Protein 2O70 (pdb70)

GO terms:
  GO:0051997 2-oxo-4-hydroxy-4-carboxy-5-ureidoimidazoline decarboxylase activity (F, IDA)

Secondary structure (DSSP, 8-state):
-HHHHHT--HHHHHHHHTTSSTT-HHHHHHHGGGPSPSSHHHHHHHHHHHHHHS-HHHHHHHHHTSPPTTSHHHHHT---HHHHHHHHHTT-SS--HHHHHHHHHHHHHHHHHHSS-----GGG--HHHHHHHHHHHTTS-HHHHHHHHHHHHHHHHHHHHHHH-/-HHHHHT--HHHHHHHHTTSSTT-HHHHHHHGGGPSPSSHHHHHHHHHHHHHHS-HHHHHHHHHTSPPTTSHHHHTT-S-HHHHHHHHHTTTTS--HHHHHHHHHHHHHHHHHHSS-----GGG--HHHHHHHHHHHHTS-HHHHHHHHHHHHHHHHHHHHHH-/--HHHHHT--HHHHHHHHTTSSTT-HHHHHHHGGGPSPSSHHHHHHHHHHHHHTS-HHHHHHHHHTSPPTTSHHHHHT-S-HHHHHHHHHHTTTS--HHHHHHHHHHHHHHHHHHSS-----GGG--HHHHHHHHHHHHTS-HHHHHHHHHHHHHHHHHHHHHHHH-/-HHHHHT--HHHHHHHHTTSSTT-HHHHHHHGGGPSPSSHHHHHHHHHHHHHHS-HHHHHHHHHTSPPTTSHHHHHT-S-HHHHHHHHHTTTTS--HHHHHHHHHHHHHHHHHHSS-----GGG--HHHHHHHHHHHTTS-HHHHHHHHHHHHHHHHHHHHHH-/-HHHHHH--HHHHHHHHTTSSTT-HHHHHHHGGGPSPSSHHHHHHHHHHHHHHS-HHHHHHHHHTSPPTTSHHHHHT-S-HHHHHHHHHTTTTS--HHHHHHHHHHHHHHHHHHSS-----GGG--HHHHHHHHHHHTTS-HHHHHHHHHHHHHHHHHHHHHT-/--HHHHHT--HHHHHHHHTTSSTT-HHHHHHHGGGPPPSSHHHHHHHHHHHHHHS-HHHHHHHHHTSPPTTSHHHHTT-S-HHHHHHHHHTTTTS--HHHHHHHHHHHHHHHHHHSS-----GGG--HHHHHHHHHHHTTS-HHHHHHHHHHHHHHHHHHHHHHHHH-

Nearest PDB structures (foldseek):
  2o74-assembly3_F  TM=1.003E+00  e=4.326E-23  Danio rerio
  2o8i-assembly1_A-2  TM=8.520E-01  e=1.295E-07  Agrobacterium fabrum str. C58
  3o7j-assembly1_A  TM=8.256E-01  e=6.454E-07  Klebsiella pneumoniae subsp. pneumoniae MGH 78578
  5z5m-assembly1_A  TM=8.752E-01  e=2.076E-06  Phaeodactylum tricornutum CCAP 1055/1
  2q37-assembly1_A-2  TM=8.287E-01  e=1.386E-05  Arabidopsis thaliana

Structure (mmCIF, N/CA/C/O backbone):
data_2O70
#
_entry.id   2O70
#
_cell.length_a   101.815
_cell.length_b   101.815
_cell.length_c   103.915
_cell.angle_alpha   90.00
_cell.angle_beta   90.00
_cell.angle_gamma   120.00
#
_symmetry.space_group_name_H-M   'P 32'
#
loop_
_entity.id
_entity.type
_entity.pdbx_description
1 polymer 'OHCU decarboxylase'
2 water water
#
loop_
_atom_site.group_PDB
_atom_site.id
_atom_site.type_symbol
_atom_site.label_atom_id
_atom_site.label_alt_id
_atom_site.label_comp_id
_atom_site.label_asym_id
_atom_site.label_entity_id
_atom_site.label_seq_id
_atom_site.pdbx_PDB_ins_code
_atom_site.Cartn_x
_atom_site.Cartn_y
_atom_site.Cartn_z
_atom_site.occupancy
_atom_site.B_iso_or_equiv
_atom_site.auth_seq_id
_atom_site.auth_comp_id
_atom_site.auth_asym_id
_atom_site.auth_atom_id
_atom_site.pdbx_PDB_model_num
ATOM 1 N N . ASP A 1 2 ? -23.894 14.653 -6.263 1.00 33.74 2 ASP A N 1
ATOM 2 C CA . ASP A 1 2 ? -24.203 13.608 -7.277 1.00 33.52 2 ASP A CA 1
ATOM 3 C C . ASP A 1 2 ? -22.898 12.934 -7.701 1.00 31.77 2 ASP A C 1
ATOM 4 O O . ASP A 1 2 ? -22.026 13.565 -8.295 1.00 30.90 2 ASP A O 1
ATOM 9 N N . ILE A 1 3 ? -22.762 11.653 -7.378 1.00 30.45 3 ILE A N 1
ATOM 10 C CA . ILE A 1 3 ? -21.536 10.915 -7.680 1.00 29.65 3 ILE A CA 1
ATOM 11 C C . ILE A 1 3 ? -21.260 10.849 -9.187 1.00 29.36 3 ILE A C 1
ATOM 12 O O . ILE A 1 3 ? -20.109 10.712 -9.610 1.00 28.48 3 ILE A O 1
ATOM 17 N N . ASN A 1 4 ? -22.316 10.964 -9.989 1.00 28.91 4 ASN A N 1
ATOM 18 C CA . ASN A 1 4 ? -22.175 10.986 -11.440 1.00 28.33 4 ASN A CA 1
ATOM 19 C C . ASN A 1 4 ? -21.476 12.243 -11.940 1.00 27.54 4 ASN A C 1
ATOM 20 O O . ASN A 1 4 ? -20.716 12.182 -12.898 1.00 27.02 4 ASN A O 1
ATOM 25 N N . VAL A 1 5 ? -21.726 13.378 -11.287 1.00 26.62 5 VAL A N 1
ATOM 26 C CA . VAL A 1 5 ? -21.054 14.617 -11.676 1.00 26.08 5 VAL A CA 1
ATOM 27 C C . VAL A 1 5 ? -19.579 14.517 -11.291 1.00 24.89 5 VAL A C 1
ATOM 28 O O . VAL A 1 5 ? -18.689 14.896 -12.064 1.00 24.79 5 VAL A O 1
ATOM 32 N N . VAL A 1 6 ? -19.330 13.975 -10.104 1.00 23.83 6 VAL A N 1
ATOM 33 C CA . VAL A 1 6 ? -17.956 13.798 -9.624 1.00 22.75 6 VAL A CA 1
ATOM 34 C C . VAL A 1 6 ? -17.187 12.903 -10.584 1.00 22.27 6 VAL A C 1
ATOM 35 O O . VAL A 1 6 ? -16.079 13.243 -11.016 1.00 21.50 6 VAL A O 1
ATOM 39 N N . ASN A 1 7 ? -17.789 11.771 -10.935 1.00 21.88 7 ASN A N 1
ATOM 40 C CA . ASN A 1 7 ? -17.145 10.790 -11.802 1.00 22.29 7 ASN A CA 1
ATOM 41 C C . ASN A 1 7 ? -16.791 11.319 -13.188 1.00 23.32 7 ASN A C 1
ATOM 42 O O . ASN A 1 7 ? -15.882 10.798 -13.846 1.00 23.76 7 ASN A O 1
ATOM 47 N N . ALA A 1 8 ? -17.504 12.359 -13.617 1.00 22.58 8 ALA A N 1
ATOM 48 C CA . ALA A 1 8 ? -17.286 12.965 -14.934 1.00 22.81 8 ALA A CA 1
ATOM 49 C C . ALA A 1 8 ? -16.296 14.129 -14.928 1.00 22.38 8 ALA A C 1
ATOM 50 O O . ALA A 1 8 ? -15.967 14.671 -15.982 1.00 22.45 8 ALA A O 1
ATOM 52 N N . LEU A 1 9 ? -15.809 14.522 -13.752 1.00 21.69 9 LEU A N 1
ATOM 53 C CA . LEU A 1 9 ? -14.876 15.639 -13.684 1.00 20.93 9 LEU A CA 1
ATOM 54 C C . LEU A 1 9 ? -13.542 15.293 -14.368 1.00 20.73 9 LEU A C 1
ATOM 55 O O . LEU A 1 9 ? -13.038 14.172 -14.227 1.00 21.05 9 LEU A O 1
ATOM 60 N N . ALA A 1 10 ? -12.994 16.258 -15.102 1.00 19.72 10 ALA A N 1
ATOM 61 C CA . ALA A 1 10 ? -11.605 16.216 -15.586 1.00 19.32 10 ALA A CA 1
ATOM 62 C C . ALA A 1 10 ? -10.693 16.241 -14.368 1.00 18.38 10 ALA A C 1
ATOM 63 O O . ALA A 1 10 ? -11.094 16.747 -13.326 1.00 17.32 10 ALA A O 1
ATOM 65 N N . TYR A 1 11 ? -9.464 15.737 -14.483 1.00 16.94 11 TYR A N 1
ATOM 66 C CA . TYR A 1 11 ? -8.608 15.726 -13.292 1.00 16.63 11 TYR A CA 1
ATOM 67 C C . TYR A 1 11 ? -8.323 17.137 -12.778 1.00 17.40 11 TYR A C 1
ATOM 68 O O . TYR A 1 11 ? -8.232 17.339 -11.584 1.00 17.15 11 TYR A O 1
ATOM 77 N N . GLU A 1 12 ? -8.209 18.121 -13.666 1.00 17.87 12 GLU A N 1
ATOM 78 C CA . GLU A 1 12 ? -7.951 19.492 -13.199 1.00 19.91 12 GLU A CA 1
ATOM 79 C C . GLU A 1 12 ? -9.054 20.005 -12.277 1.00 19.42 12 GLU A C 1
ATOM 80 O O . GLU A 1 12 ? -8.781 20.632 -11.246 1.00 18.77 12 GLU A O 1
ATOM 86 N N . ASP A 1 13 ? -10.300 19.750 -12.661 1.00 19.24 13 ASP A N 1
ATOM 87 C CA . ASP A 1 13 ? -11.446 20.136 -11.850 1.00 19.61 13 ASP A CA 1
ATOM 88 C C . ASP A 1 13 ? -11.602 19.273 -10.592 1.00 18.42 13 ASP A C 1
ATOM 89 O O . ASP A 1 13 ? -12.040 19.767 -9.541 1.00 17.89 13 ASP A O 1
ATOM 94 N N . PHE A 1 14 ? -11.250 17.989 -10.696 1.00 17.76 14 PHE A N 1
ATOM 95 C CA . PHE A 1 14 ? -11.285 17.086 -9.537 1.00 17.28 14 PHE A CA 1
ATOM 96 C C . PHE A 1 14 ? -10.283 17.578 -8.492 1.00 17.47 14 PHE A C 1
ATOM 97 O O . PHE A 1 14 ? -10.611 17.709 -7.314 1.00 16.78 14 PHE A O 1
ATOM 105 N N . VAL A 1 15 ? -9.069 17.889 -8.935 1.00 17.59 15 VAL A N 1
ATOM 106 C CA . VAL A 1 15 ? -8.033 18.395 -8.041 1.00 18.66 15 VAL A CA 1
ATOM 107 C C . VAL A 1 15 ? -8.381 19.774 -7.443 1.00 19.38 15 VAL A C 1
ATOM 108 O O . VAL A 1 15 ? -8.089 20.045 -6.283 1.00 18.57 15 VAL A O 1
ATOM 112 N N . LYS A 1 16 ? -9.018 20.639 -8.223 1.00 20.97 16 LYS A N 1
ATOM 113 C CA . LYS A 1 16 ? -9.450 21.927 -7.694 1.00 22.18 16 LYS A CA 1
ATOM 114 C C . LYS A 1 16 ? -10.475 21.773 -6.557 1.00 22.00 16 LYS A C 1
ATOM 115 O O . LYS A 1 16 ? -10.382 22.443 -5.528 1.00 22.08 16 LYS A O 1
ATOM 121 N N . LEU A 1 17 ? -11.440 20.881 -6.748 1.00 21.56 17 LEU A N 1
ATOM 122 C CA . LEU A 1 17 ? -12.519 20.684 -5.787 1.00 21.94 17 LEU A CA 1
ATOM 123 C C . LEU A 1 17 ? -12.069 19.903 -4.549 1.00 20.25 17 LEU A C 1
ATOM 124 O O . LEU A 1 17 ? -12.383 20.278 -3.416 1.00 19.85 17 LEU A O 1
ATOM 129 N N . PHE A 1 18 ? -11.328 18.823 -4.767 1.00 19.00 18 PHE A N 1
ATOM 130 C CA . PHE A 1 18 ? -10.966 17.921 -3.669 1.00 19.32 18 PHE A CA 1
ATOM 131 C C . PHE A 1 18 ? -9.510 18.029 -3.228 1.00 18.20 18 PHE A C 1
ATOM 132 O O . PHE A 1 18 ? -9.073 17.273 -2.357 1.00 18.36 18 PHE A O 1
ATOM 140 N N . GLY A 1 19 ? -8.766 18.954 -3.827 1.00 18.35 19 GLY A N 1
ATOM 141 C CA . GLY A 1 19 ? -7.319 19.068 -3.580 1.00 17.92 19 GLY A CA 1
ATOM 142 C C . GLY A 1 19 ? -6.912 19.431 -2.162 1.00 18.12 19 GLY A C 1
ATOM 143 O O . GLY A 1 19 ? -5.741 19.298 -1.784 1.00 19.50 19 GLY A O 1
ATOM 144 N N . ASN A 1 20 ? -7.861 19.866 -1.345 1.00 17.41 20 ASN A N 1
ATOM 145 C CA . ASN A 1 20 ? -7.501 20.176 0.043 1.00 16.68 20 ASN A CA 1
ATOM 146 C C . ASN A 1 20 ? -8.261 19.364 1.082 1.00 16.26 20 ASN A C 1
ATOM 147 O O . ASN A 1 20 ? -8.334 19.760 2.242 1.00 16.54 20 ASN A O 1
ATOM 152 N N . VAL A 1 21 ? -8.810 18.215 0.689 1.00 15.98 21 VAL A N 1
ATOM 153 C CA . VAL A 1 21 ? -9.530 17.395 1.649 1.00 16.85 21 VAL A CA 1
ATOM 154 C C . VAL A 1 21 ? -8.533 16.805 2.656 1.00 16.10 21 VAL A C 1
ATOM 155 O O . VAL A 1 21 ? -8.872 16.508 3.806 1.00 17.06 21 VAL A O 1
ATOM 159 N N . VAL A 1 22 ? -7.289 16.664 2.223 1.00 14.96 22 VAL A N 1
ATOM 160 C CA . VAL A 1 22 ? -6.189 16.407 3.157 1.00 14.87 22 VAL A CA 1
ATOM 161 C C . VAL A 1 22 ? -5.271 17.627 3.060 1.00 15.45 22 VAL A C 1
ATOM 162 O O . VAL A 1 22 ? -4.785 17.954 1.977 1.00 16.23 22 VAL A O 1
ATOM 166 N N . GLU A 1 23 ? -5.080 18.309 4.187 1.00 14.67 23 GLU A N 1
ATOM 167 C CA . GLU A 1 23 ? -4.479 19.643 4.219 1.00 14.94 23 GLU A CA 1
ATOM 168 C C . GLU A 1 23 ? -3.150 19.750 3.451 1.00 13.79 23 GLU A C 1
ATOM 169 O O . GLU A 1 23 ? -2.193 19.050 3.773 1.00 13.93 23 GLU A O 1
ATOM 175 N N . LYS A 1 24 ? -3.114 20.640 2.458 1.00 14.64 24 LYS A N 1
ATOM 176 C CA . LYS A 1 24 ? -1.934 20.907 1.613 1.00 16.64 24 LYS A CA 1
ATOM 177 C C . LYS A 1 24 ? -1.362 19.646 0.961 1.00 15.83 24 LYS A C 1
ATOM 178 O O . LYS A 1 24 ? -0.170 19.577 0.651 1.00 16.18 24 LYS A O 1
ATOM 184 N N . CYS A 1 25 ? -2.227 18.651 0.755 1.00 15.82 25 CYS A N 1
ATOM 185 C CA . CYS A 1 25 ? -1.834 17.422 0.081 1.00 16.07 25 CYS A CA 1
ATOM 186 C C . CYS A 1 25 ? -2.711 17.140 -1.148 1.00 15.47 25 CYS A C 1
ATOM 187 O O . CYS A 1 25 ? -3.432 16.123 -1.193 1.00 14.63 25 CYS A O 1
ATOM 190 N N . PRO A 1 26 ? -2.658 18.037 -2.148 1.00 14.87 26 PRO A N 1
ATOM 191 C CA . PRO A 1 26 ? -3.444 17.787 -3.363 1.00 14.68 26 PRO A CA 1
ATOM 192 C C . PRO A 1 26 ? -3.042 16.494 -4.073 1.00 14.93 26 PRO A C 1
ATOM 193 O O . PRO A 1 26 ? -3.845 15.927 -4.817 1.00 15.51 26 PRO A O 1
ATOM 197 N N . LEU A 1 27 ? -1.819 16.026 -3.826 1.00 15.07 27 LEU A N 1
ATOM 198 C CA . LEU A 1 27 ? -1.322 14.791 -4.416 1.00 16.20 27 LEU A CA 1
ATOM 199 C C . LEU A 1 27 ? -2.255 13.616 -4.131 1.00 15.97 27 LEU A C 1
ATOM 200 O O . LEU A 1 27 ? -2.447 12.718 -4.964 1.00 15.15 27 LEU A O 1
ATOM 205 N N . ILE A 1 28 ? -2.837 13.623 -2.940 1.00 15.30 28 ILE A N 1
ATOM 206 C CA . ILE A 1 28 ? -3.715 12.527 -2.538 1.00 17.01 28 ILE A CA 1
ATOM 207 C C . ILE A 1 28 ? -4.997 12.491 -3.372 1.00 16.54 28 ILE A C 1
ATOM 208 O O . ILE A 1 28 ? -5.380 11.434 -3.881 1.00 17.07 28 ILE A O 1
ATOM 213 N N . SER A 1 29 ? -5.640 13.642 -3.538 1.00 17.72 29 SER A N 1
ATOM 214 C CA . SER A 1 29 ? -6.833 13.731 -4.367 1.00 19.21 29 SER A CA 1
ATOM 215 C C . SER A 1 29 ? -6.496 13.433 -5.844 1.00 18.33 29 SER A C 1
ATOM 216 O O . SER A 1 29 ? -7.224 12.702 -6.545 1.00 18.26 29 SER A O 1
ATOM 219 N N . ALA A 1 30 ? -5.384 13.994 -6.304 1.00 16.36 30 ALA A N 1
ATOM 220 C CA . ALA A 1 30 ? -4.926 13.773 -7.664 1.00 15.81 30 ALA A CA 1
ATOM 221 C C . ALA A 1 30 ? -4.692 12.274 -7.934 1.00 15.29 30 ALA A C 1
ATOM 222 O O . ALA A 1 30 ? -5.047 11.783 -9.002 1.00 16.23 30 ALA A O 1
ATOM 224 N N . ALA A 1 31 ? -4.110 11.556 -6.978 1.00 13.77 31 ALA A N 1
ATOM 225 C CA . ALA A 1 31 ? -3.852 10.114 -7.153 1.00 14.93 31 ALA A CA 1
ATOM 226 C C . ALA A 1 31 ? -5.148 9.323 -7.279 1.00 15.57 31 ALA A C 1
ATOM 227 O O . ALA A 1 31 ? -5.311 8.519 -8.211 1.00 15.00 31 ALA A O 1
ATOM 229 N N . ILE A 1 32 ? -6.098 9.569 -6.373 1.00 15.10 32 ILE A N 1
ATOM 230 C CA . ILE A 1 32 ? -7.312 8.729 -6.327 1.00 16.30 32 ILE A CA 1
ATOM 231 C C . ILE A 1 32 ? -8.180 8.863 -7.585 1.00 15.44 32 ILE A C 1
ATOM 232 O O . ILE A 1 32 ? -8.961 7.964 -7.900 1.00 16.19 32 ILE A O 1
ATOM 237 N N . TRP A 1 33 ? -8.023 9.966 -8.313 1.00 14.96 33 TRP A N 1
ATOM 238 C CA . TRP A 1 33 ? -8.778 10.180 -9.560 1.00 16.28 33 TRP A CA 1
ATOM 239 C C . TRP A 1 33 ? -8.519 9.033 -10.563 1.00 17.00 33 TRP A C 1
ATOM 240 O O . TRP A 1 33 ? -9.396 8.670 -11.359 1.00 16.71 33 TRP A O 1
ATOM 251 N N . SER A 1 34 ? -7.340 8.419 -10.478 1.00 17.61 34 SER A N 1
ATOM 252 C CA . SER A 1 34 ? -7.026 7.243 -11.302 1.00 18.26 34 SER A CA 1
ATOM 253 C C . SER A 1 34 ? -7.983 6.058 -11.109 1.00 18.68 34 SER A C 1
ATOM 254 O O . SER A 1 34 ? -8.100 5.222 -11.990 1.00 19.20 34 SER A O 1
ATOM 257 N N . TYR A 1 35 ? -8.636 5.970 -9.955 1.00 18.11 35 TYR A N 1
ATOM 258 C CA . TYR A 1 35 ? -9.505 4.836 -9.649 1.00 19.52 35 TYR A CA 1
ATOM 259 C C . TYR A 1 35 ? -10.987 5.064 -9.989 1.00 19.32 35 TYR A C 1
ATOM 260 O O . TYR A 1 35 ? -11.844 4.240 -9.651 1.00 20.16 35 TYR A O 1
ATOM 269 N N . ARG A 1 36 ? -11.291 6.167 -10.660 1.00 20.10 36 ARG A N 1
ATOM 270 C CA . ARG A 1 36 ? -12.669 6.452 -11.066 1.00 21.50 36 ARG A CA 1
ATOM 271 C C . ARG A 1 36 ? -13.163 5.395 -12.070 1.00 21.21 36 ARG A C 1
ATOM 272 O O . ARG A 1 36 ? -12.368 4.823 -12.797 1.00 22.34 36 ARG A O 1
ATOM 280 N N . PRO A 1 37 ? -14.479 5.129 -12.098 1.00 21.94 37 PRO A N 1
ATOM 281 C CA . PRO A 1 37 ? -15.548 5.767 -11.333 1.00 21.50 37 PRO A CA 1
ATOM 282 C C . PRO A 1 37 ? -15.640 5.319 -9.875 1.00 22.00 37 PRO A C 1
ATOM 283 O O . PRO A 1 37 ? -15.346 4.163 -9.537 1.00 21.84 37 PRO A O 1
ATOM 287 N N . PHE A 1 38 ? -16.059 6.241 -9.015 1.00 22.04 38 PHE A N 1
ATOM 288 C CA . PHE A 1 38 ? -16.275 5.936 -7.612 1.00 22.35 38 PHE A CA 1
ATOM 289 C C . PHE A 1 38 ? -17.715 5.488 -7.448 1.00 23.65 38 PHE A C 1
ATOM 290 O O . PHE A 1 38 ? -18.632 6.130 -7.968 1.00 23.33 38 PHE A O 1
ATOM 298 N N . LYS A 1 39 ? -17.911 4.394 -6.726 1.00 25.03 39 LYS A N 1
ATOM 299 C CA . LYS A 1 39 ? -19.250 3.876 -6.476 1.00 27.33 39 LYS A CA 1
ATOM 300 C C . LYS A 1 39 ? -20.084 4.896 -5.696 1.00 27.08 39 LYS A C 1
ATOM 301 O O . LYS A 1 39 ? -21.279 5.092 -5.971 1.00 26.98 39 LYS A O 1
ATOM 307 N N . ASP A 1 40 ? -19.441 5.551 -4.728 1.00 27.29 40 ASP A N 1
ATOM 308 C CA . ASP A 1 40 ? -20.087 6.546 -3.873 1.00 27.45 40 ASP A CA 1
ATOM 309 C C . ASP A 1 40 ? -19.034 7.322 -3.069 1.00 26.79 40 ASP A C 1
ATOM 310 O O . ASP A 1 40 ? -17.829 7.137 -3.276 1.00 25.74 40 ASP A O 1
ATOM 315 N N . LEU A 1 41 ? -19.485 8.186 -2.162 1.00 26.85 41 LEU A N 1
ATOM 316 C CA . LEU A 1 41 ? -18.567 8.937 -1.295 1.00 26.71 41 LEU A CA 1
ATOM 317 C C . LEU A 1 41 ? -17.677 7.997 -0.461 1.00 25.87 41 LEU A C 1
ATOM 318 O O . LEU A 1 41 ? -16.486 8.268 -0.269 1.00 25.13 41 LEU A O 1
ATOM 323 N N . ALA A 1 42 ? -18.250 6.896 0.027 1.00 24.70 42 ALA A N 1
ATOM 324 C CA . ALA A 1 42 ? -17.506 5.934 0.833 1.00 23.89 42 ALA A CA 1
ATOM 325 C C . ALA A 1 42 ? -16.339 5.320 0.070 1.00 23.58 42 ALA A C 1
ATOM 326 O O . ALA A 1 42 ? -15.314 4.960 0.675 1.00 22.46 42 ALA A O 1
ATOM 328 N N . ASP A 1 43 ? -16.516 5.177 -1.247 1.00 22.53 43 ASP A N 1
ATOM 329 C CA . ASP A 1 43 ? -15.490 4.666 -2.136 1.00 22.42 43 ASP A CA 1
ATOM 330 C C . ASP A 1 43 ? -14.349 5.695 -2.207 1.00 20.46 43 ASP A C 1
ATOM 331 O O . ASP A 1 43 ? -13.181 5.319 -2.129 1.00 20.58 43 ASP A O 1
ATOM 336 N N . ILE A 1 44 ? -14.687 6.976 -2.343 1.00 19.67 44 ILE A N 1
ATOM 337 C CA . ILE A 1 44 ? -13.651 8.029 -2.334 1.00 19.65 44 ILE A CA 1
ATOM 338 C C . ILE A 1 44 ? -12.856 7.966 -1.022 1.00 19.60 44 ILE A C 1
ATOM 339 O O . ILE A 1 44 ? -11.628 7.928 -1.024 1.00 18.00 44 ILE A O 1
ATOM 344 N N . GLU A 1 45 ? -13.563 7.940 0.101 1.00 20.01 45 GLU A N 1
ATOM 345 C CA . GLU A 1 45 ? -12.896 7.867 1.412 1.00 21.14 45 GLU A CA 1
ATOM 346 C C . GLU A 1 45 ? -12.016 6.635 1.571 1.00 20.38 45 GLU A C 1
ATOM 347 O O . GLU A 1 45 ? -10.893 6.705 2.089 1.00 18.80 45 GLU A O 1
ATOM 353 N N . ALA A 1 46 ? -12.517 5.503 1.086 1.00 20.19 46 ALA A N 1
ATOM 354 C CA . ALA A 1 46 ? -11.797 4.256 1.134 1.00 19.04 46 ALA A CA 1
ATOM 355 C C . ALA A 1 46 ? -10.499 4.335 0.340 1.00 18.08 46 ALA A C 1
ATOM 356 O O . ALA A 1 46 ? -9.472 3.801 0.764 1.00 18.58 46 ALA A O 1
ATOM 358 N N . ARG A 1 47 ? -10.561 4.978 -0.821 1.00 16.60 47 ARG A N 1
ATOM 359 C CA . ARG A 1 47 ? -9.420 5.072 -1.711 1.00 17.00 47 ARG A CA 1
ATOM 360 C C . ARG A 1 47 ? -8.387 5.995 -1.060 1.00 15.54 47 ARG A C 1
ATOM 361 O O . ARG A 1 47 ? -7.203 5.706 -1.081 1.00 15.40 47 ARG A O 1
ATOM 369 N N . ILE A 1 48 ? -8.857 7.079 -0.458 1.00 15.11 48 ILE A N 1
ATOM 370 C CA . ILE A 1 48 ? -7.955 8.006 0.255 1.00 15.04 48 ILE A CA 1
ATOM 371 C C . ILE A 1 48 ? -7.244 7.244 1.388 1.00 15.63 48 ILE A C 1
ATOM 372 O O . ILE A 1 48 ? -6.027 7.277 1.511 1.00 14.06 48 ILE A O 1
ATOM 377 N N . SER A 1 49 ? -8.011 6.521 2.193 1.00 16.39 49 SER A N 1
ATOM 378 C CA . SER A 1 49 ? -7.443 5.736 3.289 1.00 17.64 49 SER A CA 1
ATOM 379 C C . SER A 1 49 ? -6.405 4.687 2.853 1.00 18.66 49 SER A C 1
ATOM 380 O O . SER A 1 49 ? -5.368 4.508 3.505 1.00 18.03 49 SER A O 1
ATOM 383 N N . GLU A 1 50 ? -6.690 3.985 1.757 1.00 19.20 50 GLU A N 1
ATOM 384 C CA . GLU A 1 50 ? -5.795 2.954 1.234 1.00 21.08 50 GLU A CA 1
ATOM 385 C C . GLU A 1 50 ? -4.507 3.570 0.715 1.00 18.81 50 GLU A C 1
ATOM 386 O O . GLU A 1 50 ? -3.420 3.008 0.881 1.00 19.00 50 GLU A O 1
ATOM 392 N N . PHE A 1 51 ? -4.632 4.730 0.087 1.00 17.38 51 PHE A N 1
ATOM 393 C CA . PHE A 1 51 ? -3.463 5.437 -0.406 1.00 16.74 51 PHE A CA 1
ATOM 394 C C . PHE A 1 51 ? -2.538 5.826 0.742 1.00 16.39 51 PHE A C 1
ATOM 395 O O . PHE A 1 51 ? -1.332 5.592 0.688 1.00 16.31 51 PHE A O 1
ATOM 403 N N . ILE A 1 52 ? -3.113 6.418 1.781 1.00 16.49 52 ILE A N 1
ATOM 404 C CA . ILE A 1 52 ? -2.312 6.890 2.918 1.00 17.82 52 ILE A CA 1
ATOM 405 C C . ILE A 1 52 ? -1.653 5.688 3.579 1.00 18.89 52 ILE A C 1
ATOM 406 O O . ILE A 1 52 ? -0.457 5.717 3.893 1.00 18.91 52 ILE A O 1
ATOM 411 N N . HIS A 1 53 ? -2.444 4.628 3.764 1.00 20.17 53 HIS A N 1
ATOM 412 C CA . HIS A 1 53 ? -2.002 3.370 4.405 1.00 23.17 53 HIS A CA 1
ATOM 413 C C . HIS A 1 53 ? -0.826 2.729 3.655 1.00 22.92 53 HIS A C 1
ATOM 414 O O . HIS A 1 53 ? 0.076 2.138 4.269 1.00 24.21 53 HIS A O 1
ATOM 421 N N . SER A 1 54 ? -0.814 2.876 2.338 1.00 22.21 54 SER A N 1
ATOM 422 C CA . SER A 1 54 ? 0.283 2.385 1.499 1.00 22.91 54 SER A CA 1
ATOM 423 C C . SER A 1 54 ? 1.622 3.150 1.583 1.00 22.73 54 SER A C 1
ATOM 424 O O . SER A 1 54 ? 2.669 2.635 1.146 1.00 24.12 54 SER A O 1
ATOM 427 N N . LEU A 1 55 ? 1.611 4.371 2.125 1.00 21.09 55 LEU A N 1
ATOM 428 C CA . LEU A 1 55 ? 2.826 5.176 2.209 1.00 20.53 55 LEU A CA 1
ATOM 429 C C . LEU A 1 55 ? 3.755 4.625 3.271 1.00 20.20 55 LEU A C 1
ATOM 430 O O . LEU A 1 55 ? 3.294 3.977 4.204 1.00 20.15 55 LEU A O 1
ATOM 435 N N . PRO A 1 56 ? 5.071 4.889 3.143 1.00 19.82 56 PRO A N 1
ATOM 436 C CA . PRO A 1 56 ? 5.959 4.563 4.248 1.00 19.31 56 PRO A CA 1
ATOM 437 C C . PRO A 1 56 ? 5.600 5.441 5.438 1.00 18.93 56 PRO A C 1
ATOM 438 O O . PRO A 1 56 ? 4.892 6.450 5.267 1.00 17.46 56 PRO A O 1
ATOM 442 N N . ASP A 1 57 ? 6.035 5.042 6.629 1.00 18.40 57 ASP A N 1
ATOM 443 C CA . ASP A 1 57 ? 5.812 5.843 7.831 1.00 18.39 57 ASP A CA 1
ATOM 444 C C . ASP A 1 57 ? 6.241 7.306 7.640 1.00 16.81 57 ASP A C 1
ATOM 445 O O . ASP A 1 57 ? 5.596 8.215 8.155 1.00 16.25 57 ASP A O 1
ATOM 450 N N . SER A 1 58 ? 7.336 7.519 6.909 1.00 16.21 58 SER A N 1
ATOM 451 C CA . SER A 1 58 ? 7.823 8.878 6.655 1.00 15.52 58 SER A CA 1
ATOM 452 C C . SER A 1 58 ? 6.786 9.690 5.862 1.00 13.93 58 SER A C 1
ATOM 453 O O . SER A 1 58 ? 6.663 10.888 6.051 1.00 12.74 58 SER A O 1
ATOM 456 N N . GLY A 1 59 ? 6.048 9.021 4.976 1.00 14.29 59 GLY A N 1
ATOM 457 C CA . GLY A 1 59 ? 4.985 9.678 4.198 1.00 12.99 59 GLY A CA 1
ATOM 458 C C . GLY A 1 59 ? 3.841 10.093 5.082 1.00 13.26 59 GLY A C 1
ATOM 459 O O . GLY A 1 59 ? 3.283 11.173 4.927 1.00 13.05 59 GLY A O 1
ATOM 460 N N . LYS A 1 60 ? 3.506 9.222 6.033 1.00 12.77 60 LYS A N 1
ATOM 461 C CA . LYS A 1 60 ? 2.484 9.526 7.018 1.00 14.12 60 LYS A CA 1
ATOM 462 C C . LYS A 1 60 ? 2.894 10.743 7.875 1.00 11.88 60 LYS A C 1
ATOM 463 O O . LYS A 1 60 ? 2.105 11.670 8.042 1.00 11.80 60 LYS A O 1
ATOM 469 N N . GLU A 1 61 ? 4.137 10.763 8.341 1.00 13.36 61 GLU A N 1
ATOM 470 C CA . GLU A 1 61 ? 4.673 11.913 9.089 1.00 13.69 61 GLU A CA 1
ATOM 471 C C . GLU A 1 61 ? 4.672 13.166 8.231 1.00 12.79 61 GLU A C 1
ATOM 472 O O . GLU A 1 61 ? 4.350 14.247 8.707 1.00 11.71 61 GLU A O 1
ATOM 478 N N . GLY A 1 62 ? 5.040 13.005 6.959 1.00 12.77 62 GLY A N 1
ATOM 479 C CA . GLY A 1 62 ? 5.001 14.093 6.005 1.00 11.66 62 GLY A CA 1
ATOM 480 C C . GLY A 1 62 ? 3.634 14.762 5.900 1.00 11.54 62 GLY A C 1
ATOM 481 O O . GLY A 1 62 ? 3.533 15.991 5.865 1.00 11.26 62 GLY A O 1
ATOM 482 N N . ILE A 1 63 ? 2.584 13.945 5.801 1.00 11.47 63 ILE A N 1
ATOM 483 C CA . ILE A 1 63 ? 1.230 14.446 5.743 1.00 11.80 63 ILE A CA 1
ATOM 484 C C . ILE A 1 63 ? 0.970 15.320 6.968 1.00 11.64 63 ILE A C 1
ATOM 485 O O . ILE A 1 63 ? 0.462 16.433 6.859 1.00 11.48 63 ILE A O 1
ATOM 490 N N . LEU A 1 64 ? 1.363 14.819 8.128 1.00 11.58 64 LEU A N 1
ATOM 491 C CA . LEU A 1 64 ? 1.105 15.520 9.377 1.00 12.18 64 LEU A CA 1
ATOM 492 C C . LEU A 1 64 ? 1.840 16.872 9.384 1.00 12.30 64 LEU A C 1
ATOM 493 O O . LEU A 1 64 ? 1.285 17.899 9.797 1.00 11.69 64 LEU A O 1
ATOM 498 N N . ARG A 1 65 ? 3.070 16.858 8.870 1.00 12.90 65 ARG A N 1
ATOM 499 C CA . ARG A 1 65 ? 3.921 18.051 8.811 1.00 13.52 65 ARG A CA 1
ATOM 500 C C . ARG A 1 65 ? 3.409 19.112 7.844 1.00 13.67 65 ARG A C 1
ATOM 501 O O . ARG A 1 65 ? 3.907 20.244 7.810 1.00 15.14 65 ARG A O 1
ATOM 509 N N . CYS A 1 66 ? 2.412 18.746 7.052 1.00 13.69 66 CYS A N 1
ATOM 510 C CA . CYS A 1 66 ? 1.771 19.687 6.151 1.00 14.14 66 CYS A CA 1
ATOM 511 C C . CYS A 1 66 ? 0.665 20.470 6.860 1.00 14.21 66 CYS A C 1
ATOM 512 O O . CYS A 1 66 ? 0.115 21.411 6.295 1.00 14.77 66 CYS A O 1
ATOM 515 N N . HIS A 1 67 ? 0.348 20.078 8.092 1.00 14.12 67 HIS A N 1
ATOM 516 C CA . HIS A 1 67 ? -0.765 20.685 8.824 1.00 14.08 67 HIS A CA 1
ATOM 517 C C . HIS A 1 67 ? -0.213 21.830 9.673 1.00 15.17 67 HIS A C 1
ATOM 518 O O . HIS A 1 67 ? 0.883 21.720 10.209 1.00 14.24 67 HIS A O 1
ATOM 525 N N . PRO A 1 68 ? -0.981 22.913 9.801 1.00 16.89 68 PRO A N 1
ATOM 526 C CA . PRO A 1 68 ? -0.551 24.031 10.638 1.00 16.89 68 PRO A CA 1
ATOM 527 C C . PRO A 1 68 ? -0.940 23.801 12.085 1.00 16.98 68 PRO A C 1
ATOM 528 O O . PRO A 1 68 ? -1.872 23.032 12.375 1.00 16.87 68 PRO A O 1
ATOM 532 N N . ASP A 1 69 ? -0.248 24.480 12.994 1.00 15.45 69 ASP A N 1
ATOM 533 C CA . ASP A 1 69 ? -0.570 24.352 14.414 1.00 17.06 69 ASP A CA 1
ATOM 534 C C . ASP A 1 69 ? -1.912 25.010 14.736 1.00 15.57 69 ASP A C 1
ATOM 535 O O . ASP A 1 69 ? -2.265 26.049 14.163 1.00 15.67 69 ASP A O 1
ATOM 540 N N . LEU A 1 70 ? -2.650 24.410 15.660 1.00 16.44 70 LEU A N 1
ATOM 541 C CA . LEU A 1 70 ? -3.818 25.073 16.239 1.00 17.21 70 LEU A CA 1
ATOM 542 C C . LEU A 1 70 ? -3.361 26.355 16.930 1.00 17.29 70 LEU A C 1
ATOM 543 O O . LEU A 1 70 ? -2.462 26.320 17.764 1.00 16.59 70 LEU A O 1
ATOM 548 N N . ALA A 1 71 ? -3.998 27.469 16.578 1.00 18.31 71 ALA A N 1
ATOM 549 C CA . ALA A 1 71 ? -3.730 28.789 17.156 1.00 18.46 71 ALA A CA 1
ATOM 550 C C . ALA A 1 71 ? -2.310 29.283 16.884 1.00 18.96 71 ALA A C 1
ATOM 551 O O . ALA A 1 71 ? -1.809 30.166 17.574 1.00 18.63 71 ALA A O 1
ATOM 553 N N . GLY A 1 72 ? -1.672 28.729 15.859 1.00 18.38 72 GLY A N 1
ATOM 554 C CA . GLY A 1 72 ? -0.261 29.033 15.598 1.00 20.63 72 GLY A CA 1
ATOM 555 C C . GLY A 1 72 ? -0.014 30.236 14.700 1.00 21.49 72 GLY A C 1
ATOM 556 O O . GLY A 1 72 ? -0.930 30.997 14.401 1.00 21.41 72 GLY A O 1
ATOM 557 N N . ARG A 1 73 ? 1.233 30.382 14.255 1.00 23.55 73 ARG A N 1
ATOM 558 C CA . ARG A 1 73 ? 1.653 31.513 13.418 1.00 2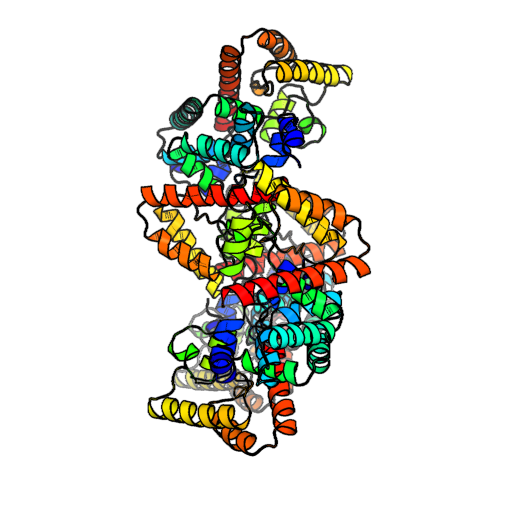5.76 73 ARG A CA 1
ATOM 559 C C . ARG A 1 73 ? 0.719 31.765 12.232 1.00 24.68 73 ARG A C 1
ATOM 560 O O . ARG A 1 73 ? 0.322 32.896 11.983 1.00 23.39 73 ARG A O 1
ATOM 568 N N . ASP A 1 74 ? 0.359 30.709 11.505 1.00 24.16 74 ASP A N 1
ATOM 569 C CA . ASP A 1 74 ? -0.517 30.866 10.351 1.00 24.10 74 ASP A CA 1
ATOM 570 C C . ASP A 1 74 ? -1.911 31.392 10.752 1.00 23.78 74 ASP A C 1
ATOM 571 O O . ASP A 1 74 ? -2.469 32.258 10.076 1.00 22.95 74 ASP A O 1
ATOM 576 N N . LEU A 1 75 ? -2.480 30.887 11.845 1.00 24.32 75 LEU A N 1
ATOM 577 C CA . LEU A 1 75 ? -3.727 31.487 12.337 1.00 25.40 75 LEU A CA 1
ATOM 578 C C . LEU A 1 75 ? -3.551 32.987 12.645 1.00 26.24 75 LEU A C 1
ATOM 579 O O . LEU A 1 75 ? -4.353 33.816 12.206 1.00 26.31 75 LEU A O 1
ATOM 584 N N . GLN A 1 76 ? -2.500 33.333 13.380 1.00 26.67 76 GLN A N 1
ATOM 585 C CA . GLN A 1 76 ? -2.288 34.718 13.801 1.00 27.78 76 GLN A CA 1
ATOM 586 C C . GLN A 1 76 ? -2.011 35.650 12.611 1.00 28.74 76 GLN A C 1
ATOM 587 O O . GLN A 1 76 ? -2.367 36.836 12.637 1.00 28.68 76 GLN A O 1
ATOM 593 N N . SER A 1 77 ? -1.362 35.108 11.585 1.00 28.91 77 SER A N 1
ATOM 594 C CA . SER A 1 77 ? -0.980 35.864 10.393 1.00 29.51 77 SER A CA 1
ATOM 595 C C . SER A 1 77 ? -2.071 35.879 9.316 1.00 29.03 77 SER A C 1
ATOM 596 O O . SER A 1 77 ? -1.939 36.564 8.300 1.00 28.52 77 SER A O 1
ATOM 599 N N . GLY A 1 78 ? -3.139 35.118 9.534 1.00 27.61 78 GLY A N 1
ATOM 600 C CA . GLY A 1 78 ? -4.271 35.081 8.603 1.00 26.79 78 GLY A CA 1
ATOM 601 C C . GLY A 1 78 ? -3.970 34.300 7.340 1.00 26.85 78 GLY A C 1
ATOM 602 O O . GLY A 1 78 ? -4.531 34.574 6.274 1.00 27.02 78 GLY A O 1
ATOM 603 N N . THR A 1 79 ? -3.080 33.320 7.455 1.00 25.97 79 THR A N 1
ATOM 604 C CA . THR A 1 79 ? -2.621 32.584 6.284 1.00 25.60 79 THR A CA 1
ATOM 605 C C . THR A 1 79 ? -3.003 31.102 6.307 1.00 24.14 79 THR A C 1
ATOM 606 O O . THR A 1 79 ? -2.308 30.275 5.723 1.00 24.70 79 THR A O 1
ATOM 610 N N . LEU A 1 80 ? -4.111 30.766 6.966 1.00 23.34 80 LEU A N 1
ATOM 611 C CA . LEU A 1 80 ? -4.641 29.392 6.908 1.00 22.69 80 LEU A CA 1
ATOM 612 C C . LEU A 1 80 ? -5.363 29.157 5.591 1.00 22.57 80 LEU A C 1
ATOM 613 O O . LEU A 1 80 ? -5.833 30.116 4.963 1.00 23.09 80 LEU A O 1
ATOM 618 N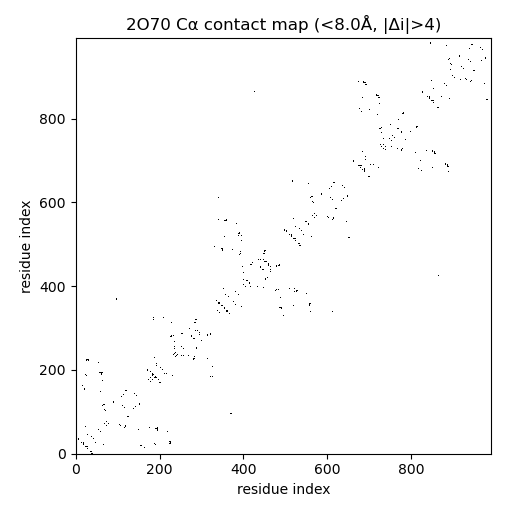 N . THR A 1 81 ? -5.454 27.889 5.176 1.00 21.60 81 THR A N 1
ATOM 619 C CA . THR A 1 81 ? -6.356 27.506 4.091 1.00 21.23 81 THR A CA 1
ATOM 620 C C . THR A 1 81 ? -7.787 27.787 4.556 1.00 21.21 81 THR A C 1
ATOM 621 O O . THR A 1 81 ? -8.039 27.800 5.767 1.00 21.43 81 THR A O 1
ATOM 625 N N . PRO A 1 82 ? -8.723 28.028 3.614 1.00 21.58 82 PRO A N 1
ATOM 626 C CA . PRO A 1 82 ? -10.111 28.317 3.998 1.00 21.52 82 PRO A CA 1
ATOM 627 C C . PRO A 1 82 ? -10.698 27.285 4.953 1.00 21.42 82 PRO A C 1
ATOM 628 O O . PRO A 1 82 ? -11.346 27.657 5.940 1.00 21.95 82 PRO A O 1
ATOM 632 N N . GLU A 1 83 ? -10.468 26.000 4.680 1.00 20.73 83 GLU A N 1
ATOM 633 C CA . GLU A 1 83 ? -10.985 24.940 5.547 1.00 21.08 83 GLU A CA 1
ATOM 634 C C . GLU A 1 83 ? -10.366 24.986 6.945 1.00 20.44 83 GLU A C 1
ATOM 635 O O . GLU A 1 83 ? -11.072 24.873 7.939 1.00 19.25 83 GLU A O 1
ATOM 641 N N . SER A 1 84 ? -9.046 25.136 7.023 1.00 18.27 84 SER A N 1
ATOM 642 C CA . SER A 1 84 ? -8.416 25.267 8.342 1.00 19.87 84 SER A CA 1
ATOM 643 C C . SER A 1 84 ? -8.911 26.478 9.132 1.00 20.07 84 SER A C 1
ATOM 644 O O . SER A 1 84 ? -9.116 26.390 10.336 1.00 20.66 84 SER A O 1
ATOM 647 N N . GLN A 1 85 ? -9.097 27.607 8.459 1.00 21.11 85 GLN A N 1
ATOM 648 C CA . GLN A 1 85 ? -9.594 28.808 9.129 1.00 23.12 85 GLN A CA 1
ATOM 649 C C . GLN A 1 85 ? -10.981 28.539 9.735 1.00 23.82 85 GLN A C 1
ATOM 650 O O . GLN A 1 85 ? -11.241 28.881 10.891 1.00 23.61 85 GLN A O 1
ATOM 656 N N . GLU A 1 86 ? -11.860 27.904 8.962 1.00 25.35 86 GLU A N 1
ATOM 657 C CA . GLU A 1 86 ? -13.215 27.601 9.439 1.00 26.64 86 GLU A CA 1
ATOM 658 C C . GLU A 1 86 ? -13.183 26.607 10.589 1.00 24.58 86 GLU A C 1
ATOM 659 O O . GLU A 1 86 ? -13.914 26.752 11.574 1.00 24.79 86 GLU A O 1
ATOM 665 N N . GLU A 1 87 ? -12.348 25.579 10.452 1.00 22.38 87 GLU A N 1
ATOM 666 C CA . GLU A 1 87 ? -12.232 24.537 11.466 1.00 21.80 87 GLU A CA 1
ATOM 667 C C . GLU A 1 87 ? -11.698 25.072 12.798 1.00 21.89 87 GLU A C 1
ATOM 668 O O . GLU A 1 87 ? -12.255 24.783 13.861 1.00 22.11 87 GLU A O 1
ATOM 674 N N . GLN A 1 88 ? -10.618 25.849 12.740 1.00 21.12 88 GLN A N 1
ATOM 675 C CA . GLN A 1 88 ? -10.021 26.399 13.959 1.00 21.91 88 GLN A CA 1
ATOM 676 C C . GLN A 1 88 ? -10.944 27.428 14.633 1.00 22.73 88 GLN A C 1
ATOM 677 O O . GLN A 1 88 ? -10.982 27.524 15.860 1.00 22.49 88 GLN A O 1
ATOM 683 N N . SER A 1 89 ? -11.724 28.150 13.834 1.00 24.31 89 SER A N 1
ATOM 684 C CA . SER A 1 89 ? -12.712 29.078 14.391 1.00 26.65 89 SER A CA 1
ATOM 685 C C . SER A 1 89 ? -13.812 28.331 15.146 1.00 27.45 89 SER A C 1
ATOM 686 O O . SER A 1 89 ? -14.222 28.752 16.225 1.00 27.66 89 SER A O 1
ATOM 689 N N . GLN A 1 90 ? -14.299 27.232 14.573 1.00 27.40 90 GLN A N 1
ATOM 690 C CA . GLN A 1 90 ? -15.321 26.424 15.231 1.00 28.61 90 GLN A CA 1
ATOM 691 C C . GLN A 1 90 ? -14.831 25.875 16.580 1.00 27.79 90 GLN A C 1
ATOM 692 O O . GLN A 1 90 ? -15.611 25.757 17.539 1.00 27.79 90 GLN A O 1
ATOM 698 N N . ALA A 1 91 ? -13.534 25.567 16.654 1.00 26.28 91 ALA A N 1
ATOM 699 C CA . ALA A 1 91 ? -12.920 25.000 17.849 1.00 26.01 91 ALA A CA 1
ATOM 700 C C . ALA A 1 91 ? -12.467 26.062 18.858 1.00 25.94 91 ALA A C 1
ATOM 701 O O . ALA A 1 91 ? -11.817 25.736 19.855 1.00 25.58 91 ALA A O 1
ATOM 703 N N . GLY A 1 92 ? -12.814 27.321 18.595 1.00 25.33 92 GLY A N 1
ATOM 704 C CA . GLY A 1 92 ? -12.483 28.424 19.506 1.00 25.93 92 GLY A CA 1
ATOM 705 C C . GLY A 1 92 ? -11.049 28.947 19.475 1.00 26.71 92 GLY A C 1
ATOM 706 O O . GLY A 1 92 ? -10.599 29.597 20.424 1.00 24.91 92 GLY A O 1
ATOM 707 N N . MET A 1 93 ? -10.330 28.681 18.384 1.00 26.06 93 MET A N 1
ATOM 708 C CA . MET A 1 93 ? -8.922 29.084 18.282 1.00 26.00 93 MET A CA 1
ATOM 709 C C . MET A 1 93 ? -8.716 30.515 17.798 1.00 27.01 93 MET A C 1
ATOM 710 O O . MET A 1 93 ? -7.593 31.027 17.841 1.00 27.26 93 MET A O 1
ATOM 715 N N . THR A 1 94 ? -9.779 31.158 17.324 1.00 27.45 94 THR A N 1
ATOM 716 C CA . THR A 1 94 ? -9.648 32.508 16.783 1.00 28.47 94 THR A CA 1
ATOM 717 C C . THR A 1 94 ? -10.059 33.571 17.797 1.00 28.63 94 THR A C 1
ATOM 718 O O . THR A 1 94 ? -9.884 34.770 17.551 1.00 28.52 94 THR A O 1
ATOM 722 N N . THR A 1 95 ? -10.599 33.134 18.932 1.00 27.91 95 THR A N 1
ATOM 723 C CA . THR A 1 95 ? -11.022 34.077 19.970 1.00 28.34 95 THR A CA 1
ATOM 724 C C . THR A 1 95 ? -10.258 33.922 21.295 1.00 27.19 95 THR A C 1
ATOM 725 O O . THR A 1 95 ? -10.758 34.267 22.369 1.00 27.59 95 THR A O 1
ATOM 729 N N . LEU A 1 96 ? -9.034 33.412 21.206 1.00 25.42 96 LEU A N 1
ATOM 730 C CA . LEU A 1 96 ? -8.185 33.212 22.373 1.00 23.60 96 LEU A CA 1
ATOM 731 C C . LEU A 1 96 ? -7.571 34.535 22.836 1.00 23.10 96 LEU A C 1
ATOM 732 O O . LEU A 1 96 ? -7.235 35.390 22.021 1.00 22.77 96 LEU A O 1
ATOM 737 N N . ASP A 1 97 ? -7.426 34.696 24.144 1.00 23.08 97 ASP A N 1
ATOM 738 C CA . ASP A 1 97 ? -6.693 35.847 24.682 1.00 22.91 97 ASP A CA 1
ATOM 739 C C . ASP A 1 97 ? -5.189 35.571 24.675 1.00 22.19 97 ASP A C 1
ATOM 740 O O . ASP A 1 97 ? -4.759 34.463 24.331 1.00 20.32 97 ASP A O 1
ATOM 745 N N . SER A 1 98 ? -4.394 36.580 25.043 1.00 19.67 98 SER A N 1
ATOM 746 C CA . SER A 1 98 ? -2.927 36.456 25.021 1.00 19.07 98 SER A CA 1
ATOM 747 C C . SER A 1 98 ? -2.398 35.275 25.834 1.00 18.48 98 SER A C 1
ATOM 748 O O . SER A 1 98 ? -1.474 34.580 25.399 1.00 18.01 98 SER A O 1
ATOM 751 N N . ALA A 1 99 ? -2.961 35.063 27.025 1.00 18.36 99 ALA A N 1
ATOM 752 C CA . ALA A 1 99 ? -2.542 33.954 27.877 1.00 17.91 99 ALA A CA 1
ATOM 753 C C . ALA A 1 99 ? -2.793 32.643 27.154 1.00 18.17 99 ALA A C 1
ATOM 754 O O . ALA A 1 99 ? -1.957 31.737 27.155 1.00 17.29 99 ALA A O 1
ATOM 756 N N . GLU A 1 100 ? -3.970 32.553 26.551 1.00 18.06 100 GLU A N 1
ATOM 757 C CA . GLU A 1 100 ? -4.372 31.328 25.883 1.00 18.98 100 GLU A CA 1
ATOM 758 C C . GLU A 1 100 ? -3.529 31.048 24.648 1.00 18.91 100 GLU A C 1
ATOM 759 O O . GLU A 1 100 ? -3.166 29.910 24.382 1.00 17.21 100 GLU A O 1
ATOM 765 N N . ILE A 1 101 ? -3.231 32.095 23.890 1.00 17.90 101 ILE A N 1
ATOM 766 C CA . ILE A 1 101 ? -2.420 31.943 22.681 1.00 17.38 101 ILE A CA 1
ATOM 767 C C . ILE A 1 101 ? -1.042 31.440 23.078 1.00 17.40 101 ILE A C 1
ATOM 768 O O . ILE A 1 101 ? -0.517 30.499 22.479 1.00 17.55 101 ILE A O 1
ATOM 773 N N . VAL A 1 102 ? -0.462 32.045 24.115 1.00 16.48 102 VAL A N 1
ATOM 774 C CA . VAL A 1 102 ? 0.844 31.593 24.608 1.00 16.97 102 VAL A CA 1
ATOM 775 C C . VAL A 1 102 ? 0.808 30.159 25.147 1.00 17.13 102 VAL A C 1
ATOM 776 O O . VAL A 1 102 ? 1.726 29.385 24.905 1.00 16.17 102 VAL A O 1
ATOM 780 N N . HIS A 1 103 ? -0.246 29.815 25.886 1.00 17.45 103 HIS A N 1
ATOM 781 C CA . HIS A 1 103 ? -0.421 28.451 26.395 1.00 18.27 103 HIS A CA 1
ATOM 782 C C . HIS A 1 103 ? -0.420 27.438 25.241 1.00 17.56 103 HIS A C 1
ATOM 783 O O . HIS A 1 103 ? 0.280 26.425 25.298 1.00 17.12 103 HIS A O 1
ATOM 790 N N . MET A 1 104 ? -1.202 27.723 24.203 1.00 17.15 104 MET A N 1
ATOM 791 C CA . MET A 1 104 ? -1.261 26.824 23.030 1.00 17.34 104 MET A CA 1
ATOM 792 C C . MET A 1 104 ? 0.112 26.679 22.379 1.00 17.50 104 MET A C 1
ATOM 793 O O . MET A 1 104 ? 0.480 25.584 21.939 1.00 16.26 104 MET A O 1
ATOM 798 N N . TYR A 1 105 ? 0.857 27.782 22.309 1.00 16.23 105 TYR A N 1
ATOM 799 C CA . TYR A 1 105 ? 2.202 27.748 21.720 1.00 17.41 105 TYR A CA 1
ATOM 800 C C . TYR A 1 105 ? 3.078 26.781 22.495 1.00 17.38 105 TYR A C 1
ATOM 801 O O . TYR A 1 105 ? 3.794 25.966 21.909 1.00 16.34 105 TYR A O 1
ATOM 810 N N . ARG A 1 106 ? 3.023 26.876 23.822 1.00 16.94 106 ARG A N 1
ATOM 811 C CA . ARG A 1 106 ? 3.854 26.029 24.677 1.00 16.95 106 ARG A CA 1
ATOM 812 C C . ARG A 1 106 ? 3.496 24.546 24.536 1.00 16.29 106 ARG A C 1
ATOM 813 O O . ARG A 1 106 ? 4.382 23.686 24.414 1.00 16.55 106 ARG A O 1
ATOM 821 N N . LEU A 1 107 ? 2.202 24.257 24.534 1.00 16.23 107 LEU A N 1
ATOM 822 C CA . LEU A 1 107 ? 1.720 22.876 24.385 1.00 16.62 107 LEU A CA 1
ATOM 823 C C . LEU A 1 107 ? 2.144 22.278 23.031 1.00 16.18 107 LEU A C 1
ATOM 824 O O . LEU A 1 107 ? 2.633 21.149 22.959 1.00 15.52 107 LEU A O 1
ATOM 829 N N . ASN A 1 108 ? 1.956 23.049 21.970 1.00 16.12 108 ASN A N 1
ATOM 830 C CA . ASN A 1 108 ? 2.373 22.608 20.636 1.00 15.68 108 ASN A CA 1
ATOM 831 C C . ASN A 1 108 ? 3.878 22.398 20.547 1.00 15.67 108 ASN A C 1
ATOM 832 O O . ASN A 1 108 ? 4.338 21.457 19.909 1.00 15.55 108 ASN A O 1
ATOM 837 N N . SER A 1 109 ? 4.650 23.284 21.183 1.00 15.08 109 SER A N 1
ATOM 838 C CA . SER A 1 109 ? 6.098 23.164 21.150 1.00 16.25 109 SER A CA 1
ATOM 839 C C . SER A 1 109 ? 6.514 21.852 21.806 1.00 15.92 109 SER A C 1
ATOM 840 O O . SER A 1 109 ? 7.387 21.130 21.317 1.00 15.06 109 SER A O 1
ATOM 843 N N . GLU A 1 110 ? 5.869 21.534 22.917 1.00 16.02 110 GLU A N 1
ATOM 844 C CA . GLU A 1 110 ? 6.188 20.295 23.633 1.00 17.00 110 GLU A CA 1
ATOM 845 C C . GLU A 1 110 ? 5.868 19.049 22.797 1.00 15.58 110 GLU A C 1
ATOM 846 O O . GLU A 1 110 ? 6.684 18.122 22.684 1.00 15.02 110 GLU A O 1
ATOM 852 N N . TYR A 1 111 ? 4.680 19.037 22.221 1.00 14.95 111 TYR A N 1
ATOM 853 C CA . TYR A 1 111 ? 4.247 17.918 21.402 1.00 15.51 111 TYR A CA 1
ATOM 854 C C . TYR A 1 111 ? 5.184 17.755 20.205 1.00 15.03 111 TYR A C 1
ATOM 855 O O . TYR A 1 111 ? 5.729 16.668 19.965 1.00 15.68 111 TYR A O 1
ATOM 864 N N . LYS A 1 112 ? 5.427 18.841 19.476 1.00 14.99 112 LYS A N 1
ATOM 865 C CA . LYS A 1 112 ? 6.255 18.729 18.265 1.00 15.97 112 LYS A CA 1
ATOM 866 C C . LYS A 1 112 ? 7.713 18.324 18.548 1.00 16.89 112 LYS A C 1
ATOM 867 O O . LYS A 1 112 ? 8.346 17.617 17.741 1.00 16.12 112 LYS A O 1
ATOM 873 N N . GLU A 1 113 ? 8.242 18.744 19.704 1.00 16.09 113 GLU A N 1
ATOM 874 C CA . GLU A 1 113 ? 9.592 18.347 20.114 1.00 18.60 113 GLU A CA 1
ATOM 875 C C . GLU A 1 113 ? 9.684 16.834 20.352 1.00 17.61 113 GLU A C 1
ATOM 876 O O . GLU A 1 113 ? 10.663 16.185 19.953 1.00 17.50 113 GLU A O 1
ATOM 882 N N . ARG A 1 114 ? 8.662 16.292 21.006 1.00 15.61 114 ARG A N 1
ATOM 883 C CA . ARG A 1 114 ? 8.589 14.862 21.288 1.00 16.84 114 ARG A CA 1
ATOM 884 C C . ARG A 1 114 ? 8.427 14.010 20.041 1.00 16.94 114 ARG A C 1
ATOM 885 O O . ARG A 1 114 ? 9.168 13.038 19.866 1.00 17.41 114 ARG A O 1
ATOM 893 N N . PHE A 1 115 ? 7.466 14.388 19.192 1.00 15.48 115 PHE A N 1
ATOM 894 C CA . PHE A 1 115 ? 7.008 13.534 18.074 1.00 15.86 115 PHE A CA 1
ATOM 895 C C . PHE A 1 115 ? 7.572 13.854 16.703 1.00 15.62 115 PHE A C 1
ATOM 896 O O . PHE A 1 115 ? 7.535 12.997 15.814 1.00 16.09 115 PHE A O 1
ATOM 904 N N . GLY A 1 116 ? 8.075 15.073 16.514 1.00 14.37 116 GLY A N 1
ATOM 905 C CA . GLY A 1 116 ? 8.629 15.481 15.225 1.00 15.30 116 GLY A CA 1
ATOM 906 C C . GLY A 1 116 ? 7.570 15.710 14.132 1.00 15.03 116 GLY A C 1
ATOM 907 O O . GLY A 1 116 ? 7.862 15.636 12.929 1.00 14.75 116 GLY A O 1
ATOM 908 N N . PHE A 1 117 ? 6.342 15.981 14.566 1.00 13.90 117 PHE A N 1
ATOM 909 C CA . PHE A 1 117 ? 5.274 16.438 13.685 1.00 14.90 117 PHE A CA 1
ATOM 910 C C . PHE A 1 117 ? 4.227 17.211 14.497 1.00 14.73 117 PHE A C 1
ATOM 911 O O . PHE A 1 117 ? 4.230 17.117 15.734 1.00 14.30 117 PHE A O 1
ATOM 919 N N . PRO A 1 118 ? 3.368 18.009 13.826 1.00 14.91 118 PRO A N 1
ATOM 920 C CA . PRO A 1 118 ? 2.381 18.809 14.559 1.00 14.69 118 PRO A CA 1
ATOM 921 C C . PRO A 1 118 ? 1.297 17.985 15.207 1.00 15.09 118 PRO A C 1
ATOM 922 O O . PRO A 1 118 ? 1.008 16.861 14.779 1.00 14.51 118 PRO A O 1
ATOM 926 N N . PHE A 1 119 ? 0.700 18.557 16.243 1.00 14.68 119 PHE A N 1
ATOM 927 C CA . PHE A 1 119 ? -0.478 17.977 16.860 1.00 14.81 119 PHE A CA 1
ATOM 928 C C . PHE A 1 119 ? -1.652 18.225 15.956 1.00 14.68 119 PHE A C 1
ATOM 929 O O . PHE A 1 119 ? -1.990 19.383 15.672 1.00 15.58 119 PHE A O 1
ATOM 937 N N . VAL A 1 120 ? -2.271 17.132 15.518 1.00 14.84 120 VAL A N 1
ATOM 938 C CA . VAL A 1 120 ? -3.374 17.187 14.587 1.00 15.73 120 VAL A CA 1
ATOM 939 C C . VAL A 1 120 ? -4.582 16.567 15.271 1.00 15.75 120 VAL A C 1
ATOM 940 O O . VAL A 1 120 ? -4.500 15.480 15.846 1.00 16.11 120 VAL A O 1
ATOM 944 N N . ILE A 1 121 ? -5.700 17.269 15.213 1.00 17.12 121 ILE A N 1
ATOM 945 C CA . ILE A 1 121 ? -6.940 16.752 15.794 1.00 18.77 121 ILE A CA 1
ATOM 946 C C . ILE A 1 121 ? -8.079 17.211 14.900 1.00 20.03 121 ILE A C 1
ATOM 947 O O . ILE A 1 121 ? -7.982 18.243 14.237 1.00 20.28 121 ILE A O 1
ATOM 952 N N . CYS A 1 122 ? -9.161 16.445 14.861 1.00 22.37 122 CYS A N 1
ATOM 953 C CA . CYS A 1 122 ? -10.328 16.891 14.116 1.00 23.02 122 CYS A CA 1
ATOM 954 C C . CYS A 1 122 ? -10.988 18.039 14.898 1.00 24.17 122 CYS A C 1
ATOM 955 O O . CYS A 1 122 ? -11.704 17.807 15.867 1.00 24.67 122 CYS A O 1
ATOM 958 N N . ALA A 1 123 ? -10.712 19.276 14.488 1.00 24.50 123 ALA A N 1
ATOM 959 C CA . ALA A 1 123 ? -11.117 20.455 15.263 1.00 25.64 123 ALA A CA 1
ATOM 960 C C . ALA A 1 123 ? -12.629 20.668 15.271 1.00 27.04 123 ALA A C 1
ATOM 961 O O . ALA A 1 123 ? -13.173 21.222 16.229 1.00 27.53 123 ALA A O 1
ATOM 963 N N . ARG A 1 124 ? -13.306 20.221 14.215 1.00 27.74 124 ARG A N 1
ATOM 964 C CA . ARG A 1 124 ? -14.763 20.336 14.140 1.00 28.80 124 ARG A CA 1
ATOM 965 C C . ARG A 1 124 ? -15.508 19.477 15.164 1.00 28.36 124 ARG A C 1
ATOM 966 O O . ARG A 1 124 ? -16.696 19.696 15.418 1.00 29.10 124 ARG A O 1
ATOM 974 N N . LEU A 1 125 ? -14.819 18.503 15.747 1.00 28.18 125 LEU A N 1
ATOM 975 C CA . LEU A 1 125 ? -15.436 17.616 16.729 1.00 28.78 125 LEU A CA 1
ATOM 976 C C . LEU A 1 125 ? -14.897 17.858 18.139 1.00 28.83 125 LEU A C 1
ATOM 977 O O . LEU A 1 125 ? -15.099 17.037 19.034 1.00 29.29 125 LEU A O 1
ATOM 982 N N . ASN A 1 126 ? -14.210 18.984 18.334 1.00 29.00 126 ASN A N 1
ATOM 983 C CA . ASN A 1 126 ? -13.605 19.293 19.632 1.00 28.90 126 ASN A CA 1
ATOM 984 C C . ASN A 1 126 ? -13.708 20.777 19.978 1.00 28.85 126 ASN A C 1
ATOM 985 O O . ASN A 1 126 ? -13.548 21.639 19.115 1.00 29.49 126 ASN A O 1
ATOM 990 N N . ASN A 1 127 ? -13.960 21.073 21.247 1.00 28.73 127 ASN A N 1
ATOM 991 C CA . ASN A 1 127 ? -13.884 22.446 21.728 1.00 28.47 127 ASN A CA 1
ATOM 992 C C . ASN A 1 127 ? -12.503 22.738 22.314 1.00 27.57 127 ASN A C 1
ATOM 993 O O . ASN A 1 127 ? -11.676 21.846 22.454 1.00 26.55 127 ASN A O 1
ATOM 998 N N . LYS A 1 128 ? -12.273 24.003 22.629 1.00 27.08 128 LYS A N 1
ATOM 999 C CA . LYS A 1 128 ? -11.055 24.501 23.256 1.00 26.72 128 LYS A CA 1
ATOM 1000 C C . LYS A 1 128 ? -10.539 23.624 24.418 1.00 26.29 128 LYS A C 1
ATOM 1001 O O . LYS A 1 128 ? -9.365 23.262 24.467 1.00 25.82 128 LYS A O 1
ATOM 1007 N N . ALA A 1 129 ? -11.419 23.259 25.342 1.00 26.27 129 ALA A N 1
ATOM 1008 C CA . ALA A 1 129 ? -11.026 22.418 26.482 1.00 26.19 129 ALA A CA 1
ATOM 1009 C C . ALA A 1 129 ? -10.672 20.994 26.054 1.00 26.02 129 ALA A C 1
ATOM 1010 O O . ALA A 1 129 ? -9.711 20.397 26.559 1.00 24.94 129 ALA A O 1
ATOM 1012 N N . ASP A 1 130 ? -11.455 20.459 25.121 1.00 27.09 130 ASP A N 1
ATOM 1013 C CA . ASP A 1 130 ? -11.205 19.140 24.549 1.00 27.42 130 ASP A CA 1
ATOM 1014 C C . ASP A 1 130 ? -9.795 19.093 23.968 1.00 26.54 130 ASP A C 1
ATOM 1015 O O . ASP A 1 130 ? -9.048 18.154 24.211 1.00 26.08 130 ASP A O 1
ATOM 1020 N N . ILE A 1 131 ? -9.445 20.122 23.202 1.00 25.98 131 ILE A N 1
ATOM 1021 C CA . ILE A 1 131 ? -8.129 20.212 22.551 1.00 24.91 131 ILE A CA 1
ATOM 1022 C C . ILE A 1 131 ? -6.972 20.196 23.547 1.00 24.97 131 ILE A C 1
ATOM 1023 O O . ILE A 1 131 ? -6.003 19.451 23.375 1.00 24.13 131 ILE A O 1
ATOM 1028 N N . VAL A 1 132 ? -7.080 20.995 24.606 1.00 24.76 132 VAL A N 1
ATOM 1029 C CA . VAL A 1 132 ? -6.032 21.050 25.618 1.00 25.83 132 VAL A CA 1
ATOM 1030 C C . VAL A 1 132 ? -5.870 19.687 26.291 1.00 26.08 132 VAL A C 1
ATOM 1031 O O . VAL A 1 132 ? -4.752 19.241 26.548 1.00 25.66 132 VAL A O 1
ATOM 1035 N N . ARG A 1 133 ? -6.989 19.010 26.541 1.00 27.48 133 ARG A N 1
ATOM 1036 C CA . ARG A 1 133 ? -6.959 17.696 27.186 1.00 28.95 133 ARG A CA 1
ATOM 1037 C C . ARG A 1 133 ? -6.255 16.663 26.301 1.00 27.62 133 ARG A C 1
ATOM 1038 O O . ARG A 1 133 ? -5.446 15.870 26.780 1.00 27.79 133 ARG A O 1
ATOM 1046 N N . GLN A 1 134 ? -6.571 16.683 25.010 1.00 27.51 134 GLN A N 1
ATOM 1047 C CA . GLN A 1 134 ? -5.985 15.741 24.062 1.00 27.27 134 GLN A CA 1
ATOM 1048 C C . GLN A 1 134 ? -4.503 16.023 23.863 1.00 26.48 134 GLN A C 1
ATOM 1049 O O . GLN A 1 134 ? -3.686 15.107 23.770 1.00 26.48 134 GLN A O 1
ATOM 1055 N N . LEU A 1 135 ? -4.170 17.304 23.814 1.00 26.22 135 LEU A N 1
ATOM 1056 C CA . LEU A 1 135 ? -2.795 17.758 23.713 1.00 26.82 135 LEU A CA 1
ATOM 1057 C C . LEU A 1 135 ? -1.956 17.208 24.864 1.00 27.12 135 LEU A C 1
ATOM 1058 O O . LEU A 1 135 ? -0.779 16.907 24.697 1.00 27.97 135 LEU A O 1
ATOM 1063 N N . SER A 1 136 ? -2.562 17.069 26.041 1.00 27.05 136 SER A N 1
ATOM 1064 C CA . SER A 1 136 ? -1.801 16.615 27.195 1.00 27.31 136 SER A CA 1
ATOM 1065 C C . SER A 1 136 ? -1.771 15.105 27.322 1.00 26.10 136 SER A C 1
ATOM 1066 O O . SER A 1 136 ? -0.766 14.536 27.733 1.00 26.54 136 SER A O 1
ATOM 1069 N N . GLU A 1 137 ? -2.863 14.448 26.964 1.00 26.09 137 GLU A N 1
ATOM 1070 C CA . GLU A 1 137 ? -2.901 13.004 27.060 1.00 26.31 137 GLU A CA 1
ATOM 1071 C C . GLU A 1 137 ? -2.077 12.374 25.937 1.00 24.91 137 GLU A C 1
ATOM 1072 O O . GLU A 1 137 ? -1.310 11.456 26.174 1.00 23.01 137 GLU A O 1
ATOM 1078 N N . ARG A 1 138 ? -2.226 12.879 24.717 1.00 22.94 138 ARG A N 1
ATOM 1079 C CA . ARG A 1 138 ? -1.512 12.270 23.581 1.00 22.17 138 ARG A CA 1
ATOM 1080 C C . ARG A 1 138 ? 0.004 12.426 23.679 1.00 21.74 138 ARG A C 1
ATOM 1081 O O . ARG A 1 138 ? 0.756 11.611 23.153 1.00 21.40 138 ARG A O 1
ATOM 1089 N N . LEU A 1 139 ? 0.441 13.454 24.404 1.00 22.51 139 LEU A N 1
ATOM 1090 C CA . LEU A 1 139 ? 1.853 13.663 24.683 1.00 23.62 139 LEU A CA 1
ATOM 1091 C C . LEU A 1 139 ? 2.481 12.454 25.380 1.00 23.58 139 LEU A C 1
ATOM 1092 O O . LEU A 1 139 ? 3.668 12.195 25.226 1.00 23.35 139 LEU A O 1
ATOM 1097 N N . LYS A 1 140 ? 1.673 11.709 26.130 1.00 24.23 140 LYS A N 1
ATOM 1098 C CA . LYS A 1 140 ? 2.146 10.517 26.842 1.00 24.89 140 LYS A CA 1
ATOM 1099 C C . LYS A 1 140 ? 2.389 9.300 25.936 1.00 24.55 140 LYS A C 1
ATOM 1100 O O . LYS A 1 140 ? 3.067 8.346 26.329 1.00 24.21 140 LYS A O 1
ATOM 1106 N N . ASN A 1 141 ? 1.827 9.327 24.730 1.00 23.30 141 ASN A N 1
ATOM 1107 C CA . ASN A 1 141 ? 1.909 8.169 23.834 1.00 23.50 141 ASN A CA 1
ATOM 1108 C C . ASN A 1 141 ? 3.308 7.859 23.339 1.00 22.51 141 ASN A C 1
ATOM 1109 O O . ASN A 1 141 ? 4.141 8.752 23.213 1.00 21.88 141 ASN A O 1
ATOM 1114 N N . ARG A 1 142 ? 3.558 6.587 23.046 1.00 21.35 142 ARG A N 1
ATOM 1115 C CA . ARG A 1 142 ? 4.746 6.199 22.298 1.00 20.99 142 ARG A CA 1
ATOM 1116 C C . ARG A 1 142 ? 4.631 6.763 20.876 1.00 19.76 142 ARG A C 1
ATOM 1117 O O . ARG A 1 142 ? 3.532 6.944 20.353 1.00 17.62 142 ARG A O 1
ATOM 1125 N N . ARG A 1 143 ? 5.767 7.029 20.250 1.00 20.27 143 ARG A N 1
ATOM 1126 C CA . ARG A 1 143 ? 5.760 7.623 18.913 1.00 21.11 143 ARG A CA 1
ATOM 1127 C C . ARG A 1 143 ? 5.061 6.733 17.881 1.00 20.84 143 ARG A C 1
ATOM 1128 O O . ARG A 1 143 ? 4.300 7.223 17.042 1.00 18.46 143 ARG A O 1
ATOM 1136 N N . THR A 1 144 ? 5.307 5.428 17.968 1.00 20.56 144 THR A N 1
ATOM 1137 C CA . THR A 1 144 ? 4.703 4.455 17.055 1.00 21.79 144 THR A CA 1
ATOM 1138 C C . THR A 1 144 ? 3.175 4.538 17.097 1.00 21.04 144 THR A C 1
ATOM 1139 O O . THR A 1 144 ? 2.508 4.562 16.061 1.00 21.70 144 THR A O 1
ATOM 1143 N N . ALA A 1 145 ? 2.628 4.636 18.302 1.00 21.07 145 ALA A N 1
ATOM 1144 C CA . ALA A 1 145 ? 1.190 4.662 18.499 1.00 19.75 145 ALA A CA 1
ATOM 1145 C C . ALA A 1 145 ? 0.586 6.017 18.110 1.00 19.19 145 ALA A C 1
ATOM 1146 O O . ALA A 1 145 ? -0.483 6.076 17.498 1.00 18.40 145 ALA A O 1
ATOM 1148 N N . GLU A 1 146 ? 1.283 7.097 18.444 1.00 18.13 146 GLU A N 1
ATOM 1149 C CA . GLU A 1 146 ? 0.790 8.447 18.148 1.00 17.34 146 GLU A CA 1
ATOM 1150 C C . GLU A 1 146 ? 0.671 8.728 16.641 1.00 16.73 146 GLU A C 1
ATOM 1151 O O . GLU A 1 146 ? -0.241 9.431 16.213 1.00 15.11 146 GLU A O 1
ATOM 1157 N N . LEU A 1 147 ? 1.599 8.188 15.853 1.00 16.55 147 LEU A N 1
ATOM 1158 C CA . LEU A 1 147 ? 1.540 8.348 14.395 1.00 17.15 147 LEU A CA 1
ATOM 1159 C C . LEU A 1 147 ? 0.237 7.734 13.871 1.00 17.97 147 LEU A C 1
ATOM 1160 O O . LEU A 1 147 ? -0.489 8.354 13.093 1.00 17.72 147 LEU A O 1
ATOM 1165 N N . GLU A 1 148 ? -0.083 6.537 14.353 1.00 19.19 148 GLU A N 1
ATOM 1166 C CA . GLU A 1 148 ? -1.349 5.886 14.031 1.00 22.52 148 GLU A CA 1
ATOM 1167 C C . GLU A 1 148 ? -2.566 6.699 14.492 1.00 21.45 148 GLU A C 1
ATOM 1168 O O . GLU A 1 148 ? -3.513 6.898 13.734 1.00 20.97 148 GLU A O 1
ATOM 1174 N N . CYS A 1 149 ? -2.523 7.208 15.719 1.00 21.38 149 CYS A N 1
ATOM 1175 C CA . CYS A 1 149 ? -3.578 8.070 16.236 1.00 20.46 149 CYS A CA 1
ATOM 1176 C C . CYS A 1 149 ? -3.770 9.353 15.416 1.00 18.22 149 CYS A C 1
ATOM 1177 O O . CYS A 1 149 ? -4.894 9.745 15.100 1.00 16.85 149 CYS A O 1
ATOM 1180 N N . ALA A 1 150 ? -2.669 10.022 15.085 1.00 15.88 150 ALA A N 1
ATOM 1181 C CA . ALA A 1 150 ? -2.758 11.271 14.344 1.00 15.22 150 ALA A CA 1
ATOM 1182 C C . ALA A 1 150 ? -3.305 11.053 12.925 1.00 14.14 150 ALA A C 1
ATOM 1183 O O . ALA A 1 150 ? -4.083 11.857 12.420 1.00 13.87 150 ALA A O 1
ATOM 1185 N N . ILE A 1 151 ? -2.884 9.980 12.280 1.00 13.90 151 ILE A N 1
ATOM 1186 C CA . ILE A 1 151 ? -3.369 9.651 10.932 1.00 15.20 151 ILE A CA 1
ATOM 1187 C C . ILE A 1 151 ? -4.874 9.349 10.945 1.00 15.55 151 ILE A C 1
ATOM 1188 O O . ILE A 1 151 ? -5.623 9.740 10.050 1.00 15.74 151 ILE A O 1
ATOM 1193 N N . GLU A 1 152 ? -5.339 8.696 11.997 1.00 17.67 152 GLU A N 1
ATOM 1194 C CA . GLU A 1 152 ? -6.773 8.529 12.168 1.00 18.21 152 GLU A CA 1
ATOM 1195 C C . GLU A 1 152 ? -7.508 9.891 12.225 1.00 17.46 152 GLU A C 1
ATOM 1196 O O . GLU A 1 152 ? -8.569 10.055 11.617 1.00 16.01 152 GLU A O 1
ATOM 1202 N N . GLU A 1 153 ? -6.941 10.879 12.926 1.00 17.10 153 GLU A N 1
ATOM 1203 C CA . GLU A 1 153 ? -7.519 12.223 12.925 1.00 16.82 153 GLU A CA 1
ATOM 1204 C C . GLU A 1 153 ? -7.489 12.855 11.538 1.00 15.51 153 GLU A C 1
ATOM 1205 O O . GLU A 1 153 ? -8.439 13.516 11.156 1.00 14.97 153 GLU A O 1
ATOM 1211 N N . VAL A 1 154 ? -6.389 12.690 10.800 1.00 14.66 154 VAL A N 1
ATOM 1212 C CA . VAL A 1 154 ? -6.356 13.201 9.432 1.00 15.62 154 VAL A CA 1
ATOM 1213 C C . VAL A 1 154 ? -7.540 12.645 8.609 1.00 15.22 154 VAL A C 1
ATOM 1214 O O . VAL A 1 154 ? -8.212 13.374 7.869 1.00 14.85 154 VAL A O 1
ATOM 1218 N N . LYS A 1 155 ? -7.809 11.358 8.761 1.00 15.99 155 LYS A N 1
ATOM 1219 C CA . LYS A 1 155 ? -8.907 10.766 8.006 1.00 17.69 155 LYS A CA 1
ATOM 1220 C C . LYS A 1 155 ? -10.282 11.290 8.430 1.00 16.73 155 LYS A C 1
ATOM 1221 O O . LYS A 1 155 ? -11.174 11.460 7.594 1.00 16.71 155 LYS A O 1
ATOM 1227 N N . LYS A 1 156 ? -10.449 11.588 9.719 1.00 16.88 156 LYS A N 1
ATOM 1228 C CA . LYS A 1 156 ? -11.674 12.226 10.188 1.00 16.76 156 LYS A CA 1
ATOM 1229 C C . LYS A 1 156 ? -11.865 13.628 9.591 1.00 16.33 156 LYS A C 1
ATOM 1230 O O . LYS A 1 156 ? -12.962 13.991 9.189 1.00 16.23 156 LYS A O 1
ATOM 1236 N N . ILE A 1 157 ? -10.797 14.430 9.570 1.00 15.33 157 ILE A N 1
ATOM 1237 C CA . ILE A 1 157 ? -10.841 15.757 8.994 1.00 15.33 157 ILE A CA 1
ATOM 1238 C C . ILE A 1 157 ? -11.239 15.694 7.537 1.00 15.85 157 ILE A C 1
ATOM 1239 O O . ILE A 1 157 ? -12.072 16.478 7.075 1.00 15.82 157 ILE A O 1
ATOM 1244 N N . CYS A 1 158 ? -10.601 14.774 6.828 1.00 17.09 158 CYS A N 1
ATOM 1245 C CA . CYS A 1 158 ? -10.896 14.488 5.430 1.00 17.68 158 CYS A CA 1
ATOM 1246 C C . CYS A 1 158 ? -12.381 14.159 5.210 1.00 18.06 158 CYS A C 1
ATOM 1247 O O . CYS A 1 158 ? -13.046 14.769 4.366 1.00 17.91 158 CYS A O 1
ATOM 1250 N N . SER A 1 159 ? -12.894 13.207 5.976 1.00 18.79 159 SER A N 1
ATOM 1251 C CA . SER A 1 159 ? -14.305 12.849 5.883 1.00 19.60 159 SER A CA 1
ATOM 1252 C C . SER A 1 159 ? -15.212 14.083 5.991 1.00 19.31 159 SER A C 1
ATOM 1253 O O . SER A 1 159 ? -16.110 14.274 5.177 1.00 20.23 159 SER A O 1
ATOM 1256 N N . LEU A 1 160 ? -14.970 14.943 6.975 1.00 19.01 160 LEU A N 1
ATOM 1257 C CA . LEU A 1 160 ? -15.778 16.149 7.130 1.00 19.18 160 LEU A CA 1
ATOM 1258 C C . LEU A 1 160 ? -15.601 17.177 6.006 1.00 19.50 160 LEU A C 1
ATOM 1259 O O . LEU A 1 160 ? -16.554 17.840 5.614 1.00 19.87 160 LEU A O 1
ATOM 1264 N N . ARG A 1 161 ? -14.375 17.324 5.513 1.00 18.84 161 ARG A N 1
ATOM 1265 C CA . ARG A 1 161 ? -14.110 18.195 4.377 1.00 18.53 161 ARG A CA 1
ATOM 1266 C C . ARG A 1 161 ? -14.896 17.708 3.152 1.00 18.88 161 ARG A C 1
ATOM 1267 O O . ARG A 1 161 ? -15.503 18.498 2.437 1.00 18.94 161 ARG A O 1
ATOM 1275 N N . LEU A 1 162 ? -14.897 16.394 2.944 1.00 20.10 162 LEU A N 1
ATOM 1276 C CA . LEU A 1 162 ? -15.613 15.785 1.834 1.00 20.91 162 LEU A CA 1
ATOM 1277 C C . LEU A 1 162 ? -17.113 16.052 1.987 1.00 22.63 162 LEU A C 1
ATOM 1278 O O . LEU A 1 162 ? -17.767 16.489 1.045 1.00 23.06 162 LEU A O 1
ATOM 1283 N N . HIS A 1 163 ? -17.634 15.829 3.185 1.00 24.52 163 HIS A N 1
ATOM 1284 C CA . HIS A 1 163 ? -19.059 16.073 3.461 1.00 26.85 163 HIS A CA 1
ATOM 1285 C C . HIS A 1 163 ? -19.483 17.542 3.320 1.00 27.30 163 HIS A C 1
ATOM 1286 O O . HIS A 1 163 ? -20.640 17.835 3.016 1.00 27.45 163 HIS A O 1
ATOM 1293 N N . SER A 1 164 ? -18.547 18.469 3.513 1.00 27.98 164 SER A N 1
ATOM 1294 C CA . SER A 1 164 ? -18.849 19.886 3.350 1.00 28.22 164 SER A CA 1
ATOM 1295 C C . SER A 1 164 ? -18.927 20.303 1.890 1.00 28.64 164 SER A C 1
ATOM 1296 O O . SER A 1 164 ? -19.717 21.174 1.527 1.00 28.58 164 SER A O 1
ATOM 1299 N N . ILE A 1 165 ? -18.094 19.695 1.051 1.00 29.20 165 ILE A N 1
ATOM 1300 C CA . ILE A 1 165 ? -18.229 19.848 -0.388 1.00 30.46 165 ILE A CA 1
ATOM 1301 C C . ILE A 1 165 ? -19.600 19.309 -0.810 1.00 31.50 165 ILE A C 1
ATOM 1302 O O . ILE A 1 165 ? -20.244 19.867 -1.708 1.00 32.27 165 ILE A O 1
ATOM 1307 N N . VAL A 1 166 ? -20.051 18.251 -0.131 1.00 32.52 166 VAL A N 1
ATOM 1308 C CA . VAL A 1 166 ? -21.376 17.669 -0.353 1.00 33.59 166 VAL A CA 1
ATOM 1309 C C . VAL A 1 166 ? -22.432 18.397 0.479 1.00 34.04 166 VAL A C 1
ATOM 1310 O O . VAL A 1 166 ? -23.120 19.288 -0.012 1.00 35.15 166 VAL A O 1
ATOM 1314 N N . ASP B 1 2 ? 24.856 24.960 2.907 1.00 33.84 2 ASP B N 1
ATOM 1315 C CA . ASP B 1 2 ? 25.557 24.304 4.045 1.00 33.59 2 ASP B CA 1
ATOM 1316 C C . ASP B 1 2 ? 24.634 23.224 4.612 1.00 32.46 2 ASP B C 1
ATOM 1317 O O . ASP B 1 2 ? 23.548 23.527 5.112 1.00 31.87 2 ASP B O 1
ATOM 1322 N N . ILE B 1 3 ? 25.056 21.968 4.509 1.00 30.90 3 ILE B N 1
ATOM 1323 C CA . ILE B 1 3 ? 24.221 20.837 4.923 1.00 29.76 3 ILE B CA 1
ATOM 1324 C C . ILE B 1 3 ? 24.112 20.773 6.442 1.00 29.89 3 ILE B C 1
ATOM 1325 O O . ILE B 1 3 ? 23.140 20.231 6.988 1.00 29.68 3 ILE B O 1
ATOM 1330 N N . ASN B 1 4 ? 25.103 21.339 7.129 1.00 29.76 4 ASN B N 1
ATOM 1331 C CA . ASN B 1 4 ? 25.042 21.436 8.580 1.00 29.71 4 ASN B CA 1
ATOM 1332 C C . ASN B 1 4 ? 23.866 22.309 9.034 1.00 28.34 4 ASN B C 1
ATOM 1333 O O . ASN B 1 4 ? 23.165 21.957 9.972 1.00 29.03 4 ASN B O 1
ATOM 1338 N N . VAL B 1 5 ? 23.652 23.448 8.381 1.00 27.40 5 VAL B N 1
ATOM 1339 C CA . VAL B 1 5 ? 22.513 24.301 8.740 1.00 27.05 5 VAL B CA 1
ATOM 1340 C C . VAL B 1 5 ? 21.186 23.625 8.375 1.00 25.35 5 VAL B C 1
ATOM 1341 O O . VAL B 1 5 ? 20.218 23.702 9.128 1.00 24.50 5 VAL B O 1
ATOM 1345 N N . VAL B 1 6 ? 21.167 22.953 7.230 1.00 23.96 6 VAL B N 1
ATOM 1346 C CA . VAL B 1 6 ? 19.976 22.226 6.777 1.00 23.13 6 VAL B CA 1
ATOM 1347 C C . VAL B 1 6 ? 19.622 21.152 7.800 1.00 23.28 6 VAL B C 1
ATOM 1348 O O . VAL B 1 6 ? 18.479 21.055 8.244 1.00 23.40 6 VAL B O 1
ATOM 1352 N N . ASN B 1 7 ? 20.625 20.377 8.203 1.00 23.23 7 ASN B N 1
ATOM 1353 C CA . ASN B 1 7 ? 20.458 19.306 9.180 1.00 23.85 7 ASN B CA 1
ATOM 1354 C C . ASN B 1 7 ? 19.928 19.749 10.547 1.00 23.20 7 ASN B C 1
ATOM 1355 O O . ASN B 1 7 ? 19.376 18.944 11.280 1.00 23.64 7 ASN B O 1
ATOM 1360 N N . ALA B 1 8 ? 20.083 21.030 10.867 1.00 23.31 8 ALA B N 1
ATOM 1361 C CA . ALA B 1 8 ? 19.661 21.570 12.158 1.00 23.61 8 ALA B CA 1
ATOM 1362 C C . ALA B 1 8 ? 18.302 22.264 12.092 1.00 23.26 8 ALA B C 1
ATOM 1363 O O . ALA B 1 8 ? 17.824 22.808 13.084 1.00 23.99 8 ALA B O 1
ATOM 1365 N N . LEU B 1 9 ? 17.679 22.247 10.918 1.00 22.42 9 LEU B N 1
ATOM 1366 C CA . LEU B 1 9 ? 16.395 22.919 10.731 1.00 21.52 9 LEU B CA 1
ATOM 1367 C C . LEU B 1 9 ? 15.247 22.218 11.465 1.00 20.63 9 LEU B C 1
ATOM 1368 O O . LEU B 1 9 ? 15.151 20.989 11.453 1.00 21.41 9 LEU B O 1
ATOM 1373 N N . ALA B 1 10 ? 14.383 23.008 12.095 1.00 19.34 10 ALA B N 1
ATOM 1374 C CA . ALA B 1 10 ? 13.065 22.550 12.533 1.00 19.20 10 ALA B CA 1
ATOM 1375 C C . ALA B 1 10 ? 12.271 22.060 11.313 1.00 17.96 10 ALA B C 1
ATOM 1376 O O . ALA B 1 10 ? 12.479 22.574 10.208 1.00 17.27 10 ALA B O 1
ATOM 1378 N N . TYR B 1 11 ? 11.377 21.085 11.489 1.00 16.79 11 TYR B N 1
ATOM 1379 C CA . TYR B 1 11 ? 10.664 20.559 10.316 1.00 15.83 11 TYR B CA 1
ATOM 1380 C C . TYR B 1 11 ? 9.830 21.679 9.673 1.00 16.00 11 TYR B C 1
ATOM 1381 O O . TYR B 1 11 ? 9.663 21.712 8.453 1.00 14.89 11 TYR B O 1
ATOM 1390 N N . GLU B 1 12 ? 9.341 22.628 10.472 1.00 15.70 12 GLU B N 1
ATOM 1391 C CA . GLU B 1 12 ? 8.578 23.738 9.888 1.00 17.93 12 GLU B CA 1
ATOM 1392 C C . GLU B 1 12 ? 9.408 24.521 8.868 1.00 17.13 12 GLU B C 1
ATOM 1393 O O . GLU B 1 12 ? 8.915 24.869 7.781 1.00 16.86 12 GLU B O 1
ATOM 1399 N N . ASP B 1 13 ? 10.655 24.811 9.234 1.00 17.88 13 ASP B N 1
ATOM 1400 C CA . ASP B 1 13 ? 11.559 25.574 8.373 1.00 18.85 13 ASP B CA 1
ATOM 1401 C C . ASP B 1 13 ? 12.089 24.759 7.195 1.00 17.62 13 ASP B C 1
ATOM 1402 O O . ASP B 1 13 ? 12.292 25.295 6.092 1.00 18.75 13 ASP B O 1
ATOM 1407 N N . PHE B 1 14 ? 12.329 23.474 7.426 1.00 17.02 14 PHE B N 1
ATOM 1408 C CA . PHE B 1 14 ? 12.702 22.553 6.356 1.00 16.70 14 PHE B CA 1
ATOM 1409 C C . PHE B 1 14 ? 11.590 22.499 5.299 1.00 16.58 14 PHE B C 1
ATOM 1410 O O . PHE B 1 14 ? 11.841 22.596 4.099 1.00 14.84 14 PHE B O 1
ATOM 1418 N N . VAL B 1 15 ? 10.353 22.360 5.754 1.00 16.45 15 VAL B N 1
ATOM 1419 C CA . VAL B 1 15 ? 9.217 22.302 4.833 1.00 17.36 15 VAL B CA 1
ATOM 1420 C C . VAL B 1 15 ? 9.019 23.627 4.068 1.00 18.65 15 VAL B C 1
ATOM 1421 O O . VAL B 1 15 ? 8.706 23.632 2.870 1.00 18.70 15 VAL B O 1
ATOM 1425 N N . LYS B 1 16 ? 9.217 24.749 4.747 1.00 19.38 16 LYS B N 1
ATOM 1426 C CA . LYS B 1 16 ? 9.125 26.035 4.069 1.00 21.80 16 LYS B CA 1
ATOM 1427 C C . LYS B 1 16 ? 10.165 26.187 2.973 1.00 21.16 16 LYS B C 1
ATOM 1428 O O . LYS B 1 16 ? 9.863 26.668 1.883 1.00 21.55 16 LYS B O 1
ATOM 1434 N N . LEU B 1 17 ? 11.388 25.770 3.260 1.00 20.69 17 LEU B N 1
ATOM 1435 C CA . LEU B 1 17 ? 12.491 25.965 2.333 1.00 21.46 17 LEU B CA 1
ATOM 1436 C C . LEU B 1 17 ? 12.399 24.973 1.177 1.00 19.95 17 LEU B C 1
ATOM 1437 O O . LEU B 1 17 ? 12.600 25.336 0.015 1.00 20.04 17 LEU B O 1
ATOM 1442 N N . PHE B 1 18 ? 12.078 23.726 1.508 1.00 18.21 18 PHE B N 1
ATOM 1443 C CA . PHE B 1 18 ? 12.119 22.624 0.536 1.00 17.46 18 PHE B CA 1
ATOM 1444 C C . PHE B 1 18 ? 10.741 22.188 0.022 1.00 17.36 18 PHE B C 1
ATOM 1445 O O . PHE B 1 18 ? 10.652 21.277 -0.792 1.00 17.51 18 PHE B O 1
ATOM 1453 N N . GLY B 1 19 ? 9.679 22.842 0.473 1.00 16.61 19 GLY B N 1
ATOM 1454 C CA . GLY B 1 19 ? 8.332 22.336 0.237 1.00 15.78 19 GLY B CA 1
ATOM 1455 C C . GLY B 1 19 ? 7.850 22.382 -1.205 1.00 15.96 19 GLY B C 1
ATOM 1456 O O . GLY B 1 19 ? 6.833 21.773 -1.531 1.00 17.51 19 GLY B O 1
ATOM 1457 N N . ASN B 1 20 ? 8.555 23.101 -2.079 1.00 14.64 20 ASN B N 1
ATOM 1458 C CA . ASN B 1 20 ? 8.141 23.120 -3.487 1.00 14.34 20 ASN B CA 1
ATOM 1459 C C . ASN B 1 20 ? 9.157 22.556 -4.481 1.00 14.69 20 ASN B C 1
ATOM 1460 O O . ASN B 1 20 ? 9.061 22.834 -5.683 1.00 14.38 20 ASN B O 1
ATOM 1465 N N . VAL B 1 21 ? 10.123 21.763 -4.001 1.00 14.79 21 VAL B N 1
ATOM 1466 C CA . VAL B 1 21 ? 11.084 21.132 -4.908 1.00 15.18 21 VAL B CA 1
ATOM 1467 C C . VAL B 1 21 ? 10.393 20.114 -5.812 1.00 14.85 21 VAL B C 1
ATOM 1468 O O . VAL B 1 21 ? 10.844 19.869 -6.928 1.00 13.72 21 VAL B O 1
ATOM 1472 N N . VAL B 1 22 ? 9.313 19.515 -5.308 1.00 14.15 22 VAL B N 1
ATOM 1473 C CA . VAL B 1 22 ? 8.371 18.807 -6.159 1.00 14.21 22 VAL B CA 1
ATOM 1474 C C . VAL B 1 22 ? 7.086 19.632 -6.185 1.00 14.61 22 VAL B C 1
ATOM 1475 O O . VAL B 1 22 ? 6.435 19.843 -5.160 1.00 13.68 22 VAL B O 1
ATOM 1479 N N . GLU B 1 23 ? 6.714 20.061 -7.379 1.00 14.13 23 GLU B N 1
ATOM 1480 C CA . GLU B 1 23 ? 5.639 21.030 -7.553 1.00 14.34 23 GLU B CA 1
ATOM 1481 C C . GLU B 1 23 ? 4.372 20.671 -6.773 1.00 14.01 23 GLU B C 1
ATOM 1482 O O . GLU B 1 23 ? 3.766 19.613 -6.996 1.00 14.43 23 GLU B O 1
ATOM 1488 N N . LYS B 1 24 ? 3.987 21.587 -5.884 1.00 14.25 24 LYS B N 1
ATOM 1489 C CA . LYS B 1 24 ? 2.802 21.467 -5.041 1.00 15.96 24 LYS B CA 1
ATOM 1490 C C . LYS B 1 24 ? 2.719 20.174 -4.244 1.00 15.01 24 LYS B C 1
ATOM 1491 O O . LYS B 1 24 ? 1.623 19.743 -3.846 1.00 14.90 24 LYS B O 1
ATOM 1497 N N . CYS B 1 25 ? 3.874 19.575 -3.967 1.00 14.91 25 CYS B N 1
ATOM 1498 C CA . CYS B 1 25 ? 3.908 18.355 -3.169 1.00 14.44 25 CYS B CA 1
ATOM 1499 C C . CYS B 1 25 ? 4.815 18.478 -1.941 1.00 14.95 25 CYS B C 1
ATOM 1500 O O . CYS B 1 25 ? 5.803 17.766 -1.849 1.00 14.40 25 CYS B O 1
ATOM 1503 N N . PRO B 1 26 ? 4.472 19.379 -0.998 1.00 14.28 26 PRO B N 1
ATOM 1504 C CA . PRO B 1 26 ? 5.290 19.553 0.207 1.00 14.68 26 PRO B CA 1
ATOM 1505 C C . PRO B 1 26 ? 5.370 18.284 1.039 1.00 14.91 26 PRO B C 1
ATOM 1506 O O . PRO B 1 26 ? 6.317 18.128 1.833 1.00 14.76 26 PRO B O 1
ATOM 1510 N N . LEU B 1 27 ? 4.398 17.384 0.862 1.00 15.24 27 LEU B N 1
ATOM 1511 C CA . LEU B 1 27 ? 4.403 16.109 1.578 1.00 16.56 27 LEU B CA 1
ATOM 1512 C C . LEU B 1 27 ? 5.705 15.354 1.378 1.00 15.88 27 LEU B C 1
ATOM 1513 O O . LEU B 1 27 ? 6.217 14.704 2.301 1.00 15.47 27 LEU B O 1
ATOM 1518 N N . ILE B 1 28 ? 6.233 15.414 0.164 1.00 16.21 28 ILE B N 1
ATOM 1519 C CA . ILE B 1 28 ? 7.419 14.622 -0.174 1.00 16.79 28 ILE B CA 1
ATOM 1520 C C . ILE B 1 28 ? 8.652 15.150 0.575 1.00 16.37 28 ILE B C 1
ATOM 1521 O O . ILE B 1 28 ? 9.361 14.386 1.217 1.00 15.98 28 ILE B O 1
ATOM 1526 N N . SER B 1 29 ? 8.872 16.456 0.525 1.00 15.66 29 SER B N 1
ATOM 1527 C CA . SER B 1 29 ? 9.965 17.060 1.270 1.00 17.80 29 SER B CA 1
ATOM 1528 C C . SER B 1 29 ? 9.750 16.940 2.776 1.00 16.70 29 SER B C 1
ATOM 1529 O O . SER B 1 29 ? 10.700 16.688 3.520 1.00 17.19 29 SER B O 1
ATOM 1532 N N . ALA B 1 30 ? 8.503 17.089 3.226 1.00 15.14 30 ALA B N 1
ATOM 1533 C CA . ALA B 1 30 ? 8.198 16.917 4.654 1.00 14.66 30 ALA B CA 1
ATOM 1534 C C . ALA B 1 30 ? 8.533 15.494 5.109 1.00 14.98 30 ALA B C 1
ATOM 1535 O O . ALA B 1 30 ? 9.015 15.297 6.226 1.00 15.15 30 ALA B O 1
ATOM 1537 N N . ALA B 1 31 ? 8.244 14.506 4.257 1.00 13.77 31 ALA B N 1
ATOM 1538 C CA . ALA B 1 31 ? 8.501 13.103 4.579 1.00 14.55 31 ALA B CA 1
ATOM 1539 C C . ALA B 1 31 ? 9.988 12.841 4.782 1.00 14.96 31 ALA B C 1
ATOM 1540 O O . ALA B 1 31 ? 10.408 12.220 5.762 1.00 15.19 31 ALA B O 1
ATOM 1542 N N . ILE B 1 32 ? 10.807 13.310 3.861 1.00 14.96 32 ILE B N 1
ATOM 1543 C CA . ILE B 1 32 ? 12.203 12.915 3.928 1.00 16.47 32 ILE B CA 1
ATOM 1544 C C . ILE B 1 32 ? 12.984 13.558 5.096 1.00 15.99 32 ILE B C 1
ATOM 1545 O O . ILE B 1 32 ? 14.093 13.104 5.412 1.00 16.90 32 ILE B O 1
ATOM 1550 N N . TRP B 1 33 ? 12.422 14.592 5.729 1.00 14.35 33 TRP B N 1
ATOM 1551 C CA . TRP B 1 33 ? 13.033 15.190 6.938 1.00 16.22 33 TRP B CA 1
ATOM 1552 C C . TRP B 1 33 ? 13.219 14.125 8.033 1.00 16.53 33 TRP B C 1
ATOM 1553 O O . TRP B 1 33 ? 14.077 14.267 8.906 1.00 16.56 33 TRP B O 1
ATOM 1564 N N . SER B 1 34 ? 12.408 13.068 7.981 1.00 16.26 34 SER B N 1
ATOM 1565 C CA . SER B 1 34 ? 12.531 11.929 8.887 1.00 17.56 34 SER B CA 1
ATOM 1566 C C . SER B 1 34 ? 13.874 11.195 8.771 1.00 18.75 34 SER B C 1
ATOM 1567 O O . SER B 1 34 ? 14.245 10.417 9.673 1.00 18.84 34 SER B O 1
ATOM 1570 N N . TYR B 1 35 ? 14.603 11.430 7.680 1.00 18.54 35 TYR B N 1
ATOM 1571 C CA . TYR B 1 35 ? 15.840 10.699 7.435 1.00 20.58 35 TYR B CA 1
ATOM 1572 C C . TYR B 1 35 ? 17.110 11.501 7.752 1.00 21.16 35 TYR B C 1
ATOM 1573 O O . TYR B 1 35 ? 18.224 11.053 7.458 1.00 22.08 35 TYR B O 1
ATOM 1582 N N . ARG B 1 36 ? 16.944 12.676 8.348 1.00 21.86 36 ARG B N 1
ATOM 1583 C CA . ARG B 1 36 ? 18.066 13.514 8.744 1.00 22.14 36 ARG B CA 1
ATOM 1584 C C . ARG B 1 36 ? 18.831 12.821 9.872 1.00 22.74 36 ARG B C 1
ATOM 1585 O O . ARG B 1 36 ? 18.270 11.979 10.580 1.00 22.29 36 ARG B O 1
ATOM 1593 N N . PRO B 1 37 ? 20.118 13.167 10.049 1.00 22.86 37 PRO B N 1
ATOM 1594 C CA . PRO B 1 37 ? 20.921 14.108 9.266 1.00 23.35 37 PRO B CA 1
ATOM 1595 C C . PRO B 1 37 ? 21.310 13.590 7.876 1.00 22.93 37 PRO B C 1
ATOM 1596 O O . PRO B 1 37 ? 21.529 12.388 7.692 1.00 24.02 37 PRO B O 1
ATOM 1600 N N . PHE B 1 38 ? 21.387 14.502 6.908 1.00 23.06 38 PHE B N 1
ATOM 1601 C CA . PHE B 1 38 ? 21.794 14.168 5.554 1.00 22.63 38 PHE B CA 1
ATOM 1602 C C . PHE B 1 38 ? 23.291 14.397 5.355 1.00 23.78 38 PHE B C 1
ATOM 1603 O O . PHE B 1 38 ? 23.869 15.341 5.899 1.00 23.35 38 PHE B O 1
ATOM 1611 N N . LYS B 1 39 ? 23.900 13.513 4.571 1.00 25.41 39 LYS B N 1
ATOM 1612 C CA . LYS B 1 39 ? 25.330 13.538 4.300 1.00 26.86 39 LYS B CA 1
ATOM 1613 C C . LYS B 1 39 ? 25.681 14.794 3.500 1.00 26.81 39 LYS B C 1
ATOM 1614 O O . LYS B 1 39 ? 26.656 15.502 3.801 1.00 27.24 39 LYS B O 1
ATOM 1620 N N . ASP B 1 40 ? 24.867 15.062 2.480 1.00 26.13 40 ASP B N 1
ATOM 1621 C CA . ASP B 1 40 ? 25.012 16.208 1.598 1.00 25.67 40 ASP B CA 1
ATOM 1622 C C . ASP B 1 40 ? 23.692 16.368 0.848 1.00 25.18 40 ASP B C 1
ATOM 1623 O O . ASP B 1 40 ? 22.701 15.721 1.190 1.00 24.37 40 ASP B O 1
ATOM 1628 N N . LEU B 1 41 ? 23.680 17.226 -0.167 1.00 24.84 41 LEU B N 1
ATOM 1629 C CA . LEU B 1 41 ? 22.459 17.493 -0.921 1.00 25.06 41 LEU B CA 1
ATOM 1630 C C . LEU B 1 41 ? 22.102 16.271 -1.773 1.00 24.14 41 LEU B C 1
ATOM 1631 O O . LEU B 1 41 ? 20.926 15.976 -1.972 1.00 23.77 41 LEU B O 1
ATOM 1636 N N . ALA B 1 42 ? 23.128 15.561 -2.250 1.00 23.53 42 ALA B N 1
ATOM 1637 C CA . ALA B 1 42 ? 22.959 14.311 -2.995 1.00 23.15 42 ALA B CA 1
ATOM 1638 C C . ALA B 1 42 ? 22.152 13.279 -2.210 1.00 21.92 42 ALA B C 1
ATOM 1639 O O . ALA B 1 42 ? 21.399 12.495 -2.783 1.00 22.84 42 ALA B O 1
ATOM 1641 N N . ASP B 1 43 ? 22.342 13.272 -0.899 1.00 21.72 43 ASP B N 1
ATOM 1642 C CA . ASP B 1 43 ? 21.608 12.394 0.010 1.00 21.38 43 ASP B CA 1
ATOM 1643 C C . ASP B 1 43 ? 20.116 12.748 -0.006 1.00 20.41 43 ASP B C 1
ATOM 1644 O O . ASP B 1 43 ? 19.253 11.864 -0.100 1.00 19.83 43 ASP B O 1
ATOM 1649 N N . ILE B 1 44 ? 19.828 14.043 0.076 1.00 19.76 44 ILE B N 1
ATOM 1650 C CA . ILE B 1 44 ? 18.440 14.536 -0.009 1.00 19.68 44 ILE B CA 1
ATOM 1651 C C . ILE B 1 44 ? 17.831 14.145 -1.352 1.00 19.02 44 ILE B C 1
ATOM 1652 O O . ILE B 1 44 ? 16.720 13.618 -1.405 1.00 16.65 44 ILE B O 1
ATOM 1657 N N . GLU B 1 45 ? 18.574 14.371 -2.432 1.00 18.85 45 GLU B N 1
ATOM 1658 C CA . GLU B 1 45 ? 18.139 13.943 -3.763 1.00 20.07 45 GLU B CA 1
ATOM 1659 C C . GLU B 1 45 ? 17.776 12.469 -3.826 1.00 19.25 45 GLU B C 1
ATOM 1660 O O . GLU B 1 45 ? 16.706 12.110 -4.304 1.00 18.86 45 GLU B O 1
ATOM 1666 N N . ALA B 1 46 ? 18.683 11.607 -3.372 1.00 17.31 46 ALA B N 1
ATOM 1667 C CA . ALA B 1 46 ? 18.441 10.178 -3.376 1.00 17.80 46 ALA B CA 1
ATOM 1668 C C . ALA B 1 46 ? 17.208 9.773 -2.562 1.00 16.45 46 ALA B C 1
ATOM 1669 O O . ALA B 1 46 ? 16.455 8.889 -2.963 1.00 16.94 46 ALA B O 1
ATOM 1671 N N . ARG B 1 47 ? 17.025 10.402 -1.411 1.00 15.73 47 ARG B N 1
ATOM 1672 C CA . ARG B 1 47 ? 15.891 10.092 -0.544 1.00 16.15 47 ARG B CA 1
ATOM 1673 C C . ARG B 1 47 ? 14.579 10.480 -1.240 1.00 14.91 47 ARG B C 1
ATOM 1674 O O . ARG B 1 47 ? 13.592 9.750 -1.179 1.00 15.14 47 ARG B O 1
ATOM 1682 N N . ILE B 1 48 ? 14.572 11.636 -1.889 1.00 14.62 48 ILE B N 1
ATOM 1683 C CA . ILE B 1 48 ? 13.376 12.081 -2.631 1.00 15.13 48 ILE B CA 1
ATOM 1684 C C . ILE B 1 48 ? 13.023 11.085 -3.760 1.00 16.13 48 ILE B C 1
ATOM 1685 O O . ILE B 1 48 ? 11.872 10.670 -3.902 1.00 14.75 48 ILE B O 1
ATOM 1690 N N . SER B 1 49 ? 14.026 10.696 -4.544 1.00 16.49 49 SER B N 1
ATOM 1691 C CA . SER B 1 49 ? 13.853 9.717 -5.616 1.00 17.33 49 SER B CA 1
ATOM 1692 C C . SER B 1 49 ? 13.307 8.392 -5.077 1.00 17.90 49 SER B C 1
ATOM 1693 O O . SER B 1 49 ? 12.387 7.798 -5.641 1.00 16.01 49 SER B O 1
ATOM 1696 N N . GLU B 1 50 ? 13.856 7.960 -3.945 1.00 17.69 50 GLU B N 1
ATOM 1697 C CA . GLU B 1 50 ? 13.457 6.711 -3.303 1.00 20.07 50 GLU B CA 1
ATOM 1698 C C . GLU B 1 50 ? 11.994 6.793 -2.852 1.00 18.33 50 GLU B C 1
ATOM 1699 O O . GLU B 1 50 ? 11.204 5.859 -3.056 1.00 18.11 50 GLU B O 1
ATOM 1705 N N . PHE B 1 51 ? 11.634 7.924 -2.262 1.00 16.49 51 PHE B N 1
ATOM 1706 C CA . PHE B 1 51 ? 10.253 8.135 -1.848 1.00 16.05 51 PHE B CA 1
ATOM 1707 C C . PHE B 1 51 ? 9.296 8.062 -3.047 1.00 15.66 51 PHE B C 1
ATOM 1708 O O . PHE B 1 51 ? 8.313 7.330 -3.018 1.00 15.55 51 PHE B O 1
ATOM 1716 N N . ILE B 1 52 ? 9.597 8.817 -4.093 1.00 15.63 52 ILE B N 1
ATOM 1717 C CA . ILE B 1 52 ? 8.737 8.835 -5.283 1.00 16.49 52 ILE B CA 1
ATOM 1718 C C . ILE B 1 52 ? 8.578 7.416 -5.833 1.00 17.33 52 ILE B C 1
ATOM 1719 O O . ILE B 1 52 ? 7.486 6.982 -6.206 1.00 17.40 52 ILE B O 1
ATOM 1724 N N . HIS B 1 53 ? 9.667 6.663 -5.867 1.00 19.00 53 HIS B N 1
ATOM 1725 C CA . HIS B 1 53 ? 9.571 5.341 -6.455 1.00 21.78 53 HIS B CA 1
ATOM 1726 C C . HIS B 1 53 ? 8.810 4.325 -5.614 1.00 21.33 53 HIS B C 1
ATOM 1727 O O . HIS B 1 53 ? 8.288 3.349 -6.150 1.00 22.48 53 HIS B O 1
ATOM 1734 N N . SER B 1 54 ? 8.694 4.592 -4.318 1.00 20.87 54 SER B N 1
ATOM 1735 C CA . SER B 1 54 ? 7.924 3.749 -3.410 1.00 21.55 54 SER B CA 1
ATOM 1736 C C . SER B 1 54 ? 6.404 3.899 -3.606 1.00 21.65 54 SER B C 1
ATOM 1737 O O . SER B 1 54 ? 5.635 3.038 -3.177 1.00 22.42 54 SER B O 1
ATOM 1740 N N . LEU B 1 55 ? 5.983 4.995 -4.240 1.00 20.02 55 LEU B N 1
ATOM 1741 C CA . LEU B 1 55 ? 4.560 5.282 -4.446 1.00 19.49 55 LEU B CA 1
ATOM 1742 C C . LEU B 1 55 ? 3.901 4.315 -5.414 1.00 19.22 55 LEU B C 1
ATOM 1743 O O . LEU B 1 55 ? 4.552 3.829 -6.348 1.00 19.10 55 LEU B O 1
ATOM 1748 N N . PRO B 1 56 ? 2.593 4.051 -5.207 1.00 20.27 56 PRO B N 1
ATOM 1749 C CA . PRO B 1 56 ? 1.859 3.318 -6.231 1.00 19.87 56 PRO B CA 1
ATOM 1750 C C . PRO B 1 56 ? 1.849 4.145 -7.511 1.00 19.29 56 PRO B C 1
ATOM 1751 O O . PRO B 1 56 ? 2.081 5.361 -7.467 1.00 17.35 56 PRO B O 1
ATOM 1755 N N . ASP B 1 57 ? 1.593 3.505 -8.644 1.00 19.29 57 ASP B N 1
ATOM 1756 C CA . ASP B 1 57 ? 1.511 4.230 -9.899 1.00 18.90 57 ASP B CA 1
ATOM 1757 C C . ASP B 1 57 ? 0.546 5.415 -9.811 1.00 16.98 57 ASP B C 1
ATOM 1758 O O . ASP B 1 57 ? 0.819 6.469 -10.368 1.00 16.05 57 ASP B O 1
ATOM 1763 N N . SER B 1 58 ? -0.576 5.244 -9.117 1.00 16.01 58 SER B N 1
ATOM 1764 C CA . SER B 1 58 ? -1.523 6.363 -8.939 1.00 14.94 58 SER B CA 1
ATOM 1765 C C . SER B 1 58 ? -0.877 7.561 -8.230 1.00 14.00 58 SER B C 1
ATOM 1766 O O . SER B 1 58 ? -1.200 8.713 -8.515 1.00 12.95 58 SER B O 1
ATOM 1769 N N . GLY B 1 59 ? 0.024 7.277 -7.297 1.00 13.19 59 GLY B N 1
ATOM 1770 C CA . GLY B 1 59 ? 0.774 8.325 -6.622 1.00 12.59 59 GLY B CA 1
ATOM 1771 C C . GLY B 1 59 ? 1.660 9.072 -7.599 1.00 12.68 59 GLY B C 1
ATOM 1772 O O . GLY B 1 59 ? 1.803 10.297 -7.514 1.00 12.07 59 GLY B O 1
ATOM 1773 N N . LYS B 1 60 ? 2.290 8.339 -8.502 1.00 12.59 60 LYS B N 1
ATOM 1774 C CA . LYS B 1 60 ? 3.124 8.972 -9.515 1.00 13.65 60 LYS B CA 1
ATOM 1775 C C . LYS B 1 60 ? 2.286 9.846 -10.467 1.00 13.87 60 LYS B C 1
ATOM 1776 O O . LYS B 1 60 ? 2.648 10.983 -10.728 1.00 12.97 60 LYS B O 1
ATOM 1782 N N . GLU B 1 61 ? 1.166 9.311 -10.948 1.00 15.13 61 GLU B N 1
ATOM 1783 C CA . GLU B 1 61 ? 0.231 10.085 -11.778 1.00 15.84 61 GLU B CA 1
ATOM 1784 C C . GLU B 1 61 ? -0.264 11.304 -10.999 1.00 14.70 61 GLU B C 1
ATOM 1785 O O . GLU B 1 61 ? -0.424 12.401 -11.556 1.00 14.29 61 GLU B O 1
ATOM 1791 N N . GLY B 1 62 ? -0.501 11.115 -9.703 1.00 14.00 62 GLY B N 1
ATOM 1792 C CA . GLY B 1 62 ? -0.935 12.207 -8.831 1.00 13.23 62 GLY B CA 1
ATOM 1793 C C . GLY B 1 62 ? 0.054 13.365 -8.782 1.00 12.97 62 GLY B C 1
ATOM 1794 O O . GLY B 1 62 ? -0.341 14.540 -8.871 1.00 13.13 62 GLY B O 1
ATOM 1795 N N . ILE B 1 63 ? 1.345 13.046 -8.631 1.00 12.12 63 ILE B N 1
ATOM 1796 C CA . ILE B 1 63 ? 2.400 14.068 -8.667 1.00 11.75 63 ILE B CA 1
ATOM 1797 C C . ILE B 1 63 ? 2.352 14.882 -9.973 1.00 11.78 63 ILE B C 1
ATOM 1798 O O . ILE B 1 63 ? 2.407 16.105 -9.944 1.00 11.63 63 ILE B O 1
ATOM 1803 N N . LEU B 1 64 ? 2.214 14.183 -11.093 1.00 12.07 64 LEU B N 1
ATOM 1804 C CA . LEU B 1 64 ? 2.137 14.819 -12.407 1.00 11.55 64 LEU B CA 1
ATOM 1805 C C . LEU B 1 64 ? 0.964 15.807 -12.455 1.00 11.56 64 LEU B C 1
ATOM 1806 O O . LEU B 1 64 ? 1.110 16.940 -12.897 1.00 11.83 64 LEU B O 1
ATOM 1811 N N . ARG B 1 65 ? -0.177 15.383 -11.931 1.00 10.92 65 ARG B N 1
ATOM 1812 C CA . ARG B 1 65 ? -1.410 16.176 -11.944 1.00 12.53 65 ARG B CA 1
ATOM 1813 C C . ARG B 1 65 ? -1.345 17.426 -11.056 1.00 13.55 65 ARG B C 1
ATOM 1814 O O . ARG B 1 65 ? -2.185 18.342 -11.161 1.00 15.07 65 ARG B O 1
ATOM 1822 N N . CYS B 1 66 ? -0.342 17.475 -10.184 1.00 13.88 66 CYS B N 1
ATOM 1823 C CA . CYS B 1 66 ? -0.101 18.670 -9.425 1.00 15.13 66 CYS B CA 1
ATOM 1824 C C . CYS B 1 66 ? 0.681 19.726 -10.217 1.00 15.48 66 CYS B C 1
ATOM 1825 O O . CYS B 1 66 ? 0.862 20.843 -9.726 1.00 16.78 66 CYS B O 1
ATOM 1828 N N . HIS B 1 67 ? 1.137 19.378 -11.420 1.00 15.33 67 HIS B N 1
ATOM 1829 C CA . HIS B 1 67 ? 1.930 20.319 -12.239 1.00 15.34 67 HIS B CA 1
ATOM 1830 C C . HIS B 1 67 ? 1.034 21.125 -13.184 1.00 16.05 67 HIS B C 1
ATOM 1831 O O . HIS B 1 67 ? 0.039 20.587 -13.709 1.00 15.62 67 HIS B O 1
ATOM 1838 N N . PRO B 1 68 ? 1.405 22.394 -13.442 1.00 17.63 68 PRO B N 1
ATOM 1839 C CA . PRO B 1 68 ? 0.655 23.194 -14.408 1.00 18.08 68 PRO B CA 1
ATOM 1840 C C . PRO B 1 68 ? 1.104 22.924 -15.833 1.00 18.56 68 PRO B C 1
ATOM 1841 O O . PRO B 1 68 ? 2.265 22.558 -16.058 1.00 18.63 68 PRO B O 1
ATOM 1845 N N . ASP B 1 69 ? 0.196 23.122 -16.790 1.00 18.83 69 ASP B N 1
ATOM 1846 C CA . ASP B 1 69 ? 0.535 23.015 -18.211 1.00 19.50 69 ASP B CA 1
ATOM 1847 C C . ASP B 1 69 ? 1.575 24.069 -18.601 1.00 18.71 69 ASP B C 1
ATOM 1848 O O . ASP B 1 69 ? 1.576 25.182 -18.079 1.00 18.65 69 ASP B O 1
ATOM 1853 N N . LEU B 1 70 ? 2.468 23.705 -19.514 1.00 18.74 70 LEU B N 1
ATOM 1854 C CA . LEU B 1 70 ? 3.348 24.690 -20.118 1.00 18.28 70 LEU B CA 1
ATOM 1855 C C . LEU B 1 70 ? 2.485 25.647 -20.944 1.00 18.02 70 LEU B C 1
ATOM 1856 O O . LEU B 1 70 ? 1.702 25.206 -21.782 1.00 18.66 70 LEU B O 1
ATOM 1861 N N . ALA B 1 71 ? 2.635 26.938 -20.675 1.00 18.61 71 ALA B N 1
ATOM 1862 C CA . ALA B 1 71 ? 1.945 28.016 -21.392 1.00 19.62 71 ALA B CA 1
ATOM 1863 C C . ALA B 1 71 ? 0.418 28.046 -21.229 1.00 20.75 71 ALA B C 1
ATOM 1864 O O . ALA B 1 71 ? -0.262 28.751 -21.969 1.00 21.40 71 ALA B O 1
ATOM 1866 N N . GLY B 1 72 ? -0.113 27.306 -20.259 1.00 19.77 72 GLY B N 1
ATOM 1867 C CA . GLY B 1 72 ? -1.569 27.185 -20.117 1.00 21.56 72 GLY B CA 1
ATOM 1868 C C . GLY B 1 72 ? -2.198 28.181 -19.165 1.00 22.02 72 GLY B C 1
ATOM 1869 O O . GLY B 1 72 ? -1.635 29.240 -18.904 1.00 22.08 72 GLY B O 1
ATOM 1870 N N . ARG B 1 73 ? -3.358 27.816 -18.625 1.00 23.93 73 ARG B N 1
ATOM 1871 C CA . ARG B 1 73 ? -4.184 28.733 -17.825 1.00 25.76 73 ARG B CA 1
ATOM 1872 C C . ARG B 1 73 ? -3.447 29.434 -16.681 1.00 25.47 73 ARG B C 1
ATOM 1873 O O . ARG B 1 73 ? -3.606 30.639 -16.485 1.00 25.47 73 ARG B O 1
ATOM 1881 N N . ASP B 1 74 ? -2.623 28.703 -15.933 1.00 25.43 74 ASP B N 1
ATOM 1882 C CA . ASP B 1 74 ? -1.906 29.331 -14.811 1.00 25.50 74 ASP B CA 1
ATOM 1883 C C . ASP B 1 74 ? -0.842 30.326 -15.251 1.00 25.21 74 ASP B C 1
ATOM 1884 O O . ASP B 1 74 ? -0.689 31.381 -14.634 1.00 24.88 74 ASP B O 1
ATOM 1889 N N . LEU B 1 75 ? -0.086 30.007 -16.299 1.00 25.69 75 LEU B N 1
ATOM 1890 C CA . LEU B 1 75 ? 0.868 30.988 -16.810 1.00 27.36 75 LEU B CA 1
ATOM 1891 C C . LEU B 1 75 ? 0.102 32.247 -17.235 1.00 27.89 75 LEU B C 1
ATOM 1892 O O . LEU B 1 75 ? 0.401 33.360 -16.791 1.00 28.78 75 LEU B O 1
ATOM 1897 N N . GLN B 1 76 ? -0.903 32.047 -18.079 1.00 29.65 76 GLN B N 1
ATOM 1898 C CA . GLN B 1 76 ? -1.629 33.158 -18.691 1.00 31.50 76 GLN B CA 1
ATOM 1899 C C . GLN B 1 76 ? -2.225 34.078 -17.631 1.00 31.46 76 GLN B C 1
ATOM 1900 O O . GLN B 1 76 ? -2.327 35.285 -17.849 1.00 32.68 76 GLN B O 1
ATOM 1906 N N . SER B 1 77 ? -2.597 33.525 -16.477 1.00 31.72 77 SER B N 1
ATOM 1907 C CA . SER B 1 77 ? -3.183 34.339 -15.401 1.00 31.43 77 SER B CA 1
ATOM 1908 C C . SER B 1 77 ? -2.284 34.689 -14.209 1.00 30.80 77 SER B C 1
ATOM 1909 O O . SER B 1 77 ? -2.771 35.194 -13.193 1.00 30.96 77 SER B O 1
ATOM 1912 N N . GLY B 1 78 ? -0.984 34.456 -14.339 1.00 29.63 78 GLY B N 1
ATOM 1913 C CA . GLY B 1 78 ? -0.040 34.804 -13.279 1.00 28.82 78 GLY B CA 1
ATOM 1914 C C . GLY B 1 78 ? -0.269 34.072 -11.965 1.00 27.62 78 GLY B C 1
ATOM 1915 O O . GLY B 1 78 ? -0.056 34.630 -10.883 1.00 28.29 78 GLY B O 1
ATOM 1916 N N . THR B 1 79 ? -0.690 32.815 -12.044 1.00 26.64 79 THR B N 1
ATOM 1917 C CA . THR B 1 79 ? -0.908 32.034 -10.822 1.00 26.30 79 THR B CA 1
ATOM 1918 C C . THR B 1 79 ? 0.011 30.809 -10.718 1.00 24.92 79 THR B C 1
ATOM 1919 O O . THR B 1 79 ? -0.319 29.826 -10.057 1.00 25.19 79 THR B O 1
ATOM 1923 N N . LEU B 1 80 ? 1.163 30.874 -11.375 1.00 23.40 80 LEU B N 1
ATOM 1924 C CA . LEU B 1 80 ? 2.195 29.842 -11.209 1.00 22.26 80 LEU B CA 1
ATOM 1925 C C . LEU B 1 80 ? 2.949 30.040 -9.899 1.00 22.64 80 LEU B C 1
ATOM 1926 O O . LEU B 1 80 ? 3.036 31.155 -9.383 1.00 23.05 80 LEU B O 1
ATOM 1931 N N . THR B 1 81 ? 3.498 28.955 -9.359 1.00 21.93 81 THR B N 1
ATOM 1932 C CA . THR B 1 81 ? 4.439 29.064 -8.255 1.00 21.59 81 THR B CA 1
ATOM 1933 C C . THR B 1 81 ? 5.666 29.840 -8.767 1.00 21.84 81 THR B C 1
ATOM 1934 O O . THR B 1 81 ? 5.908 29.898 -9.977 1.00 20.99 81 THR B O 1
ATOM 1938 N N . PRO B 1 82 ? 6.430 30.461 -7.859 1.00 22.19 82 PRO B N 1
ATOM 1939 C CA . PRO B 1 82 ? 7.601 31.234 -8.297 1.00 22.62 82 PRO B CA 1
ATOM 1940 C C . PRO B 1 82 ? 8.604 30.412 -9.107 1.00 21.99 82 PRO B C 1
ATOM 1941 O O . PRO B 1 82 ? 9.147 30.912 -10.101 1.00 21.72 82 PRO B O 1
ATOM 1945 N N . GLU B 1 83 ? 8.831 29.160 -8.705 1.00 20.86 83 GLU B N 1
ATOM 1946 C CA . GLU B 1 83 ? 9.716 28.266 -9.466 1.00 20.72 83 GLU B CA 1
ATOM 1947 C C . GLU B 1 83 ? 9.173 27.942 -10.858 1.00 19.91 83 GLU B C 1
ATOM 1948 O O . GLU B 1 83 ? 9.908 28.016 -11.844 1.00 20.48 83 GLU B O 1
ATOM 1954 N N . SER B 1 84 ? 7.900 27.567 -10.956 1.00 18.60 84 SER B N 1
ATOM 1955 C CA . SER B 1 84 ? 7.321 27.307 -12.270 1.00 19.36 84 SER B CA 1
ATOM 1956 C C . SER B 1 84 ? 7.369 28.552 -13.165 1.00 20.28 84 SER B C 1
ATOM 1957 O O . SER B 1 84 ? 7.632 28.446 -14.369 1.00 20.32 84 SER B O 1
ATOM 1960 N N . GLN B 1 85 ? 7.119 29.720 -12.581 1.00 21.83 85 GLN B N 1
ATOM 1961 C CA . GLN B 1 85 ? 7.167 30.969 -13.347 1.00 24.37 85 GLN B CA 1
ATOM 1962 C C . GLN B 1 85 ? 8.561 31.208 -13.922 1.00 24.97 85 GLN B C 1
ATOM 1963 O O . GLN B 1 85 ? 8.697 31.535 -15.097 1.00 25.56 85 GLN B O 1
ATOM 1969 N N . GLU B 1 86 ? 9.592 31.060 -13.092 1.00 25.78 86 GLU B N 1
ATOM 1970 C CA . GLU B 1 86 ? 10.975 31.255 -13.560 1.00 27.21 86 GLU B CA 1
ATOM 1971 C C . GLU B 1 86 ? 11.387 30.225 -14.616 1.00 25.28 86 GLU B C 1
ATOM 1972 O O . GLU B 1 86 ? 12.036 30.569 -15.609 1.00 25.28 86 GLU B O 1
ATOM 1978 N N . GLU B 1 87 ? 10.988 28.969 -14.424 1.00 23.16 87 GLU B N 1
ATOM 1979 C CA . GLU B 1 87 ? 11.292 27.896 -15.375 1.00 22.12 87 GLU B CA 1
ATOM 1980 C C . GLU B 1 87 ? 10.594 28.077 -16.719 1.00 22.29 87 GLU B C 1
ATOM 1981 O O . GLU B 1 87 ? 11.219 27.942 -17.780 1.00 21.68 87 GLU B O 1
ATOM 1987 N N . GLN B 1 88 ? 9.293 28.369 -16.677 1.00 22.20 88 GLN B N 1
ATOM 1988 C CA . GLN B 1 88 ? 8.535 28.552 -17.907 1.00 22.49 88 GLN B CA 1
ATOM 1989 C C . GLN B 1 88 ? 9.032 29.773 -18.677 1.00 23.65 88 GLN B C 1
ATOM 1990 O O . GLN B 1 88 ? 9.182 29.723 -19.898 1.00 22.74 88 GLN B O 1
ATOM 1996 N N . SER B 1 89 ? 9.337 30.845 -17.962 1.00 25.06 89 SER B N 1
ATOM 1997 C CA . SER B 1 89 ? 9.856 32.034 -18.623 1.00 27.37 89 SER B CA 1
ATOM 1998 C C . SER B 1 89 ? 11.217 31.763 -19.263 1.00 28.06 89 SER B C 1
ATOM 1999 O O . SER B 1 89 ? 11.462 32.186 -20.393 1.00 27.89 89 SER B O 1
ATOM 2002 N N . GLN B 1 90 ? 12.078 31.019 -18.567 1.00 28.69 90 GLN B N 1
ATOM 2003 C CA . GLN B 1 90 ? 13.402 30.697 -19.098 1.00 29.60 90 GLN B CA 1
ATOM 2004 C C . GLN B 1 90 ? 13.317 29.848 -20.369 1.00 28.49 90 GLN B C 1
ATOM 2005 O O . GLN B 1 90 ? 14.162 29.973 -21.258 1.00 28.59 90 GLN B O 1
ATOM 2011 N N . ALA B 1 91 ? 12.286 29.005 -20.459 1.00 26.82 91 ALA B N 1
ATOM 2012 C CA . ALA B 1 91 ? 12.080 28.122 -21.612 1.00 26.83 91 ALA B CA 1
ATOM 2013 C C . ALA B 1 91 ? 11.285 28.759 -22.763 1.00 26.33 91 ALA B C 1
ATOM 2014 O O . ALA B 1 91 ? 10.928 28.075 -23.722 1.00 26.77 91 ALA B O 1
ATOM 2016 N N . GLY B 1 92 ? 10.997 30.051 -22.657 1.00 26.20 92 GLY B N 1
ATOM 2017 C CA . GLY B 1 92 ? 10.360 30.794 -23.749 1.00 27.07 92 GLY B CA 1
ATOM 2018 C C . GLY B 1 92 ? 8.844 30.821 -23.700 1.00 27.60 92 GLY B C 1
ATOM 2019 O O . GLY B 1 92 ? 8.192 31.312 -24.627 1.00 27.44 92 GLY B O 1
ATOM 2020 N N . MET B 1 93 ? 8.278 30.322 -22.605 1.00 26.99 93 MET B N 1
ATOM 2021 C CA . MET B 1 93 ? 6.834 30.196 -22.483 1.00 27.85 93 MET B CA 1
ATOM 2022 C C . MET B 1 93 ? 6.075 31.511 -22.272 1.00 28.14 93 MET B C 1
ATOM 2023 O O . MET B 1 93 ? 4.868 31.562 -22.510 1.00 28.68 93 MET B O 1
ATOM 2028 N N . THR B 1 94 ? 6.755 32.555 -21.807 1.00 29.59 94 THR B N 1
ATOM 2029 C CA . THR B 1 94 ? 6.081 33.837 -21.545 1.00 31.15 94 THR B CA 1
ATOM 2030 C C . THR B 1 94 ? 6.206 34.837 -22.696 1.00 31.16 94 THR B C 1
ATOM 2031 O O . THR B 1 94 ? 5.686 35.956 -22.609 1.00 31.35 94 THR B O 1
ATOM 2035 N N . THR B 1 95 ? 6.916 34.455 -23.754 1.00 30.61 95 THR B N 1
ATOM 2036 C CA . THR B 1 95 ? 7.075 35.337 -24.913 1.00 30.34 95 THR B CA 1
ATOM 2037 C C . THR B 1 95 ? 6.663 34.624 -26.186 1.00 28.97 95 THR B C 1
ATOM 2038 O O . THR B 1 95 ? 7.215 34.881 -27.259 1.00 30.48 95 THR B O 1
ATOM 2042 N N . LEU B 1 96 ? 5.702 33.716 -26.067 1.00 26.99 96 LEU B N 1
ATOM 2043 C CA . LEU B 1 96 ? 5.226 32.951 -27.215 1.00 26.00 96 LEU B CA 1
ATOM 2044 C C . LEU B 1 96 ? 4.267 33.816 -28.001 1.00 26.00 96 LEU B C 1
ATOM 2045 O O . LEU B 1 96 ? 3.532 34.614 -27.419 1.00 26.45 96 LEU B O 1
ATOM 2050 N N . ASP B 1 97 ? 4.262 33.668 -29.316 1.00 26.00 97 ASP B N 1
ATOM 2051 C CA . ASP B 1 97 ? 3.325 34.450 -30.101 1.00 26.04 97 ASP B CA 1
ATOM 2052 C C . ASP B 1 97 ? 1.959 33.769 -30.149 1.00 25.55 97 ASP B C 1
ATOM 2053 O O . ASP B 1 97 ? 1.789 32.630 -29.687 1.00 24.64 97 ASP B O 1
ATOM 2058 N N . SER B 1 98 ? 0.983 34.487 -30.681 1.00 24.49 98 SER B N 1
ATOM 2059 C CA . SER B 1 98 ? -0.391 34.021 -30.669 1.00 24.09 98 SER B CA 1
ATOM 2060 C C . SER B 1 98 ? -0.531 32.626 -31.283 1.00 23.29 98 SER B C 1
ATOM 2061 O O . SER B 1 98 ? -1.298 31.798 -30.789 1.00 24.28 98 SER B O 1
ATOM 2064 N N . ALA B 1 99 ? 0.211 32.340 -32.350 1.00 23.11 99 ALA B N 1
ATOM 2065 C CA . ALA B 1 99 ? 0.119 31.017 -32.961 1.00 22.48 99 ALA B CA 1
ATOM 2066 C C . ALA B 1 99 ? 0.802 29.975 -32.077 1.00 22.63 99 ALA B C 1
ATOM 2067 O O . ALA B 1 99 ? 0.387 28.826 -32.030 1.00 21.10 99 ALA B O 1
ATOM 2069 N N . GLU B 1 100 ? 1.860 30.398 -31.394 1.00 22.71 100 GLU B N 1
ATOM 2070 C CA . GLU B 1 100 ? 2.628 29.469 -30.570 1.00 22.64 100 GLU B CA 1
ATOM 2071 C C . GLU B 1 100 ? 1.772 29.020 -29.380 1.00 21.80 100 GLU B C 1
ATOM 2072 O O . GLU B 1 100 ? 1.787 27.854 -28.997 1.00 21.91 100 GLU B O 1
ATOM 2078 N N . ILE B 1 101 ? 0.989 29.948 -28.840 1.00 21.22 101 ILE B N 1
ATOM 2079 C CA . ILE B 1 101 ? 0.112 29.674 -27.699 1.00 21.42 101 ILE B CA 1
ATOM 2080 C C . ILE B 1 101 ? -0.994 28.677 -28.069 1.00 21.56 101 ILE B C 1
ATOM 2081 O O . ILE B 1 101 ? -1.223 27.693 -27.358 1.00 21.17 101 ILE B O 1
ATOM 2086 N N . VAL B 1 102 ? -1.668 28.923 -29.194 1.00 20.79 102 VAL B N 1
ATOM 2087 C CA . VAL B 1 102 ? -2.688 28.016 -29.727 1.00 20.53 102 VAL B CA 1
ATOM 2088 C C . VAL B 1 102 ? -2.152 26.595 -29.956 1.00 20.53 102 VAL B C 1
ATOM 2089 O O . VAL B 1 102 ? -2.814 25.590 -29.653 1.00 20.00 102 VAL B O 1
ATOM 2093 N N . HIS B 1 103 ? -0.946 26.511 -30.502 1.00 19.78 103 HIS B N 1
ATOM 2094 C CA . HIS B 1 103 ? -0.336 25.218 -30.732 1.00 20.81 103 HIS B CA 1
ATOM 2095 C C . HIS B 1 103 ? -0.074 24.452 -29.420 1.00 19.36 103 HIS B C 1
ATOM 2096 O O . HIS B 1 103 ? -0.356 23.270 -29.344 1.00 19.06 103 HIS B O 1
ATOM 2103 N N . MET B 1 104 ? 0.451 25.141 -28.414 1.00 19.79 104 MET B N 1
ATOM 2104 C CA . MET B 1 104 ? 0.746 24.505 -27.107 1.00 19.96 104 MET B CA 1
ATOM 2105 C C . MET B 1 104 ? -0.554 24.043 -26.438 1.00 20.06 104 MET B C 1
ATOM 2106 O O . MET B 1 104 ? -0.610 22.989 -25.799 1.00 18.78 104 MET B O 1
ATOM 2111 N N . TYR B 1 105 ? -1.614 24.823 -26.616 1.00 20.24 105 TYR B N 1
ATOM 2112 C CA . TYR B 1 105 ? -2.920 24.415 -26.117 1.00 21.93 105 TYR B CA 1
ATOM 2113 C C . TYR B 1 105 ? -3.376 23.111 -26.746 1.00 20.77 105 TYR B C 1
ATOM 2114 O O . TYR B 1 105 ? -3.844 22.224 -26.043 1.00 19.59 105 TYR B O 1
ATOM 2123 N N . ARG B 1 106 ? -3.265 23.003 -28.074 1.00 20.86 106 ARG B N 1
ATOM 2124 C CA . ARG B 1 106 ? -3.662 21.790 -28.789 1.00 22.09 106 ARG B CA 1
ATOM 2125 C C . ARG B 1 106 ? -2.867 20.546 -28.370 1.00 20.26 106 ARG B C 1
ATOM 2126 O O . ARG B 1 106 ? -3.426 19.461 -28.200 1.00 20.44 106 ARG B O 1
ATOM 2134 N N . LEU B 1 107 ? -1.556 20.717 -28.242 1.00 20.54 107 LEU B N 1
ATOM 2135 C CA . LEU B 1 107 ? -0.645 19.623 -27.901 1.00 20.15 107 LEU B CA 1
ATOM 2136 C C . LEU B 1 107 ? -0.919 19.136 -26.489 1.00 18.90 107 LEU B C 1
ATOM 2137 O O . LEU B 1 107 ? -1.007 17.938 -26.244 1.00 18.50 107 LEU B O 1
ATOM 2142 N N . ASN B 1 108 ? -1.070 20.083 -25.578 1.00 18.48 108 ASN B N 1
ATOM 2143 C CA . ASN B 1 108 ? -1.385 19.766 -24.186 1.00 17.78 108 ASN B CA 1
ATOM 2144 C C . ASN B 1 108 ? -2.714 19.055 -24.079 1.00 18.39 108 ASN B C 1
ATOM 2145 O O . ASN B 1 108 ? -2.840 18.058 -23.383 1.00 17.30 108 ASN B O 1
ATOM 2150 N N . SER B 1 109 ? -3.715 19.565 -24.793 1.00 18.39 109 SER B N 1
ATOM 2151 C CA . SER B 1 109 ? -5.017 18.920 -24.814 1.00 19.65 109 SER B CA 1
ATOM 2152 C C . SER B 1 109 ? -4.936 17.460 -25.229 1.00 18.87 109 SER B C 1
ATOM 2153 O O . SER B 1 109 ? -5.527 16.591 -24.595 1.00 18.58 109 SER B O 1
ATOM 2156 N N . GLU B 1 110 ? -4.207 17.187 -26.307 1.00 19.69 110 GLU B N 1
ATOM 2157 C CA . GLU B 1 110 ? -4.116 15.834 -26.826 1.00 19.34 110 GLU B CA 1
ATOM 2158 C C . GLU B 1 110 ? -3.392 14.925 -25.849 1.00 18.22 110 GLU B C 1
ATOM 2159 O O . GLU B 1 110 ? -3.791 13.792 -25.630 1.00 17.76 110 GLU B O 1
ATOM 2165 N N . TYR B 1 111 ? -2.341 15.455 -25.240 1.00 18.73 111 TYR B N 1
ATOM 2166 C CA . TYR B 1 111 ? -1.525 14.665 -24.318 1.00 17.90 111 TYR B CA 1
ATOM 2167 C C . TYR B 1 111 ? -2.360 14.254 -23.103 1.00 17.89 111 TYR B C 1
ATOM 2168 O O . TYR B 1 111 ? -2.440 13.074 -22.759 1.00 17.34 111 TYR B O 1
ATOM 2177 N N . LYS B 1 112 ? -2.988 15.227 -22.462 1.00 18.18 112 LYS B N 1
ATOM 2178 C CA . LYS B 1 112 ? -3.768 14.951 -21.248 1.00 19.17 112 LYS B CA 1
ATOM 2179 C C . LYS B 1 112 ? -4.963 14.041 -21.505 1.00 19.31 112 LYS B C 1
ATOM 2180 O O . LYS B 1 112 ? -5.321 13.221 -20.657 1.00 17.72 112 LYS B O 1
ATOM 2186 N N . GLU B 1 113 ? -5.549 14.153 -22.699 1.00 19.56 113 GLU B N 1
ATOM 2187 C CA . GLU B 1 113 ? -6.610 13.251 -23.108 1.00 21.82 113 GLU B CA 1
ATOM 2188 C C . GLU B 1 113 ? -6.107 11.809 -23.220 1.00 20.60 113 GLU B C 1
ATOM 2189 O O . GLU B 1 113 ? -6.788 10.885 -22.794 1.00 20.86 113 GLU B O 1
ATOM 2195 N N . ARG B 1 114 ? -4.908 11.623 -23.777 1.00 20.13 114 ARG B N 1
ATOM 2196 C CA . ARG B 1 114 ? -4.348 10.290 -23.986 1.00 19.51 114 ARG B CA 1
ATOM 2197 C C . ARG B 1 114 ? -3.940 9.632 -22.673 1.00 18.71 114 ARG B C 1
ATOM 2198 O O . ARG B 1 114 ? -4.289 8.481 -22.411 1.00 18.01 114 ARG B O 1
ATOM 2206 N N . PHE B 1 115 ? -3.213 10.387 -21.855 1.00 18.10 115 PHE B N 1
ATOM 2207 C CA . PHE B 1 115 ? -2.535 9.828 -20.682 1.00 17.46 115 PHE B CA 1
ATOM 2208 C C . PHE B 1 115 ? -3.230 10.064 -19.346 1.00 17.86 115 PHE B C 1
ATOM 2209 O O . PHE B 1 115 ? -3.004 9.314 -18.394 1.00 18.48 115 PHE B O 1
ATOM 2217 N N . GLY B 1 116 ? -4.042 11.117 -19.262 1.00 17.59 116 GLY B N 1
ATOM 2218 C CA . GLY B 1 116 ? -4.782 11.441 -18.040 1.00 17.12 116 GLY B CA 1
ATOM 2219 C C . GLY B 1 116 ? -3.931 12.129 -16.964 1.00 16.63 116 GLY B C 1
ATOM 2220 O O . GLY B 1 116 ? -4.210 12.015 -15.763 1.00 15.30 116 GLY B O 1
ATOM 2221 N N . PHE B 1 117 ? -2.888 12.819 -17.406 1.00 15.67 117 PHE B N 1
ATOM 2222 C CA . PHE B 1 117 ? -2.074 13.682 -16.551 1.00 16.19 117 PHE B CA 1
ATOM 2223 C C . PHE B 1 117 ? -1.374 14.728 -17.447 1.00 16.20 117 PHE B C 1
ATOM 2224 O O . PHE B 1 117 ? -1.339 14.547 -18.665 1.00 17.20 117 PHE B O 1
ATOM 2232 N N . PRO B 1 118 ? -0.874 15.843 -16.874 1.00 16.19 118 PRO B N 1
ATOM 2233 C CA . PRO B 1 118 ? -0.286 16.879 -17.739 1.00 15.86 118 PRO B CA 1
ATOM 2234 C C . PRO B 1 118 ? 1.064 16.479 -18.313 1.00 15.54 118 PRO B C 1
ATOM 2235 O O . PRO B 1 118 ? 1.740 15.595 -17.759 1.00 15.81 118 PRO B O 1
ATOM 2239 N N . PHE B 1 119 ? 1.437 17.131 -19.411 1.00 15.23 119 PHE B N 1
ATOM 2240 C CA . PHE B 1 119 ? 2.788 17.032 -19.968 1.00 15.70 119 PHE B CA 1
ATOM 2241 C C . PHE B 1 119 ? 3.775 17.765 -19.087 1.00 15.45 119 PHE B C 1
ATOM 2242 O O . PHE B 1 119 ? 3.705 18.990 -18.905 1.00 15.81 119 PHE B O 1
ATOM 2250 N N . VAL B 1 120 ? 4.718 17.000 -18.556 1.00 15.53 120 VAL B N 1
ATOM 2251 C CA . VAL B 1 120 ? 5.742 17.521 -17.679 1.00 15.29 120 VAL B CA 1
ATOM 2252 C C . VAL B 1 120 ? 7.111 17.317 -18.324 1.00 15.13 120 VAL B C 1
ATOM 2253 O O . VAL B 1 120 ? 7.434 16.220 -18.786 1.00 14.96 120 VAL B O 1
ATOM 2257 N N . ILE B 1 121 ? 7.891 18.382 -18.366 1.00 15.99 121 ILE B N 1
ATOM 2258 C CA . ILE B 1 121 ? 9.262 18.323 -18.873 1.00 18.44 121 ILE B CA 1
ATOM 2259 C C . ILE B 1 121 ? 10.136 19.228 -18.014 1.00 19.21 121 ILE B C 1
ATOM 2260 O O . ILE B 1 121 ? 9.642 20.149 -17.363 1.00 20.89 121 ILE B O 1
ATOM 2265 N N . CYS B 1 122 ? 11.437 18.958 -17.975 1.00 20.86 122 CYS B N 1
ATOM 2266 C CA . CYS B 1 122 ? 12.339 19.844 -17.263 1.00 21.33 122 CYS B CA 1
ATOM 2267 C C . CYS B 1 122 ? 12.656 21.074 -18.138 1.00 22.63 122 CYS B C 1
ATOM 2268 O O . CYS B 1 122 ? 13.553 21.030 -18.971 1.00 23.32 122 CYS B O 1
ATOM 2271 N N . ALA B 1 123 ? 11.906 22.152 -17.946 1.00 23.33 123 ALA B N 1
ATOM 2272 C CA . ALA B 1 123 ? 11.990 23.329 -18.820 1.00 25.37 123 ALA B CA 1
ATOM 2273 C C . ALA B 1 123 ? 13.386 23.965 -18.834 1.00 26.39 123 ALA B C 1
ATOM 2274 O O . ALA B 1 123 ? 13.889 24.377 -19.893 1.00 27.06 123 ALA B O 1
ATOM 2276 N N . ARG B 1 124 ? 14.026 24.019 -17.669 1.00 26.75 124 ARG B N 1
ATOM 2277 C CA . ARG B 1 124 ? 15.370 24.604 -17.575 1.00 27.93 124 ARG B CA 1
ATOM 2278 C C . ARG B 1 124 ? 16.366 23.946 -18.520 1.00 27.63 124 ARG B C 1
ATOM 2279 O O . ARG B 1 124 ? 17.374 24.556 -18.888 1.00 28.63 124 ARG B O 1
ATOM 2287 N N . LEU B 1 125 ? 16.101 22.698 -18.898 1.00 27.19 125 LEU B N 1
ATOM 2288 C CA . LEU B 1 125 ? 17.027 21.945 -19.743 1.00 27.75 125 LEU B CA 1
ATOM 2289 C C . LEU B 1 125 ? 16.539 21.887 -21.181 1.00 28.00 125 LEU B C 1
ATOM 2290 O O . LEU B 1 125 ? 17.074 21.137 -21.987 1.00 28.92 125 LEU B O 1
ATOM 2295 N N . ASN B 1 126 ? 15.502 22.652 -21.502 1.00 29.25 126 ASN B N 1
ATOM 2296 C CA . ASN B 1 126 ? 14.926 22.572 -22.844 1.00 29.56 126 ASN B CA 1
ATOM 2297 C C . ASN B 1 126 ? 14.578 23.953 -23.377 1.00 30.33 126 ASN B C 1
ATOM 2298 O O . ASN B 1 126 ? 14.305 24.878 -22.602 1.00 31.39 126 ASN B O 1
ATOM 2303 N N . ASN B 1 127 ? 14.612 24.110 -24.697 1.00 30.82 127 ASN B N 1
ATOM 2304 C CA . ASN B 1 127 ? 14.038 25.313 -25.275 1.00 30.50 127 ASN B CA 1
ATOM 2305 C C . ASN B 1 127 ? 12.702 25.042 -25.956 1.00 30.30 127 ASN B C 1
ATOM 2306 O O . ASN B 1 127 ? 12.261 23.891 -26.063 1.00 29.52 127 ASN B O 1
ATOM 2311 N N . LYS B 1 128 ? 12.052 26.122 -26.375 1.00 29.27 128 LYS B N 1
ATOM 2312 C CA . LYS B 1 128 ? 10.805 26.067 -27.114 1.00 29.01 128 LYS B CA 1
ATOM 2313 C C . LYS B 1 128 ? 10.735 24.889 -28.079 1.00 27.76 128 LYS B C 1
ATOM 2314 O O . LYS B 1 128 ? 9.854 24.046 -27.970 1.00 26.59 128 LYS B O 1
ATOM 2320 N N . ALA B 1 129 ? 11.667 24.844 -29.030 1.00 27.61 129 ALA B N 1
ATOM 2321 C CA . ALA B 1 129 ? 11.680 23.807 -30.071 1.00 27.14 129 ALA B CA 1
ATOM 2322 C C . ALA B 1 129 ? 11.774 22.371 -29.540 1.00 26.62 129 ALA B C 1
ATOM 2323 O O . ALA B 1 129 ? 11.037 21.491 -29.976 1.00 25.73 129 ALA B O 1
ATOM 2325 N N . ASP B 1 130 ? 12.694 22.124 -28.615 1.00 27.88 130 ASP B N 1
ATOM 2326 C CA . ASP B 1 130 ? 12.837 20.771 -28.073 1.00 27.88 130 ASP B CA 1
ATOM 2327 C C . ASP B 1 130 ? 11.611 20.352 -27.252 1.00 26.45 130 ASP B C 1
ATOM 2328 O O . ASP B 1 130 ? 11.273 19.180 -27.207 1.00 25.74 130 ASP B O 1
ATOM 2333 N N . ILE B 1 131 ? 10.935 21.323 -26.641 1.00 25.75 131 ILE B N 1
ATOM 2334 C CA . ILE B 1 131 ? 9.667 21.060 -25.940 1.00 25.17 131 ILE B CA 1
ATOM 2335 C C . ILE B 1 131 ? 8.561 20.604 -26.897 1.00 24.96 131 ILE B C 1
ATOM 2336 O O . ILE B 1 131 ? 7.875 19.611 -26.640 1.00 24.04 131 ILE B O 1
ATOM 2341 N N . VAL B 1 132 ? 8.381 21.327 -28.003 1.00 24.88 132 VAL B N 1
ATOM 2342 C CA . VAL B 1 132 ? 7.416 20.904 -29.015 1.00 25.05 132 VAL B CA 1
ATOM 2343 C C . VAL B 1 132 ? 7.763 19.510 -29.515 1.00 25.02 132 VAL B C 1
ATOM 2344 O O . VAL B 1 132 ? 6.890 18.663 -29.664 1.00 25.06 132 VAL B O 1
ATOM 2348 N N . ARG B 1 133 ? 9.046 19.273 -29.768 1.00 26.25 133 ARG B N 1
ATOM 2349 C CA . ARG B 1 133 ? 9.504 17.978 -30.268 1.00 27.73 133 ARG B CA 1
ATOM 2350 C C . ARG B 1 133 ? 9.165 16.838 -29.314 1.00 26.98 133 ARG B C 1
ATOM 2351 O O . ARG B 1 133 ? 8.629 15.811 -29.726 1.00 27.29 133 ARG B O 1
ATOM 2359 N N . GLN B 1 134 ? 9.479 17.032 -28.037 1.00 27.30 134 GLN B N 1
ATOM 2360 C CA . GLN B 1 134 ? 9.213 16.024 -27.006 1.00 27.02 134 GLN B CA 1
ATOM 2361 C C . GLN B 1 134 ? 7.721 15.800 -26.799 1.00 25.91 134 GLN B C 1
ATOM 2362 O O . GLN B 1 134 ? 7.290 14.675 -26.612 1.00 25.96 134 GLN B O 1
ATOM 2368 N N . LEU B 1 135 ? 6.929 16.866 -26.839 1.00 25.88 135 LEU B N 1
ATOM 2369 C CA . LEU B 1 135 ? 5.478 16.700 -26.723 1.00 25.58 135 LEU B CA 1
ATOM 2370 C C . LEU B 1 135 ? 4.969 15.719 -27.785 1.00 25.44 135 LEU B C 1
ATOM 2371 O O . LEU B 1 135 ? 4.234 14.794 -27.478 1.00 25.86 135 LEU B O 1
ATOM 2376 N N . SER B 1 136 ? 5.402 15.897 -29.029 1.00 25.65 136 SER B N 1
ATOM 2377 C CA . SER B 1 136 ? 4.970 15.031 -30.122 1.00 25.94 136 SER B CA 1
ATOM 2378 C C . SER B 1 136 ? 5.491 13.600 -30.010 1.00 25.43 136 SER B C 1
ATOM 2379 O O . SER B 1 136 ? 4.764 12.633 -30.267 1.00 26.14 136 SER B O 1
ATOM 2382 N N . GLU B 1 137 ? 6.747 13.461 -29.611 1.00 25.12 137 GLU B N 1
ATOM 2383 C CA . GLU B 1 137 ? 7.356 12.146 -29.487 1.00 25.81 137 GLU B CA 1
ATOM 2384 C C . GLU B 1 137 ? 6.673 11.322 -28.405 1.00 23.75 137 GLU B C 1
ATOM 2385 O O . GLU B 1 137 ? 6.233 10.200 -28.648 1.00 23.42 137 GLU B O 1
ATOM 2391 N N . ARG B 1 138 ? 6.588 11.892 -27.211 1.00 22.35 138 ARG B N 1
ATOM 2392 C CA . ARG B 1 138 ? 6.071 11.184 -26.044 1.00 21.58 138 ARG B CA 1
ATOM 2393 C C . ARG B 1 138 ? 4.592 10.823 -26.187 1.00 22.05 138 ARG B C 1
ATOM 2394 O O . ARG B 1 138 ? 4.123 9.820 -25.636 1.00 22.48 138 ARG B O 1
ATOM 2402 N N . LEU B 1 139 ? 3.882 11.617 -26.977 1.00 23.54 139 LEU B N 1
ATOM 2403 C CA . LEU B 1 139 ? 2.494 11.337 -27.320 1.00 25.61 139 LEU B CA 1
ATOM 2404 C C . LEU B 1 139 ? 2.364 9.933 -27.916 1.00 25.23 139 LEU B C 1
ATOM 2405 O O . LEU B 1 139 ? 1.346 9.263 -27.736 1.00 25.89 139 LEU B O 1
ATOM 2410 N N . LYS B 1 140 ? 3.414 9.452 -28.579 1.00 25.38 140 LYS B N 1
ATOM 2411 C CA . LYS B 1 140 ? 3.364 8.111 -29.177 1.00 26.71 140 LYS B CA 1
ATOM 2412 C C . LYS B 1 140 ? 3.653 6.960 -28.216 1.00 25.76 140 LYS B C 1
ATOM 2413 O O . LYS B 1 140 ? 3.435 5.793 -28.560 1.00 25.30 140 LYS B O 1
ATOM 2419 N N . ASN B 1 141 ? 4.122 7.275 -27.008 1.00 24.70 141 ASN B N 1
ATOM 2420 C CA . ASN B 1 141 ? 4.466 6.254 -26.016 1.00 23.49 141 ASN B CA 1
ATOM 2421 C C . ASN B 1 141 ? 3.271 5.499 -25.450 1.00 23.30 141 ASN B C 1
ATOM 2422 O O . ASN B 1 141 ? 2.172 6.029 -25.408 1.00 24.24 141 ASN B O 1
ATOM 2427 N N . ARG B 1 142 ? 3.522 4.270 -25.006 1.00 24.10 142 ARG B N 1
ATOM 2428 C CA . ARG B 1 142 ? 2.602 3.483 -24.181 1.00 25.05 142 ARG B CA 1
ATOM 2429 C C . ARG B 1 142 ? 2.513 4.155 -22.801 1.00 23.63 142 ARG B C 1
ATOM 2430 O O . ARG B 1 142 ? 3.454 4.841 -22.383 1.00 21.86 142 ARG B O 1
ATOM 2438 N N . ARG B 1 143 ? 1.388 3.968 -22.103 1.00 23.34 143 ARG B N 1
ATOM 2439 C CA . ARG B 1 143 ? 1.174 4.611 -20.786 1.00 24.07 143 ARG B CA 1
ATOM 2440 C C . ARG B 1 143 ? 2.254 4.288 -19.758 1.00 22.57 143 ARG B C 1
ATOM 2441 O O . ARG B 1 143 ? 2.713 5.168 -19.023 1.00 22.03 143 ARG B O 1
ATOM 2449 N N . THR B 1 144 ? 2.605 3.011 -19.668 1.00 22.76 144 THR B N 1
ATOM 2450 C CA . THR B 1 144 ? 3.596 2.547 -18.709 1.00 23.50 144 THR B CA 1
ATOM 2451 C C . THR B 1 144 ? 4.946 3.228 -18.953 1.00 22.21 144 THR B C 1
ATOM 2452 O O . THR B 1 144 ? 5.537 3.788 -18.028 1.00 20.22 144 THR B O 1
ATOM 2456 N N . ALA B 1 145 ? 5.403 3.206 -20.206 1.00 20.77 145 ALA B N 1
ATOM 2457 C CA . ALA B 1 145 ? 6.652 3.874 -20.580 1.00 20.19 145 ALA B CA 1
ATOM 2458 C C . ALA B 1 145 ? 6.602 5.386 -20.366 1.00 19.90 145 ALA B C 1
ATOM 2459 O O . ALA B 1 145 ? 7.594 6.007 -19.946 1.00 19.57 145 ALA B O 1
ATOM 2461 N N . GLU B 1 146 ? 5.456 5.991 -20.673 1.00 18.39 146 GLU B N 1
ATOM 2462 C CA . GLU B 1 146 ? 5.300 7.430 -20.514 1.00 17.11 146 GLU B CA 1
ATOM 2463 C C . GLU B 1 146 ? 5.329 7.882 -19.048 1.00 16.57 146 GLU B C 1
ATOM 2464 O O . GLU B 1 146 ? 5.903 8.926 -18.721 1.00 15.75 146 GLU B O 1
ATOM 24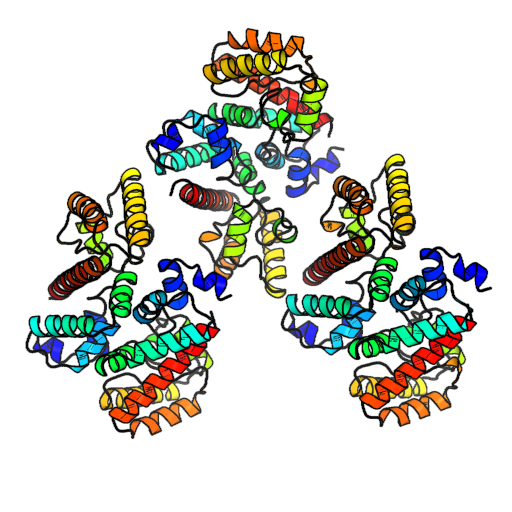70 N N . LEU B 1 147 ? 4.667 7.132 -18.179 1.00 16.29 147 LEU B N 1
ATOM 2471 C CA . LEU B 1 147 ? 4.709 7.474 -16.756 1.00 16.33 147 LEU B CA 1
ATOM 2472 C C . LEU B 1 147 ? 6.148 7.489 -16.247 1.00 17.11 147 LEU B C 1
ATOM 2473 O O . LEU B 1 147 ? 6.553 8.406 -15.542 1.00 15.68 147 LEU B O 1
ATOM 2478 N N . GLU B 1 148 ? 6.923 6.478 -16.611 1.00 19.22 148 GLU B N 1
ATOM 2479 C CA . GLU B 1 148 ? 8.360 6.468 -16.260 1.00 21.35 148 GLU B CA 1
ATOM 2480 C C . GLU B 1 148 ? 9.113 7.695 -16.802 1.00 20.64 148 GLU B C 1
ATOM 2481 O O . GLU B 1 148 ? 9.893 8.324 -16.082 1.00 18.20 148 GLU B O 1
ATOM 2487 N N . CYS B 1 149 ? 8.881 8.035 -18.069 1.00 20.96 149 CYS B N 1
ATOM 2488 C CA . CYS B 1 149 ? 9.515 9.202 -18.685 1.00 19.52 149 CYS B CA 1
ATOM 2489 C C . CYS B 1 149 ? 9.176 10.492 -17.940 1.00 17.65 149 CYS B C 1
ATOM 2490 O O . CYS B 1 149 ? 10.051 11.303 -17.598 1.00 15.17 149 CYS B O 1
ATOM 2493 N N . ALA B 1 150 ? 7.891 10.661 -17.658 1.00 15.81 150 ALA B N 1
ATOM 2494 C CA . ALA B 1 150 ? 7.423 11.877 -17.015 1.00 14.43 150 ALA B CA 1
ATOM 2495 C C . ALA B 1 150 ? 7.971 12.010 -15.591 1.00 14.01 150 ALA B C 1
ATOM 2496 O O . ALA B 1 150 ? 8.351 13.105 -15.171 1.00 13.13 150 ALA B O 1
ATOM 2498 N N . ILE B 1 151 ? 8.028 10.906 -14.852 1.00 13.15 151 ILE B N 1
ATOM 2499 C CA . ILE B 1 151 ? 8.569 10.958 -13.475 1.00 14.44 151 ILE B CA 1
ATOM 2500 C C . ILE B 1 151 ? 10.070 11.299 -13.469 1.00 13.90 151 ILE B C 1
ATOM 2501 O O . ILE B 1 151 ? 10.555 11.978 -12.566 1.00 13.42 151 ILE B O 1
ATOM 2506 N N . GLU B 1 152 ? 10.792 10.832 -14.482 1.00 15.15 152 GLU B N 1
ATOM 2507 C CA . GLU B 1 152 ? 12.212 11.205 -14.619 1.00 15.31 152 GLU B CA 1
ATOM 2508 C C . GLU B 1 152 ? 12.351 12.716 -14.780 1.00 14.22 152 GLU B C 1
ATOM 2509 O O . GLU B 1 152 ? 13.276 13.316 -14.260 1.00 13.17 152 GLU B O 1
ATOM 2515 N N . GLU B 1 153 ? 11.423 13.329 -15.514 1.00 13.98 153 GLU B N 1
ATOM 2516 C CA . GLU B 1 153 ? 11.434 14.777 -15.690 1.00 13.99 153 GLU B CA 1
ATOM 2517 C C . GLU B 1 153 ? 11.177 15.475 -14.357 1.00 13.78 153 GLU B C 1
ATOM 2518 O O . GLU B 1 153 ? 11.849 16.443 -14.013 1.00 12.93 153 GLU B O 1
ATOM 2524 N N . VAL B 1 154 ? 10.203 14.965 -13.602 1.00 13.28 154 VAL B N 1
ATOM 2525 C CA . VAL B 1 154 ? 9.936 15.501 -12.268 1.00 13.10 154 VAL B CA 1
ATOM 2526 C C . VAL B 1 154 ? 11.206 15.463 -11.392 1.00 13.07 154 VAL B C 1
ATOM 2527 O O . VAL B 1 154 ? 11.494 16.411 -10.681 1.00 13.60 154 VAL B O 1
ATOM 2531 N N . LYS B 1 155 ? 11.935 14.359 -11.452 1.00 13.32 155 LYS B N 1
ATOM 2532 C CA . LYS B 1 155 ? 13.165 14.232 -10.688 1.00 14.14 155 LYS B CA 1
ATOM 2533 C C . LYS B 1 155 ? 14.236 15.223 -11.137 1.00 13.66 155 LYS B C 1
ATOM 2534 O O . LYS B 1 155 ? 14.968 15.777 -10.302 1.00 11.71 155 LYS B O 1
ATOM 2540 N N . LYS B 1 156 ? 14.321 15.488 -12.443 1.00 13.16 156 LYS B N 1
ATOM 2541 C CA . LYS B 1 156 ? 15.292 16.468 -12.910 1.00 14.27 156 LYS B CA 1
ATOM 2542 C C . LYS B 1 156 ? 14.925 17.863 -12.389 1.00 14.71 156 LYS B C 1
ATOM 2543 O O . LYS B 1 156 ? 15.781 18.588 -11.894 1.00 14.48 156 LYS B O 1
ATOM 2549 N N . ILE B 1 157 ? 13.638 18.209 -12.479 1.00 13.91 157 ILE B N 1
ATOM 2550 C CA . ILE B 1 157 ? 13.132 19.486 -11.978 1.00 14.75 157 ILE B CA 1
ATOM 2551 C C . ILE B 1 157 ? 13.481 19.632 -10.499 1.00 15.09 157 ILE B C 1
ATOM 2552 O O . ILE B 1 157 ? 13.984 20.672 -10.067 1.00 14.51 157 ILE B O 1
ATOM 2557 N N . CYS B 1 158 ? 13.202 18.585 -9.728 1.00 16.47 158 CYS B N 1
ATOM 2558 C CA . CYS B 1 158 ? 13.501 18.570 -8.299 1.00 16.56 158 CYS B CA 1
ATOM 2559 C C . CYS B 1 158 ? 14.980 18.815 -8.012 1.00 16.79 158 CYS B C 1
ATOM 2560 O O . CYS B 1 158 ? 15.341 19.649 -7.172 1.00 16.05 158 CYS B O 1
ATOM 2563 N N . SER B 1 159 ? 15.839 18.089 -8.722 1.00 17.32 159 SER B N 1
ATOM 2564 C CA . SER B 1 159 ? 17.278 18.281 -8.586 1.00 17.57 159 SER B CA 1
ATOM 2565 C C . SER B 1 159 ? 17.710 19.723 -8.822 1.00 17.64 159 SER B C 1
ATOM 2566 O O . SER B 1 159 ? 18.474 20.277 -8.034 1.00 16.82 159 SER B O 1
ATOM 2569 N N . LEU B 1 160 ? 17.203 20.343 -9.888 1.00 17.35 160 LEU B N 1
ATOM 2570 C CA . LEU B 1 160 ? 17.541 21.738 -10.173 1.00 17.85 160 LEU B CA 1
ATOM 2571 C C . LEU B 1 160 ? 16.982 22.684 -9.113 1.00 17.02 160 LEU B C 1
ATOM 2572 O O . LEU B 1 160 ? 17.671 23.603 -8.669 1.00 17.13 160 LEU B O 1
ATOM 2577 N N . ARG B 1 161 ? 15.739 22.455 -8.681 1.00 16.24 161 ARG B N 1
ATOM 2578 C CA . ARG B 1 161 ? 15.161 23.286 -7.612 1.00 16.45 161 ARG B CA 1
ATOM 2579 C C . ARG B 1 161 ? 15.954 23.193 -6.303 1.00 17.18 161 ARG B C 1
ATOM 2580 O O . ARG B 1 161 ? 16.234 24.207 -5.665 1.00 17.39 161 ARG B O 1
ATOM 2588 N N . LEU B 1 162 ? 16.319 21.976 -5.926 1.00 17.75 162 LEU B N 1
ATOM 2589 C CA . LEU B 1 162 ? 17.158 21.748 -4.750 1.00 18.68 162 LEU B CA 1
ATOM 2590 C C . LEU B 1 162 ? 18.446 22.561 -4.831 1.00 19.89 162 LEU B C 1
ATOM 2591 O O . LEU B 1 162 ? 18.846 23.206 -3.877 1.00 19.41 162 LEU B O 1
ATOM 2596 N N . HIS B 1 163 ? 19.086 22.531 -5.990 1.00 21.62 163 HIS B N 1
ATOM 2597 C CA . HIS B 1 163 ? 20.383 23.178 -6.165 1.00 23.59 163 HIS B CA 1
ATOM 2598 C C . HIS B 1 163 ? 20.267 24.699 -6.352 1.00 25.35 163 HIS B C 1
ATOM 2599 O O . HIS B 1 163 ? 21.275 25.413 -6.350 1.00 26.46 163 HIS B O 1
ATOM 2606 N N . SER B 1 164 ? 19.032 25.189 -6.453 1.00 25.51 164 SER B N 1
ATOM 2607 C CA . SER B 1 164 ? 18.766 26.621 -6.514 1.00 26.92 164 SER B CA 1
ATOM 2608 C C . SER B 1 164 ? 18.556 27.203 -5.117 1.00 27.81 164 SER B C 1
ATOM 2609 O O . SER B 1 164 ? 18.706 28.405 -4.904 1.00 29.24 164 SER B O 1
ATOM 2612 N N . ILE B 1 165 ? 18.195 26.346 -4.169 1.00 28.80 165 ILE B N 1
ATOM 2613 C CA . ILE B 1 165 ? 18.075 26.749 -2.774 1.00 29.52 165 ILE B CA 1
ATOM 2614 C C . ILE B 1 165 ? 19.468 26.883 -2.159 1.00 30.48 165 ILE B C 1
ATOM 2615 O O . ILE B 1 165 ? 19.785 27.867 -1.510 1.00 31.59 165 ILE B O 1
ATOM 2620 N N . MET C 1 1 ? 10.418 32.558 29.260 1.00 33.34 1 MET C N 1
ATOM 2621 C CA . MET C 1 1 ? 9.861 32.343 30.625 1.00 33.22 1 MET C CA 1
ATOM 2622 C C . MET C 1 1 ? 8.376 32.682 30.722 1.00 32.33 1 MET C C 1
ATOM 2623 O O . MET C 1 1 ? 7.859 33.518 29.981 1.00 32.02 1 MET C O 1
ATOM 2628 N N . ASP C 1 2 ? 7.694 32.019 31.643 1.00 31.06 2 ASP C N 1
ATOM 2629 C CA . ASP C 1 2 ? 6.264 32.223 31.853 1.00 30.28 2 ASP C CA 1
ATOM 2630 C C . ASP C 1 2 ? 5.983 33.610 32.465 1.00 28.48 2 ASP C C 1
ATOM 2631 O O . ASP C 1 2 ? 6.878 34.209 33.049 1.00 25.51 2 ASP C O 1
ATOM 2636 N N . ILE C 1 3 ? 4.752 34.113 32.310 1.00 27.42 3 ILE C N 1
ATOM 2637 C CA . ILE C 1 3 ? 4.379 35.466 32.801 1.00 26.85 3 ILE C CA 1
ATOM 2638 C C . ILE C 1 3 ? 4.627 35.634 34.292 1.00 26.24 3 ILE C C 1
ATOM 2639 O O . ILE C 1 3 ? 5.044 36.699 34.745 1.00 24.73 3 ILE C O 1
ATOM 2644 N N . ASN C 1 4 ? 4.366 34.574 35.053 1.00 26.07 4 ASN C N 1
ATOM 2645 C CA . ASN C 1 4 ? 4.558 34.602 36.495 1.00 26.01 4 ASN C CA 1
ATOM 2646 C C . ASN C 1 4 ? 6.018 34.789 36.854 1.00 24.70 4 ASN C C 1
ATOM 2647 O O . ASN C 1 4 ? 6.353 35.539 37.771 1.00 24.27 4 ASN C O 1
ATOM 2652 N N . VAL C 1 5 ? 6.878 34.102 36.118 1.00 21.95 5 VAL C N 1
ATOM 2653 C CA . VAL C 1 5 ? 8.309 34.212 36.318 1.00 21.43 5 VAL C CA 1
ATOM 2654 C C . VAL C 1 5 ? 8.756 35.616 35.938 1.00 20.06 5 VAL C C 1
ATOM 2655 O O . VAL C 1 5 ? 9.515 36.242 36.660 1.00 18.19 5 VAL C O 1
ATOM 2659 N N . VAL C 1 6 ? 8.260 36.115 34.807 1.00 18.88 6 VAL C N 1
ATOM 2660 C CA . VAL C 1 6 ? 8.576 37.483 34.392 1.00 18.66 6 VAL C CA 1
ATOM 2661 C C . VAL C 1 6 ? 8.178 38.495 35.475 1.00 17.53 6 VAL C C 1
ATOM 2662 O O . VAL C 1 6 ? 8.962 39.368 35.830 1.00 17.48 6 VAL C O 1
ATOM 2666 N N . ASN C 1 7 ? 6.962 38.352 36.002 1.00 16.94 7 ASN C N 1
ATOM 2667 C CA . ASN C 1 7 ? 6.418 39.289 36.974 1.00 17.59 7 ASN C CA 1
ATOM 2668 C C . ASN C 1 7 ? 7.172 39.308 38.302 1.00 18.72 7 ASN C C 1
ATOM 2669 O O . ASN C 1 7 ? 7.132 40.294 39.032 1.00 19.05 7 ASN C O 1
ATOM 2674 N N . ALA C 1 8 ? 7.857 38.217 38.614 1.00 18.58 8 ALA C N 1
ATOM 2675 C CA . ALA C 1 8 ? 8.618 38.137 39.862 1.00 18.92 8 ALA C CA 1
ATOM 2676 C C . ALA C 1 8 ? 10.086 38.606 39.740 1.00 18.88 8 ALA C C 1
ATOM 2677 O O . ALA C 1 8 ? 10.818 38.596 40.729 1.00 18.60 8 ALA C O 1
ATOM 2679 N N . LEU C 1 9 ? 10.520 38.999 38.540 1.00 17.55 9 LEU C N 1
ATOM 2680 C CA . LEU C 1 9 ? 11.889 39.483 38.345 1.00 17.04 9 LEU C CA 1
ATOM 2681 C C . LEU C 1 9 ? 12.139 40.822 39.056 1.00 16.86 9 LEU C C 1
ATOM 2682 O O . LEU C 1 9 ? 11.341 41.760 38.947 1.00 16.96 9 LEU C O 1
ATOM 2687 N N . ALA C 1 10 ? 13.251 40.901 39.770 1.00 16.22 10 ALA C N 1
ATOM 2688 C CA . ALA C 1 10 ? 13.756 42.177 40.277 1.00 15.96 10 ALA C CA 1
ATOM 2689 C C . ALA C 1 10 ? 14.050 43.088 39.067 1.00 14.86 10 ALA C C 1
ATOM 2690 O O . ALA C 1 10 ? 14.330 42.573 37.975 1.00 13.05 10 ALA C O 1
ATOM 2692 N N . TYR C 1 11 ? 14.024 44.415 39.235 1.00 14.55 11 TYR C N 1
ATOM 2693 C CA . TYR C 1 11 ? 14.240 45.272 38.032 1.00 14.04 11 TYR C CA 1
ATOM 2694 C C . TYR C 1 11 ? 15.604 45.005 37.385 1.00 14.56 11 TYR C C 1
ATOM 2695 O O . TYR C 1 11 ? 15.726 45.034 36.163 1.00 12.46 11 TYR C O 1
ATOM 2704 N N . GLU C 1 12 ? 16.642 44.764 38.189 1.00 15.87 12 GLU C N 1
ATOM 2705 C CA . GLU C 1 12 ? 17.952 44.486 37.591 1.00 17.09 12 GLU C CA 1
ATOM 2706 C C . GLU C 1 12 ? 17.897 43.318 36.606 1.00 16.38 12 GLU C C 1
ATOM 2707 O O . GLU C 1 12 ? 18.472 43.384 35.525 1.00 15.22 12 GLU C O 1
ATOM 2713 N N . ASP C 1 13 ? 17.196 42.255 36.983 1.00 15.18 13 ASP C N 1
ATOM 2714 C CA . ASP C 1 13 ? 17.148 41.066 36.162 1.00 15.55 13 ASP C CA 1
ATOM 2715 C C . ASP C 1 13 ? 16.206 41.279 34.982 1.00 15.11 13 ASP C C 1
ATOM 2716 O O . ASP C 1 13 ? 16.433 40.760 33.885 1.00 13.61 13 ASP C O 1
ATOM 2721 N N . PHE C 1 14 ? 15.132 42.027 35.222 1.00 12.86 14 PHE C N 1
ATOM 2722 C CA . PHE C 1 14 ? 14.212 42.407 34.143 1.00 12.95 14 PHE C CA 1
ATOM 2723 C C . PHE C 1 14 ? 14.938 43.214 33.050 1.00 13.77 14 PHE C C 1
ATOM 2724 O O . PHE C 1 14 ? 14.767 42.964 31.843 1.00 13.09 14 PHE C O 1
ATOM 2732 N N . VAL C 1 15 ? 15.746 44.183 33.473 1.00 13.36 15 VAL C N 1
ATOM 2733 C CA . VAL C 1 15 ? 16.464 45.058 32.539 1.00 14.72 15 VAL C CA 1
ATOM 2734 C C . VAL C 1 15 ? 17.547 44.272 31.799 1.00 15.69 15 VAL C C 1
ATOM 2735 O O . VAL C 1 15 ? 17.719 44.425 30.581 1.00 15.10 15 VAL C O 1
ATOM 2739 N N . LYS C 1 16 ? 18.242 43.390 32.516 1.00 16.88 16 LYS C N 1
ATOM 2740 C CA . LYS C 1 16 ? 19.239 42.535 31.870 1.00 17.85 16 LYS C CA 1
ATOM 2741 C C . LYS C 1 16 ? 18.611 41.685 30.750 1.00 17.52 16 LYS C C 1
ATOM 2742 O O . LYS C 1 16 ? 19.170 41.572 29.668 1.00 16.74 16 LYS C O 1
ATOM 2748 N N . LEU C 1 17 ? 17.448 41.100 31.025 1.00 16.50 17 LEU C N 1
ATOM 2749 C CA . LEU C 1 17 ? 16.787 40.175 30.092 1.00 17.72 17 LEU C CA 1
ATOM 2750 C C . LEU C 1 17 ? 16.148 40.889 28.901 1.00 16.28 17 LEU C C 1
ATOM 2751 O O . LEU C 1 17 ? 16.312 40.482 27.735 1.00 15.02 17 LEU C O 1
ATOM 2756 N N . PHE C 1 18 ? 15.420 41.954 29.207 1.00 14.29 18 PHE C N 1
ATOM 2757 C CA . PHE C 1 18 ? 14.606 42.636 28.197 1.00 14.70 18 PHE C CA 1
ATOM 2758 C C . PHE C 1 18 ? 15.182 43.969 27.728 1.00 14.09 18 PHE C C 1
ATOM 2759 O O . PHE C 1 18 ? 14.530 44.693 26.966 1.00 13.57 18 PHE C O 1
ATOM 2767 N N . GLY C 1 19 ? 16.391 44.294 28.169 1.00 13.03 19 GLY C N 1
ATOM 2768 C CA . GLY C 1 19 ? 16.959 45.623 27.934 1.00 13.59 19 GLY C CA 1
ATOM 2769 C C . GLY C 1 19 ? 17.242 45.988 26.491 1.00 13.63 19 GLY C C 1
ATOM 2770 O O . GLY C 1 19 ? 17.550 47.145 26.207 1.00 14.20 19 GLY C O 1
ATOM 2771 N N . ASN C 1 20 ? 17.165 45.007 25.588 1.00 12.04 20 ASN C N 1
ATOM 2772 C CA . ASN C 1 20 ? 17.414 45.271 24.147 1.00 12.24 20 ASN C CA 1
ATOM 2773 C C . ASN C 1 20 ? 16.222 44.931 23.266 1.00 12.17 20 ASN C C 1
ATOM 2774 O O . ASN C 1 20 ? 16.376 44.840 22.055 1.00 12.32 20 ASN C O 1
ATOM 2779 N N . VAL C 1 21 ? 15.024 44.762 23.839 1.00 11.19 21 VAL C N 1
ATOM 2780 C CA . VAL C 1 21 ? 13.882 44.519 22.976 1.00 11.87 21 VAL C CA 1
ATOM 2781 C C . VAL C 1 21 ? 13.583 45.765 22.121 1.00 12.63 21 VAL C C 1
ATOM 2782 O O . VAL C 1 21 ? 13.073 45.667 20.993 1.00 12.74 21 VAL C O 1
ATOM 2786 N N . VAL C 1 22 ? 13.908 46.946 22.642 1.00 12.08 22 VAL C N 1
ATOM 2787 C CA . VAL C 1 22 ? 13.975 48.118 21.769 1.00 12.02 22 VAL C CA 1
ATOM 2788 C C . VAL C 1 22 ? 15.459 48.475 21.640 1.00 12.94 22 VAL C C 1
ATOM 2789 O O . VAL C 1 22 ? 16.126 48.763 22.633 1.00 12.92 22 VAL C O 1
ATOM 2793 N N . GLU C 1 23 ? 15.964 48.431 20.410 1.00 12.27 23 GLU C N 1
ATOM 2794 C CA . GLU C 1 23 ? 17.417 48.507 20.158 1.00 12.79 23 GLU C CA 1
ATOM 2795 C C . GLU C 1 23 ? 18.148 49.643 20.916 1.00 12.58 23 GLU C C 1
ATOM 2796 O O . GLU C 1 23 ? 17.861 50.821 20.711 1.00 11.58 23 GLU C O 1
ATOM 2802 N N . LYS C 1 24 ? 19.099 49.259 21.773 1.00 11.29 24 LYS C N 1
ATOM 2803 C CA . LYS C 1 24 ? 19.887 50.195 22.586 1.00 12.83 24 LYS C CA 1
ATOM 2804 C C . LYS C 1 24 ? 19.057 51.184 23.412 1.00 12.46 24 LYS C C 1
ATOM 2805 O O . LYS C 1 24 ? 19.523 52.284 23.716 1.00 12.84 24 LYS C O 1
ATOM 2811 N N . CYS C 1 25 ? 17.840 50.784 23.779 1.00 13.33 25 CYS C N 1
ATOM 2812 C CA . CYS C 1 25 ? 16.982 51.601 24.634 1.00 14.09 25 CYS C CA 1
ATOM 2813 C C . CYS C 1 25 ? 16.520 50.833 25.883 1.00 13.88 25 CYS C C 1
ATOM 2814 O O . CYS C 1 25 ? 15.313 50.577 26.053 1.00 13.68 25 CYS C O 1
ATOM 2817 N N . PRO C 1 26 ? 17.473 50.470 26.758 1.00 12.76 26 PRO C N 1
ATOM 2818 C CA . PRO C 1 26 ? 17.077 49.729 27.955 1.00 12.68 26 PRO C CA 1
ATOM 2819 C C . PRO C 1 26 ? 16.161 50.556 28.861 1.00 11.59 26 PRO C C 1
ATOM 2820 O O . PRO C 1 26 ? 15.452 49.997 29.684 1.00 11.64 26 PRO C O 1
ATOM 2824 N N . LEU C 1 27 ? 16.174 51.871 28.700 1.00 12.20 27 LEU C N 1
ATOM 2825 C CA . LEU C 1 27 ? 15.337 52.754 29.502 1.00 14.14 27 LEU C CA 1
ATOM 2826 C C . LEU C 1 27 ? 13.830 52.424 29.336 1.00 13.93 27 LEU C C 1
ATOM 2827 O O . LEU C 1 27 ? 13.040 52.536 30.281 1.00 12.69 27 LEU C O 1
ATOM 2832 N N . ILE C 1 28 ? 13.441 52.018 28.136 1.00 13.37 28 ILE C N 1
ATOM 2833 C CA . ILE C 1 28 ? 12.037 51.693 27.860 1.00 14.86 28 ILE C CA 1
ATOM 2834 C C . ILE C 1 28 ? 11.583 50.435 28.623 1.00 13.65 28 ILE C C 1
ATOM 2835 O O . ILE C 1 28 ? 10.544 50.444 29.286 1.00 12.90 28 ILE C O 1
ATOM 2840 N N . SER C 1 29 ? 12.395 49.391 28.583 1.00 14.14 29 SER C N 1
ATOM 2841 C CA . SER C 1 29 ? 12.097 48.151 29.289 1.00 15.65 29 SER C CA 1
ATOM 2842 C C . SER C 1 29 ? 12.205 48.391 30.794 1.00 13.98 29 SER C C 1
ATOM 2843 O O . SER C 1 29 ? 11.360 47.907 31.578 1.00 13.45 29 SER C O 1
ATOM 2846 N N . ALA C 1 30 ? 13.201 49.184 31.199 1.00 11.88 30 ALA C N 1
ATOM 2847 C CA . ALA C 1 30 ? 13.320 49.573 32.626 1.00 11.45 30 ALA C CA 1
ATOM 2848 C C . ALA C 1 30 ? 12.085 50.330 33.121 1.00 11.97 30 ALA C C 1
ATOM 2849 O O . ALA C 1 30 ? 11.628 50.128 34.249 1.00 11.89 30 ALA C O 1
ATOM 2851 N N . ALA C 1 31 ? 11.565 51.235 32.288 1.00 10.90 31 ALA C N 1
ATOM 2852 C CA . ALA C 1 31 ? 10.376 52.013 32.663 1.00 10.99 31 ALA C CA 1
ATOM 2853 C C . ALA C 1 31 ? 9.130 51.161 32.892 1.00 12.09 31 ALA C C 1
ATOM 2854 O O . ALA C 1 31 ? 8.408 51.360 33.883 1.00 11.33 31 ALA C O 1
ATOM 2856 N N . ILE C 1 32 ? 8.863 50.208 31.994 1.00 10.95 32 ILE C N 1
ATOM 2857 C CA . ILE C 1 32 ? 7.586 49.495 32.054 1.00 12.54 32 ILE C CA 1
ATOM 2858 C C . ILE C 1 32 ? 7.520 48.541 33.239 1.00 12.48 32 ILE C C 1
ATOM 2859 O O . ILE C 1 32 ? 6.433 48.107 33.621 1.00 12.39 32 ILE C O 1
ATOM 2864 N N . TRP C 1 33 ? 8.676 48.242 33.827 1.00 12.10 33 TRP C N 1
ATOM 2865 C CA . TRP C 1 33 ? 8.720 47.433 35.065 1.00 12.20 33 TRP C CA 1
ATOM 2866 C C . TRP C 1 33 ? 7.883 48.058 36.169 1.00 12.62 33 TRP C C 1
ATOM 2867 O O . TRP C 1 33 ? 7.345 47.339 37.034 1.00 11.78 33 TRP C O 1
ATOM 2878 N N . SER C 1 34 ? 7.766 49.386 36.139 1.00 12.54 34 SER C N 1
ATOM 2879 C CA . SER C 1 34 ? 6.921 50.106 37.131 1.00 14.57 34 SER C CA 1
ATOM 2880 C C . SER C 1 34 ? 5.458 49.651 37.084 1.00 15.27 34 SER C C 1
ATOM 2881 O O . SER C 1 34 ? 4.725 49.782 38.084 1.00 14.02 34 SER C O 1
ATOM 2884 N N . TYR C 1 35 ? 5.021 49.161 35.923 1.00 14.62 35 TYR C N 1
ATOM 2885 C CA . TYR C 1 35 ? 3.613 48.789 35.752 1.00 16.54 35 TYR C CA 1
ATOM 2886 C C . TYR C 1 35 ? 3.301 47.321 36.083 1.00 15.46 35 TYR C C 1
ATOM 2887 O O . TYR C 1 35 ? 2.182 46.873 35.896 1.00 14.26 35 TYR C O 1
ATOM 2896 N N . ARG C 1 36 ? 4.282 46.588 36.599 1.00 15.44 36 ARG C N 1
ATOM 2897 C CA . ARG C 1 36 ? 4.094 45.185 36.974 1.00 17.23 36 ARG C CA 1
ATOM 2898 C C . ARG C 1 36 ? 2.912 45.088 37.971 1.00 17.19 36 ARG C C 1
ATOM 2899 O O . ARG C 1 36 ? 2.689 46.017 38.757 1.00 15.51 36 ARG C O 1
ATOM 2907 N N . PRO C 1 37 ? 2.160 43.971 37.951 1.00 16.48 37 PRO C N 1
ATOM 2908 C CA . PRO C 1 37 ? 2.361 42.799 37.103 1.00 16.86 37 PRO C CA 1
ATOM 2909 C C . PRO C 1 37 ? 1.844 43.000 35.680 1.00 16.74 37 PRO C C 1
ATOM 2910 O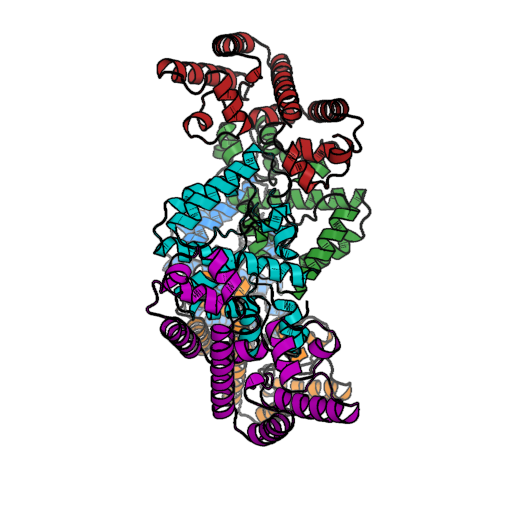 O . PRO C 1 37 ? 0.943 43.810 35.434 1.00 15.23 37 PRO C O 1
ATOM 2914 N N . PHE C 1 38 ? 2.424 42.266 34.744 1.00 16.52 38 PHE C N 1
ATOM 2915 C CA . PHE C 1 38 ? 1.853 42.213 33.405 1.00 15.97 38 PHE C CA 1
ATOM 2916 C C . PHE C 1 38 ? 0.834 41.079 33.339 1.00 16.65 38 PHE C C 1
ATOM 2917 O O . PHE C 1 38 ? 1.102 39.968 33.812 1.00 15.59 38 PHE C O 1
ATOM 2925 N N . LYS C 1 39 ? -0.332 41.362 32.758 1.00 17.50 39 LYS C N 1
ATOM 2926 C CA . LYS C 1 39 ? -1.409 40.368 32.666 1.00 18.57 39 LYS C CA 1
ATOM 2927 C C . LYS C 1 39 ? -0.973 39.214 31.765 1.00 19.13 39 LYS C C 1
ATOM 2928 O O . LYS C 1 39 ? -1.241 38.042 32.040 1.00 17.81 39 LYS C O 1
ATOM 2934 N N . ASP C 1 40 ? -0.263 39.573 30.701 1.00 18.13 40 ASP C N 1
ATOM 2935 C CA . ASP C 1 40 ? 0.103 38.619 29.663 1.00 17.48 40 ASP C CA 1
ATOM 2936 C C . ASP C 1 40 ? 1.132 39.276 28.744 1.00 17.82 40 ASP C C 1
ATOM 2937 O O . ASP C 1 40 ? 1.530 40.419 28.960 1.00 15.09 40 ASP C O 1
ATOM 2942 N N . LEU C 1 41 ? 1.551 38.548 27.715 1.00 17.18 41 LEU C N 1
ATOM 2943 C CA . LEU C 1 41 ? 2.518 39.080 26.773 1.00 18.20 41 LEU C CA 1
ATOM 2944 C C . LEU C 1 41 ? 2.002 40.346 26.105 1.00 17.58 41 LEU C C 1
ATOM 2945 O O . LEU C 1 41 ? 2.751 41.310 25.943 1.00 16.95 41 LEU C O 1
ATOM 2950 N N . ALA C 1 42 ? 0.717 40.353 25.740 1.00 16.29 42 ALA C N 1
ATOM 2951 C CA . ALA C 1 42 ? 0.136 41.515 25.060 1.00 17.04 42 ALA C CA 1
ATOM 2952 C C . ALA C 1 42 ? 0.170 42.754 25.948 1.00 16.31 42 ALA C C 1
ATOM 2953 O O . ALA C 1 42 ? 0.260 43.870 25.462 1.00 14.62 42 ALA C O 1
ATOM 2955 N N . ASP C 1 43 ? 0.092 42.542 27.254 1.00 15.81 43 ASP C N 1
ATOM 2956 C CA . ASP C 1 43 ? 0.168 43.652 28.206 1.00 15.80 43 ASP C CA 1
ATOM 2957 C C . ASP C 1 43 ? 1.571 44.274 28.209 1.00 14.83 43 ASP C C 1
ATOM 2958 O O . ASP C 1 43 ? 1.700 45.496 28.291 1.00 14.97 43 ASP C O 1
ATOM 2963 N N . ILE C 1 44 ? 2.614 43.444 28.143 1.00 13.95 44 ILE C N 1
ATOM 2964 C CA . ILE C 1 44 ? 3.989 43.951 28.012 1.00 13.47 44 ILE C CA 1
ATOM 2965 C C . ILE C 1 44 ? 4.098 44.820 26.760 1.00 13.57 44 ILE C C 1
ATOM 2966 O O . ILE C 1 44 ? 4.564 45.959 26.819 1.00 11.96 44 ILE C O 1
ATOM 2971 N N . GLU C 1 45 ? 3.653 44.288 25.628 1.00 13.66 45 GLU C N 1
ATOM 2972 C CA . GLU C 1 45 ? 3.677 45.059 24.374 1.00 14.55 45 GLU C CA 1
ATOM 2973 C C . GLU C 1 45 ? 2.876 46.369 24.463 1.00 13.78 45 GLU C C 1
ATOM 2974 O O . GLU C 1 45 ? 3.286 47.388 23.915 1.00 11.70 45 GLU C O 1
ATOM 2980 N N . ALA C 1 46 ? 1.725 46.335 25.135 1.00 13.14 46 ALA C N 1
ATOM 2981 C CA . ALA C 1 46 ? 0.899 47.540 25.265 1.00 12.40 46 ALA C CA 1
ATOM 2982 C C . ALA C 1 46 ? 1.599 48.618 26.102 1.00 13.22 46 ALA C C 1
ATOM 2983 O O . ALA C 1 46 ? 1.499 49.795 25.791 1.00 11.05 46 ALA C O 1
ATOM 2985 N N . ARG C 1 47 ? 2.262 48.214 27.184 1.00 10.47 47 ARG C N 1
ATOM 2986 C CA . ARG C 1 47 ? 2.972 49.174 28.032 1.00 10.74 47 ARG C CA 1
ATOM 2987 C C . ARG C 1 47 ? 4.133 49.794 27.240 1.00 10.15 47 ARG C C 1
ATOM 2988 O O . ARG C 1 47 ? 4.386 50.992 27.321 1.00 10.36 47 ARG C O 1
ATOM 2996 N N . ILE C 1 48 ? 4.807 48.975 26.445 1.00 9.58 48 ILE C N 1
ATOM 2997 C CA . ILE C 1 48 ? 5.870 49.513 25.577 1.00 11.28 48 ILE C CA 1
ATOM 2998 C C . ILE C 1 48 ? 5.299 50.509 24.573 1.00 11.64 48 ILE C C 1
ATOM 2999 O O . ILE C 1 48 ? 5.839 51.607 24.406 1.00 10.47 48 ILE C O 1
ATOM 3004 N N . SER C 1 49 ? 4.201 50.127 23.913 1.00 11.71 49 SER C N 1
ATOM 3005 C CA . SER C 1 49 ? 3.572 51.001 22.919 1.00 12.72 49 SER C CA 1
ATOM 3006 C C . SER C 1 49 ? 3.125 52.326 23.547 1.00 13.25 49 SER C C 1
ATOM 3007 O O . SER C 1 49 ? 3.337 53.402 22.993 1.00 11.07 49 SER C O 1
ATOM 3010 N N . GLU C 1 50 ? 2.464 52.236 24.700 1.00 13.47 50 GLU C N 1
ATOM 3011 C CA . GLU C 1 50 ? 2.010 53.412 25.414 1.00 15.07 50 GLU C CA 1
ATOM 3012 C C . GLU C 1 50 ? 3.144 54.334 25.869 1.00 14.33 50 GLU C C 1
ATOM 3013 O O . GLU C 1 50 ? 3.026 55.563 25.788 1.00 13.99 50 GLU C O 1
ATOM 3019 N N . PHE C 1 51 ? 4.233 53.748 26.348 1.00 12.71 51 PHE C N 1
ATOM 3020 C CA . PHE C 1 51 ? 5.384 54.543 26.752 1.00 12.85 51 PHE C CA 1
ATOM 3021 C C . PHE C 1 51 ? 5.922 55.322 25.546 1.00 12.87 51 PHE C C 1
ATOM 3022 O O . PHE C 1 51 ? 6.089 56.533 25.588 1.00 12.50 51 PHE C O 1
ATOM 3030 N N . ILE C 1 52 ? 6.158 54.608 24.457 1.00 12.06 52 ILE C N 1
ATOM 3031 C CA . ILE C 1 52 ? 6.704 55.251 23.269 1.00 12.77 52 ILE C CA 1
ATOM 3032 C C . ILE C 1 52 ? 5.771 56.354 22.791 1.00 14.64 52 ILE C C 1
ATOM 3033 O O . ILE C 1 52 ? 6.211 57.443 22.440 1.00 13.32 52 ILE C O 1
ATOM 3038 N N . HIS C 1 53 ? 4.475 56.078 22.802 1.00 15.73 53 HIS C N 1
ATOM 3039 C CA . HIS C 1 53 ? 3.520 57.047 22.262 1.00 18.47 53 HIS C CA 1
ATOM 3040 C C . HIS C 1 53 ? 3.487 58.337 23.077 1.00 18.21 53 HIS C C 1
ATOM 3041 O O . HIS C 1 53 ? 3.237 59.413 22.535 1.00 18.61 53 HIS C O 1
ATOM 3048 N N . SER C 1 54 ? 3.800 58.225 24.364 1.00 17.25 54 SER C N 1
ATOM 3049 C CA . SER C 1 54 ? 3.846 59.361 25.283 1.00 17.17 54 SER C CA 1
ATOM 3050 C C . SER C 1 54 ? 5.054 60.286 25.104 1.00 18.13 54 SER C C 1
ATOM 3051 O O . SER C 1 54 ? 5.097 61.377 25.689 1.00 17.56 54 SER C O 1
ATOM 3054 N N . LEU C 1 55 ? 6.043 59.840 24.329 1.00 16.07 55 LEU C N 1
ATOM 3055 C CA . LEU C 1 55 ? 7.253 60.626 24.138 1.00 15.98 55 LEU C CA 1
ATOM 3056 C C . LEU C 1 55 ? 6.996 61.789 23.199 1.00 15.96 55 LEU C C 1
ATOM 3057 O O . LEU C 1 55 ? 6.115 61.710 22.340 1.00 15.39 55 LEU C O 1
ATOM 3062 N N . PRO C 1 56 ? 7.779 62.877 23.346 1.00 16.79 56 PRO C N 1
ATOM 3063 C CA . PRO C 1 56 ? 7.715 63.945 22.351 1.00 16.98 56 PRO C CA 1
ATOM 3064 C C . PRO C 1 56 ? 8.205 63.363 21.032 1.00 16.41 56 PRO C C 1
ATOM 3065 O O . PRO C 1 56 ? 8.843 62.298 21.041 1.00 13.99 56 PRO C O 1
ATOM 3069 N N . ASP C 1 57 ? 7.889 64.018 19.917 1.00 15.62 57 ASP C N 1
ATOM 3070 C CA . ASP C 1 57 ? 8.390 63.530 18.621 1.00 16.41 57 ASP C CA 1
ATOM 3071 C C . ASP C 1 57 ? 9.910 63.332 18.608 1.00 14.85 57 ASP C C 1
ATOM 3072 O O . ASP C 1 57 ? 10.399 62.390 17.992 1.00 13.57 57 ASP C O 1
ATOM 3077 N N . SER C 1 58 ? 10.648 64.209 19.291 1.00 13.05 58 SER C N 1
ATOM 3078 C CA . SER C 1 58 ? 12.107 64.065 19.373 1.00 12.85 58 SER C CA 1
ATOM 3079 C C . SER C 1 58 ? 12.515 62.737 20.021 1.00 12.31 58 SER C C 1
ATOM 3080 O O . SER C 1 58 ? 13.551 62.167 19.666 1.00 12.71 58 SER C O 1
ATOM 3083 N N . GLY C 1 59 ? 11.706 62.247 20.951 1.00 11.21 59 GLY C N 1
ATOM 3084 C CA . GLY C 1 59 ? 11.988 60.946 21.611 1.00 11.14 59 GLY C CA 1
ATOM 3085 C C . GLY C 1 59 ? 11.800 59.784 20.651 1.00 11.33 59 GLY C C 1
ATOM 3086 O O . GLY C 1 59 ? 12.558 58.809 20.671 1.00 10.25 59 GLY C O 1
ATOM 3087 N N . LYS C 1 60 ? 10.780 59.886 19.810 1.00 9.90 60 LYS C N 1
ATOM 3088 C CA . LYS C 1 60 ? 10.512 58.852 18.819 1.00 10.25 60 LYS C CA 1
ATOM 3089 C C . LYS C 1 60 ? 11.643 58.854 17.816 1.00 10.59 60 LYS C C 1
ATOM 3090 O O . LYS C 1 60 ? 12.175 57.790 17.470 1.00 8.75 60 LYS C O 1
ATOM 3096 N N . GLU C 1 61 ? 12.037 60.048 17.386 1.00 9.81 61 GLU C N 1
ATOM 3097 C CA . GLU C 1 61 ? 13.211 60.176 16.515 1.00 12.54 61 GLU C CA 1
ATOM 3098 C C . GLU C 1 61 ? 14.459 59.619 17.196 1.00 11.92 61 GLU C C 1
ATOM 3099 O O . GLU C 1 61 ? 15.261 58.924 16.573 1.00 11.97 61 GLU C O 1
ATOM 3105 N N . GLY C 1 62 ? 14.616 59.925 18.480 1.00 10.99 62 GLY C N 1
ATOM 3106 C CA . GLY C 1 62 ? 15.731 59.417 19.274 1.00 11.54 62 GLY C CA 1
ATOM 3107 C C . GLY C 1 62 ? 15.854 57.892 19.260 1.00 10.65 62 GLY C C 1
ATOM 3108 O O . GLY C 1 62 ? 16.944 57.356 19.061 1.00 11.21 62 GLY C O 1
ATOM 3109 N N . ILE C 1 63 ? 14.740 57.198 19.482 1.00 8.75 63 ILE C N 1
ATOM 3110 C CA . ILE C 1 63 ? 14.669 55.731 19.419 1.00 9.80 63 ILE C CA 1
ATOM 3111 C C . ILE C 1 63 ? 15.195 55.227 18.056 1.00 9.73 63 ILE C C 1
ATOM 3112 O O . ILE C 1 63 ? 16.009 54.301 17.987 1.00 9.66 63 ILE C O 1
ATOM 3117 N N . LEU C 1 64 ? 14.740 55.858 16.979 1.00 9.08 64 LEU C N 1
ATOM 3118 C CA . LEU C 1 64 ? 15.131 55.442 15.628 1.00 9.65 64 LEU C CA 1
ATOM 3119 C C . LEU C 1 64 ? 16.645 55.627 15.448 1.00 9.68 64 LEU C C 1
ATOM 3120 O O . LEU C 1 64 ? 17.332 54.755 14.914 1.00 8.71 64 LEU C O 1
ATOM 3125 N N . ARG C 1 65 ? 17.166 56.740 15.954 1.00 10.85 65 ARG C N 1
ATOM 3126 C CA . ARG C 1 65 ? 18.595 57.035 15.868 1.00 11.20 65 ARG C CA 1
ATOM 3127 C C . ARG C 1 65 ? 19.494 56.094 16.675 1.00 11.51 65 ARG C C 1
ATOM 3128 O O . ARG C 1 65 ? 20.720 56.082 16.479 1.00 12.40 65 ARG C O 1
ATOM 3136 N N . CYS C 1 66 ? 18.898 55.342 17.598 1.00 11.25 66 CYS C N 1
ATOM 3137 C CA . CYS C 1 66 ? 19.632 54.309 18.306 1.00 13.12 66 CYS C CA 1
ATOM 3138 C C . CYS C 1 66 ? 19.759 53.023 17.488 1.00 12.82 66 CYS C C 1
ATOM 3139 O O . CYS C 1 66 ? 20.452 52.090 17.917 1.00 14.26 66 CYS C O 1
ATOM 3142 N N . HIS C 1 67 ? 19.099 52.966 16.330 1.00 12.13 67 HIS C N 1
ATOM 3143 C CA . HIS C 1 67 ? 19.177 51.770 15.476 1.00 12.04 67 HIS C CA 1
ATOM 3144 C C . HIS C 1 67 ? 20.314 51.908 14.457 1.00 12.70 67 HIS C C 1
ATOM 3145 O O . HIS C 1 67 ? 20.590 53.005 13.975 1.00 12.41 67 HIS C O 1
ATOM 3152 N N . PRO C 1 68 ? 20.973 50.786 14.130 1.00 13.95 68 PRO C N 1
ATOM 3153 C CA . PRO C 1 68 ? 22.010 50.782 13.096 1.00 14.63 68 PRO C CA 1
ATOM 3154 C C . PRO C 1 68 ? 21.369 50.680 11.722 1.00 14.06 68 PRO C C 1
ATOM 3155 O O . PRO C 1 68 ? 20.244 50.200 11.600 1.00 14.13 68 PRO C O 1
ATOM 3159 N N . ASP C 1 69 ? 22.086 51.118 10.693 1.00 15.00 69 ASP C N 1
ATOM 3160 C CA . ASP C 1 69 ? 21.635 50.921 9.315 1.00 15.68 69 ASP C CA 1
ATOM 3161 C C . ASP C 1 69 ? 21.599 49.443 8.945 1.00 15.65 69 ASP C C 1
ATOM 3162 O O . ASP C 1 69 ? 22.417 48.659 9.434 1.00 16.16 69 ASP C O 1
ATOM 3167 N N . LEU C 1 70 ? 20.715 49.083 8.022 1.00 15.75 70 LEU C N 1
ATOM 3168 C CA . LEU C 1 70 ? 20.783 47.772 7.379 1.00 16.13 70 LEU C CA 1
ATOM 3169 C C . LEU C 1 70 ? 22.011 47.766 6.472 1.00 17.41 70 LEU C C 1
ATOM 3170 O O . LEU C 1 70 ? 22.187 48.687 5.662 1.00 17.34 70 LEU C O 1
ATOM 3175 N N . ALA C 1 71 ? 22.869 46.758 6.634 1.00 17.16 71 ALA C N 1
ATOM 3176 C CA . ALA C 1 71 ? 24.060 46.589 5.797 1.00 19.35 71 ALA C CA 1
ATOM 3177 C C . ALA C 1 71 ? 24.996 47.790 5.858 1.00 20.33 71 ALA C C 1
ATOM 3178 O O . ALA C 1 71 ? 25.703 48.095 4.885 1.00 23.05 71 ALA C O 1
ATOM 3180 N N . GLY C 1 72 ? 25.014 48.459 7.003 1.00 19.67 72 GLY C N 1
ATOM 3181 C CA . GLY C 1 72 ? 25.810 49.666 7.173 1.00 21.04 72 GLY C CA 1
ATOM 3182 C C . GLY C 1 72 ? 27.109 49.407 7.913 1.00 21.54 72 GLY C C 1
ATOM 3183 O O . GLY C 1 72 ? 27.598 48.280 7.965 1.00 21.11 72 GLY C O 1
ATOM 3184 N N . ARG C 1 73 ? 27.664 50.462 8.497 1.00 23.16 73 ARG C N 1
ATOM 3185 C CA . ARG C 1 73 ? 28.988 50.405 9.103 1.00 24.48 73 ARG C CA 1
ATOM 3186 C C . ARG C 1 73 ? 29.101 49.387 10.246 1.00 23.69 73 ARG C C 1
ATOM 3187 O O . ARG C 1 73 ? 30.099 48.695 10.369 1.00 21.97 73 ARG C O 1
ATOM 3195 N N . ASP C 1 74 ? 28.077 49.292 11.081 1.00 21.99 74 ASP C N 1
ATOM 3196 C CA . ASP C 1 74 ? 28.155 48.374 12.211 1.00 23.17 74 ASP C CA 1
ATOM 3197 C C . ASP C 1 74 ? 28.096 46.909 11.758 1.00 22.00 74 ASP C C 1
ATOM 3198 O O . ASP C 1 74 ? 28.760 46.056 12.333 1.00 21.61 74 ASP C O 1
ATOM 3203 N N . LEU C 1 75 ? 27.316 46.604 10.726 1.00 22.40 75 LEU C N 1
ATOM 3204 C CA . LEU C 1 75 ? 27.356 45.242 10.196 1.00 23.87 75 LEU C CA 1
ATOM 3205 C C . LEU C 1 75 ? 28.780 44.923 9.678 1.00 25.27 75 LEU C C 1
ATOM 3206 O O . LEU C 1 75 ? 29.350 43.871 9.987 1.00 24.28 75 LEU C O 1
ATOM 3211 N N . GLN C 1 76 ? 29.364 45.853 8.925 1.00 26.34 76 GLN C N 1
ATOM 3212 C CA . GLN C 1 76 ? 30.719 45.655 8.390 1.00 28.03 76 GLN C CA 1
ATOM 3213 C C . GLN C 1 76 ? 31.772 45.471 9.487 1.00 28.07 76 GLN C C 1
ATOM 3214 O O . GLN C 1 76 ? 32.737 44.730 9.311 1.00 28.01 76 GLN C O 1
ATOM 3220 N N . SER C 1 77 ? 31.570 46.131 10.623 1.00 27.46 77 SER C N 1
ATOM 3221 C CA . SER C 1 77 ? 32.554 46.132 11.702 1.00 27.57 77 SER C CA 1
ATOM 3222 C C . SER C 1 77 ? 32.293 45.068 12.766 1.00 27.35 77 SER C C 1
ATOM 3223 O O . SER C 1 77 ? 33.042 44.965 13.743 1.00 26.51 77 SER C O 1
ATOM 3226 N N . GLY C 1 78 ? 31.223 44.299 12.588 1.00 25.99 78 GLY C N 1
ATOM 3227 C CA . GLY C 1 78 ? 30.835 43.283 13.567 1.00 25.81 78 GLY C CA 1
ATOM 3228 C C . GLY C 1 78 ? 30.504 43.876 14.928 1.00 25.27 78 GLY C C 1
ATOM 3229 O O . GLY C 1 78 ? 30.807 43.279 15.966 1.00 25.27 78 GLY C O 1
ATOM 3230 N N . THR C 1 79 ? 29.882 45.052 14.933 1.00 23.70 79 THR C N 1
ATOM 3231 C CA . THR C 1 79 ? 29.552 45.723 16.190 1.00 23.09 79 THR C CA 1
ATOM 3232 C C . THR C 1 79 ? 28.048 45.903 16.354 1.00 22.17 79 THR C C 1
ATOM 3233 O O . THR C 1 79 ? 27.613 46.804 17.071 1.00 22.96 79 THR C O 1
ATOM 3237 N N . LEU C 1 80 ? 27.265 45.058 15.690 1.00 20.56 80 LEU C N 1
ATOM 3238 C CA . LEU C 1 80 ? 25.812 45.029 15.914 1.00 19.50 80 LEU C CA 1
ATOM 3239 C C . LEU C 1 80 ? 25.516 44.361 17.256 1.00 19.44 80 LEU C C 1
ATOM 3240 O O . LEU C 1 80 ? 26.311 43.555 17.740 1.00 19.65 80 LEU C O 1
ATOM 3245 N N . THR C 1 81 ? 24.378 44.697 17.868 1.00 18.43 81 THR C N 1
ATOM 3246 C CA . THR C 1 81 ? 23.881 43.920 19.011 1.00 17.61 81 THR C CA 1
ATOM 3247 C C . THR C 1 81 ? 23.636 42.473 18.551 1.00 18.20 81 THR C C 1
ATOM 3248 O O . THR C 1 81 ? 23.440 42.220 17.362 1.00 17.19 81 THR C O 1
ATOM 3252 N N . PRO C 1 82 ? 23.662 41.499 19.483 1.00 19.11 82 PRO C N 1
ATOM 3253 C CA . PRO C 1 82 ? 23.384 40.128 19.045 1.00 18.76 82 PRO C CA 1
ATOM 3254 C C . PRO C 1 82 ? 22.085 39.984 18.246 1.00 19.04 82 PRO C C 1
ATOM 3255 O O . PRO C 1 82 ? 22.056 39.272 17.230 1.00 19.02 82 PRO C O 1
ATOM 3259 N N . GLU C 1 83 ? 21.026 40.666 18.682 1.00 17.72 83 GLU C N 1
ATOM 3260 C CA . GLU C 1 83 ? 19.739 40.602 18.009 1.00 17.59 83 GLU C CA 1
ATOM 3261 C C . GLU C 1 83 ? 19.795 41.191 16.587 1.00 17.15 83 GLU C C 1
ATOM 3262 O O . GLU C 1 83 ? 19.283 40.586 15.639 1.00 15.52 83 GLU C O 1
ATOM 3268 N N . SER C 1 84 ? 20.420 42.356 16.442 1.00 15.34 84 SER C N 1
ATOM 3269 C CA . SER C 1 84 ? 20.543 42.974 15.104 1.00 17.45 84 SER C CA 1
ATOM 3270 C C . SER C 1 84 ? 21.409 42.134 14.154 1.00 17.64 84 SER C C 1
ATOM 3271 O O . SER C 1 84 ? 21.078 41.964 12.972 1.00 17.01 84 SER C O 1
ATOM 3274 N N . GLN C 1 85 ? 22.493 41.585 14.683 1.00 18.90 85 GLN C N 1
ATOM 3275 C CA . GLN C 1 85 ? 23.340 40.693 13.896 1.00 21.47 85 GLN C CA 1
ATOM 3276 C C . GLN C 1 85 ? 22.514 39.550 13.315 1.00 21.90 85 GLN C C 1
ATOM 3277 O O . GLN C 1 85 ? 22.574 39.289 12.118 1.00 22.32 85 GLN C O 1
ATOM 3283 N N . GLU C 1 86 ? 21.714 38.903 14.161 1.00 23.10 86 GLU C N 1
ATOM 3284 C CA . GLU C 1 86 ? 20.856 37.784 13.749 1.00 24.97 86 GLU C CA 1
ATOM 3285 C C . GLU C 1 86 ? 19.781 38.186 12.742 1.00 23.51 86 GLU C C 1
ATOM 3286 O O . GLU C 1 86 ? 19.578 37.523 11.719 1.00 23.18 86 GLU C O 1
ATOM 3292 N N . GLU C 1 87 ? 19.080 39.269 13.049 1.00 20.42 87 GLU C N 1
ATOM 3293 C CA . GLU C 1 87 ? 18.031 39.780 12.189 1.00 19.52 87 GLU C CA 1
ATOM 3294 C C . GLU C 1 87 ? 18.549 40.156 10.795 1.00 19.60 87 GLU C C 1
ATOM 3295 O O . GLU C 1 87 ? 17.954 39.774 9.783 1.00 20.17 87 GLU C O 1
ATOM 3301 N N . GLN C 1 88 ? 19.654 40.889 10.753 1.00 19.26 88 GLN C N 1
ATOM 3302 C CA . GLN C 1 88 ? 20.218 41.328 9.473 1.00 21.37 88 GLN C CA 1
ATOM 3303 C C . GLN C 1 88 ? 20.752 40.154 8.642 1.00 23.05 88 GLN C C 1
ATOM 3304 O O . GLN C 1 88 ? 20.573 40.108 7.419 1.00 22.15 88 GLN C O 1
ATOM 3310 N N . SER C 1 89 ? 21.383 39.193 9.308 1.00 24.70 89 SER C N 1
ATOM 3311 C CA . SER C 1 89 ? 21.907 38.015 8.606 1.00 27.45 89 SER C CA 1
ATOM 3312 C C . SER C 1 89 ? 20.777 37.176 8.025 1.00 28.18 89 SER C C 1
ATOM 3313 O O . SER C 1 89 ? 20.900 36.640 6.925 1.00 28.64 89 SER C O 1
ATOM 3316 N N . GLN C 1 90 ? 19.668 37.083 8.755 1.00 28.48 90 GLN C N 1
ATOM 3317 C CA . GLN C 1 90 ? 18.485 36.355 8.299 1.00 29.37 90 GLN C CA 1
ATOM 3318 C C . GLN C 1 90 ? 17.769 37.047 7.131 1.00 28.92 90 GLN C C 1
ATOM 3319 O O . GLN C 1 90 ? 17.096 36.395 6.323 1.00 28.47 90 GLN C O 1
ATOM 3325 N N . ALA C 1 91 ? 17.922 38.364 7.047 1.00 27.06 91 ALA C N 1
ATOM 3326 C CA . ALA C 1 91 ? 17.281 39.160 6.005 1.00 26.98 91 ALA C CA 1
ATOM 3327 C C . ALA C 1 91 ? 18.113 39.245 4.722 1.00 26.50 91 ALA C C 1
ATOM 3328 O O . ALA C 1 91 ? 17.657 39.800 3.723 1.00 26.89 91 ALA C O 1
ATOM 3330 N N . GLY C 1 92 ? 19.337 38.732 4.769 1.00 26.66 92 GLY C N 1
ATOM 3331 C CA . GLY C 1 92 ? 20.201 38.689 3.591 1.00 27.03 92 GLY C CA 1
ATOM 3332 C C . GLY C 1 92 ? 21.273 39.760 3.522 1.00 27.03 92 GLY C C 1
ATOM 3333 O O . GLY C 1 92 ? 21.869 39.968 2.471 1.00 26.17 92 GLY C O 1
ATOM 3334 N N . MET C 1 93 ? 21.538 40.433 4.643 1.00 26.59 93 MET C N 1
ATOM 3335 C CA . MET C 1 93 ? 22.388 41.621 4.635 1.00 26.25 93 MET C CA 1
ATOM 3336 C C . MET C 1 93 ? 23.880 41.323 4.643 1.00 26.90 93 MET C C 1
ATOM 3337 O O . MET C 1 93 ? 24.690 42.206 4.371 1.00 26.26 93 MET C O 1
ATOM 3342 N N . THR C 1 94 ? 24.242 40.085 4.968 1.00 27.67 94 THR C N 1
ATOM 3343 C CA . THR C 1 94 ? 25.644 39.712 5.104 1.00 28.73 94 THR C CA 1
ATOM 3344 C C . THR C 1 94 ? 26.267 39.246 3.798 1.00 29.46 94 THR C C 1
ATOM 3345 O O . THR C 1 94 ? 27.492 39.121 3.695 1.00 30.13 94 THR C O 1
ATOM 3349 N N . THR C 1 95 ? 25.428 38.977 2.806 1.00 29.05 95 THR C N 1
ATOM 3350 C CA . THR C 1 95 ? 25.923 38.378 1.576 1.00 29.57 95 THR C CA 1
ATOM 3351 C C . THR C 1 95 ? 25.429 39.156 0.356 1.00 27.99 95 THR C C 1
ATOM 3352 O O . THR C 1 95 ? 25.151 38.581 -0.699 1.00 28.51 95 THR C O 1
ATOM 3356 N N . LEU C 1 96 ? 25.331 40.474 0.509 1.00 25.40 96 LEU C N 1
ATOM 3357 C CA . LEU C 1 96 ? 25.005 41.342 -0.6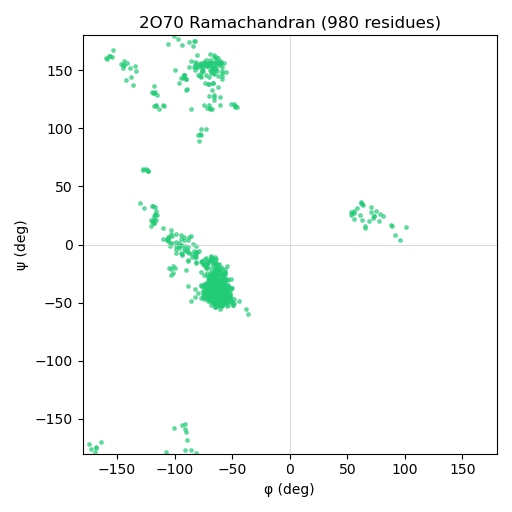13 1.00 24.19 96 LEU C CA 1
ATOM 3358 C C . LEU C 1 96 ? 26.182 41.406 -1.584 1.00 23.42 96 LEU C C 1
ATOM 3359 O O . LEU C 1 96 ? 27.329 41.525 -1.167 1.00 22.74 96 LEU C O 1
ATOM 3364 N N . ASP C 1 97 ? 25.890 41.351 -2.874 1.00 22.98 97 ASP C N 1
ATOM 3365 C CA . ASP C 1 97 ? 26.940 41.544 -3.875 1.00 24.03 97 ASP C CA 1
ATOM 3366 C C . ASP C 1 97 ? 27.196 43.034 -4.103 1.00 23.22 97 ASP C C 1
ATOM 3367 O O . ASP C 1 97 ? 26.490 43.887 -3.549 1.00 22.45 97 ASP C O 1
ATOM 3372 N N . SER C 1 98 ? 28.202 43.351 -4.913 1.00 21.57 98 SER C N 1
ATOM 3373 C CA . SER C 1 98 ? 28.657 44.722 -5.016 1.00 20.86 98 SER C CA 1
ATOM 3374 C C . SER C 1 98 ? 27.588 45.667 -5.566 1.00 20.20 98 SER C C 1
ATOM 3375 O O . SER C 1 98 ? 27.551 46.825 -5.196 1.00 18.99 98 SER C O 1
ATOM 3378 N N . ALA C 1 99 ? 26.728 45.189 -6.456 1.00 19.45 99 ALA C N 1
ATOM 3379 C CA . ALA C 1 99 ? 25.659 46.050 -6.947 1.00 19.61 99 ALA C CA 1
ATOM 3380 C C . ALA C 1 99 ? 24.650 46.342 -5.832 1.00 19.29 99 ALA C C 1
ATOM 3381 O O . ALA C 1 99 ? 24.201 47.485 -5.668 1.00 18.80 99 ALA C O 1
ATOM 3383 N N . GLU C 1 100 ? 24.304 45.306 -5.079 1.00 19.42 100 GLU C N 1
ATOM 3384 C CA . GLU C 1 100 ? 23.375 45.444 -3.943 1.00 19.23 100 GLU C CA 1
ATOM 3385 C C . GLU C 1 100 ? 23.919 46.348 -2.840 1.00 18.90 100 GLU C C 1
ATOM 3386 O O . GLU C 1 100 ? 23.164 47.109 -2.238 1.00 17.36 100 GLU C O 1
ATOM 3392 N N . ILE C 1 101 ? 25.222 46.244 -2.565 1.00 17.79 101 ILE C N 1
ATOM 3393 C CA . ILE C 1 101 ? 25.883 47.094 -1.574 1.00 18.78 101 ILE C CA 1
ATOM 3394 C C . ILE C 1 101 ? 25.734 48.577 -1.898 1.00 18.24 101 ILE C C 1
ATOM 3395 O O . ILE C 1 101 ? 25.357 49.378 -1.040 1.00 18.07 101 ILE C O 1
ATOM 3400 N N . VAL C 1 102 ? 26.035 48.963 -3.130 1.00 17.94 102 VAL C N 1
ATOM 3401 C CA . VAL C 1 102 ? 25.963 50.381 -3.444 1.00 18.29 102 VAL C CA 1
ATOM 3402 C C . VAL C 1 102 ? 24.509 50.881 -3.475 1.00 18.14 102 VAL C C 1
ATOM 3403 O O . VAL C 1 102 ? 24.230 52.019 -3.088 1.00 16.67 102 VAL C O 1
ATOM 3407 N N . HIS C 1 103 ? 23.590 50.015 -3.901 1.00 17.38 103 HIS C N 1
ATOM 3408 C CA . HIS C 1 103 ? 22.172 50.388 -3.956 1.00 17.29 103 HIS C CA 1
ATOM 3409 C C . HIS C 1 103 ? 21.661 50.642 -2.539 1.00 16.35 103 HIS C C 1
ATOM 3410 O O . HIS C 1 103 ? 21.023 51.663 -2.275 1.00 14.99 103 HIS C O 1
ATOM 3417 N N . MET C 1 104 ? 21.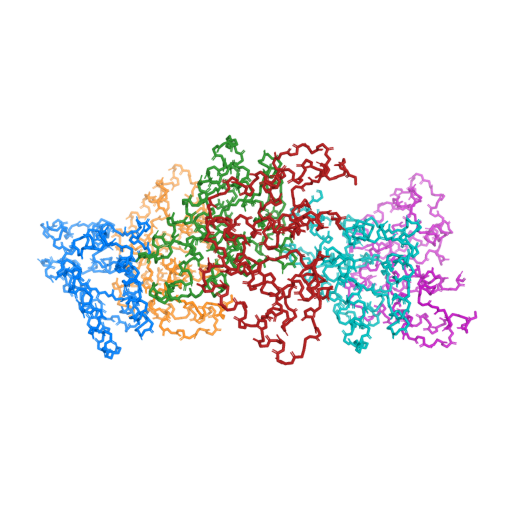950 49.719 -1.627 1.00 15.51 104 MET C N 1
ATOM 3418 C CA . MET C 1 104 ? 21.553 49.895 -0.218 1.00 15.69 104 MET C CA 1
ATOM 3419 C C . MET C 1 104 ? 22.218 51.126 0.385 1.00 16.12 104 MET C C 1
ATOM 3420 O O . MET C 1 104 ? 21.604 51.834 1.192 1.00 15.02 104 MET C O 1
ATOM 3425 N N . TYR C 1 105 ? 23.475 51.380 0.022 1.00 15.26 105 TYR C N 1
ATOM 3426 C CA . TYR C 1 105 ? 24.177 52.545 0.574 1.00 16.82 105 TYR C CA 1
ATOM 3427 C C . TYR C 1 105 ? 23.506 53.842 0.160 1.00 17.16 105 TYR C C 1
ATOM 3428 O O . TYR C 1 105 ? 23.307 54.752 0.973 1.00 15.31 105 TYR C O 1
ATOM 3437 N N . ARG C 1 106 ? 23.218 53.949 -1.136 1.00 16.33 106 ARG C N 1
ATOM 3438 C CA . ARG C 1 106 ? 22.600 55.154 -1.682 1.00 18.04 106 ARG C CA 1
ATOM 3439 C C . ARG C 1 106 ? 21.211 55.397 -1.070 1.00 16.50 106 ARG C C 1
ATOM 3440 O O . ARG C 1 106 ? 20.891 56.497 -0.670 1.00 16.06 106 ARG C O 1
ATOM 3448 N N . LEU C 1 107 ? 20.399 54.359 -1.014 1.00 14.15 107 LEU C N 1
ATOM 3449 C CA . LEU C 1 107 ? 19.058 54.481 -0.441 1.00 14.81 107 LEU C CA 1
ATOM 3450 C C . LEU C 1 107 ? 19.123 54.867 1.041 1.00 14.08 107 LEU C C 1
ATOM 3451 O O . LEU C 1 107 ? 18.415 55.766 1.473 1.00 13.34 107 LEU C O 1
ATOM 3456 N N . ASN C 1 108 ? 19.980 54.198 1.805 1.00 14.08 108 ASN C N 1
ATOM 3457 C CA . ASN C 1 108 ? 20.121 54.535 3.227 1.00 14.19 108 ASN C CA 1
ATOM 3458 C C . ASN C 1 108 ? 20.566 55.985 3.385 1.00 14.26 108 ASN C C 1
ATOM 3459 O O . ASN C 1 108 ? 20.057 56.697 4.226 1.00 13.86 108 ASN C O 1
ATOM 3464 N N . SER C 1 109 ? 21.529 56.412 2.562 1.00 13.53 109 SER C N 1
ATOM 3465 C CA . SER C 1 109 ? 22.055 57.770 2.632 1.00 13.88 109 SER C CA 1
ATOM 3466 C C . SER C 1 109 ? 20.961 58.791 2.315 1.00 13.47 109 SER C C 1
ATOM 3467 O O . SER C 1 109 ? 20.848 59.786 3.007 1.00 12.36 109 SER C O 1
ATOM 3470 N N . GLU C 1 110 ? 20.153 58.525 1.292 1.00 13.97 110 GLU C N 1
ATOM 3471 C CA . GLU C 1 110 ? 19.081 59.449 0.923 1.00 14.05 110 GLU C CA 1
ATOM 3472 C C . GLU C 1 110 ? 18.028 59.480 2.029 1.00 13.13 110 GLU C C 1
ATOM 3473 O O . GLU C 1 110 ? 17.546 60.550 2.401 1.00 12.89 110 GLU C O 1
ATOM 3479 N N . TYR C 1 111 ? 17.710 58.309 2.567 1.00 12.39 111 TYR C N 1
ATOM 3480 C CA . TYR C 1 111 ? 16.712 58.212 3.636 1.00 13.09 111 TYR C CA 1
ATOM 3481 C C . TYR C 1 111 ? 17.140 59.002 4.870 1.00 12.42 111 TYR C C 1
ATOM 3482 O O . TYR C 1 111 ? 16.386 59.840 5.358 1.00 12.00 111 TYR C O 1
ATOM 3491 N N . LYS C 1 112 ? 18.362 58.766 5.352 1.00 11.93 112 LYS C N 1
ATOM 3492 C CA . LYS C 1 112 ? 18.889 59.494 6.518 1.00 14.20 112 LYS C CA 1
ATOM 3493 C C . LYS C 1 112 ? 18.927 61.007 6.323 1.00 14.56 112 LYS C C 1
ATOM 3494 O O . LYS C 1 112 ? 18.629 61.767 7.240 1.00 13.64 112 LYS C O 1
ATOM 3500 N N . GLU C 1 113 ? 19.318 61.442 5.127 1.00 14.61 113 GLU C N 1
ATOM 3501 C CA . GLU C 1 113 ? 19.370 62.871 4.828 1.00 15.86 113 GLU C CA 1
ATOM 3502 C C . GLU C 1 113 ? 17.959 63.497 4.863 1.00 15.07 113 GLU C C 1
ATOM 3503 O O . GLU C 1 113 ? 17.748 64.597 5.409 1.00 13.90 113 GLU C O 1
ATOM 3509 N N . ARG C 1 114 ? 17.002 62.773 4.296 1.00 12.60 114 ARG C N 1
ATOM 3510 C CA . ARG C 1 114 ? 15.620 63.236 4.209 1.00 12.16 114 ARG C CA 1
ATOM 3511 C C . ARG C 1 114 ? 14.962 63.340 5.578 1.00 12.67 114 ARG C C 1
ATOM 3512 O O . ARG C 1 114 ? 14.374 64.372 5.908 1.00 12.95 114 ARG C O 1
ATOM 3520 N N . PHE C 1 115 ? 15.073 62.274 6.366 1.00 11.79 115 PHE C N 1
ATOM 3521 C CA . PHE C 1 115 ? 14.271 62.157 7.593 1.00 12.44 115 PHE C CA 1
ATOM 3522 C C . PHE C 1 115 ? 15.026 62.481 8.886 1.00 13.00 115 PHE C C 1
ATOM 3523 O O . PHE C 1 115 ? 14.406 62.728 9.941 1.00 12.90 115 PHE C O 1
ATOM 3531 N N . GLY C 1 116 ? 16.359 62.456 8.819 1.00 13.12 116 GLY C N 1
ATOM 3532 C CA . GLY C 1 116 ? 17.189 62.727 9.983 1.00 13.35 116 GLY C CA 1
ATOM 3533 C C . GLY C 1 116 ? 17.189 61.574 10.990 1.00 12.81 116 GLY C C 1
ATOM 3534 O O . GLY C 1 116 ? 17.416 61.790 12.179 1.00 12.51 116 GLY C O 1
ATOM 3535 N N . PHE C 1 117 ? 16.911 60.366 10.509 1.00 10.90 117 PHE C N 1
ATOM 3536 C CA . PHE C 1 117 ? 17.054 59.153 11.309 1.00 12.29 117 PHE C CA 1
ATOM 3537 C C . PHE C 1 117 ? 17.163 57.950 10.359 1.00 11.73 117 PHE C C 1
ATOM 3538 O O . PHE C 1 117 ? 16.773 58.054 9.189 1.00 11.94 117 PHE C O 1
ATOM 3546 N N . PRO C 1 118 ? 17.699 56.811 10.838 1.00 11.08 118 PRO C N 1
ATOM 3547 C CA . PRO C 1 118 ? 17.940 55.674 9.924 1.00 11.29 118 PRO C CA 1
ATOM 3548 C C . PRO C 1 118 ? 16.681 54.953 9.497 1.00 12.15 118 PRO C C 1
ATOM 3549 O O . PRO C 1 118 ? 15.665 55.000 10.206 1.00 10.75 118 PRO C O 1
ATOM 3553 N N . PHE C 1 119 ? 16.760 54.287 8.349 1.00 11.81 119 PHE C N 1
ATOM 3554 C CA . PHE C 1 119 ? 15.678 53.412 7.894 1.00 12.07 119 PHE C CA 1
ATOM 3555 C C . PHE C 1 119 ? 15.597 52.155 8.773 1.00 11.83 119 PHE C C 1
ATOM 3556 O O . PHE C 1 119 ? 16.559 51.386 8.882 1.00 11.96 119 PHE C O 1
ATOM 3564 N N . VAL C 1 120 ? 14.439 51.983 9.401 1.00 11.29 120 VAL C N 1
ATOM 3565 C CA . VAL C 1 120 ? 14.196 50.877 10.316 1.00 12.04 120 VAL C CA 1
ATOM 3566 C C . VAL C 1 120 ? 13.042 50.025 9.778 1.00 12.65 120 VAL C C 1
ATOM 3567 O O . VAL C 1 120 ? 11.981 50.546 9.434 1.00 13.17 120 VAL C O 1
ATOM 3571 N N . ILE C 1 121 ? 13.257 48.715 9.715 1.00 13.27 121 ILE C N 1
ATOM 3572 C CA . ILE C 1 121 ? 12.217 47.776 9.290 1.00 15.42 121 ILE C CA 1
ATOM 3573 C C . ILE C 1 121 ? 12.354 46.483 10.086 1.00 16.28 121 ILE C C 1
ATOM 3574 O O . ILE C 1 121 ? 13.434 46.171 10.566 1.00 17.55 121 ILE C O 1
ATOM 3579 N N . CYS C 1 122 ? 11.262 45.751 10.240 1.00 16.93 122 CYS C N 1
ATOM 3580 C CA . CYS C 1 122 ? 11.335 44.465 10.921 1.00 19.20 122 CYS C CA 1
ATOM 3581 C C . CYS C 1 122 ? 11.943 43.445 9.950 1.00 21.07 122 CYS C C 1
ATOM 3582 O O . CYS C 1 122 ? 11.247 42.932 9.066 1.00 22.17 122 CYS C O 1
ATOM 3585 N N . ALA C 1 123 ? 13.245 43.186 10.113 1.00 21.21 123 ALA C N 1
ATOM 3586 C CA . ALA C 1 123 ? 14.030 42.414 9.141 1.00 23.30 123 ALA C CA 1
ATOM 3587 C C . ALA C 1 123 ? 13.633 40.947 9.144 1.00 24.44 123 ALA C C 1
ATOM 3588 O O . ALA C 1 123 ? 13.756 40.250 8.128 1.00 25.51 123 ALA C O 1
ATOM 3590 N N . ARG C 1 124 ? 13.136 40.477 10.280 1.00 25.03 124 ARG C N 1
ATOM 3591 C CA . ARG C 1 124 ? 12.707 39.085 10.361 1.00 26.77 124 ARG C CA 1
ATOM 3592 C C . ARG C 1 124 ? 11.446 38.821 9.530 1.00 26.88 124 ARG C C 1
ATOM 3593 O O . ARG C 1 124 ? 11.119 37.667 9.261 1.00 29.19 124 ARG C O 1
ATOM 3601 N N . LEU C 1 125 ? 10.765 39.883 9.095 1.00 26.50 125 LEU C N 1
ATOM 3602 C CA . LEU C 1 125 ? 9.543 39.749 8.288 1.00 26.85 125 LEU C CA 1
ATOM 3603 C C . LEU C 1 125 ? 9.712 40.184 6.832 1.00 26.97 125 LEU C C 1
ATOM 3604 O O . LEU C 1 125 ? 8.741 40.211 6.075 1.00 26.91 125 LEU C O 1
ATOM 3609 N N . ASN C 1 126 ? 10.938 40.531 6.445 1.00 27.00 126 ASN C N 1
ATOM 3610 C CA . ASN C 1 126 ? 11.219 40.964 5.071 1.00 27.55 126 ASN C CA 1
ATOM 3611 C C . ASN C 1 126 ? 12.476 40.361 4.473 1.00 28.09 126 ASN C C 1
ATOM 3612 O O . ASN C 1 126 ? 13.518 40.301 5.128 1.00 29.18 126 ASN C O 1
ATOM 3617 N N . ASN C 1 127 ? 12.400 39.940 3.215 1.00 28.08 127 ASN C N 1
ATOM 3618 C CA . ASN C 1 127 ? 13.621 39.565 2.524 1.00 28.41 127 ASN C CA 1
ATOM 3619 C C . ASN C 1 127 ? 14.291 40.764 1.847 1.00 28.19 127 ASN C C 1
ATOM 3620 O O . ASN C 1 127 ? 13.758 41.879 1.842 1.00 27.66 127 ASN C O 1
ATOM 3625 N N . LYS C 1 128 ? 15.475 40.507 1.303 1.00 27.84 128 LYS C N 1
ATOM 3626 C CA . LYS C 1 128 ? 16.253 41.450 0.520 1.00 27.30 128 LYS C CA 1
ATOM 3627 C C . LYS C 1 128 ? 15.408 42.352 -0.400 1.00 26.97 128 LYS C C 1
ATOM 3628 O O . LYS C 1 128 ? 15.496 43.588 -0.336 1.00 25.70 128 LYS C O 1
ATOM 3634 N N . ALA C 1 129 ? 14.596 41.731 -1.251 1.00 26.45 129 ALA C N 1
ATOM 3635 C CA . ALA C 1 129 ? 13.767 42.456 -2.223 1.00 26.60 129 ALA C CA 1
ATOM 3636 C C . ALA C 1 129 ? 12.697 43.318 -1.554 1.00 26.46 129 ALA C C 1
ATOM 3637 O O . ALA C 1 129 ? 12.488 44.464 -1.954 1.00 25.61 129 ALA C O 1
ATOM 3639 N N . ASP C 1 130 ? 12.022 42.750 -0.551 1.00 26.32 130 ASP C N 1
ATOM 3640 C CA . ASP C 1 130 ? 11.029 43.476 0.249 1.00 26.40 130 ASP C CA 1
ATOM 3641 C C . ASP C 1 130 ? 11.619 44.754 0.850 1.00 25.19 130 ASP C C 1
ATOM 3642 O O . ASP C 1 130 ? 10.959 45.795 0.889 1.00 24.20 130 ASP C O 1
ATOM 3647 N N . ILE C 1 131 ? 12.861 44.661 1.316 1.00 23.66 131 ILE C N 1
ATOM 3648 C CA . ILE C 1 131 ? 13.539 45.774 1.977 1.00 23.06 131 ILE C CA 1
ATOM 3649 C C . ILE C 1 131 ? 13.839 46.920 1.014 1.00 22.92 131 ILE C C 1
ATOM 3650 O O . ILE C 1 131 ? 13.630 48.095 1.333 1.00 21.99 131 ILE C O 1
ATOM 3655 N N . VAL C 1 132 ? 14.326 46.571 -0.173 1.00 21.90 132 VAL C N 1
ATOM 3656 C CA . VAL C 1 132 ? 14.598 47.554 -1.191 1.00 22.23 132 VAL C CA 1
ATOM 3657 C C . VAL C 1 132 ? 13.287 48.227 -1.599 1.00 21.49 132 VAL C C 1
ATOM 3658 O O . VAL C 1 132 ? 13.229 49.448 -1.730 1.00 20.38 132 VAL C O 1
ATOM 3662 N N . ARG C 1 133 ? 12.237 47.431 -1.775 1.00 22.36 133 ARG C N 1
ATOM 3663 C CA . ARG C 1 133 ? 10.929 47.973 -2.125 1.00 24.26 133 ARG C CA 1
ATOM 3664 C C . ARG C 1 133 ? 10.434 48.934 -1.047 1.00 23.37 133 ARG C C 1
ATOM 3665 O O . ARG C 1 133 ? 9.946 50.028 -1.339 1.00 22.29 133 ARG C O 1
ATOM 3673 N N . GLN C 1 134 ? 10.569 48.521 0.205 1.00 22.24 134 GLN C N 1
ATOM 3674 C CA . GLN C 1 134 ? 10.029 49.313 1.313 1.00 21.65 134 GLN C CA 1
ATOM 3675 C C . GLN C 1 134 ? 10.802 50.623 1.516 1.00 20.88 134 GLN C C 1
ATOM 3676 O O . GLN C 1 134 ? 10.212 51.670 1.803 1.00 19.26 134 GLN C O 1
ATOM 3682 N N . LEU C 1 135 ? 12.116 50.554 1.359 1.00 19.49 135 LEU C N 1
ATOM 3683 C CA . LEU C 1 135 ? 12.984 51.722 1.441 1.00 20.73 135 LEU C CA 1
ATOM 3684 C C . LEU C 1 135 ? 12.616 52.736 0.352 1.00 20.47 135 LEU C C 1
ATOM 3685 O O . LEU C 1 135 ? 12.438 53.929 0.612 1.00 19.34 135 LEU C O 1
ATOM 3690 N N . SER C 1 136 ? 12.480 52.257 -0.879 1.00 19.57 136 SER C N 1
ATOM 3691 C CA . SER C 1 136 ? 12.119 53.145 -1.983 1.00 20.50 136 SER C CA 1
ATOM 3692 C C . SER C 1 136 ? 10.734 53.800 -1.792 1.00 19.91 136 SER C C 1
ATOM 3693 O O . SER C 1 136 ? 10.545 54.996 -2.061 1.00 19.99 136 SER C O 1
ATOM 3696 N N . GLU C 1 137 ? 9.769 53.019 -1.320 1.00 19.63 137 GLU C N 1
ATOM 3697 C CA . GLU C 1 137 ? 8.410 53.527 -1.101 1.00 20.37 137 GLU C CA 1
ATOM 3698 C C . GLU C 1 137 ? 8.377 54.535 0.045 1.00 18.67 137 GLU C C 1
ATOM 3699 O O . GLU C 1 137 ? 7.773 55.600 -0.051 1.00 16.40 137 GLU C O 1
ATOM 3705 N N . ARG C 1 138 ? 9.039 54.187 1.143 1.00 16.14 138 ARG C N 1
ATOM 3706 C CA . ARG C 1 138 ? 9.029 55.055 2.318 1.00 15.29 138 ARG C CA 1
ATOM 3707 C C . ARG C 1 138 ? 9.815 56.351 2.140 1.00 15.98 138 ARG C C 1
ATOM 3708 O O . ARG C 1 138 ? 9.501 57.367 2.760 1.00 14.66 138 ARG C O 1
ATOM 3716 N N . LEU C 1 139 ? 10.848 56.317 1.299 1.00 15.79 139 LEU C N 1
ATOM 3717 C CA . LEU C 1 139 ? 11.532 57.548 0.909 1.00 17.16 139 LEU C CA 1
ATOM 3718 C C . LEU C 1 139 ? 10.561 58.622 0.421 1.00 17.57 139 LEU C C 1
ATOM 3719 O O . LEU C 1 139 ? 10.809 59.811 0.587 1.00 15.99 139 LEU C O 1
ATOM 3724 N N . LYS C 1 140 ? 9.442 58.200 -0.164 1.00 17.08 140 LYS C N 1
ATOM 3725 C CA . LYS C 1 140 ? 8.473 59.143 -0.711 1.00 18.03 140 LYS C CA 1
ATOM 3726 C C . LYS C 1 140 ? 7.519 59.750 0.331 1.00 17.88 140 LYS C C 1
ATOM 3727 O O . LYS C 1 140 ? 6.856 60.747 0.067 1.00 16.63 140 LYS C O 1
ATOM 3733 N N . ASN C 1 141 ? 7.447 59.148 1.519 1.00 15.97 141 ASN C N 1
ATOM 3734 C CA . ASN C 1 141 ? 6.507 59.615 2.543 1.00 15.94 141 ASN C CA 1
ATOM 3735 C C . ASN C 1 141 ? 6.796 61.018 3.085 1.00 15.41 141 ASN C C 1
ATOM 3736 O O . ASN C 1 141 ? 7.942 61.448 3.130 1.00 14.33 141 ASN C O 1
ATOM 3741 N N . ARG C 1 142 ? 5.749 61.714 3.524 1.00 14.89 142 ARG C N 1
ATOM 3742 C CA . ARG C 1 142 ? 5.932 62.972 4.240 1.00 15.05 142 ARG C CA 1
ATOM 3743 C C . ARG C 1 142 ? 6.581 62.638 5.591 1.00 14.91 142 ARG C C 1
ATOM 3744 O O . ARG C 1 142 ? 6.453 61.504 6.078 1.00 12.53 142 ARG C O 1
ATOM 3752 N N . ARG C 1 143 ? 7.267 63.611 6.192 1.00 15.27 143 ARG C N 1
ATOM 3753 C CA . ARG C 1 143 ? 8.021 63.346 7.416 1.00 16.37 143 ARG C CA 1
ATOM 3754 C C . ARG C 1 143 ? 7.143 62.843 8.558 1.00 16.35 143 ARG C C 1
ATOM 3755 O O . ARG C 1 143 ? 7.502 61.896 9.236 1.00 14.48 143 ARG C O 1
ATOM 3763 N N . THR C 1 144 ? 5.983 63.457 8.759 1.00 16.24 144 THR C N 1
ATOM 3764 C CA . THR C 1 144 ? 5.120 63.050 9.875 1.00 16.66 144 THR C CA 1
ATOM 3765 C C . THR C 1 144 ? 4.644 61.615 9.711 1.00 16.07 144 THR C C 1
ATOM 3766 O O . THR C 1 144 ? 4.690 60.823 10.660 1.00 15.80 144 THR C O 1
ATOM 3770 N N . ALA C 1 145 ? 4.206 61.279 8.497 1.00 14.35 145 ALA C N 1
ATOM 3771 C CA . ALA C 1 145 ? 3.757 59.930 8.174 1.00 15.17 145 ALA C CA 1
ATOM 3772 C C . ALA C 1 145 ? 4.893 58.922 8.355 1.00 14.24 145 ALA C C 1
ATOM 3773 O O . ALA C 1 145 ? 4.666 57.819 8.825 1.00 13.88 145 ALA C O 1
ATOM 3775 N N . GLU C 1 146 ? 6.109 59.287 7.947 1.00 13.51 146 GLU C N 1
ATOM 3776 C CA . GLU C 1 146 ? 7.222 58.350 8.068 1.00 13.78 146 GLU C CA 1
ATOM 3777 C C . GLU C 1 146 ? 7.604 58.048 9.531 1.00 13.39 146 GLU C C 1
ATOM 3778 O O . GLU C 1 146 ? 7.995 56.923 9.858 1.00 11.99 146 GLU C O 1
ATOM 3784 N N . LEU C 1 147 ? 7.504 59.039 10.402 1.00 12.75 147 LEU C N 1
ATOM 3785 C CA . LEU C 1 147 ? 7.801 58.778 11.827 1.00 13.52 147 LEU C CA 1
ATOM 3786 C C . LEU C 1 147 ? 6.836 57.710 12.345 1.00 14.44 147 LEU C C 1
ATOM 3787 O O . LEU C 1 147 ? 7.231 56.787 13.048 1.00 13.55 147 LEU C O 1
ATOM 3792 N N . GLU C 1 148 ? 5.563 57.847 12.002 1.00 16.20 148 GLU C N 1
ATOM 3793 C CA . GLU C 1 148 ? 4.549 56.866 12.405 1.00 18.59 148 GLU C CA 1
ATOM 3794 C C . GLU C 1 148 ? 4.867 55.474 11.854 1.00 17.45 148 GLU C C 1
ATOM 3795 O O . GLU C 1 148 ? 4.844 54.478 12.579 1.00 15.51 148 GLU C O 1
ATOM 3801 N N . CYS C 1 149 ? 5.164 55.422 10.565 1.00 17.81 149 CYS C N 1
ATOM 3802 C CA . CYS C 1 149 ? 5.551 54.195 9.891 1.00 16.84 149 CYS C CA 1
ATOM 3803 C C . CYS C 1 149 ? 6.736 53.499 10.584 1.00 14.39 149 CYS C C 1
ATOM 3804 O O . CYS C 1 149 ? 6.717 52.290 10.846 1.00 13.07 149 CYS C O 1
ATOM 3807 N N . ALA C 1 150 ? 7.772 54.277 10.857 1.00 11.97 150 ALA C N 1
ATOM 3808 C CA . ALA C 1 150 ? 9.018 53.748 11.411 1.00 11.51 150 ALA C CA 1
ATOM 3809 C C . ALA C 1 150 ? 8.822 53.220 12.834 1.00 11.17 150 ALA C C 1
ATOM 3810 O O . ALA C 1 150 ? 9.347 52.169 13.208 1.00 10.64 150 ALA C O 1
ATOM 3812 N N . ILE C 1 151 ? 8.078 53.968 13.638 1.00 11.06 151 ILE C N 1
ATOM 3813 C CA . ILE C 1 151 ? 7.836 53.548 15.018 1.00 10.97 151 ILE C CA 1
ATOM 3814 C C . ILE C 1 151 ? 6.997 52.257 15.028 1.00 11.48 151 ILE C C 1
ATOM 3815 O O . ILE C 1 151 ? 7.203 51.372 15.874 1.00 10.22 151 ILE C O 1
ATOM 3820 N N . GLU C 1 152 ? 6.087 52.114 14.064 1.00 12.29 152 GLU C N 1
ATOM 3821 C CA . GLU C 1 152 ? 5.359 50.840 13.941 1.00 13.24 152 GLU C CA 1
ATOM 3822 C C . GLU C 1 152 ? 6.336 49.672 13.732 1.00 13.46 152 GLU C C 1
ATOM 3823 O O . GLU C 1 152 ? 6.170 48.608 14.315 1.00 12.71 152 GLU C O 1
ATOM 3829 N N . GLU C 1 153 ? 7.377 49.885 12.928 1.00 11.99 153 GLU C N 1
ATOM 3830 C CA . GLU C 1 153 ? 8.387 48.844 12.709 1.00 12.24 153 GLU C CA 1
ATOM 3831 C C . GLU C 1 153 ? 9.189 48.548 13.968 1.00 11.74 153 GLU C C 1
ATOM 3832 O O . GLU C 1 153 ? 9.436 47.386 14.285 1.00 12.47 153 GLU C O 1
ATOM 3838 N N . VAL C 1 154 ? 9.578 49.593 14.696 1.00 11.38 154 VAL C N 1
ATOM 3839 C CA . VAL C 1 154 ? 10.208 49.395 16.019 1.00 11.40 154 VAL C CA 1
ATOM 3840 C C . VAL C 1 154 ? 9.354 48.462 16.886 1.00 11.68 154 VAL C C 1
ATOM 3841 O O . VAL C 1 154 ? 9.873 47.553 17.523 1.00 10.58 154 VAL C O 1
ATOM 3845 N N . LYS C 1 155 ? 8.048 48.694 16.911 1.00 10.96 155 LYS C N 1
ATOM 3846 C CA . LYS C 1 155 ? 7.145 47.877 17.736 1.00 12.40 155 LYS C CA 1
ATOM 3847 C C . LYS C 1 155 ? 7.027 46.439 17.225 1.00 11.70 155 LYS C C 1
ATOM 3848 O O . LYS C 1 155 ? 6.941 45.485 18.005 1.00 11.55 155 LYS C O 1
ATOM 3854 N N . LYS C 1 156 ? 7.108 46.267 15.916 1.00 11.73 156 LYS C N 1
ATOM 3855 C CA . LYS C 1 156 ? 7.161 44.916 15.352 1.00 13.19 156 LYS C CA 1
ATOM 3856 C C . LYS C 1 156 ? 8.445 44.168 15.743 1.00 12.17 156 LYS C C 1
ATOM 3857 O O . LYS C 1 156 ? 8.416 42.991 16.114 1.00 12.32 156 LYS C O 1
ATOM 3863 N N . ILE C 1 157 ? 9.577 44.857 15.642 1.00 11.39 157 ILE C N 1
ATOM 3864 C CA . ILE C 1 157 ? 10.887 44.301 16.015 1.00 11.51 157 ILE C CA 1
ATOM 3865 C C . ILE C 1 157 ? 10.866 43.887 17.487 1.00 13.39 157 ILE C C 1
ATOM 3866 O O . ILE C 1 157 ? 11.279 42.775 17.869 1.00 11.43 157 ILE C O 1
ATOM 3871 N N . CYS C 1 158 ? 10.395 44.810 18.308 1.00 12.61 158 CYS C N 1
ATOM 3872 C CA . CYS C 1 158 ? 10.239 44.566 19.741 1.00 13.84 158 CYS C CA 1
ATOM 3873 C C . CYS C 1 158 ? 9.342 43.347 20.014 1.00 14.41 158 CYS C C 1
ATOM 3874 O O . CYS C 1 158 ? 9.672 42.491 20.842 1.00 12.82 158 CYS C O 1
ATOM 3877 N N . SER C 1 159 ? 8.217 43.251 19.314 1.00 14.94 159 SER C N 1
ATOM 3878 C CA . SER C 1 159 ? 7.318 42.121 19.498 1.00 15.13 159 SER C CA 1
ATOM 3879 C C . SER C 1 159 ? 8.045 40.782 19.296 1.00 15.65 159 SER C C 1
ATOM 3880 O O . SER C 1 159 ? 7.927 39.860 20.111 1.00 15.36 159 SER C O 1
ATOM 3883 N N . LEU C 1 160 ? 8.820 40.667 18.218 1.00 15.04 160 LEU C N 1
ATOM 3884 C CA . LEU C 1 160 ? 9.497 39.405 17.957 1.00 15.67 160 LEU C CA 1
ATOM 3885 C C . LEU C 1 160 ? 10.638 39.144 18.931 1.00 15.32 160 LEU C C 1
ATOM 3886 O O . LEU C 1 160 ? 10.898 37.998 19.307 1.00 15.37 160 LEU C O 1
ATOM 3891 N N . ARG C 1 161 ? 11.327 40.202 19.354 1.00 13.84 161 ARG C N 1
ATOM 3892 C CA . ARG C 1 161 ? 12.367 40.022 20.346 1.00 13.31 161 ARG C CA 1
ATOM 3893 C C . ARG C 1 161 ? 11.761 39.545 21.668 1.00 14.07 161 ARG C C 1
ATOM 3894 O O . ARG C 1 161 ? 12.351 38.710 22.357 1.00 14.72 161 ARG C O 1
ATOM 3902 N N . LEU C 1 162 ? 10.598 40.092 22.031 1.00 15.07 162 LEU C N 1
ATOM 3903 C CA . LEU C 1 162 ? 9.893 39.661 23.252 1.00 16.23 162 LEU C CA 1
ATOM 3904 C C . LEU C 1 162 ? 9.470 38.197 23.123 1.00 18.17 162 LEU C C 1
ATOM 3905 O O . LEU C 1 162 ? 9.613 37.398 24.054 1.00 17.63 162 LEU C O 1
ATOM 3910 N N . HIS C 1 163 ? 8.929 37.851 21.966 1.00 19.88 163 HIS C N 1
ATOM 3911 C CA . HIS C 1 163 ? 8.487 36.480 21.760 1.00 21.82 163 HIS C CA 1
ATOM 3912 C C . HIS C 1 163 ? 9.656 35.498 21.856 1.00 21.92 163 HIS C C 1
ATOM 3913 O O . HIS C 1 163 ? 9.525 34.430 22.460 1.00 22.27 163 HIS C O 1
ATOM 3920 N N . SER C 1 164 ? 10.807 35.862 21.296 1.00 22.25 164 SER C N 1
ATOM 3921 C CA . SER C 1 164 ? 11.993 35.005 21.373 1.00 23.69 164 SER C CA 1
ATOM 3922 C C . SER C 1 164 ? 12.413 34.752 22.815 1.00 24.73 164 SER C C 1
ATOM 3923 O O . SER C 1 164 ? 13.018 33.734 23.110 1.00 25.74 164 SER C O 1
ATOM 3926 N N . ILE C 1 165 ? 12.118 35.690 23.709 1.00 24.24 165 ILE C N 1
ATOM 3927 C CA . ILE C 1 165 ? 12.495 35.534 25.106 1.00 25.40 165 ILE C CA 1
ATOM 3928 C C . ILE C 1 165 ? 11.438 34.744 25.874 1.00 26.14 165 ILE C C 1
ATOM 3929 O O . ILE C 1 165 ? 11.765 33.801 26.583 1.00 28.22 165 ILE C O 1
ATOM 3934 N N . VAL C 1 166 ? 10.178 35.130 25.710 1.00 26.08 166 VAL C N 1
ATOM 3935 C CA . VAL C 1 166 ? 9.060 34.575 26.485 1.00 27.32 166 VAL C CA 1
ATOM 3936 C C . VAL C 1 166 ? 8.690 33.151 26.037 1.00 27.91 166 VAL C C 1
ATOM 3937 O O . VAL C 1 166 ? 8.348 32.304 26.871 1.00 27.33 166 VAL C O 1
ATOM 3941 N N . LEU C 1 167 ? 8.789 32.889 24.734 1.00 28.68 167 LEU C N 1
ATOM 3942 C CA . LEU C 1 167 ? 8.366 31.596 24.169 1.00 31.13 167 LEU C CA 1
ATOM 3943 C C . LEU C 1 167 ? 9.534 30.639 23.976 1.00 32.67 167 LEU C C 1
ATOM 3944 O O . LEU C 1 167 ? 9.939 30.377 22.835 1.00 34.29 167 LEU C O 1
ATOM 3949 N N . ASP D 1 2 ? 33.995 73.359 20.837 1.00 33.57 2 ASP D N 1
ATOM 3950 C CA . ASP D 1 2 ? 33.352 74.384 19.958 1.00 33.82 2 ASP D CA 1
ATOM 3951 C C . ASP D 1 2 ? 31.926 74.015 19.529 1.00 32.53 2 ASP D C 1
ATOM 3952 O O . ASP D 1 2 ? 31.724 73.030 18.827 1.00 32.14 2 ASP D O 1
ATOM 3957 N N . ILE D 1 3 ? 30.961 74.842 19.918 1.00 31.42 3 ILE D N 1
ATOM 3958 C CA . ILE D 1 3 ? 29.544 74.622 19.600 1.00 31.08 3 ILE D CA 1
ATOM 3959 C C . ILE D 1 3 ? 29.238 74.562 18.101 1.00 30.56 3 ILE D C 1
ATOM 3960 O O . ILE D 1 3 ? 28.350 73.827 17.671 1.00 30.08 3 ILE D O 1
ATOM 3965 N N . ASN D 1 4 ? 29.963 75.331 17.294 1.00 30.03 4 ASN D N 1
ATOM 3966 C CA . ASN D 1 4 ? 29.723 75.288 15.861 1.00 29.77 4 ASN D CA 1
ATOM 3967 C C . ASN D 1 4 ? 30.113 73.927 15.299 1.00 28.80 4 ASN D C 1
ATOM 3968 O O . ASN D 1 4 ? 29.460 73.400 14.393 1.00 29.13 4 ASN D O 1
ATOM 3973 N N . VAL D 1 5 ? 31.158 73.346 15.875 1.00 27.21 5 VAL D N 1
ATOM 3974 C CA . VAL D 1 5 ? 31.585 72.003 15.531 1.00 26.52 5 VAL D CA 1
ATOM 3975 C C . VAL D 1 5 ? 30.485 71.006 15.942 1.00 25.52 5 VAL D C 1
ATOM 3976 O O . VAL D 1 5 ? 30.005 70.226 15.119 1.00 25.41 5 VAL D O 1
ATOM 3980 N N . VAL D 1 6 ? 30.079 71.054 17.206 1.00 24.68 6 VAL D N 1
ATOM 3981 C CA . VAL D 1 6 ? 28.944 70.237 17.677 1.00 24.70 6 VAL D CA 1
ATOM 3982 C C . VAL D 1 6 ? 27.712 70.337 16.760 1.00 24.76 6 VAL D C 1
ATOM 3983 O O . VAL D 1 6 ? 27.160 69.312 16.350 1.00 24.63 6 VAL D O 1
ATOM 3987 N N . ASN D 1 7 ? 27.291 71.559 16.429 1.00 24.48 7 ASN D N 1
ATOM 3988 C CA . ASN D 1 7 ? 26.117 71.777 15.589 1.00 24.48 7 ASN D CA 1
ATOM 3989 C C . ASN D 1 7 ? 26.180 71.141 14.201 1.00 24.23 7 ASN D C 1
ATOM 3990 O O . ASN D 1 7 ? 25.141 70.838 13.608 1.00 25.03 7 ASN D O 1
ATOM 3995 N N . ALA D 1 8 ? 27.389 70.931 13.689 1.00 23.52 8 ALA D N 1
ATOM 3996 C CA . ALA D 1 8 ? 27.558 70.376 12.354 1.00 23.87 8 ALA D CA 1
ATOM 3997 C C . ALA D 1 8 ? 27.683 68.845 12.327 1.00 23.52 8 ALA D C 1
ATOM 3998 O O . ALA D 1 8 ? 27.900 68.261 11.265 1.00 24.13 8 ALA D O 1
ATOM 4000 N N . LEU D 1 9 ? 27.541 68.192 13.480 1.00 22.68 9 LEU D N 1
ATOM 4001 C CA . LEU D 1 9 ? 27.694 66.735 13.532 1.00 22.40 9 LEU D CA 1
ATOM 4002 C C . LEU D 1 9 ? 26.493 66.036 12.912 1.00 21.03 9 LEU D C 1
ATOM 4003 O O . LEU D 1 9 ? 25.345 66.456 13.123 1.00 22.28 9 LEU D O 1
ATOM 4008 N N . ALA D 1 10 ? 26.750 64.978 12.148 1.00 19.72 10 ALA D N 1
ATOM 4009 C CA . ALA D 1 10 ? 25.677 64.081 11.716 1.00 19.21 10 ALA D CA 1
ATOM 4010 C C . ALA D 1 10 ? 25.121 63.423 12.978 1.00 18.06 10 ALA D C 1
ATOM 4011 O O . ALA D 1 10 ? 25.835 63.333 13.984 1.00 16.60 10 ALA D O 1
ATOM 4013 N N . TYR D 1 11 ? 23.871 62.958 12.954 1.00 17.67 11 TYR D N 1
ATOM 4014 C CA . TYR D 1 11 ? 23.344 62.335 14.187 1.00 16.59 11 TYR D CA 1
ATOM 4015 C C . TYR D 1 11 ? 24.184 61.159 14.667 1.00 16.12 11 TYR D C 1
ATOM 4016 O O . TYR D 1 11 ? 24.336 60.979 15.863 1.00 15.52 11 TYR D O 1
ATOM 4025 N N . GLU D 1 12 ? 24.707 60.338 13.752 1.00 17.65 12 GLU D N 1
ATOM 4026 C CA . GLU D 1 12 ? 25.463 59.158 14.191 1.00 18.66 12 GLU D CA 1
ATOM 4027 C C . GLU D 1 12 ? 26.631 59.601 15.057 1.00 17.77 12 GLU D C 1
ATOM 4028 O O . GLU D 1 12 ? 26.916 58.987 16.080 1.00 17.61 12 GLU D O 1
ATOM 4034 N N . ASP D 1 13 ? 27.306 60.674 14.658 1.00 17.72 13 ASP D N 1
ATOM 4035 C CA . ASP D 1 13 ? 28.465 61.145 15.423 1.00 17.83 13 ASP D CA 1
ATOM 4036 C C . ASP D 1 13 ? 28.080 61.857 16.718 1.00 17.06 13 ASP D C 1
ATOM 4037 O O . ASP D 1 13 ? 28.765 61.744 17.732 1.00 17.02 13 ASP D O 1
ATOM 4042 N N . PHE D 1 14 ? 26.982 62.589 16.676 1.00 16.19 14 PHE D N 1
ATOM 4043 C CA . PHE D 1 14 ? 26.455 63.225 17.875 1.00 16.40 14 PHE D CA 1
ATOM 4044 C C . PHE D 1 14 ? 26.146 62.159 18.940 1.00 15.99 14 PHE D C 1
ATOM 4045 O O . PHE D 1 14 ? 26.539 62.292 20.099 1.00 15.37 14 PHE D O 1
ATOM 4053 N N . VAL D 1 15 ? 25.470 61.089 18.524 1.00 16.19 15 VAL D N 1
ATOM 4054 C CA . VAL D 1 15 ? 25.113 59.988 19.409 1.00 16.72 15 VAL D CA 1
ATOM 4055 C C . VAL D 1 15 ? 26.365 59.258 19.919 1.00 17.95 15 VAL D C 1
ATOM 4056 O O . VAL D 1 15 ? 26.457 58.929 21.085 1.00 17.18 15 VAL D O 1
ATOM 4060 N N . LYS D 1 16 ? 27.350 59.048 19.053 1.00 19.06 16 LYS D N 1
ATOM 4061 C CA . LYS D 1 16 ? 28.600 58.435 19.498 1.00 19.81 16 LYS D CA 1
ATOM 4062 C C . LYS D 1 16 ? 29.315 59.257 20.576 1.00 19.85 16 LYS D C 1
ATOM 4063 O O . LYS D 1 16 ? 29.867 58.698 21.539 1.00 19.96 16 LYS D O 1
ATOM 4069 N N . LEU D 1 17 ? 29.295 60.578 20.416 1.00 19.15 17 LEU D N 1
ATOM 4070 C CA . LEU D 1 17 ? 30.001 61.483 21.311 1.00 19.92 17 LEU D CA 1
ATOM 4071 C C . LEU D 1 17 ? 29.261 61.669 22.634 1.00 19.22 17 LEU D C 1
ATOM 4072 O O . LEU D 1 17 ? 29.871 61.595 23.701 1.00 18.85 17 LEU D O 1
ATOM 4077 N N . PHE D 1 18 ? 27.950 61.896 22.554 1.00 18.21 18 PHE D N 1
ATOM 4078 C CA . PHE D 1 18 ? 27.159 62.289 23.728 1.00 17.99 18 PHE D CA 1
ATOM 4079 C C . PHE D 1 18 ? 26.286 61.156 24.278 1.00 17.75 18 PHE D C 1
ATOM 4080 O O . PHE D 1 18 ? 25.505 61.370 25.198 1.00 16.89 18 PHE D O 1
ATOM 4088 N N . GLY D 1 19 ? 26.446 59.959 23.724 1.00 17.61 19 GLY D N 1
ATOM 4089 C CA . GLY D 1 19 ? 25.529 58.851 23.996 1.00 16.69 19 GLY D CA 1
ATOM 4090 C C . GLY D 1 19 ? 25.489 58.337 25.425 1.00 16.50 19 GLY D C 1
ATOM 4091 O O . GLY D 1 19 ? 24.528 57.641 25.814 1.00 17.30 19 GLY D O 1
ATOM 4092 N N . ASN D 1 20 ? 26.509 58.675 26.216 1.00 15.06 20 ASN D N 1
ATOM 4093 C CA . ASN D 1 20 ? 26.565 58.220 27.610 1.00 15.10 20 ASN D CA 1
ATOM 4094 C C . ASN D 1 20 ? 26.580 59.336 28.659 1.00 15.55 20 ASN D C 1
ATOM 4095 O O . ASN D 1 20 ? 26.918 59.089 29.822 1.00 15.97 20 ASN D O 1
ATOM 4100 N N . VAL D 1 21 ? 26.158 60.553 28.285 1.00 15.16 21 VAL D N 1
ATOM 4101 C CA . VAL D 1 21 ? 26.107 61.622 29.270 1.00 14.54 21 VAL D CA 1
ATOM 4102 C C . VAL D 1 21 ? 25.031 61.352 30.319 1.00 14.48 21 VAL D C 1
ATOM 4103 O O . VAL D 1 21 ? 25.082 61.878 31.437 1.00 14.33 21 VAL D O 1
ATOM 4107 N N . VAL D 1 22 ? 24.035 60.559 29.928 1.00 12.09 22 VAL D N 1
ATOM 4108 C CA . VAL D 1 22 ? 23.112 59.991 30.879 1.00 13.41 22 VAL D CA 1
ATOM 4109 C C . VAL D 1 22 ? 23.331 58.503 30.739 1.00 13.21 22 VAL D C 1
ATOM 4110 O O . VAL D 1 22 ? 23.189 57.948 29.650 1.00 13.34 22 VAL D O 1
ATOM 4114 N N . GLU D 1 23 ? 23.749 57.890 31.836 1.00 13.41 23 GLU D N 1
ATOM 4115 C CA . GLU D 1 23 ? 24.246 56.516 31.849 1.00 13.67 23 GLU D CA 1
ATOM 4116 C C . GLU D 1 23 ? 23.358 55.516 31.087 1.00 13.92 23 GLU D C 1
ATOM 4117 O O . GLU D 1 23 ? 22.179 55.333 31.422 1.00 13.51 23 GLU D O 1
ATOM 4123 N N . LYS D 1 24 ? 23.940 54.902 30.057 1.00 14.16 24 LYS D N 1
ATOM 4124 C CA . LYS D 1 24 ? 23.274 53.876 29.248 1.00 15.18 24 LYS D CA 1
ATOM 4125 C C . LYS D 1 24 ? 21.949 54.354 28.641 1.00 14.15 24 LYS D C 1
ATOM 4126 O O . LYS D 1 24 ? 21.057 53.555 28.352 1.00 15.13 24 LYS D O 1
ATOM 4132 N N . CYS D 1 25 ? 21.844 55.662 28.397 1.00 14.71 25 CYS D N 1
ATOM 4133 C CA . CYS D 1 25 ? 20.627 56.244 27.808 1.00 14.95 25 CYS D CA 1
ATOM 4134 C C . CYS D 1 25 ? 20.954 57.093 26.566 1.00 14.73 25 CYS D C 1
ATOM 4135 O O . CYS D 1 25 ? 20.766 58.326 26.572 1.00 14.59 25 CYS D O 1
ATOM 4138 N N . PRO D 1 26 ? 21.484 56.446 25.508 1.00 13.59 26 PRO D N 1
ATOM 4139 C CA . PRO D 1 26 ? 21.812 57.203 24.294 1.00 13.62 26 PRO D CA 1
ATOM 4140 C C . PRO D 1 26 ? 20.581 57.853 23.670 1.00 13.75 26 PRO D C 1
ATOM 4141 O O . PRO D 1 26 ? 20.691 58.845 22.929 1.00 13.72 26 PRO D O 1
ATOM 4145 N N . LEU D 1 27 ? 19.403 57.318 23.982 1.00 13.35 27 LEU D N 1
ATOM 4146 C CA . LEU D 1 27 ? 18.179 57.872 23.431 1.00 15.58 27 LEU D CA 1
ATOM 4147 C C . LEU D 1 27 ? 18.013 59.374 23.742 1.00 15.08 27 LEU D C 1
ATOM 4148 O O . LEU D 1 27 ? 17.411 60.128 22.966 1.00 14.61 27 LEU D O 1
ATOM 4153 N N . ILE D 1 28 ? 18.522 59.789 24.896 1.00 15.22 28 ILE D N 1
ATOM 4154 C CA . ILE D 1 28 ? 18.378 61.172 25.339 1.00 16.47 28 ILE D CA 1
ATOM 4155 C C . ILE D 1 28 ? 19.205 62.106 24.443 1.00 14.99 28 ILE D C 1
ATOM 4156 O O . ILE D 1 28 ? 18.661 63.073 23.896 1.00 15.02 28 ILE D O 1
ATOM 4161 N N . SER D 1 29 ? 20.490 61.785 24.262 1.00 14.13 29 SER D N 1
ATOM 4162 C CA . SER D 1 29 ? 21.354 62.491 23.323 1.00 15.86 29 SER D CA 1
ATOM 4163 C C . SER D 1 29 ? 20.768 62.443 21.909 1.00 15.34 29 SER D C 1
ATOM 4164 O O . SER D 1 29 ? 20.696 63.462 21.223 1.00 15.50 29 SER D O 1
ATOM 4167 N N . ALA D 1 30 ? 20.294 61.266 21.508 1.00 13.72 30 ALA D N 1
ATOM 4168 C CA . ALA D 1 30 ? 19.734 61.084 20.179 1.00 13.18 30 ALA D CA 1
ATOM 4169 C C . ALA D 1 30 ? 18.540 62.006 19.959 1.00 12.52 30 ALA D C 1
ATOM 4170 O O . ALA D 1 30 ? 18.390 62.578 18.883 1.00 13.90 30 ALA D O 1
ATOM 4172 N N . ALA D 1 31 ? 17.690 62.131 20.976 1.00 11.46 31 ALA D N 1
ATOM 4173 C CA . ALA D 1 31 ? 16.493 62.947 20.889 1.00 11.45 31 ALA D CA 1
ATOM 4174 C C . ALA D 1 31 ? 16.816 64.423 20.728 1.00 12.78 31 ALA D C 1
ATOM 4175 O O . ALA D 1 31 ? 16.240 65.094 19.863 1.00 13.53 31 ALA D O 1
ATOM 4177 N N . ILE D 1 32 ? 17.731 64.936 21.544 1.00 12.20 32 ILE D N 1
ATOM 4178 C CA . ILE D 1 32 ? 17.965 66.387 21.577 1.00 15.49 32 ILE D CA 1
ATOM 4179 C C . ILE D 1 32 ? 18.602 66.912 20.288 1.00 15.45 32 ILE D C 1
ATOM 4180 O O . ILE D 1 32 ? 18.512 68.099 19.966 1.00 16.66 32 ILE D O 1
ATOM 4185 N N . TRP D 1 33 ? 19.224 66.019 19.541 1.00 14.69 33 TRP D N 1
ATOM 4186 C CA . TRP D 1 33 ? 19.805 66.394 18.258 1.00 15.75 33 TRP D CA 1
ATOM 4187 C C . TRP D 1 33 ? 18.734 67.018 17.341 1.00 16.03 33 TRP D C 1
ATOM 4188 O O . TRP D 1 33 ? 19.052 67.801 16.432 1.00 17.42 33 TRP D O 1
ATOM 4199 N N . SER D 1 34 ? 17.470 66.700 17.600 1.00 16.14 34 SER D N 1
ATOM 4200 C CA . SER D 1 34 ? 16.356 67.275 16.834 1.00 17.55 34 SER D CA 1
ATOM 4201 C C . SER D 1 34 ? 16.211 68.790 17.026 1.00 18.23 34 SER D C 1
ATOM 4202 O O . SER D 1 34 ? 15.571 69.462 16.211 1.00 18.46 34 SER D O 1
ATOM 4205 N N . TYR D 1 35 ? 16.780 69.309 18.109 1.00 18.64 35 TYR D N 1
ATOM 4206 C CA . TYR D 1 35 ? 16.635 70.726 18.444 1.00 20.24 35 TYR D CA 1
ATOM 4207 C C . TYR D 1 35 ? 17.818 71.604 18.028 1.00 21.05 35 TYR D C 1
ATOM 4208 O O . TYR D 1 35 ? 17.882 72.790 18.386 1.00 22.12 35 TYR D O 1
ATOM 4217 N N . ARG D 1 36 ? 18.741 71.043 17.258 1.00 21.40 36 ARG D N 1
ATOM 4218 C CA . ARG D 1 36 ? 19.901 71.804 16.795 1.00 22.56 36 ARG D CA 1
ATOM 4219 C C . ARG D 1 36 ? 19.447 72.829 15.756 1.00 21.89 36 ARG D C 1
ATOM 4220 O O . ARG D 1 36 ? 18.431 72.635 15.118 1.00 21.55 36 ARG D O 1
ATOM 4228 N N . PRO D 1 37 ? 20.208 73.926 15.570 1.00 23.21 37 PRO D N 1
ATOM 4229 C CA . PRO D 1 37 ? 21.471 74.226 16.219 1.00 23.06 37 PRO D CA 1
ATOM 4230 C C . PRO D 1 37 ? 21.299 74.703 17.655 1.00 22.99 37 PRO D C 1
ATOM 4231 O O . PRO D 1 37 ? 20.273 75.301 18.008 1.00 24.22 37 PRO D O 1
ATOM 4235 N N . PHE D 1 38 ? 22.298 74.399 18.475 1.00 23.04 38 PHE D N 1
ATOM 4236 C CA . PHE D 1 38 ? 22.319 74.827 19.853 1.00 23.41 38 PHE D CA 1
ATOM 4237 C C . PHE D 1 38 ? 23.054 76.156 19.948 1.00 24.08 38 PHE D C 1
ATOM 4238 O O . PHE D 1 38 ? 24.037 76.380 19.227 1.00 24.09 38 PHE D O 1
ATOM 4246 N N . LYS D 1 39 ? 22.586 77.015 20.850 1.00 25.47 39 LYS D N 1
ATOM 4247 C CA . LYS D 1 39 ? 23.252 78.289 21.135 1.00 27.61 39 LYS D CA 1
ATOM 4248 C C . LYS D 1 39 ? 24.631 78.056 21.757 1.00 27.39 39 LYS D C 1
ATOM 4249 O O . LYS D 1 39 ? 25.630 78.654 21.342 1.00 27.50 39 LYS D O 1
ATOM 4255 N N . ASP D 1 40 ? 24.674 77.161 22.746 1.00 27.33 40 ASP D N 1
ATOM 4256 C CA . ASP D 1 40 ? 25.855 76.931 23.565 1.00 27.44 40 ASP D CA 1
ATOM 4257 C C . ASP D 1 40 ? 25.644 75.652 24.382 1.00 26.73 40 ASP D C 1
ATOM 4258 O O . ASP D 1 40 ? 24.630 74.962 24.213 1.00 25.26 40 ASP D O 1
ATOM 4263 N N . LEU D 1 41 ? 26.589 75.336 25.263 1.00 26.64 41 LEU D N 1
ATOM 4264 C CA . LEU D 1 41 ? 26.485 74.131 26.091 1.00 26.86 41 LEU D CA 1
ATOM 4265 C C . LEU D 1 41 ? 25.277 74.190 27.017 1.00 25.69 41 LEU D C 1
ATOM 4266 O O . LEU D 1 41 ? 24.641 73.164 27.287 1.00 25.83 41 LEU D O 1
ATOM 4271 N N . ALA D 1 42 ? 24.945 75.387 27.497 1.00 24.48 42 ALA D N 1
ATOM 4272 C CA . ALA D 1 42 ? 23.794 75.544 28.365 1.00 23.42 42 ALA D CA 1
ATOM 4273 C C . ALA D 1 42 ? 22.501 75.183 27.645 1.00 22.73 42 ALA D C 1
ATOM 4274 O O . ALA D 1 42 ? 21.596 74.650 28.263 1.00 22.19 42 ALA D O 1
ATOM 4276 N N . ASP D 1 43 ? 22.432 75.461 26.340 1.00 22.47 43 ASP D N 1
ATOM 4277 C CA . ASP D 1 43 ? 21.270 75.113 25.528 1.00 22.59 43 ASP D CA 1
ATOM 4278 C C . ASP D 1 43 ? 21.108 73.587 25.489 1.00 20.96 43 ASP D C 1
ATOM 4279 O O . ASP D 1 43 ? 20.019 73.076 25.707 1.00 20.58 43 ASP D O 1
ATOM 4284 N N . ILE D 1 44 ? 22.200 72.878 25.231 1.00 20.75 44 ILE D N 1
ATOM 4285 C CA . ILE D 1 44 ? 22.200 71.404 25.259 1.00 21.35 44 ILE D CA 1
ATOM 4286 C C . ILE D 1 44 ? 21.725 70.886 26.620 1.00 20.94 44 ILE D C 1
ATOM 4287 O O . ILE D 1 44 ? 20.853 70.022 26.691 1.00 19.16 44 ILE D O 1
ATOM 4292 N N . GLU D 1 45 ? 22.281 71.424 27.705 1.00 21.43 45 GLU D N 1
ATOM 4293 C CA . GLU D 1 45 ? 21.848 71.014 29.049 1.00 21.60 45 GLU D CA 1
ATOM 4294 C C . GLU D 1 45 ? 20.367 71.270 29.282 1.00 19.87 45 GLU D C 1
ATOM 4295 O O . GLU D 1 45 ? 19.659 70.438 29.850 1.00 19.23 45 GLU D O 1
ATOM 4301 N N . ALA D 1 46 ? 19.900 72.437 28.856 1.00 18.88 46 ALA D N 1
ATOM 4302 C CA . ALA D 1 46 ? 18.497 72.773 28.985 1.00 18.51 46 ALA D CA 1
ATOM 4303 C C . ALA D 1 46 ? 17.625 71.761 28.259 1.00 17.48 46 ALA D C 1
ATOM 4304 O O . ALA D 1 46 ? 16.584 71.329 28.765 1.00 17.76 46 ALA D O 1
ATOM 4306 N N . ARG D 1 47 ? 18.041 71.408 27.059 1.00 16.97 47 ARG D N 1
ATOM 4307 C CA . ARG D 1 47 ? 17.246 70.522 26.225 1.00 17.22 47 ARG D CA 1
ATOM 4308 C C . ARG D 1 47 ? 17.156 69.144 26.892 1.00 16.25 47 ARG D C 1
ATOM 4309 O O . ARG D 1 47 ? 16.081 68.544 26.946 1.00 15.70 47 ARG D O 1
ATOM 4317 N N . ILE D 1 48 ? 18.288 68.672 27.415 1.00 15.45 48 ILE D N 1
ATOM 4318 C CA . ILE D 1 48 ? 18.347 67.390 28.124 1.00 15.45 48 ILE D CA 1
ATOM 4319 C C . ILE D 1 48 ? 17.427 67.419 29.344 1.00 15.36 48 ILE D C 1
ATOM 4320 O O . ILE D 1 48 ? 16.611 66.533 29.535 1.00 14.28 48 ILE D O 1
ATOM 4325 N N . SER D 1 49 ? 17.540 68.467 30.156 1.00 16.30 49 SER D N 1
ATOM 4326 C CA . SER D 1 49 ? 16.664 68.637 31.327 1.00 17.23 49 SER D CA 1
ATOM 4327 C C . SER D 1 49 ? 15.172 68.642 30.953 1.00 17.19 49 SER D C 1
ATOM 4328 O O . SER D 1 49 ? 14.343 68.030 31.628 1.00 15.05 49 SER D O 1
ATOM 4331 N N . GLU D 1 50 ? 14.843 69.324 29.853 1.00 17.68 50 GLU D N 1
ATOM 4332 C CA . GLU D 1 50 ? 13.479 69.512 29.426 1.00 20.12 50 GLU D CA 1
ATOM 4333 C C . GLU D 1 50 ? 12.910 68.194 28.900 1.00 17.23 50 GLU D C 1
ATOM 4334 O O . GLU D 1 50 ? 11.748 67.865 29.154 1.00 17.44 50 GLU D O 1
ATOM 4340 N N . PHE D 1 51 ? 13.743 67.447 28.177 1.00 15.66 51 PHE D N 1
ATOM 4341 C CA . PHE D 1 51 ? 13.353 66.125 27.675 1.00 15.11 51 PHE D CA 1
ATOM 4342 C C . PHE D 1 51 ? 13.050 65.163 28.833 1.00 14.69 51 PHE D C 1
ATOM 4343 O O . PHE D 1 51 ? 11.970 64.549 28.913 1.00 14.49 51 PHE D O 1
ATOM 4351 N N . ILE D 1 52 ? 14.001 65.055 29.754 1.00 14.68 52 ILE D N 1
ATOM 4352 C CA . ILE D 1 52 ? 13.799 64.224 30.950 1.00 15.04 52 ILE D CA 1
ATOM 4353 C C . ILE D 1 52 ? 12.495 64.591 31.684 1.00 16.17 52 ILE D C 1
ATOM 4354 O O . ILE D 1 52 ? 11.679 63.730 32.050 1.00 15.15 52 ILE D O 1
ATOM 4359 N N . HIS D 1 53 ? 12.277 65.886 31.877 1.00 18.66 53 HIS D N 1
ATOM 4360 C CA . HIS D 1 53 ? 11.095 66.339 32.609 1.00 21.04 53 HIS D CA 1
ATOM 4361 C C . HIS D 1 53 ? 9.800 65.966 31.919 1.00 20.74 53 HIS D C 1
ATOM 4362 O O . HIS D 1 53 ? 8.773 65.783 32.574 1.00 21.26 53 HIS D O 1
ATOM 4369 N N . SER D 1 54 ? 9.855 65.844 30.598 1.00 19.95 54 SER D N 1
ATOM 4370 C CA . SER D 1 54 ? 8.666 65.530 29.809 1.00 20.18 54 SER D CA 1
ATOM 4371 C C . SER D 1 54 ? 8.266 64.059 29.917 1.00 19.75 54 SER D C 1
ATOM 4372 O O . SER D 1 54 ? 7.149 63.682 29.552 1.00 20.41 54 SER D O 1
ATOM 4375 N N . LEU D 1 55 ? 9.162 63.220 30.435 1.00 17.58 55 LEU D N 1
ATOM 4376 C CA . LEU D 1 55 ? 8.872 61.791 30.496 1.00 17.06 55 LEU D CA 1
ATOM 4377 C C . LEU D 1 55 ? 7.828 61.480 31.559 1.00 17.04 55 LEU D C 1
ATOM 4378 O O . LEU D 1 55 ? 7.696 62.219 32.526 1.00 16.64 55 LEU D O 1
ATOM 4383 N N . PRO D 1 56 ? 7.104 60.360 31.402 1.00 17.84 56 PRO D N 1
ATOM 4384 C CA . PRO D 1 56 ? 6.250 59.933 32.516 1.00 17.13 56 PRO D CA 1
ATOM 4385 C C . PRO D 1 56 ? 7.149 59.556 33.690 1.00 16.29 56 PRO D C 1
ATOM 4386 O O . PRO D 1 56 ? 8.350 59.349 33.484 1.00 15.03 56 PRO D O 1
ATOM 4390 N N . ASP D 1 57 ? 6.589 59.472 34.892 1.00 15.49 57 ASP D N 1
ATOM 4391 C CA . ASP D 1 57 ? 7.397 59.081 36.057 1.00 16.64 57 ASP D CA 1
ATOM 4392 C C . ASP D 1 57 ? 8.149 57.775 35.791 1.00 15.11 57 ASP D C 1
ATOM 4393 O O . ASP D 1 57 ? 9.287 57.603 36.250 1.00 14.51 57 ASP D O 1
ATOM 4398 N N . SER D 1 58 ? 7.500 56.855 35.081 1.00 14.40 58 SER D N 1
ATOM 4399 C CA . SER D 1 58 ? 8.098 55.560 34.770 1.00 13.85 58 SER D CA 1
ATOM 4400 C C . SER D 1 58 ? 9.362 55.738 33.939 1.00 12.57 58 SER D C 1
ATOM 4401 O O . SER D 1 58 ? 10.299 54.983 34.105 1.00 11.70 58 SER D O 1
ATOM 4404 N N . GLY D 1 59 ? 9.388 56.742 33.066 1.00 11.10 59 GLY D N 1
ATOM 4405 C CA . GLY D 1 59 ? 10.574 57.020 32.262 1.00 12.28 59 GLY D CA 1
ATOM 4406 C C . GLY D 1 59 ? 11.716 57.540 33.129 1.00 12.29 59 GLY D C 1
ATOM 4407 O O . GLY D 1 59 ? 12.874 57.168 32.934 1.00 13.20 59 GLY D O 1
ATOM 4408 N N . LYS D 1 60 ? 11.389 58.391 34.104 1.00 11.61 60 LYS D N 1
ATOM 4409 C CA . LYS D 1 60 ? 12.404 58.901 35.027 1.00 12.35 60 LYS D CA 1
ATOM 4410 C C . LYS D 1 60 ? 12.965 57.732 35.873 1.00 12.08 60 LYS D C 1
ATOM 4411 O O . LYS D 1 60 ? 14.186 57.593 36.060 1.00 10.35 60 LYS D O 1
ATOM 4417 N N . GLU D 1 61 ? 12.083 56.852 36.327 1.00 11.77 61 GLU D N 1
ATOM 4418 C CA . GLU D 1 61 ? 12.545 55.648 37.039 1.00 11.84 61 GLU D CA 1
ATOM 4419 C C . GLU D 1 61 ? 13.367 54.743 36.126 1.00 11.60 61 GLU D C 1
ATOM 4420 O O . GLU D 1 61 ? 14.384 54.182 36.541 1.00 10.21 61 GLU D O 1
ATOM 4426 N N . GLY D 1 62 ? 12.922 54.593 34.881 1.00 12.24 62 GLY D N 1
ATOM 4427 C CA . GLY D 1 62 ? 13.675 53.811 33.896 1.00 11.23 62 GLY D CA 1
ATOM 4428 C C . GLY D 1 62 ? 15.113 54.303 33.778 1.00 11.01 62 GLY D C 1
ATOM 4429 O O . GLY D 1 62 ? 16.041 53.505 33.793 1.00 10.50 62 GLY D O 1
ATOM 4430 N N . ILE D 1 63 ? 15.307 55.621 33.649 1.00 10.16 63 ILE D N 1
ATOM 4431 C CA . ILE D 1 63 ? 16.650 56.198 33.590 1.00 12.57 63 ILE D CA 1
ATOM 4432 C C . ILE D 1 63 ? 17.468 55.774 34.820 1.00 12.23 63 ILE D C 1
ATOM 4433 O O . ILE D 1 63 ? 18.614 55.344 34.687 1.00 11.12 63 ILE D O 1
ATOM 4438 N N . LEU D 1 64 ? 16.872 55.901 36.007 1.00 10.89 64 LEU D N 1
ATOM 4439 C CA . LEU D 1 64 ? 17.562 55.522 37.247 1.00 12.38 64 LEU D CA 1
ATOM 4440 C C . LEU D 1 64 ? 17.964 54.052 37.221 1.00 12.35 64 LEU D C 1
ATOM 4441 O O . LEU D 1 64 ? 19.101 53.704 37.548 1.00 11.78 64 LEU D O 1
ATOM 4446 N N . ARG D 1 65 ? 17.046 53.196 36.767 1.00 11.72 65 ARG D N 1
ATOM 4447 C CA . ARG D 1 65 ? 17.307 51.770 36.661 1.00 12.68 65 ARG D CA 1
ATOM 4448 C C . ARG D 1 65 ? 18.358 51.361 35.644 1.00 12.59 65 ARG D C 1
ATOM 4449 O O . ARG D 1 65 ? 18.775 50.196 35.637 1.00 13.44 65 ARG D O 1
ATOM 4457 N N . CYS D 1 66 ? 18.769 52.284 34.775 1.00 11.80 66 CYS D N 1
ATOM 4458 C CA . CYS D 1 66 ? 19.920 52.042 33.885 1.00 13.72 66 CYS D CA 1
ATOM 4459 C C . CYS D 1 66 ? 21.272 52.315 34.554 1.00 14.40 66 CYS D C 1
ATOM 4460 O O . CYS D 1 66 ? 22.322 52.065 33.938 1.00 13.94 66 CYS D O 1
ATOM 4463 N N . HIS D 1 67 ? 21.243 52.836 35.790 1.00 13.31 67 HIS D N 1
ATOM 4464 C CA . HIS D 1 67 ? 22.472 53.150 36.533 1.00 13.89 67 HIS D CA 1
ATOM 4465 C C . HIS D 1 67 ? 22.905 51.923 37.359 1.00 13.68 67 HIS D C 1
ATOM 4466 O O . HIS D 1 67 ? 22.060 51.220 37.894 1.00 13.86 67 HIS D O 1
ATOM 4473 N N . PRO D 1 68 ? 24.214 51.680 37.460 1.00 15.22 68 PRO D N 1
ATOM 4474 C CA . PRO D 1 68 ? 24.730 50.588 38.305 1.00 15.03 68 PRO D CA 1
ATOM 4475 C C . PRO D 1 68 ? 24.821 51.027 39.766 1.00 15.69 68 PRO D C 1
ATOM 4476 O O . PRO D 1 68 ? 25.035 52.206 40.031 1.00 16.02 68 PRO D O 1
ATOM 4480 N N . ASP D 1 69 ? 24.660 50.088 40.691 1.00 15.61 69 ASP D N 1
ATOM 4481 C CA . ASP D 1 69 ? 24.866 50.365 42.118 1.00 16.71 69 ASP D CA 1
ATOM 4482 C C . ASP D 1 69 ? 26.288 50.853 42.404 1.00 16.33 69 ASP D C 1
ATOM 4483 O O . ASP D 1 69 ? 27.255 50.402 41.781 1.00 16.65 69 ASP D O 1
ATOM 4488 N N . LEU D 1 70 ? 26.416 51.755 43.367 1.00 16.71 70 LEU D N 1
ATOM 4489 C CA . LEU D 1 70 ? 27.728 52.143 43.860 1.00 16.39 70 LEU D CA 1
ATOM 4490 C C . LEU D 1 70 ? 28.336 50.927 44.535 1.00 16.73 70 LEU D C 1
ATOM 4491 O O . LEU D 1 70 ? 27.718 50.367 45.450 1.00 15.79 70 LEU D O 1
ATOM 4496 N N . ALA D 1 71 ? 29.523 50.545 44.072 1.00 17.36 71 ALA D N 1
ATOM 4497 C CA . ALA D 1 71 ? 30.286 49.400 44.615 1.00 19.02 71 ALA D CA 1
ATOM 4498 C C . ALA D 1 71 ? 29.541 48.063 44.491 1.00 19.45 71 ALA D C 1
ATOM 4499 O O . ALA D 1 71 ? 29.795 47.117 45.239 1.00 19.56 71 ALA D O 1
ATOM 4501 N N . GLY D 1 72 ? 28.637 47.986 43.522 1.00 19.99 72 GLY D N 1
ATOM 4502 C CA . GLY D 1 72 ? 27.857 46.781 43.303 1.00 20.82 72 GLY D CA 1
ATOM 4503 C C . GLY D 1 72 ? 28.480 45.793 42.328 1.00 21.83 72 GLY D C 1
ATOM 4504 O O . GLY D 1 72 ? 29.683 45.815 42.083 1.00 20.36 72 GLY D O 1
ATOM 4505 N N . ARG D 1 73 ? 27.629 44.931 41.775 1.00 23.22 73 ARG D N 1
ATOM 4506 C CA . ARG D 1 73 ? 28.019 43.835 40.885 1.00 25.85 73 ARG D CA 1
ATOM 4507 C C . ARG D 1 73 ? 28.937 44.271 39.746 1.00 24.44 73 ARG D C 1
ATOM 4508 O O . ARG D 1 73 ? 29.974 43.645 39.505 1.00 24.16 73 ARG D O 1
ATOM 4516 N N . ASP D 1 74 ? 28.566 45.335 39.039 1.00 23.38 74 ASP D N 1
ATOM 4517 C CA . ASP D 1 74 ? 29.346 45.774 37.872 1.00 22.81 74 ASP D CA 1
ATOM 4518 C C . ASP D 1 74 ? 30.700 46.371 38.246 1.00 22.95 74 ASP D C 1
ATOM 4519 O O . ASP D 1 74 ? 31.670 46.244 37.508 1.00 21.90 74 ASP D O 1
ATOM 4524 N N . LEU D 1 75 ? 30.763 47.054 39.382 1.00 24.36 75 LEU D N 1
ATOM 4525 C CA . LEU D 1 75 ? 32.053 47.551 39.854 1.00 25.65 75 LEU D CA 1
ATOM 4526 C C . LEU D 1 75 ? 32.965 46.358 40.176 1.00 26.22 75 LEU D C 1
ATOM 4527 O O . LEU D 1 75 ? 34.115 46.313 39.744 1.00 25.95 75 LEU D O 1
ATOM 4532 N N . GLN D 1 76 ? 32.439 45.391 40.921 1.00 27.38 76 GLN D N 1
ATOM 4533 C CA . GLN D 1 76 ? 33.237 44.225 41.332 1.00 29.20 76 GLN D CA 1
ATOM 4534 C C . GLN D 1 76 ? 33.685 43.358 40.148 1.00 29.75 76 GLN D C 1
ATOM 4535 O O . GLN D 1 76 ? 34.705 42.672 40.229 1.00 30.90 76 GLN D O 1
ATOM 4541 N N . SER D 1 77 ? 32.936 43.393 39.050 1.00 29.47 77 SER D N 1
ATOM 4542 C CA . SER D 1 77 ? 33.249 42.567 37.880 1.00 29.77 77 SER D CA 1
ATOM 4543 C C . SER D 1 77 ? 34.004 43.315 36.773 1.00 29.43 77 SER D C 1
ATOM 4544 O O . SER D 1 77 ? 34.355 42.727 35.739 1.00 28.82 77 SER D O 1
ATOM 4547 N N . GLY D 1 78 ? 34.249 44.603 36.992 1.00 28.43 78 GLY D N 1
ATOM 4548 C CA . GLY D 1 78 ? 34.950 45.436 36.015 1.00 27.92 78 GLY D CA 1
ATOM 4549 C C . GLY D 1 78 ? 34.141 45.728 34.763 1.00 27.22 78 GLY D C 1
ATOM 4550 O O . GLY D 1 78 ? 34.706 45.874 33.671 1.00 27.42 78 GLY D O 1
ATOM 4551 N N . THR D 1 79 ? 32.822 45.831 34.917 1.00 25.75 79 THR D N 1
ATOM 4552 C CA . THR D 1 79 ? 31.923 46.011 33.774 1.00 25.19 79 THR D CA 1
ATOM 4553 C C . THR D 1 79 ? 31.165 47.348 33.781 1.00 23.96 79 THR D C 1
ATOM 4554 O O . THR D 1 79 ? 30.124 47.479 33.130 1.00 23.96 79 THR D O 1
ATOM 4558 N N . LEU D 1 80 ? 31.686 48.335 34.502 1.00 22.35 80 LEU D N 1
ATOM 4559 C CA . LEU D 1 80 ? 31.133 49.692 34.424 1.00 21.24 80 LEU D CA 1
ATOM 4560 C C . LEU D 1 80 ? 31.472 50.373 33.095 1.00 21.27 80 LEU D C 1
ATOM 4561 O O . LEU D 1 80 ? 32.460 50.026 32.448 1.00 20.28 80 LEU D O 1
ATOM 4566 N N . THR D 1 81 ? 30.648 51.335 32.684 1.00 19.85 81 THR D N 1
ATOM 4567 C CA . THR D 1 81 ? 31.039 52.239 31.613 1.00 20.11 81 THR D CA 1
ATOM 4568 C C . THR D 1 81 ? 32.309 52.963 32.064 1.00 21.15 81 THR D C 1
ATOM 4569 O O . THR D 1 81 ? 32.578 53.054 33.258 1.00 20.82 81 THR D O 1
ATOM 4573 N N . PRO D 1 82 ? 33.110 53.453 31.109 1.00 21.81 82 PRO D N 1
ATOM 4574 C CA . PRO D 1 82 ? 34.333 54.151 31.495 1.00 21.93 82 PRO D CA 1
ATOM 4575 C C . PRO D 1 82 ? 34.042 55.331 32.438 1.00 21.57 82 PRO D C 1
ATOM 4576 O O . PRO D 1 82 ? 34.759 55.516 33.426 1.00 21.10 82 PRO D O 1
ATOM 4580 N N . GLU D 1 83 ? 32.990 56.095 32.151 1.00 21.12 83 GLU D N 1
ATOM 4581 C CA . GLU D 1 83 ? 32.576 57.196 33.028 1.00 21.00 83 GLU D CA 1
ATOM 4582 C C . GLU D 1 83 ? 32.237 56.733 34.439 1.00 20.30 83 GLU D C 1
ATOM 4583 O O . GLU D 1 83 ? 32.729 57.304 35.407 1.00 20.03 83 GLU D O 1
ATOM 4589 N N . SER D 1 84 ? 31.421 55.690 34.564 1.00 18.83 84 SER D N 1
ATOM 4590 C CA . SER D 1 84 ? 31.074 55.185 35.885 1.00 19.77 84 SER D CA 1
ATOM 4591 C C . SER D 1 84 ? 32.277 54.632 36.639 1.00 19.78 84 SER D C 1
ATOM 4592 O O . SER D 1 84 ? 32.355 54.785 37.848 1.00 19.23 84 SER D O 1
ATOM 4595 N N . GLN D 1 85 ? 33.204 53.992 35.928 1.00 21.56 85 GLN D N 1
ATOM 4596 C CA . GLN D 1 85 ? 34.395 53.448 36.592 1.00 22.87 85 GLN D CA 1
ATOM 4597 C C . GLN D 1 85 ? 35.200 54.597 37.205 1.00 23.50 85 GLN D C 1
ATOM 4598 O O . GLN D 1 85 ? 35.635 54.516 38.351 1.00 22.55 85 GLN D O 1
ATOM 4604 N N . GLU D 1 86 ? 35.346 55.681 36.445 1.00 23.81 86 GLU D N 1
ATOM 4605 C CA . GLU D 1 86 ? 36.112 56.853 36.885 1.00 26.22 86 GLU D CA 1
ATOM 4606 C C . GLU D 1 86 ? 35.454 57.560 38.066 1.00 24.35 86 GLU D C 1
ATOM 4607 O O . GLU D 1 86 ? 36.122 57.919 39.041 1.00 23.91 86 GLU D O 1
ATOM 4613 N N . GLU D 1 87 ? 34.144 57.770 37.964 1.00 22.62 87 GLU D N 1
ATOM 4614 C CA . GLU D 1 87 ? 33.381 58.441 39.005 1.00 21.73 87 GLU D CA 1
ATOM 4615 C C . GLU D 1 87 ? 33.396 57.617 40.291 1.00 21.94 87 GLU D C 1
ATOM 4616 O O . GLU D 1 87 ? 33.653 58.145 41.378 1.00 21.46 87 GLU D O 1
ATOM 4622 N N . GLN D 1 88 ? 33.140 56.315 40.182 1.00 21.16 88 GLN D N 1
ATOM 4623 C CA . GLN D 1 88 ? 33.065 55.497 41.383 1.00 21.89 88 GLN D CA 1
ATOM 4624 C C . GLN D 1 88 ? 34.426 55.365 42.062 1.00 23.27 88 GLN D C 1
ATOM 4625 O O . GLN D 1 88 ? 34.494 55.294 43.283 1.00 22.86 88 GLN D O 1
ATOM 4631 N N . SER D 1 89 ? 35.491 55.350 41.265 1.00 24.83 89 SER D N 1
ATOM 4632 C CA . SER D 1 89 ? 36.836 55.269 41.828 1.00 27.45 89 SER D CA 1
ATOM 4633 C C . SER D 1 89 ? 37.186 56.598 42.492 1.00 27.88 89 SER D C 1
ATOM 4634 O O . SER D 1 89 ? 37.720 56.623 43.602 1.00 27.68 89 SER D O 1
ATOM 4637 N N . GLN D 1 90 ? 36.829 57.707 41.848 1.00 28.36 90 GLN D N 1
ATOM 4638 C CA . GLN D 1 90 ? 37.061 59.020 42.463 1.00 29.50 90 GLN D CA 1
ATOM 4639 C C . GLN D 1 90 ? 36.404 59.110 43.842 1.00 28.84 90 GLN D C 1
ATOM 4640 O O . GLN D 1 90 ? 36.960 59.719 44.766 1.00 29.30 90 GLN D O 1
ATOM 4646 N N . ALA D 1 91 ? 35.234 58.494 43.987 1.00 27.49 91 ALA D N 1
ATOM 4647 C CA . ALA D 1 91 ? 34.459 58.582 45.220 1.00 26.79 91 ALA D CA 1
ATOM 4648 C C . ALA D 1 91 ? 34.801 57.528 46.274 1.00 26.28 91 ALA D C 1
ATOM 4649 O O . ALA D 1 91 ? 34.133 57.446 47.301 1.00 26.66 91 ALA D O 1
ATOM 4651 N N . GLY D 1 92 ? 35.810 56.703 46.012 1.00 26.38 92 GLY D N 1
ATOM 4652 C CA . GLY D 1 92 ? 36.286 55.750 47.017 1.00 25.88 92 GLY D CA 1
ATOM 4653 C C . GLY D 1 92 ? 35.747 54.328 46.956 1.00 26.07 92 GLY D C 1
ATOM 4654 O O . GLY D 1 92 ? 36.065 53.500 47.805 1.00 25.18 92 GLY D O 1
ATOM 4655 N N . MET D 1 93 ? 34.947 54.033 45.942 1.00 25.95 93 MET D N 1
ATOM 4656 C CA . MET D 1 93 ? 34.254 52.745 45.850 1.00 26.71 93 MET D CA 1
ATOM 4657 C C . MET D 1 93 ? 35.116 51.542 45.414 1.00 27.34 93 MET D C 1
ATOM 4658 O O . MET D 1 93 ? 34.689 50.393 45.549 1.00 27.54 93 MET D O 1
ATOM 4663 N N . THR D 1 94 ? 36.309 51.796 44.886 1.00 28.35 94 THR D N 1
ATOM 4664 C CA . THR D 1 94 ? 37.182 50.706 44.425 1.00 29.57 94 THR D CA 1
ATOM 4665 C C . THR D 1 94 ? 38.107 50.132 45.515 1.00 29.95 94 THR D C 1
ATOM 4666 O O . THR D 1 94 ? 38.686 49.059 45.338 1.00 30.33 94 THR D O 1
ATOM 4670 N N . THR D 1 95 ? 38.242 50.833 46.637 1.00 30.03 95 THR D N 1
ATOM 4671 C CA . THR D 1 95 ? 39.177 50.397 47.678 1.00 29.90 95 THR D CA 1
ATOM 4672 C C . THR D 1 95 ? 38.502 50.083 49.011 1.00 29.18 95 THR D C 1
ATOM 4673 O O . THR D 1 95 ? 39.081 50.285 50.079 1.00 29.76 95 THR D O 1
ATOM 4677 N N . LEU D 1 96 ? 37.277 49.577 48.943 1.00 27.30 96 LEU D N 1
ATOM 4678 C CA . LEU D 1 96 ? 36.544 49.203 50.136 1.00 26.06 96 LEU D CA 1
ATOM 4679 C C . LEU D 1 96 ? 37.047 47.865 50.642 1.00 25.82 96 LEU D C 1
ATOM 4680 O O . LEU D 1 96 ? 37.393 46.985 49.848 1.00 25.33 96 LEU D O 1
ATOM 4685 N N . ASP D 1 97 ? 37.067 47.708 51.961 1.00 26.08 97 ASP D N 1
ATOM 4686 C CA . ASP D 1 97 ? 37.343 46.403 52.559 1.00 26.73 97 ASP D CA 1
ATOM 4687 C C . ASP D 1 97 ? 36.068 45.568 52.543 1.00 26.33 97 ASP D C 1
ATOM 4688 O O . ASP D 1 97 ? 35.033 46.018 52.039 1.00 25.32 97 ASP D O 1
ATOM 4693 N N . SER D 1 98 ? 36.138 44.350 53.069 1.00 25.02 98 SER D N 1
ATOM 4694 C CA . SER D 1 98 ? 35.005 43.430 53.002 1.00 24.85 98 SER D CA 1
ATOM 4695 C C . SER D 1 98 ? 33.757 43.892 53.751 1.00 23.66 98 SER D C 1
ATOM 4696 O O . SER D 1 98 ? 32.644 43.766 53.239 1.00 22.09 98 SER D O 1
ATOM 4699 N N . ALA D 1 99 ? 33.939 44.430 54.957 1.00 22.91 99 ALA D N 1
ATOM 4700 C CA . ALA D 1 99 ? 32.803 44.910 55.742 1.00 22.26 99 ALA D CA 1
ATOM 4701 C C . ALA D 1 99 ? 32.097 46.066 55.024 1.00 21.96 99 ALA D C 1
ATOM 4702 O O . ALA D 1 99 ? 30.868 46.162 55.049 1.00 22.23 99 ALA D O 1
ATOM 4704 N N . GLU D 1 100 ? 32.887 46.929 54.394 1.00 21.27 100 GLU D N 1
ATOM 4705 C CA . GLU D 1 100 ? 32.360 48.089 53.673 1.00 21.19 100 GLU D CA 1
ATOM 4706 C C . GLU D 1 100 ? 31.583 47.676 52.429 1.00 20.69 100 GLU D C 1
ATOM 4707 O O . GLU D 1 100 ? 30.536 48.252 52.121 1.00 19.25 100 GLU D O 1
ATOM 4713 N N . ILE D 1 101 ? 32.122 46.703 51.699 1.00 19.29 101 ILE D N 1
ATOM 4714 C CA . ILE D 1 101 ? 31.408 46.135 50.556 1.00 19.19 101 ILE D CA 1
ATOM 4715 C C . ILE D 1 101 ? 30.033 45.629 50.970 1.00 19.36 101 ILE D C 1
ATOM 4716 O O . ILE D 1 101 ? 29.015 45.927 50.312 1.00 18.40 101 ILE D O 1
ATOM 4721 N N . VAL D 1 102 ? 29.985 44.867 52.061 1.00 19.33 102 VAL D N 1
ATOM 4722 C CA . VAL D 1 102 ? 28.707 44.357 52.551 1.00 18.72 102 VAL D CA 1
ATOM 4723 C C . VAL D 1 102 ? 27.810 45.486 53.082 1.00 18.91 102 VAL D C 1
ATOM 4724 O O . VAL D 1 102 ? 26.585 45.430 52.932 1.00 18.07 102 VAL D O 1
ATOM 4728 N N . HIS D 1 103 ? 28.425 46.499 53.691 1.00 18.55 103 HIS D N 1
ATOM 4729 C CA . HIS D 1 103 ? 27.695 47.677 54.152 1.00 19.71 103 HIS D CA 1
ATOM 4730 C C . HIS D 1 103 ? 27.007 48.359 52.955 1.00 18.78 103 HIS D C 1
ATOM 4731 O O . HIS D 1 103 ? 25.816 48.643 53.009 1.00 19.44 103 HIS D O 1
ATOM 4738 N N . MET D 1 104 ? 27.766 48.624 51.898 1.00 18.96 104 MET D N 1
ATOM 4739 C CA . MET D 1 104 ? 27.191 49.213 50.662 1.00 19.09 104 MET D CA 1
ATOM 4740 C C . MET D 1 104 ? 26.086 48.329 50.073 1.00 18.94 104 MET D C 1
ATOM 4741 O O . MET D 1 104 ? 25.055 48.825 49.586 1.00 17.11 104 MET D O 1
ATOM 4746 N N . TYR D 1 105 ? 26.289 47.013 50.120 1.00 18.17 105 TYR D N 1
ATOM 4747 C CA . TYR D 1 105 ? 25.249 46.084 49.680 1.00 19.67 105 TYR D CA 1
ATOM 4748 C C . TYR D 1 105 ? 23.954 46.250 50.482 1.00 19.53 105 TYR D C 1
ATOM 4749 O O . TYR D 1 105 ? 22.878 46.339 49.904 1.00 19.32 105 TYR D O 1
ATOM 4758 N N . ARG D 1 106 ? 24.044 46.282 51.812 1.00 18.39 106 ARG D N 1
ATOM 4759 C CA . ARG D 1 106 ? 22.830 46.345 52.626 1.00 19.03 106 ARG D CA 1
ATOM 4760 C C . ARG D 1 106 ? 22.128 47.695 52.467 1.00 17.88 106 ARG D C 1
ATOM 4761 O O . ARG D 1 106 ? 20.899 47.745 52.403 1.00 18.56 106 ARG D O 1
ATOM 4769 N N . LEU D 1 107 ? 22.914 48.764 52.364 1.00 16.84 107 LEU D N 1
ATOM 4770 C CA . LEU D 1 107 ? 22.379 50.124 52.193 1.00 16.74 107 LEU D CA 1
ATOM 4771 C C . LEU D 1 107 ? 21.667 50.218 50.844 1.00 17.17 107 LEU D C 1
ATOM 4772 O O . LEU D 1 107 ? 20.541 50.722 50.744 1.00 16.56 107 LEU D O 1
ATOM 4777 N N . ASN D 1 108 ? 22.333 49.720 49.807 1.00 17.11 108 ASN D N 1
ATOM 4778 C CA . ASN D 1 108 ? 21.709 49.664 48.473 1.00 16.43 108 ASN D CA 1
ATOM 4779 C C . ASN D 1 108 ? 20.458 48.795 48.446 1.00 17.04 108 ASN D C 1
ATOM 4780 O O . ASN D 1 108 ? 19.453 49.167 47.842 1.00 16.17 108 ASN D O 1
ATOM 4785 N N . SER D 1 109 ? 20.513 47.641 49.106 1.00 16.00 109 SER D N 1
ATOM 4786 C CA . SER D 1 109 ? 19.374 46.740 49.149 1.00 17.58 109 SER D CA 1
ATOM 4787 C C . SER D 1 109 ? 18.152 47.373 49.802 1.00 17.52 109 SER D C 1
ATOM 4788 O O . SER D 1 109 ? 17.029 47.213 49.322 1.00 16.79 109 SER D O 1
ATOM 4791 N N . GLU D 1 110 ? 18.364 48.095 50.899 1.00 16.97 110 GLU D N 1
ATOM 4792 C CA . GLU D 1 110 ? 17.237 48.720 51.583 1.00 18.91 110 GLU D CA 1
ATOM 4793 C C . GLU D 1 110 ? 16.647 49.833 50.734 1.00 16.83 110 GLU D C 1
ATOM 4794 O O . GLU D 1 110 ? 15.431 49.953 50.618 1.00 16.99 110 GLU D O 1
ATOM 4800 N N . TYR D 1 111 ? 17.508 50.632 50.122 1.00 15.83 111 TYR D N 1
ATOM 4801 C CA . TYR D 1 111 ? 17.035 51.741 49.304 1.00 15.59 111 TYR D CA 1
ATOM 4802 C C . TYR D 1 111 ? 16.252 51.189 48.103 1.00 15.54 111 TYR D C 1
ATOM 4803 O O . TYR D 1 111 ? 15.122 51.603 47.846 1.00 14.23 111 TYR D O 1
ATOM 4812 N N . LYS D 1 112 ? 16.833 50.240 47.375 1.00 15.49 112 LYS D N 1
ATOM 4813 C CA . LYS D 1 112 ? 16.171 49.756 46.149 1.00 16.14 112 LYS D CA 1
ATOM 4814 C C . LYS D 1 112 ? 14.865 49.030 46.457 1.00 17.87 112 LYS D C 1
ATOM 4815 O O . LYS D 1 112 ? 13.936 49.077 45.660 1.00 17.57 112 LYS D O 1
ATOM 4821 N N . GLU D 1 113 ? 14.772 48.395 47.630 1.00 17.73 113 GLU D N 1
ATOM 4822 C CA . GLU D 1 113 ? 13.520 47.760 48.031 1.00 19.39 113 GLU D CA 1
ATOM 4823 C C . GLU D 1 113 ? 12.413 48.765 48.341 1.00 17.98 113 GLU D C 1
ATOM 4824 O O . GLU D 1 113 ? 11.256 48.511 48.035 1.00 18.49 113 GLU D O 1
ATOM 4830 N N . ARG D 1 114 ? 12.772 49.894 48.939 1.00 16.63 114 ARG D N 1
ATOM 4831 C CA . ARG D 1 114 ? 11.799 50.935 49.266 1.00 18.23 114 ARG D CA 1
ATOM 4832 C C . ARG D 1 114 ? 11.314 51.684 48.015 1.00 16.97 114 ARG D C 1
ATOM 4833 O O . ARG D 1 114 ? 10.112 51.923 47.859 1.00 17.43 114 ARG D O 1
ATOM 4841 N N . PHE D 1 115 ? 12.244 52.023 47.129 1.00 16.46 115 PHE D N 1
ATOM 4842 C CA . PHE D 1 115 ? 11.927 52.962 46.025 1.00 15.66 115 PHE D CA 1
ATOM 4843 C C . PHE D 1 115 ? 11.727 52.308 44.661 1.00 15.86 115 PHE D C 1
ATOM 4844 O O . PHE D 1 115 ? 11.102 52.898 43.774 1.00 16.74 115 PHE D O 1
ATOM 4852 N N . GLY D 1 116 ? 12.266 51.106 44.503 1.00 15.59 116 GLY D N 1
ATOM 4853 C CA . GLY D 1 116 ? 12.206 50.326 43.253 1.00 15.67 116 GLY D CA 1
ATOM 4854 C C . GLY D 1 116 ? 13.050 50.882 42.100 1.00 14.94 116 GLY D C 1
ATOM 4855 O O . GLY D 1 116 ? 12.760 50.667 40.909 1.00 14.64 116 GLY D O 1
ATOM 4856 N N . PHE D 1 117 ? 14.119 51.580 42.473 1.00 13.54 117 PHE D N 1
ATOM 4857 C CA . PHE D 1 117 ? 15.202 51.934 41.558 1.00 13.17 117 PHE D CA 1
ATOM 4858 C C . PHE D 1 117 ? 16.505 52.112 42.342 1.00 13.79 117 PHE D C 1
ATOM 4859 O O . PHE D 1 117 ? 16.482 52.186 43.575 1.00 14.57 117 PHE D O 1
ATOM 4867 N N . PRO D 1 118 ? 17.654 52.187 41.642 1.00 13.52 118 PRO D N 1
ATOM 4868 C CA . PRO D 1 118 ? 18.929 52.297 42.365 1.00 13.87 118 PRO D CA 1
ATOM 4869 C C . PRO D 1 118 ? 19.122 53.654 43.001 1.00 13.95 118 PRO D C 1
ATOM 4870 O O . PRO D 1 118 ? 18.600 54.672 42.514 1.00 13.21 118 PRO D O 1
ATOM 4874 N N . PHE D 1 119 ? 19.913 53.654 44.064 1.00 13.11 119 PHE D N 1
ATOM 4875 C CA . PHE D 1 119 ? 20.491 54.879 44.607 1.00 13.60 119 PHE D CA 1
ATOM 4876 C C . PHE D 1 119 ? 21.510 55.481 43.639 1.00 13.77 119 PHE D C 1
ATOM 4877 O O . PHE D 1 119 ? 22.553 54.875 43.321 1.00 13.61 119 PHE D O 1
ATOM 4885 N N . VAL D 1 120 ? 21.195 56.677 43.165 1.00 13.70 120 VAL D N 1
ATOM 4886 C CA . VAL D 1 120 ? 22.037 57.417 42.265 1.00 13.93 120 VAL D CA 1
ATOM 4887 C C . VAL D 1 120 ? 22.454 58.717 42.958 1.00 14.58 120 VAL D C 1
ATOM 4888 O O . VAL D 1 120 ? 21.622 59.388 43.608 1.00 15.78 120 VAL D O 1
ATOM 4892 N N . ILE D 1 121 ? 23.734 59.053 42.820 1.00 15.55 121 ILE D N 1
ATOM 4893 C CA . ILE D 1 121 ? 24.293 60.296 43.361 1.00 17.55 121 ILE D CA 1
ATOM 4894 C C . ILE D 1 121 ? 25.386 60.769 42.422 1.00 18.39 121 ILE D C 1
ATOM 4895 O O . ILE D 1 121 ? 25.972 59.967 41.684 1.00 18.59 121 ILE D O 1
ATOM 4900 N N . CYS D 1 122 ? 25.670 62.066 42.434 1.00 19.74 122 CYS D N 1
ATOM 4901 C CA . CYS D 1 122 ? 26.753 62.594 41.634 1.00 20.76 122 CYS D CA 1
ATOM 4902 C C . CYS D 1 122 ? 28.084 62.304 42.344 1.00 21.68 122 CYS D C 1
ATOM 4903 O O . CYS D 1 122 ? 28.544 63.100 43.157 1.00 23.42 122 CYS D O 1
ATOM 4906 N N . ALA D 1 123 ? 28.669 61.150 42.048 1.00 22.19 123 ALA D N 1
ATOM 4907 C CA . ALA D 1 123 ? 29.862 60.678 42.768 1.00 23.95 123 ALA D CA 1
ATOM 4908 C C . ALA D 1 123 ? 31.049 61.645 42.711 1.00 25.25 123 ALA D C 1
ATOM 4909 O O . ALA D 1 123 ? 31.871 61.671 43.632 1.00 26.67 123 ALA D O 1
ATOM 4911 N N . ARG D 1 124 ? 31.162 62.420 41.636 1.00 25.57 124 ARG D N 1
ATOM 4912 C CA . ARG D 1 124 ? 32.289 63.345 41.516 1.00 27.00 124 ARG D CA 1
ATOM 4913 C C . ARG D 1 124 ? 32.202 64.530 42.487 1.00 27.17 124 ARG D C 1
ATOM 4914 O O . ARG D 1 124 ? 33.201 65.219 42.723 1.00 28.28 124 ARG D O 1
ATOM 4922 N N . LEU D 1 125 ? 31.021 64.750 43.059 1.00 26.99 125 LEU D N 1
ATOM 4923 C CA . LEU D 1 125 ? 30.820 65.834 44.030 1.00 27.02 125 LEU D CA 1
ATOM 4924 C C . LEU D 1 125 ? 30.711 65.311 45.457 1.00 27.07 125 LEU D C 1
ATOM 4925 O O . LEU D 1 125 ? 30.416 66.071 46.386 1.00 26.82 125 LEU D O 1
ATOM 4930 N N . ASN D 1 126 ? 30.912 64.009 45.635 1.00 26.30 126 ASN D N 1
ATOM 4931 C CA . ASN D 1 126 ? 30.784 63.407 46.952 1.00 26.37 126 ASN D CA 1
ATOM 4932 C C . ASN D 1 126 ? 31.941 62.469 47.263 1.00 27.22 126 ASN D C 1
ATOM 4933 O O . ASN D 1 126 ? 32.572 61.916 46.365 1.00 28.41 126 ASN D O 1
ATOM 4938 N N . ASN D 1 127 ? 32.223 62.306 48.548 1.00 28.18 127 ASN D N 1
ATOM 4939 C CA . ASN D 1 127 ? 33.210 61.325 48.973 1.00 27.40 127 ASN D CA 1
ATOM 4940 C C . ASN D 1 127 ? 32.483 60.160 49.627 1.00 27.16 127 ASN D C 1
ATOM 4941 O O . ASN D 1 127 ? 31.254 60.151 49.693 1.00 26.32 127 ASN D O 1
ATOM 4946 N N . LYS D 1 128 ? 33.235 59.172 50.102 1.00 26.84 128 LYS D N 1
ATOM 4947 C CA . LYS D 1 128 ? 32.645 57.978 50.694 1.00 26.02 128 LYS D CA 1
ATOM 4948 C C . LYS D 1 128 ? 31.660 58.264 51.833 1.00 25.36 128 LYS D C 1
ATOM 4949 O O . LYS D 1 128 ? 30.578 57.668 51.889 1.00 24.51 128 LYS D O 1
ATOM 4955 N N . ALA D 1 129 ? 32.028 59.169 52.746 1.00 24.94 129 ALA D N 1
ATOM 4956 C CA . ALA D 1 129 ? 31.189 59.437 53.919 1.00 25.44 129 ALA D CA 1
ATOM 4957 C C . ALA D 1 129 ? 29.894 60.130 53.519 1.00 24.99 129 ALA D C 1
ATOM 4958 O O . ALA D 1 129 ? 28.823 59.827 54.054 1.00 24.26 129 ALA D O 1
ATOM 4960 N N . ASP D 1 130 ? 30.013 61.044 52.565 1.00 25.94 130 ASP D N 1
ATOM 4961 C CA . ASP D 1 130 ? 28.863 61.711 51.938 1.00 25.90 130 ASP D CA 1
ATOM 4962 C C . ASP D 1 130 ? 27.876 60.690 51.370 1.00 25.12 130 ASP D C 1
ATOM 4963 O O . ASP D 1 130 ? 26.664 60.792 51.582 1.00 24.70 130 ASP D O 1
ATOM 4968 N N . ILE D 1 131 ? 28.410 59.689 50.674 1.00 24.10 131 ILE D N 1
ATOM 4969 C CA . ILE D 1 131 ? 27.586 58.634 50.076 1.00 22.66 131 ILE D CA 1
ATOM 4970 C C . ILE D 1 131 ? 26.832 57.817 51.114 1.00 22.96 131 ILE D C 1
ATOM 4971 O O . ILE D 1 131 ? 25.617 57.645 51.023 1.00 21.75 131 ILE D O 1
ATOM 4976 N N . VAL D 1 132 ? 27.556 57.311 52.109 1.00 22.62 132 VAL D N 1
ATOM 4977 C CA . VAL D 1 132 ? 26.944 56.552 53.183 1.00 23.35 132 VAL D CA 1
ATOM 4978 C C . VAL D 1 132 ? 25.846 57.360 53.870 1.00 23.87 132 VAL D C 1
ATOM 4979 O O . VAL D 1 132 ? 24.779 56.834 54.168 1.00 24.15 132 VAL D O 1
ATOM 4983 N N . ARG D 1 133 ? 26.103 58.646 54.102 1.00 24.81 133 ARG D N 1
ATOM 4984 C CA . ARG D 1 133 ? 25.133 59.507 54.770 1.00 26.49 133 ARG D CA 1
ATOM 4985 C C . ARG D 1 133 ? 23.879 59.668 53.923 1.00 25.96 133 ARG D C 1
ATOM 4986 O O . ARG D 1 133 ? 22.761 59.511 54.416 1.00 26.95 133 ARG D O 1
ATOM 4994 N N . GLN D 1 134 ? 24.080 59.968 52.645 1.00 25.58 134 GLN D N 1
ATOM 4995 C CA . GLN D 1 134 ? 22.969 60.206 51.722 1.00 25.61 134 GLN D CA 1
ATOM 4996 C C . GLN D 1 134 ? 22.150 58.939 51.476 1.00 25.21 134 GLN D C 1
ATOM 4997 O O . GLN D 1 134 ? 20.938 59.014 51.290 1.00 24.83 134 GLN D O 1
ATOM 5003 N N . LEU D 1 135 ? 22.796 57.773 51.505 1.00 24.37 135 LEU D N 1
ATOM 5004 C CA . LEU D 1 135 ? 22.064 56.507 51.421 1.00 24.48 135 LEU D CA 1
ATOM 5005 C C . LEU D 1 135 ? 21.099 56.311 52.585 1.00 24.99 135 LEU D C 1
ATOM 5006 O O . LEU D 1 135 ? 20.012 55.769 52.409 1.00 25.48 135 LEU D O 1
ATOM 5011 N N . SER D 1 136 ? 21.494 56.740 53.782 1.00 24.50 136 SER D N 1
ATOM 5012 C CA . SER D 1 136 ? 20.615 56.616 54.926 1.00 25.53 136 SER D CA 1
ATOM 5013 C C . SER D 1 136 ? 19.600 57.755 54.996 1.00 24.73 136 SER D C 1
ATOM 5014 O O . SER D 1 136 ? 18.442 57.537 55.356 1.00 25.63 136 SER D O 1
ATOM 5017 N N . GLU D 1 137 ? 20.029 58.963 54.644 1.00 25.17 137 GLU D N 1
ATOM 5018 C CA . GLU D 1 137 ? 19.160 60.126 54.752 1.00 25.17 137 GLU D CA 1
ATOM 5019 C C . GLU D 1 137 ? 18.058 60.083 53.692 1.00 23.91 137 GLU D C 1
ATOM 5020 O O . GLU D 1 137 ? 16.881 60.307 53.996 1.00 22.23 137 GLU D O 1
ATOM 5026 N N . ARG D 1 138 ? 18.436 59.793 52.448 1.00 22.64 138 ARG D N 1
ATOM 5027 C CA . ARG D 1 138 ? 17.428 59.745 51.380 1.00 21.79 138 ARG D CA 1
ATOM 5028 C C . ARG D 1 138 ? 16.415 58.642 51.569 1.00 21.54 138 ARG D C 1
ATOM 5029 O O . ARG D 1 138 ? 15.281 58.733 51.096 1.00 22.30 138 ARG D O 1
ATOM 5037 N N . LEU D 1 139 ? 16.811 57.603 52.299 1.00 22.63 139 LEU D N 1
ATOM 5038 C CA . LEU D 1 139 ? 15.912 56.519 52.642 1.00 23.74 139 LEU D CA 1
ATOM 5039 C C . LEU D 1 139 ? 14.659 57.032 53.358 1.00 24.04 139 LEU D C 1
ATOM 5040 O O . LEU D 1 139 ? 13.614 56.403 53.293 1.00 23.39 139 LEU D O 1
ATOM 5045 N N . LYS D 1 140 ? 14.763 58.193 54.011 1.00 25.12 140 LYS D N 1
ATOM 5046 C CA . LYS D 1 140 ? 13.632 58.773 54.756 1.00 25.79 140 LYS D CA 1
ATOM 5047 C C . LYS D 1 140 ? 12.632 59.558 53.890 1.00 26.09 140 LYS D C 1
ATOM 5048 O O . LYS D 1 140 ? 11.537 59.911 54.354 1.00 26.54 140 LYS D O 1
ATOM 5054 N N . ASN D 1 141 ? 12.996 59.820 52.636 1.00 25.73 141 ASN D N 1
ATOM 5055 C CA . ASN D 1 141 ? 12.147 60.595 51.747 1.00 25.71 141 ASN D CA 1
ATOM 5056 C C . ASN D 1 141 ? 10.915 59.846 51.288 1.00 24.86 141 ASN D C 1
ATOM 5057 O O . ASN D 1 141 ? 10.897 58.616 51.215 1.00 25.30 141 ASN D O 1
ATOM 5062 N N . ARG D 1 142 ? 9.880 60.603 50.960 1.00 25.02 142 ARG D N 1
ATOM 5063 C CA . ARG D 1 142 ? 8.668 60.025 50.399 1.00 25.63 142 ARG D CA 1
ATOM 5064 C C . ARG D 1 142 ? 8.940 59.693 48.938 1.00 24.14 142 ARG D C 1
ATOM 5065 O O . ARG D 1 142 ? 9.803 60.304 48.321 1.00 23.78 142 ARG D O 1
ATOM 5073 N N . ARG D 1 143 ? 8.189 58.743 48.392 1.00 24.57 143 ARG D N 1
ATOM 5074 C CA . ARG D 1 143 ? 8.409 58.269 47.023 1.00 24.93 143 ARG D CA 1
ATOM 5075 C C . ARG D 1 143 ? 8.531 59.388 45.979 1.00 23.70 143 ARG D C 1
ATOM 5076 O O . ARG D 1 143 ? 9.490 59.422 45.212 1.00 22.46 143 ARG D O 1
ATOM 5084 N N . THR D 1 144 ? 7.561 60.305 45.941 1.00 23.24 144 THR D N 1
ATOM 5085 C CA . THR D 1 144 ? 7.555 61.312 44.876 1.00 23.47 144 THR D CA 1
ATOM 5086 C C . THR D 1 144 ? 8.724 62.279 45.015 1.00 21.58 144 THR D C 1
ATOM 5087 O O . THR D 1 144 ? 9.396 62.595 44.034 1.00 22.28 144 THR D O 1
ATOM 5091 N N . ALA D 1 145 ? 8.982 62.727 46.236 1.00 20.64 145 ALA D N 1
ATOM 5092 C CA . ALA D 1 145 ? 10.127 63.595 46.509 1.00 19.65 145 ALA D CA 1
ATOM 5093 C C . ALA D 1 145 ? 11.458 62.939 46.138 1.00 18.45 145 ALA D C 1
ATOM 5094 O O . ALA D 1 145 ? 12.363 63.593 45.626 1.00 18.49 145 ALA D O 1
ATOM 5096 N N . GLU D 1 146 ? 11.582 61.644 46.409 1.00 17.53 146 GLU D N 1
ATOM 5097 C CA . GLU D 1 146 ? 12.842 60.953 46.139 1.00 17.00 146 GLU D CA 1
ATOM 5098 C C . GLU D 1 146 ? 13.127 60.837 44.637 1.00 16.08 146 GLU D C 1
ATOM 5099 O O . GLU D 1 146 ? 14.258 61.033 44.197 1.00 15.73 146 GLU D O 1
ATOM 5105 N N . LEU D 1 147 ? 12.098 60.525 43.852 1.00 16.65 147 LEU D N 1
ATOM 5106 C CA . LEU D 1 147 ? 12.275 60.515 42.386 1.00 16.24 147 LEU D CA 1
ATOM 5107 C C . LEU D 1 147 ? 12.862 61.829 41.889 1.00 16.73 147 LEU D C 1
ATOM 5108 O O . LEU D 1 147 ? 13.790 61.839 41.078 1.00 15.97 147 LEU D O 1
ATOM 5113 N N . GLU D 1 148 ? 12.328 62.945 42.379 1.00 18.34 148 GLU D N 1
ATOM 5114 C CA . GLU D 1 148 ? 12.851 64.270 42.037 1.00 20.86 148 GLU D CA 1
ATOM 5115 C C . GLU D 1 148 ? 14.322 64.439 42.438 1.00 19.48 148 GLU D C 1
ATOM 5116 O O . GLU D 1 148 ? 15.147 64.855 41.633 1.00 18.38 148 GLU D O 1
ATOM 5122 N N . CYS D 1 149 ? 14.630 64.141 43.696 1.00 20.45 149 CYS D N 1
ATOM 5123 C CA . CYS D 1 149 ? 16.013 64.133 44.189 1.00 18.91 149 CYS D CA 1
ATOM 5124 C C . CYS D 1 149 ? 16.987 63.343 43.295 1.00 16.28 149 CYS D C 1
ATOM 5125 O O . CYS D 1 149 ? 18.050 63.836 42.908 1.00 15.36 149 CYS D O 1
ATOM 5128 N N . ALA D 1 150 ? 16.612 62.106 42.998 1.00 15.38 150 ALA D N 1
ATOM 5129 C CA . ALA D 1 150 ? 17.452 61.213 42.205 1.00 14.57 150 ALA D CA 1
ATOM 5130 C C . ALA D 1 150 ? 17.655 61.739 40.793 1.00 14.19 150 ALA D C 1
ATOM 5131 O O . ALA D 1 150 ? 18.759 61.714 40.279 1.00 13.08 150 ALA D O 1
ATOM 5133 N N . ILE D 1 151 ? 16.578 62.211 40.155 1.00 14.24 151 ILE D N 1
ATOM 5134 C CA . ILE D 1 151 ? 16.712 62.786 38.818 1.00 14.23 151 ILE D CA 1
ATOM 5135 C C . ILE D 1 151 ? 17.631 64.018 38.816 1.00 14.36 151 ILE D C 1
ATOM 5136 O O . ILE D 1 151 ? 18.393 64.221 37.885 1.00 13.02 151 ILE D O 1
ATOM 5141 N N . GLU D 1 152 ? 17.591 64.824 39.883 1.00 15.49 152 GLU D N 1
ATOM 5142 C CA . GLU D 1 152 ? 18.518 65.945 40.006 1.00 16.36 152 GLU D CA 1
ATOM 5143 C C . GLU D 1 152 ? 19.981 65.465 40.042 1.00 14.93 152 GLU D C 1
ATOM 5144 O O . GLU D 1 152 ? 20.851 66.081 39.435 1.00 14.74 152 GLU D O 1
ATOM 5150 N N . GLU D 1 153 ? 20.239 64.344 40.708 1.00 14.67 153 GLU D N 1
ATOM 5151 C CA . GLU D 1 153 ? 21.593 63.762 40.709 1.00 15.05 153 GLU D CA 1
ATOM 5152 C C . GLU D 1 153 ? 22.002 63.331 39.297 1.00 14.63 153 GLU D C 1
ATOM 5153 O O . GLU D 1 153 ? 23.110 63.634 38.839 1.00 13.79 153 GLU D O 1
ATOM 5159 N N . VAL D 1 154 ? 21.082 62.686 38.581 1.00 13.36 154 VAL D N 1
ATOM 5160 C CA . VAL D 1 154 ? 21.335 62.324 37.181 1.00 13.83 154 VAL D CA 1
ATOM 5161 C C . VAL D 1 154 ? 21.750 63.542 36.360 1.00 13.59 154 VAL D C 1
ATOM 5162 O O . VAL D 1 154 ? 22.687 63.489 35.577 1.00 13.61 154 VAL D O 1
ATOM 5166 N N . LYS D 1 155 ? 21.052 64.655 36.549 1.00 14.38 155 LYS D N 1
ATOM 5167 C CA . LYS D 1 155 ? 21.334 65.844 35.776 1.00 15.15 155 LYS D CA 1
ATOM 5168 C C . LYS D 1 155 ? 22.672 66.482 36.162 1.00 14.62 155 LYS D C 1
ATOM 5169 O O . LYS D 1 155 ? 23.329 67.095 35.336 1.00 16.06 155 LYS D O 1
ATOM 5175 N N . LYS D 1 156 ? 23.071 66.337 37.420 1.00 14.83 156 LYS D N 1
ATOM 5176 C CA . LYS D 1 156 ? 24.408 66.767 37.825 1.00 15.64 156 LYS D CA 1
ATOM 5177 C C . LYS D 1 156 ? 25.469 65.911 37.159 1.00 14.49 156 LYS D C 1
ATOM 5178 O O . LYS D 1 156 ? 26.447 66.427 36.640 1.00 15.63 156 LYS D O 1
ATOM 5184 N N . ILE D 1 157 ? 25.271 64.591 37.186 1.00 14.94 157 ILE D N 1
ATOM 5185 C CA . ILE D 1 157 ? 26.192 63.660 36.526 1.00 14.95 157 ILE D CA 1
ATOM 5186 C C . ILE D 1 157 ? 26.326 64.023 35.046 1.00 15.27 157 ILE D C 1
ATOM 5187 O O . ILE D 1 157 ? 27.427 64.078 34.492 1.00 15.19 157 ILE D O 1
ATOM 5192 N N . CYS D 1 158 ? 25.192 64.297 34.412 1.00 16.96 158 CYS D N 1
ATOM 5193 C CA . CYS D 1 158 ? 25.150 64.704 33.015 1.00 16.41 158 CYS D CA 1
ATOM 5194 C C . CYS D 1 158 ? 25.969 65.978 32.755 1.00 16.79 158 CYS D C 1
ATOM 5195 O O . CYS D 1 158 ? 26.771 66.028 31.825 1.00 16.50 158 CYS D O 1
ATOM 5198 N N . SER D 1 159 ? 25.789 66.992 33.599 1.00 17.53 159 SER D N 1
ATOM 5199 C CA . SER D 1 159 ? 26.520 68.252 33.445 1.00 18.40 159 SER D CA 1
ATOM 5200 C C . SER D 1 159 ? 28.032 68.053 33.450 1.00 17.81 159 SER D C 1
ATOM 5201 O O . SER D 1 159 ? 28.741 68.626 32.627 1.00 19.12 159 SER D O 1
ATOM 5204 N N . LEU D 1 160 ? 28.518 67.237 34.379 1.00 18.94 160 LEU D N 1
ATOM 5205 C CA . LEU D 1 160 ? 29.950 66.949 34.489 1.00 18.73 160 LEU D CA 1
ATOM 5206 C C . LEU D 1 160 ? 30.467 66.162 33.286 1.00 18.74 160 LEU D C 1
ATOM 5207 O O . LEU D 1 160 ? 31.536 66.461 32.732 1.00 19.29 160 LEU D O 1
ATOM 5212 N N . ARG D 1 161 ? 29.703 65.160 32.859 1.00 17.98 161 ARG D N 1
ATOM 5213 C CA . ARG D 1 161 ? 30.076 64.392 31.668 1.00 17.34 161 ARG D CA 1
ATOM 5214 C C . ARG D 1 161 ? 30.093 65.264 30.411 1.00 18.54 161 ARG D C 1
ATOM 5215 O O . ARG D 1 161 ? 30.976 65.119 29.560 1.00 19.46 161 ARG D O 1
ATOM 5223 N N . LEU D 1 162 ? 29.116 66.160 30.275 1.00 18.91 162 LEU D N 1
ATOM 5224 C CA . LEU D 1 162 ? 29.118 67.107 29.166 1.00 20.01 162 LEU D CA 1
ATOM 5225 C C . LEU D 1 162 ? 30.385 67.960 29.157 1.00 21.05 162 LEU D C 1
ATOM 5226 O O . LEU D 1 162 ? 30.969 68.206 28.102 1.00 20.80 162 LEU D O 1
ATOM 5231 N N . HIS D 1 163 ? 30.792 68.402 30.344 1.00 23.53 163 HIS D N 1
ATOM 5232 C CA . HIS D 1 163 ? 31.926 69.303 30.487 1.00 25.72 163 HIS D CA 1
ATOM 5233 C C . HIS D 1 163 ? 33.265 68.585 30.343 1.00 26.61 163 HIS D C 1
ATOM 5234 O O . HIS D 1 163 ? 34.270 69.210 29.974 1.00 27.10 163 HIS D O 1
ATOM 5241 N N . SER D 1 164 ? 33.267 67.275 30.603 1.00 26.95 164 SER D N 1
ATOM 5242 C CA . SER D 1 164 ? 34.435 66.413 30.365 1.00 28.01 164 SER D CA 1
ATOM 5243 C C . SER D 1 164 ? 34.591 66.148 28.874 1.00 29.10 164 SER D C 1
ATOM 5244 O O . SER D 1 164 ? 35.682 65.822 28.407 1.00 29.88 164 SER D O 1
ATOM 5247 N N . ILE D 1 165 ? 33.470 66.229 28.156 1.00 29.50 165 ILE D N 1
ATOM 5248 C CA . ILE D 1 165 ? 33.429 66.500 26.714 1.00 30.56 165 ILE D CA 1
ATOM 5249 C C . ILE D 1 165 ? 32.613 65.548 25.836 1.00 30.90 165 ILE D C 1
ATOM 5250 O O . ILE D 1 165 ? 32.540 65.745 24.616 1.00 30.75 165 ILE D O 1
ATOM 5255 N N . ASP E 1 2 ? 79.095 48.946 0.012 1.00 32.51 2 ASP E N 1
ATOM 5256 C CA . ASP E 1 2 ? 79.605 48.332 1.268 1.00 32.28 2 ASP E CA 1
ATOM 5257 C C . ASP E 1 2 ? 78.510 47.483 1.920 1.00 31.44 2 ASP E C 1
ATOM 5258 O O . ASP E 1 2 ? 77.619 48.023 2.568 1.00 31.16 2 ASP E O 1
ATOM 5263 N N . ILE E 1 3 ? 78.584 46.162 1.753 1.00 30.83 3 ILE E N 1
ATOM 5264 C CA . ILE E 1 3 ? 77.565 45.248 2.300 1.00 30.35 3 ILE E CA 1
ATOM 5265 C C . ILE E 1 3 ? 77.395 45.344 3.818 1.00 30.04 3 ILE E C 1
ATOM 5266 O O . ILE E 1 3 ? 76.314 45.062 4.343 1.00 29.27 3 ILE E O 1
ATOM 5271 N N . ASN E 1 4 ? 78.450 45.741 4.527 1.00 30.16 4 ASN E N 1
ATOM 5272 C CA . ASN E 1 4 ? 78.348 45.904 5.973 1.00 29.60 4 ASN E CA 1
ATOM 5273 C C . ASN E 1 4 ? 77.316 46.959 6.341 1.00 28.83 4 ASN E C 1
ATOM 5274 O O . ASN E 1 4 ? 76.526 46.765 7.270 1.00 29.26 4 ASN E O 1
ATOM 5279 N N . VAL E 1 5 ? 77.329 48.077 5.617 1.00 27.32 5 VAL E N 1
ATOM 5280 C CA . VAL E 1 5 ? 76.375 49.147 5.862 1.00 27.40 5 VAL E CA 1
ATOM 5281 C C . VAL E 1 5 ? 74.975 48.716 5.427 1.00 26.08 5 VAL E C 1
ATOM 5282 O O . VAL E 1 5 ? 74.010 48.918 6.157 1.00 25.09 5 VAL E O 1
ATOM 5286 N N . VAL E 1 6 ? 74.874 48.100 4.252 1.00 25.82 6 VAL E N 1
ATOM 5287 C CA . VAL E 1 6 ? 73.598 47.538 3.817 1.00 24.40 6 VAL E CA 1
ATOM 5288 C C . VAL E 1 6 ? 73.027 46.641 4.912 1.00 24.54 6 VAL E C 1
ATOM 5289 O O . VAL E 1 6 ? 71.848 46.779 5.290 1.00 24.26 6 VAL E O 1
ATOM 5293 N N . ASN E 1 7 ? 73.865 45.730 5.416 1.00 23.76 7 ASN E N 1
ATOM 5294 C CA . ASN E 1 7 ? 73.490 44.783 6.454 1.00 24.85 7 ASN E CA 1
ATOM 5295 C C . ASN E 1 7 ? 73.021 45.404 7.775 1.00 24.36 7 ASN E C 1
ATOM 5296 O O . ASN E 1 7 ? 72.387 44.735 8.581 1.00 25.37 7 ASN E O 1
ATOM 5301 N N . ALA E 1 8 ? 73.345 46.670 8.016 1.00 24.75 8 ALA E N 1
ATOM 5302 C CA . ALA E 1 8 ? 72.930 47.289 9.276 1.00 24.27 8 ALA E CA 1
ATOM 5303 C C . ALA E 1 8 ? 71.750 48.236 9.079 1.00 23.69 8 ALA E C 1
ATOM 5304 O O . ALA E 1 8 ? 71.244 48.812 10.037 1.00 23.75 8 ALA E O 1
ATOM 5306 N N . LEU E 1 9 ? 71.303 48.385 7.836 1.00 22.27 9 LEU E N 1
ATOM 5307 C CA . LEU E 1 9 ? 70.162 49.246 7.546 1.00 21.91 9 LEU E CA 1
ATOM 5308 C C . LEU E 1 9 ? 68.890 48.752 8.243 1.00 20.96 9 LEU E C 1
ATOM 5309 O O . LEU E 1 9 ? 68.585 47.557 8.239 1.00 21.18 9 LEU E O 1
ATOM 5314 N N . ALA E 1 10 ? 68.168 49.690 8.842 1.00 20.44 10 ALA E N 1
ATOM 5315 C CA . ALA E 1 10 ? 66.785 49.469 9.284 1.00 19.58 10 ALA E CA 1
ATOM 5316 C C . ALA E 1 10 ? 65.945 49.080 8.061 1.00 18.99 10 ALA E C 1
ATOM 5317 O O . ALA E 1 10 ? 66.237 49.565 6.965 1.00 18.94 10 ALA E O 1
ATOM 5319 N N . TYR E 1 11 ? 64.918 48.230 8.218 1.00 17.12 11 TYR E N 1
ATOM 5320 C CA . TYR E 1 11 ? 64.097 47.846 7.042 1.00 17.11 11 TYR E CA 1
ATOM 5321 C C . TYR E 1 11 ? 63.545 49.051 6.272 1.00 16.64 11 TYR E C 1
ATOM 5322 O O . TYR E 1 11 ? 63.446 49.007 5.050 1.00 16.60 11 TYR E O 1
ATOM 5331 N N . GLU E 1 12 ? 63.206 50.140 6.962 1.00 17.68 12 GLU E N 1
ATOM 5332 C CA . GLU E 1 12 ? 62.629 51.286 6.255 1.00 18.66 12 GLU E CA 1
ATOM 5333 C C . GLU E 1 12 ? 63.622 51.891 5.268 1.00 18.46 12 GLU E C 1
ATOM 5334 O O . GLU E 1 12 ? 63.251 52.309 4.170 1.00 17.56 12 GLU E O 1
ATOM 5340 N N . ASP E 1 13 ? 64.883 51.951 5.671 1.00 18.99 13 ASP E N 1
ATOM 5341 C CA . ASP E 1 13 ? 65.914 52.516 4.802 1.00 19.53 13 ASP E CA 1
ATOM 5342 C C . ASP E 1 13 ? 66.274 51.550 3.682 1.00 18.48 13 ASP E C 1
ATOM 5343 O O . ASP E 1 13 ? 66.500 51.967 2.549 1.00 19.54 13 ASP E O 1
ATOM 5348 N N . PHE E 1 14 ? 66.290 50.264 4.001 1.00 17.72 14 PHE E N 1
ATOM 5349 C CA . PHE E 1 14 ? 66.476 49.223 2.999 1.00 17.35 14 PHE E CA 1
ATOM 5350 C C . PHE E 1 14 ? 65.389 49.279 1.920 1.00 17.58 14 PHE E C 1
ATOM 5351 O O . PHE E 1 14 ? 65.681 49.211 0.726 1.00 16.69 14 PHE E O 1
ATOM 5359 N N . VAL E 1 15 ? 64.129 49.413 2.334 1.00 17.90 15 VAL E N 1
ATOM 5360 C CA . VAL E 1 15 ? 63.030 49.521 1.388 1.00 18.38 15 VAL E CA 1
ATOM 5361 C C . VAL E 1 15 ? 63.117 50.799 0.552 1.00 19.00 15 VAL E C 1
ATOM 5362 O O . VAL E 1 15 ? 62.831 50.779 -0.648 1.00 18.64 15 VAL E O 1
ATOM 5366 N N . LYS E 1 16 ? 63.516 51.908 1.176 1.00 19.95 16 LYS E N 1
ATOM 5367 C CA . LYS E 1 16 ? 63.698 53.158 0.438 1.00 21.39 16 LYS E CA 1
ATOM 5368 C C . LYS E 1 16 ? 64.795 53.065 -0.626 1.00 21.23 16 LYS E C 1
ATOM 5369 O O . LYS E 1 16 ? 64.661 53.608 -1.727 1.00 22.43 16 LYS E O 1
ATOM 5375 N N . LEU E 1 17 ? 65.868 52.364 -0.307 1.00 20.58 17 LEU E N 1
ATOM 5376 C CA . LEU E 1 17 ? 67.013 52.294 -1.207 1.00 20.96 17 LEU E CA 1
ATOM 5377 C C . LEU E 1 17 ? 66.802 51.250 -2.297 1.00 20.35 17 LEU E C 1
ATOM 5378 O O . LEU E 1 17 ? 67.065 51.513 -3.477 1.00 21.19 17 LEU E O 1
ATOM 5383 N N . PHE E 1 18 ? 66.309 50.078 -1.900 1.00 19.12 18 PHE E N 1
ATOM 5384 C CA . PHE E 1 18 ? 66.174 48.927 -2.803 1.00 19.03 18 PHE E CA 1
ATOM 5385 C C . PHE E 1 18 ? 64.760 48.735 -3.369 1.00 18.78 18 PHE E C 1
ATOM 5386 O O . PHE E 1 18 ? 64.545 47.849 -4.199 1.00 19.76 18 PHE E O 1
ATOM 5394 N N . GLY E 1 19 ? 63.822 49.566 -2.917 1.00 18.04 19 GLY E N 1
ATOM 5395 C CA . GLY E 1 19 ? 62.390 49.424 -3.220 1.00 17.60 19 GLY E CA 1
ATOM 5396 C C . GLY E 1 19 ? 61.954 49.383 -4.675 1.00 17.73 19 GLY E C 1
ATOM 5397 O O . GLY E 1 19 ? 60.856 48.892 -4.980 1.00 18.26 19 GLY E O 1
ATOM 5398 N N . ASN E 1 20 ? 62.784 49.889 -5.588 1.00 16.20 20 ASN E N 1
ATOM 5399 C CA . ASN E 1 20 ? 62.420 49.836 -7.006 1.00 16.23 20 ASN E CA 1
ATOM 5400 C C . ASN E 1 20 ? 63.387 49.022 -7.879 1.00 15.80 20 ASN E C 1
ATOM 5401 O O . ASN E 1 20 ? 63.411 49.182 -9.097 1.00 16.46 20 ASN E O 1
ATOM 5406 N N . VAL E 1 21 ? 64.151 48.112 -7.292 1.00 15.57 21 VAL E N 1
ATOM 5407 C CA . VAL E 1 21 ? 65.004 47.276 -8.144 1.00 15.67 21 VAL E CA 1
ATOM 5408 C C . VAL E 1 21 ? 64.187 46.298 -9.018 1.00 15.77 21 VAL E C 1
ATOM 5409 O O . VAL E 1 21 ? 64.656 45.858 -10.067 1.00 14.76 21 VAL E O 1
ATOM 5413 N N . VAL E 1 22 ? 62.989 45.933 -8.554 1.00 14.91 22 VAL E N 1
ATOM 5414 C CA . VAL E 1 22 ? 61.983 45.324 -9.409 1.00 14.47 22 VAL E CA 1
ATOM 5415 C C . VAL E 1 22 ? 60.829 46.329 -9.516 1.00 14.45 22 VAL E C 1
ATOM 5416 O O . VAL E 1 22 ? 60.210 46.694 -8.506 1.00 14.43 22 VAL E O 1
ATOM 5420 N N . GLU E 1 23 ? 60.591 46.802 -10.734 1.00 14.15 23 GLU E N 1
ATOM 5421 C CA . GLU E 1 23 ? 59.716 47.940 -11.021 1.00 14.94 23 GLU E CA 1
ATOM 5422 C C . GLU E 1 23 ? 58.351 47.873 -10.319 1.00 14.40 23 GLU E C 1
ATOM 5423 O O . GLU E 1 23 ? 57.575 46.940 -10.532 1.00 14.81 23 GLU E O 1
ATOM 5429 N N . LYS E 1 24 ? 58.101 48.870 -9.477 1.00 13.73 24 LYS E N 1
ATOM 5430 C CA . LYS E 1 24 ? 56.851 48.995 -8.727 1.00 14.80 24 LYS E CA 1
ATOM 5431 C C . LYS E 1 24 ? 56.496 47.789 -7.866 1.00 14.47 24 LYS E C 1
ATOM 5432 O O . LYS E 1 24 ? 55.332 47.607 -7.480 1.00 14.55 24 LYS E O 1
ATOM 5438 N N . CYS E 1 25 ? 57.510 46.992 -7.517 1.00 13.61 25 CYS E N 1
ATOM 5439 C CA . CYS E 1 25 ? 57.331 45.856 -6.621 1.00 14.66 25 CYS E CA 1
ATOM 5440 C C . CYS E 1 25 ? 58.234 45.931 -5.386 1.00 14.80 25 CYS E C 1
ATOM 5441 O O . CYS E 1 25 ? 59.104 45.063 -5.187 1.00 15.43 25 CYS E O 1
ATOM 5444 N N . PRO E 1 26 ? 58.036 46.965 -4.543 1.00 15.21 26 PRO E N 1
ATOM 5445 C CA . PRO E 1 26 ? 58.882 47.057 -3.349 1.00 15.33 26 PRO E CA 1
ATOM 5446 C C . PRO E 1 26 ? 58.702 45.907 -2.375 1.00 14.61 26 PRO E C 1
ATOM 5447 O O . PRO E 1 26 ? 59.591 45.671 -1.564 1.00 15.27 26 PRO E O 1
ATOM 5451 N N . LEU E 1 27 ? 57.576 45.196 -2.446 1.00 14.76 27 LEU E N 1
ATOM 5452 C CA . LEU E 1 27 ? 57.356 44.008 -1.614 1.00 15.35 27 LEU E CA 1
ATOM 5453 C C . LEU E 1 27 ? 58.431 42.916 -1.788 1.00 15.01 27 LEU E C 1
ATOM 5454 O O . LEU E 1 27 ? 58.778 42.213 -0.841 1.00 13.83 27 LEU E O 1
ATOM 5459 N N . ILE E 1 28 ? 58.948 42.777 -3.001 1.00 15.13 28 ILE E N 1
ATOM 5460 C CA . ILE E 1 28 ? 59.991 41.773 -3.281 1.00 15.49 28 ILE E CA 1
ATOM 5461 C C . ILE E 1 28 ? 61.318 42.098 -2.585 1.00 15.57 28 ILE E C 1
ATOM 5462 O O . ILE E 1 28 ? 61.899 41.237 -1.925 1.00 16.24 28 ILE E O 1
ATOM 5467 N N . SER E 1 29 ? 61.789 43.334 -2.717 1.00 16.21 29 SER E N 1
ATOM 5468 C CA . SER E 1 29 ? 63.020 43.744 -2.033 1.00 18.20 29 SER E CA 1
ATOM 5469 C C . SER E 1 29 ? 62.797 43.849 -0.528 1.00 16.70 29 SER E C 1
ATOM 5470 O O . SER E 1 29 ? 63.657 43.450 0.271 1.00 18.02 29 SER E O 1
ATOM 5473 N N . ALA E 1 30 ? 61.626 44.343 -0.136 1.00 14.78 30 ALA E N 1
ATOM 5474 C CA . ALA E 1 30 ? 61.254 44.335 1.279 1.00 13.89 30 ALA E CA 1
ATOM 5475 C C . ALA E 1 30 ? 61.367 42.931 1.869 1.00 14.22 30 ALA E C 1
ATOM 5476 O O . ALA E 1 30 ? 61.896 42.759 2.978 1.00 15.13 30 ALA E O 1
ATOM 5478 N N . ALA E 1 31 ? 60.916 41.925 1.112 1.00 13.76 31 ALA E N 1
ATOM 5479 C CA . ALA E 1 31 ? 60.902 40.548 1.590 1.00 14.84 31 ALA E CA 1
ATOM 5480 C C . ALA E 1 31 ? 62.321 40.066 1.883 1.00 15.56 31 ALA E C 1
ATOM 5481 O O . ALA E 1 31 ? 62.578 39.469 2.923 1.00 14.62 31 ALA E O 1
ATOM 5483 N N . ILE E 1 32 ? 63.242 40.351 0.964 1.00 16.03 32 ILE E N 1
ATOM 5484 C CA . ILE E 1 32 ? 64.613 39.822 1.064 1.00 18.42 32 ILE E CA 1
ATOM 5485 C C . ILE E 1 32 ? 65.368 40.283 2.306 1.00 17.72 32 ILE E C 1
ATOM 5486 O O . ILE E 1 32 ? 66.350 39.656 2.720 1.00 19.01 32 ILE E O 1
ATOM 5491 N N . TRP E 1 33 ? 64.917 41.381 2.901 1.00 17.71 33 TRP E N 1
ATOM 5492 C CA . TRP E 1 33 ? 65.554 41.895 4.101 1.00 18.20 33 TRP E CA 1
ATOM 5493 C C . TRP E 1 33 ? 65.485 40.882 5.237 1.00 18.45 33 TRP E C 1
ATOM 5494 O O . TRP E 1 33 ? 66.311 40.924 6.156 1.00 19.26 33 TRP E O 1
ATOM 5505 N N . SER E 1 34 ? 64.517 39.968 5.164 1.00 17.86 34 SER E N 1
ATOM 5506 C CA . SER E 1 34 ? 64.397 38.899 6.154 1.00 19.00 34 SER E CA 1
ATOM 5507 C C . SER E 1 34 ? 65.593 37.947 6.130 1.00 19.78 34 SER E C 1
ATOM 5508 O O . SER E 1 34 ? 65.781 37.191 7.069 1.00 19.68 34 SER E O 1
ATOM 5511 N N . TYR E 1 35 ? 66.387 37.993 5.060 1.00 21.48 35 TYR E N 1
ATOM 5512 C CA . TYR E 1 35 ? 67.487 37.028 4.878 1.00 22.55 35 TYR E CA 1
ATOM 5513 C C . TYR E 1 35 ? 68.872 37.581 5.215 1.00 22.88 35 TYR E C 1
ATOM 5514 O O . TYR E 1 35 ? 69.884 36.869 5.072 1.00 22.84 35 TYR E O 1
ATOM 5523 N N . ARG E 1 36 ? 68.929 38.839 5.644 1.00 22.98 36 ARG E N 1
ATOM 5524 C CA . ARG E 1 36 ? 70.199 39.438 6.071 1.00 23.77 36 ARG E CA 1
ATOM 5525 C C . ARG E 1 36 ? 70.760 38.640 7.267 1.00 23.49 36 ARG E C 1
ATOM 5526 O O . ARG E 1 36 ? 70.017 37.936 7.957 1.00 23.56 36 ARG E O 1
ATOM 5534 N N . PRO E 1 37 ? 72.083 38.725 7.509 1.00 23.98 37 PRO E N 1
ATOM 5535 C CA . PRO E 1 37 ? 73.051 39.514 6.755 1.00 23.32 37 PRO E CA 1
ATOM 5536 C C . PRO E 1 37 ? 73.393 38.853 5.424 1.00 22.85 37 PRO E C 1
ATOM 5537 O O . PRO E 1 37 ? 73.317 37.632 5.295 1.00 23.43 37 PRO E O 1
ATOM 5541 N N . PHE E 1 38 ? 73.748 39.670 4.440 1.00 23.20 38 PHE E N 1
ATOM 5542 C CA . PHE E 1 38 ? 74.100 39.177 3.122 1.00 23.85 38 PHE E CA 1
ATOM 5543 C C . PHE E 1 38 ? 75.615 39.118 2.988 1.00 24.15 38 PHE E C 1
ATOM 5544 O O . PHE E 1 38 ? 76.330 39.911 3.609 1.00 24.61 38 PHE E O 1
ATOM 5552 N N . LYS E 1 39 ? 76.082 38.170 2.180 1.00 25.77 39 LYS E N 1
ATOM 5553 C CA . LYS E 1 39 ? 77.504 37.993 1.906 1.00 27.40 39 LYS E CA 1
ATOM 5554 C C . LYS E 1 39 ? 78.043 39.169 1.115 1.00 27.32 39 LYS E C 1
ATOM 5555 O O . LYS E 1 39 ? 79.130 39.668 1.399 1.00 27.71 39 LYS E O 1
ATOM 5561 N N . ASP E 1 40 ? 77.262 39.610 0.126 1.00 26.83 40 ASP E N 1
ATOM 5562 C CA . ASP E 1 40 ? 77.649 40.671 -0.790 1.00 26.44 40 ASP E CA 1
ATOM 5563 C C . ASP E 1 40 ? 76.453 40.984 -1.680 1.00 26.00 40 ASP E C 1
ATOM 5564 O O . ASP E 1 40 ? 75.357 40.459 -1.470 1.00 25.00 40 ASP E O 1
ATOM 5569 N N . LEU E 1 41 ? 76.681 41.815 -2.686 1.00 25.16 41 LEU E N 1
ATOM 5570 C CA . LEU E 1 41 ? 75.616 42.239 -3.582 1.00 25.26 41 LEU E CA 1
ATOM 5571 C C . LEU E 1 41 ? 75.048 41.085 -4.406 1.00 24.69 41 LEU E C 1
ATOM 5572 O O . LEU E 1 41 ? 73.831 41.017 -4.634 1.00 25.10 41 LEU E O 1
ATOM 5577 N N . ALA E 1 42 ? 75.908 40.164 -4.836 1.00 23.72 42 ALA E N 1
ATOM 5578 C CA . ALA E 1 42 ? 75.439 38.966 -5.532 1.00 23.59 42 ALA E CA 1
ATOM 5579 C C . ALA E 1 42 ? 74.467 38.116 -4.691 1.00 23.19 42 ALA E C 1
ATOM 5580 O O . ALA E 1 42 ? 73.544 37.491 -5.227 1.00 23.60 42 ALA E O 1
ATOM 5582 N N . ASP E 1 43 ? 74.690 38.073 -3.383 1.00 22.79 43 ASP E N 1
ATOM 5583 C CA . ASP E 1 43 ? 73.804 37.355 -2.471 1.00 23.08 43 ASP E CA 1
ATOM 5584 C C . ASP E 1 43 ? 72.379 37.920 -2.535 1.00 21.80 43 ASP E C 1
ATOM 5585 O O . ASP E 1 43 ? 71.415 37.158 -2.623 1.00 20.93 43 ASP E O 1
ATOM 5590 N N . ILE E 1 44 ? 72.263 39.247 -2.466 1.00 20.52 44 ILE E N 1
ATOM 5591 C CA . ILE E 1 44 ? 70.958 39.926 -2.605 1.00 20.60 44 ILE E CA 1
ATOM 5592 C C . ILE E 1 44 ? 70.304 39.566 -3.929 1.00 20.65 44 ILE E C 1
ATOM 5593 O O . ILE E 1 44 ? 69.131 39.172 -3.993 1.00 19.15 44 ILE E O 1
ATOM 5598 N N . GLU E 1 45 ? 71.085 39.703 -4.989 1.00 20.84 45 GLU E N 1
ATOM 5599 C CA . GLU E 1 45 ? 70.662 39.390 -6.341 1.00 21.94 45 GLU E CA 1
ATOM 5600 C C . GLU E 1 45 ? 70.087 37.975 -6.424 1.00 20.53 45 GLU E C 1
ATOM 5601 O O . GLU E 1 45 ? 69.011 37.773 -6.999 1.00 20.49 45 GLU E O 1
ATOM 5607 N N . ALA E 1 46 ? 70.771 37.003 -5.818 1.00 20.46 46 ALA E N 1
ATOM 5608 C CA . ALA E 1 46 ? 70.317 35.619 -5.849 1.00 19.95 46 ALA E CA 1
ATOM 5609 C C . ALA E 1 46 ? 69.003 35.422 -5.098 1.00 19.43 46 ALA E C 1
ATOM 5610 O O . ALA E 1 46 ? 68.141 34.664 -5.549 1.00 19.46 46 ALA E O 1
ATOM 5612 N N . ARG E 1 47 ? 68.861 36.087 -3.948 1.00 18.78 47 ARG E N 1
ATOM 5613 C CA . ARG E 1 47 ? 67.662 35.951 -3.129 1.00 18.55 47 ARG E CA 1
ATOM 5614 C C . ARG E 1 47 ? 66.451 36.511 -3.862 1.00 17.81 47 ARG E C 1
ATOM 5615 O O . ARG E 1 47 ? 65.351 35.958 -3.771 1.00 18.22 47 ARG E O 1
ATOM 5623 N N . ILE E 1 48 ? 66.652 37.611 -4.574 1.00 17.11 48 ILE E N 1
ATOM 5624 C CA . ILE E 1 48 ? 65.563 38.213 -5.349 1.00 16.70 48 ILE E CA 1
ATOM 5625 C C . ILE E 1 48 ? 65.124 37.276 -6.466 1.00 17.12 48 ILE E C 1
ATOM 5626 O O . ILE E 1 48 ? 63.936 37.019 -6.630 1.00 16.44 48 ILE E O 1
ATOM 5631 N N . SER E 1 49 ? 66.091 36.745 -7.212 1.00 17.85 49 SER E N 1
ATOM 5632 C CA . SER E 1 49 ? 65.798 35.779 -8.277 1.00 18.52 49 SER E CA 1
ATOM 5633 C C . SER E 1 49 ? 65.067 34.559 -7.729 1.00 18.56 49 SER E C 1
ATOM 5634 O O . SER E 1 49 ? 64.112 34.072 -8.327 1.00 18.07 49 SER E O 1
ATOM 5637 N N . GLU E 1 50 ? 65.536 34.079 -6.580 1.00 19.27 50 GLU E N 1
ATOM 5638 C CA . GLU E 1 50 ? 64.963 32.949 -5.882 1.00 21.12 50 GLU E CA 1
ATOM 5639 C C . GLU E 1 50 ? 63.511 33.229 -5.492 1.00 20.05 50 GLU E C 1
ATOM 5640 O O . GLU E 1 50 ? 62.635 32.363 -5.629 1.00 19.71 50 GLU E O 1
ATOM 5646 N N . PHE E 1 51 ? 63.274 34.441 -5.002 1.00 17.84 51 PHE E N 1
ATOM 5647 C CA . PHE E 1 51 ? 61.940 34.859 -4.572 1.00 17.35 51 PHE E CA 1
ATOM 5648 C C . PHE E 1 51 ? 60.997 34.899 -5.767 1.00 16.80 51 PHE E C 1
ATOM 5649 O O . PHE E 1 51 ? 59.896 34.363 -5.694 1.00 18.33 51 PHE E O 1
ATOM 5657 N N . ILE E 1 52 ? 61.428 35.529 -6.858 1.00 17.30 52 ILE E N 1
ATOM 5658 C CA . ILE E 1 52 ? 60.617 35.582 -8.084 1.00 17.99 52 ILE E CA 1
ATOM 5659 C C . ILE E 1 52 ? 60.305 34.152 -8.589 1.00 19.60 52 ILE E C 1
ATOM 5660 O O . ILE E 1 52 ? 59.162 33.830 -8.932 1.00 18.85 52 ILE E O 1
ATOM 5665 N N . HIS E 1 53 ? 61.324 33.297 -8.621 1.00 21.29 53 HIS E N 1
ATOM 5666 C CA . HIS E 1 53 ? 61.144 31.933 -9.107 1.00 23.52 53 HIS E CA 1
ATOM 5667 C C . HIS E 1 53 ? 60.098 31.164 -8.298 1.00 22.78 53 HIS E C 1
ATOM 5668 O O . HIS E 1 53 ? 59.361 30.355 -8.863 1.00 23.19 53 HIS E O 1
ATOM 5675 N N . SER E 1 54 ? 60.022 31.431 -6.994 1.00 23.02 54 SER E N 1
ATOM 5676 C CA . SER E 1 54 ? 59.095 30.722 -6.100 1.00 23.00 54 SER E CA 1
ATOM 5677 C C . SER E 1 54 ? 57.625 31.121 -6.307 1.00 22.37 54 SER E C 1
ATOM 5678 O O . SER E 1 54 ? 56.707 30.409 -5.882 1.00 22.56 54 SER E O 1
ATOM 5681 N N . LEU E 1 55 ? 57.412 32.260 -6.953 1.00 21.41 55 LEU E N 1
ATOM 5682 C CA . LEU E 1 55 ? 56.070 32.809 -7.141 1.00 20.66 55 LEU E CA 1
ATOM 5683 C C . LEU E 1 55 ? 55.242 31.966 -8.092 1.00 20.29 55 LEU E C 1
ATOM 5684 O O . LEU E 1 55 ? 55.784 31.358 -9.022 1.00 21.45 55 LEU E O 1
ATOM 5689 N N . PRO E 1 56 ? 53.912 31.949 -7.894 1.00 20.33 56 PRO E N 1
ATOM 5690 C CA . PRO E 1 56 ? 53.113 31.224 -8.865 1.00 19.57 56 PRO E CA 1
ATOM 5691 C C . PRO E 1 56 ? 53.164 31.989 -10.172 1.00 18.67 56 PRO E C 1
ATOM 5692 O O . PRO E 1 56 ? 53.567 33.159 -10.186 1.00 16.13 56 PRO E O 1
ATOM 5696 N N . ASP E 1 57 ? 52.779 31.333 -11.263 1.00 18.80 57 ASP E N 1
ATOM 5697 C CA . ASP E 1 57 ? 52.825 31.966 -12.575 1.00 18.52 57 ASP E CA 1
ATOM 5698 C C . ASP E 1 57 ? 52.064 33.288 -12.616 1.00 16.71 57 ASP E C 1
ATOM 5699 O O . ASP E 1 57 ? 52.508 34.230 -13.272 1.00 13.80 57 ASP E O 1
ATOM 5704 N N . SER E 1 58 ? 50.913 33.357 -11.933 1.00 14.24 58 SER E N 1
ATOM 5705 C CA . SER E 1 58 ? 50.153 34.622 -11.882 1.00 14.28 58 SER E CA 1
ATOM 5706 C C . SER E 1 58 ? 50.989 35.735 -11.260 1.00 13.59 58 SER E C 1
ATOM 5707 O O . SER E 1 58 ? 50.902 36.903 -11.661 1.00 13.77 58 SER E O 1
ATOM 5710 N N . GLY E 1 59 ? 51.821 35.372 -10.292 1.00 12.87 59 GLY E N 1
ATOM 5711 C CA . GLY E 1 59 ? 52.689 36.372 -9.645 1.00 12.46 59 GLY E CA 1
ATOM 5712 C C . GLY E 1 59 ? 53.742 36.873 -10.621 1.00 12.71 59 GLY E C 1
ATOM 5713 O O . GLY E 1 59 ? 54.066 38.064 -10.651 1.00 12.51 59 GLY E O 1
ATOM 5714 N N . LYS E 1 60 ? 54.281 35.969 -11.436 1.00 13.17 60 LYS E N 1
ATOM 5715 C CA . LYS E 1 60 ? 55.268 36.392 -12.446 1.00 13.63 60 LYS E CA 1
ATOM 5716 C C . LYS E 1 60 ? 54.620 37.281 -13.493 1.00 13.02 60 LYS E C 1
ATOM 5717 O O . LYS E 1 60 ? 55.174 38.306 -13.875 1.00 12.39 60 LYS E O 1
ATOM 5723 N N . GLU E 1 61 ? 53.430 36.899 -13.955 1.00 13.54 61 GLU E N 1
ATOM 5724 C CA . GLU E 1 61 ? 52.672 37.749 -14.858 1.00 13.60 61 GLU E CA 1
ATOM 5725 C C . GLU E 1 61 ? 52.360 39.091 -14.221 1.00 13.06 61 GLU E C 1
ATOM 5726 O O . GLU E 1 61 ? 52.356 40.141 -14.897 1.00 12.33 61 GLU E O 1
ATOM 5732 N N . GLY E 1 62 ? 52.079 39.065 -12.925 1.00 12.82 62 GLY E N 1
ATOM 5733 C CA . GLY E 1 62 ? 51.772 40.296 -12.192 1.00 12.33 62 GLY E CA 1
ATOM 5734 C C . GLY E 1 62 ? 52.961 41.243 -12.180 1.00 12.06 62 GLY E C 1
ATOM 5735 O O . GLY E 1 62 ? 52.789 42.434 -12.365 1.00 11.16 62 GLY E O 1
ATOM 5736 N N . ILE E 1 63 ? 54.161 40.709 -11.954 1.00 12.41 63 ILE E N 1
ATOM 5737 C CA . ILE E 1 63 ? 55.403 41.515 -12.002 1.00 12.44 63 ILE E CA 1
ATOM 5738 C C . ILE E 1 63 ? 55.528 42.226 -13.358 1.00 11.97 63 ILE E C 1
ATOM 5739 O O . ILE E 1 63 ? 55.782 43.434 -13.411 1.00 12.02 63 ILE E O 1
ATOM 5744 N N . LEU E 1 64 ? 55.323 41.476 -14.441 1.00 12.09 64 LEU E N 1
ATOM 5745 C CA . LEU E 1 64 ? 55.395 42.051 -15.775 1.00 12.78 64 LEU E CA 1
ATOM 5746 C C . LEU E 1 64 ? 54.409 43.221 -15.920 1.00 12.15 64 LEU E C 1
ATOM 5747 O O . LEU E 1 64 ? 54.761 44.310 -16.386 1.00 12.04 64 LEU E O 1
ATOM 5752 N N . ARG E 1 65 ? 53.180 43.005 -15.451 1.00 12.52 65 ARG E N 1
ATOM 5753 C CA . ARG E 1 65 ? 52.121 44.010 -15.502 1.00 11.67 65 ARG E CA 1
ATOM 5754 C C . ARG E 1 65 ? 52.383 45.287 -14.715 1.00 12.70 65 ARG E C 1
ATOM 5755 O O . ARG E 1 65 ? 51.701 46.291 -14.911 1.00 13.32 65 ARG E O 1
ATOM 5763 N N . CYS E 1 66 ? 53.343 45.229 -13.798 1.00 12.84 66 CYS E N 1
ATOM 5764 C CA . CYS E 1 66 ? 53.757 46.402 -13.049 1.00 14.67 66 CYS E CA 1
ATOM 5765 C C . CYS E 1 66 ? 54.737 47.262 -13.841 1.00 15.71 66 CYS E C 1
ATOM 5766 O O . CYS E 1 66 ? 55.051 48.373 -13.430 1.00 16.06 66 CYS E O 1
ATOM 5769 N N . HIS E 1 67 ? 55.201 46.756 -14.987 1.00 16.00 67 HIS E N 1
ATOM 5770 C CA . HIS E 1 67 ? 56.139 47.525 -15.822 1.00 15.57 67 HIS E CA 1
ATOM 5771 C C . HIS E 1 67 ? 55.383 48.363 -16.860 1.00 16.08 67 HIS E C 1
ATOM 5772 O O . HIS E 1 67 ? 54.345 47.935 -17.365 1.00 15.89 67 HIS E O 1
ATOM 5779 N N . PRO E 1 68 ? 55.901 49.555 -17.180 1.00 17.57 68 PRO E N 1
ATOM 5780 C CA . PRO E 1 68 ? 55.279 50.404 -18.201 1.00 18.40 68 PRO E CA 1
ATOM 5781 C C . PRO E 1 68 ? 55.791 50.076 -19.607 1.00 18.40 68 PRO E C 1
ATOM 5782 O O . PRO E 1 68 ? 56.922 49.588 -19.777 1.00 18.90 68 PRO E O 1
ATOM 5786 N N . ASP E 1 69 ? 54.957 50.336 -20.602 1.00 18.57 69 ASP E N 1
ATOM 5787 C CA . ASP E 1 69 ? 55.346 50.138 -21.998 1.00 19.01 69 ASP E CA 1
ATOM 5788 C C . ASP E 1 69 ? 56.584 50.976 -22.375 1.00 18.71 69 ASP E C 1
ATOM 5789 O O . ASP E 1 69 ? 56.758 52.119 -21.923 1.00 18.79 69 ASP E O 1
ATOM 5794 N N . LEU E 1 70 ? 57.440 50.386 -23.204 1.00 20.27 70 LEU E N 1
ATOM 5795 C CA . LEU E 1 70 ? 58.501 51.119 -23.889 1.00 20.57 70 LEU E CA 1
ATOM 5796 C C . LEU E 1 70 ? 57.869 52.187 -24.760 1.00 20.72 70 LEU E C 1
ATOM 5797 O O . LEU E 1 70 ? 57.100 51.861 -25.674 1.00 21.62 70 LEU E O 1
ATOM 5802 N N . ALA E 1 71 ? 58.213 53.444 -24.491 1.00 20.98 71 ALA E N 1
ATOM 5803 C CA . ALA E 1 71 ? 57.785 54.588 -25.309 1.00 22.12 71 ALA E CA 1
ATOM 5804 C C . ALA E 1 71 ? 56.284 54.849 -25.198 1.00 22.39 71 ALA E C 1
ATOM 5805 O O . ALA E 1 71 ? 55.685 55.515 -26.055 1.00 23.38 71 ALA E O 1
ATOM 5807 N N . GLY E 1 72 ? 55.677 54.340 -24.128 1.00 21.92 72 GLY E N 1
ATOM 5808 C CA . GLY E 1 72 ? 54.228 54.356 -24.006 1.00 22.26 72 GLY E CA 1
ATOM 5809 C C . GLY E 1 72 ? 53.680 55.582 -23.305 1.00 23.80 72 GLY E C 1
ATOM 5810 O O . GLY E 1 72 ? 54.311 56.631 -23.282 1.00 23.43 72 GLY E O 1
ATOM 5811 N N . ARG E 1 73 ? 52.506 55.427 -22.706 1.00 25.80 73 ARG E N 1
ATOM 5812 C CA . ARG E 1 73 ? 51.757 56.549 -22.146 1.00 28.14 73 ARG E CA 1
ATOM 5813 C C . ARG E 1 73 ? 52.481 57.245 -20.996 1.00 26.98 73 ARG E C 1
ATOM 5814 O O . ARG E 1 73 ? 52.493 58.478 -20.936 1.00 26.99 73 ARG E O 1
ATOM 5822 N N . ASP E 1 74 ? 53.080 56.461 -20.094 1.00 26.38 74 ASP E N 1
ATOM 5823 C CA . ASP E 1 74 ? 53.839 57.012 -18.965 1.00 25.91 74 ASP E CA 1
ATOM 5824 C C . ASP E 1 74 ? 55.112 57.751 -19.408 1.00 25.38 74 ASP E C 1
ATOM 5825 O O . ASP E 1 74 ? 55.479 58.758 -18.803 1.00 25.02 74 ASP E O 1
ATOM 5830 N N . LEU E 1 75 ? 55.789 57.243 -20.443 1.00 25.75 75 LEU E N 1
ATOM 5831 C CA . LEU E 1 75 ? 56.924 57.963 -21.018 1.00 27.11 75 LEU E CA 1
ATOM 5832 C C . LEU E 1 75 ? 56.483 59.322 -21.559 1.00 28.06 75 LEU E C 1
ATOM 5833 O O . LEU E 1 75 ? 57.099 60.345 -21.253 1.00 28.38 75 LEU E O 1
ATOM 5838 N N . GLN E 1 76 ? 55.418 59.324 -22.361 1.00 29.63 76 GLN E N 1
ATOM 5839 C CA . GLN E 1 76 ? 54.911 60.565 -22.970 1.00 31.55 76 GLN E CA 1
ATOM 5840 C C . GLN E 1 76 ? 54.447 61.562 -21.906 1.00 31.31 76 GLN E C 1
ATOM 5841 O O . GLN E 1 76 ? 54.564 62.775 -22.077 1.00 32.02 76 GLN E O 1
ATOM 5847 N N . SER E 1 77 ? 53.952 61.034 -20.794 1.00 31.66 77 SER E N 1
ATOM 5848 C CA . SER E 1 77 ? 53.337 61.835 -19.742 1.00 31.39 77 SER E CA 1
ATOM 5849 C C . SER E 1 77 ? 54.346 62.267 -18.678 1.00 30.89 77 SER E C 1
ATOM 5850 O O . SER E 1 77 ? 54.008 63.029 -17.764 1.00 31.39 77 SER E O 1
ATOM 5853 N N . GLY E 1 78 ? 55.578 61.778 -18.797 1.00 29.92 78 GLY E N 1
ATOM 5854 C CA . GLY E 1 78 ? 56.618 62.046 -17.801 1.00 28.81 78 GLY E CA 1
ATOM 5855 C C . GLY E 1 78 ? 56.298 61.482 -16.426 1.00 28.46 78 GLY E C 1
ATOM 5856 O O . GLY E 1 78 ? 56.645 62.083 -15.410 1.00 27.93 78 GLY E O 1
ATOM 5857 N N . THR E 1 79 ? 55.627 60.327 -16.390 1.00 27.73 79 THR E N 1
ATOM 5858 C CA . THR E 1 79 ? 55.265 59.683 -15.125 1.00 27.19 79 THR E CA 1
ATOM 5859 C C . THR E 1 79 ? 55.922 58.300 -14.946 1.00 25.82 79 THR E C 1
ATOM 5860 O O . THR E 1 79 ? 55.345 57.395 -14.328 1.00 25.37 79 THR E O 1
ATOM 5864 N N . LEU E 1 80 ? 57.127 58.144 -15.482 1.00 23.75 80 LEU E N 1
ATOM 5865 C CA . LEU E 1 80 ? 57.923 56.948 -15.238 1.00 23.77 80 LEU E CA 1
ATOM 5866 C C . LEU E 1 80 ? 58.634 57.031 -13.890 1.00 22.84 80 LEU E C 1
ATOM 5867 O O . LEU E 1 80 ? 58.881 58.125 -13.356 1.00 22.92 80 LEU E O 1
ATOM 5872 N N . THR E 1 81 ? 58.976 55.877 -13.340 1.00 21.59 81 THR E N 1
ATOM 5873 C CA . THR E 1 81 ? 59.835 55.852 -12.176 1.00 21.35 81 THR E CA 1
ATOM 5874 C C . THR E 1 81 ? 61.177 56.421 -12.642 1.00 21.69 81 THR E C 1
ATOM 5875 O O . THR E 1 81 ? 61.473 56.403 -13.842 1.00 20.93 81 THR E O 1
ATOM 5879 N N . PRO E 1 82 ? 62.000 56.908 -11.703 1.00 22.21 82 PRO E N 1
ATOM 5880 C CA . PRO E 1 82 ? 63.286 57.473 -12.097 1.00 22.60 82 PRO E CA 1
ATOM 5881 C C . PRO E 1 82 ? 64.139 56.478 -12.888 1.00 22.42 82 PRO E C 1
ATOM 5882 O O . PRO E 1 82 ? 64.707 56.841 -13.927 1.00 23.06 82 PRO E O 1
ATOM 5886 N N . GLU E 1 83 ? 64.205 55.227 -12.425 1.00 21.84 83 GLU E N 1
ATOM 5887 C CA . GLU E 1 83 ? 64.953 54.187 -13.121 1.00 21.71 83 GLU E CA 1
ATOM 5888 C C . GLU E 1 83 ? 64.460 53.914 -14.549 1.00 20.68 83 GLU E C 1
ATOM 5889 O O . GLU E 1 83 ? 65.269 53.808 -15.470 1.00 19.93 83 GLU E O 1
ATOM 5895 N N . SER E 1 84 ? 63.145 53.783 -14.732 1.00 19.55 84 SER E N 1
ATOM 5896 C CA . SER E 1 84 ? 62.576 53.519 -16.052 1.00 19.95 84 SER E CA 1
ATOM 5897 C C . SER E 1 84 ? 62.772 54.703 -16.993 1.00 20.61 84 SER E C 1
ATOM 5898 O O . SER E 1 84 ? 62.926 54.524 -18.193 1.00 20.63 84 SER E O 1
ATOM 5901 N N . GLN E 1 85 ? 62.712 55.915 -16.463 1.00 21.32 85 GLN E N 1
ATOM 5902 C CA . GLN E 1 85 ? 62.942 57.083 -17.316 1.00 23.97 85 GLN E CA 1
ATOM 5903 C C . GLN E 1 85 ? 64.377 57.041 -17.862 1.00 24.37 85 GLN E C 1
ATOM 5904 O O . GLN E 1 85 ? 64.609 57.213 -19.069 1.00 24.20 85 GLN E O 1
ATOM 5910 N N . GLU E 1 86 ? 65.332 56.788 -16.975 1.00 24.43 86 GLU E N 1
ATOM 5911 C CA . GLU E 1 86 ? 66.750 56.737 -17.355 1.00 26.46 86 GLU E CA 1
ATOM 5912 C C . GLU E 1 86 ? 67.078 55.591 -18.314 1.00 24.70 86 GLU E C 1
ATOM 5913 O O . GLU E 1 86 ? 67.882 55.753 -19.239 1.00 25.81 86 GLU E O 1
ATOM 5919 N N . GLU E 1 87 ? 66.465 54.436 -18.088 1.00 22.32 87 GLU E N 1
ATOM 5920 C CA . GLU E 1 87 ? 66.689 53.260 -18.929 1.00 22.03 87 GLU E CA 1
ATOM 5921 C C . GLU E 1 87 ? 66.071 53.478 -20.301 1.00 21.96 87 GLU E C 1
ATOM 5922 O O . GLU E 1 87 ? 66.706 53.212 -21.324 1.00 22.58 87 GLU E O 1
ATOM 5928 N N . GLN E 1 88 ? 64.837 53.977 -20.323 1.00 22.78 88 GLN E N 1
ATOM 5929 C CA . GLN E 1 88 ? 64.138 54.199 -21.587 1.00 23.67 88 GLN E CA 1
ATOM 5930 C C . GLN E 1 88 ? 64.824 55.284 -22.416 1.00 24.50 88 GLN E C 1
ATOM 5931 O O . GLN E 1 88 ? 64.892 55.175 -23.629 1.00 24.94 88 GLN E O 1
ATOM 5937 N N . SER E 1 89 ? 65.332 56.323 -21.756 1.00 26.49 89 SER E N 1
ATOM 5938 C CA . SER E 1 89 ? 66.104 57.363 -22.456 1.00 28.04 89 SER E CA 1
ATOM 5939 C C . SER E 1 89 ? 67.386 56.796 -23.078 1.00 28.57 89 SER E C 1
ATOM 5940 O O . SER E 1 89 ? 67.704 57.069 -24.240 1.00 28.15 89 SER E O 1
ATOM 5943 N N . GLN E 1 90 ? 68.110 55.992 -22.305 1.00 29.09 90 GLN E N 1
ATOM 5944 C CA . GLN E 1 90 ? 69.345 55.371 -22.776 1.00 30.16 90 GLN E CA 1
ATOM 5945 C C . GLN E 1 90 ? 69.111 54.460 -23.988 1.00 29.50 90 GLN E C 1
ATOM 5946 O O . GLN E 1 90 ? 69.967 54.353 -24.875 1.00 29.08 90 GLN E O 1
ATOM 5952 N N . ALA E 1 91 ? 67.947 53.819 -24.036 1.00 27.94 91 ALA E N 1
ATOM 5953 C CA . ALA E 1 91 ? 67.605 52.953 -25.159 1.00 27.50 91 ALA E CA 1
ATOM 5954 C C . ALA E 1 91 ? 67.026 53.727 -26.348 1.00 27.21 91 ALA E C 1
ATOM 5955 O O . ALA E 1 91 ? 66.688 53.140 -27.376 1.00 27.79 91 ALA E O 1
ATOM 5957 N N . GLY E 1 92 ? 66.921 55.046 -26.205 1.00 27.44 92 GLY E N 1
ATOM 5958 C CA . GLY E 1 92 ? 66.509 55.915 -27.308 1.00 27.71 92 GLY E CA 1
ATOM 5959 C C . GLY E 1 92 ? 65.013 56.110 -27.445 1.00 27.62 92 GLY E C 1
ATOM 5960 O O . GLY E 1 92 ? 64.542 56.551 -28.485 1.00 27.53 92 GLY E O 1
ATOM 5961 N N . MET E 1 93 ? 64.258 55.783 -26.396 1.00 28.09 93 MET E N 1
ATOM 5962 C CA . MET E 1 93 ? 62.797 55.865 -26.459 1.00 28.41 93 MET E CA 1
ATOM 5963 C C . MET E 1 93 ? 62.265 57.292 -26.342 1.00 29.10 93 MET E C 1
ATOM 5964 O O . MET E 1 93 ? 61.102 57.550 -26.654 1.00 29.69 93 MET E O 1
ATOM 5969 N N . THR E 1 94 ? 63.107 58.220 -25.894 1.00 30.20 94 THR E N 1
ATOM 5970 C CA . THR E 1 94 ? 62.669 59.604 -25.695 1.00 31.18 94 THR E CA 1
ATOM 5971 C C . THR E 1 94 ? 62.949 60.507 -26.904 1.00 31.79 94 THR E C 1
ATOM 5972 O O . THR E 1 94 ? 62.521 61.665 -26.938 1.00 32.22 94 THR E O 1
ATOM 5976 N N . THR E 1 95 ? 63.667 59.977 -27.888 1.00 32.09 95 THR E N 1
ATOM 5977 C CA . THR E 1 95 ? 64.022 60.742 -29.079 1.00 32.59 95 THR E CA 1
ATOM 5978 C C . THR E 1 95 ? 63.462 60.091 -30.340 1.00 31.39 95 THR E C 1
ATOM 5979 O O . THR E 1 95 ? 64.077 60.152 -31.414 1.00 31.55 95 THR E O 1
ATOM 5983 N N . LEU E 1 96 ? 62.299 59.461 -30.205 1.00 30.14 96 LEU E N 1
ATOM 5984 C CA . LEU E 1 96 ? 61.643 58.810 -31.333 1.00 29.16 96 LEU E CA 1
ATOM 5985 C C . LEU E 1 96 ? 60.876 59.854 -32.135 1.00 28.30 96 LEU E C 1
ATOM 5986 O O . LEU E 1 96 ? 60.506 60.885 -31.595 1.00 28.57 96 LEU E O 1
ATOM 5991 N N . ASP E 1 97 ? 60.656 59.607 -33.422 1.00 28.67 97 ASP E N 1
ATOM 5992 C CA . ASP E 1 97 ? 59.808 60.511 -34.207 1.00 29.69 97 ASP E CA 1
ATOM 5993 C C . ASP E 1 97 ? 58.353 60.057 -34.172 1.00 28.91 97 ASP E C 1
ATOM 5994 O O . ASP E 1 97 ? 58.022 59.076 -33.497 1.00 29.15 97 ASP E O 1
ATOM 5999 N N . SER E 1 98 ? 57.493 60.757 -34.908 1.00 28.21 98 SER E N 1
ATOM 6000 C CA . SER E 1 98 ? 56.064 60.449 -34.928 1.00 28.24 98 SER E CA 1
ATOM 6001 C C . SER E 1 98 ? 55.830 59.010 -35.360 1.00 27.57 98 SER E C 1
ATOM 6002 O O . SER E 1 98 ? 55.055 58.273 -34.724 1.00 27.35 98 SER E O 1
ATOM 6005 N N . ALA E 1 99 ? 56.512 58.613 -36.431 1.00 27.11 99 ALA E N 1
ATOM 6006 C CA . ALA E 1 99 ? 56.399 57.265 -36.988 1.00 26.63 99 ALA E CA 1
ATOM 6007 C C . ALA E 1 99 ? 56.885 56.142 -36.070 1.00 26.61 99 ALA E C 1
ATOM 6008 O O . ALA E 1 99 ? 56.287 55.061 -36.024 1.00 26.64 99 ALA E O 1
ATOM 6010 N N . GLU E 1 100 ? 58.012 56.366 -35.405 1.00 26.88 100 GLU E N 1
ATOM 6011 C CA . GLU E 1 100 ? 58.589 55.340 -34.541 1.00 26.25 100 GLU E CA 1
ATOM 6012 C C . GLU E 1 100 ? 57.673 55.102 -33.349 1.00 25.97 100 GLU E C 1
ATOM 6013 O O . GLU E 1 100 ? 57.519 53.969 -32.879 1.00 26.31 100 GLU E O 1
ATOM 6019 N N . ILE E 1 101 ? 57.074 56.180 -32.859 1.00 25.56 101 ILE E N 1
ATOM 6020 C CA . ILE E 1 101 ? 56.120 56.111 -31.754 1.00 26.61 101 ILE E CA 1
ATOM 6021 C C . ILE E 1 101 ? 54.913 55.269 -32.141 1.00 25.53 101 ILE E C 1
ATOM 6022 O O . ILE E 1 101 ? 54.297 54.600 -31.298 1.00 25.37 101 ILE E O 1
ATOM 6027 N N . VAL E 1 102 ? 54.576 55.287 -33.429 1.00 25.41 102 VAL E N 1
ATOM 6028 C CA . VAL E 1 102 ? 53.420 54.540 -33.902 1.00 24.97 102 VAL E CA 1
ATOM 6029 C C . VAL E 1 102 ? 53.752 53.073 -34.062 1.00 24.64 102 VAL E C 1
ATOM 6030 O O . VAL E 1 102 ? 52.937 52.210 -33.731 1.00 24.76 102 VAL E O 1
ATOM 6034 N N . HIS E 1 103 ? 54.938 52.796 -34.602 1.00 24.22 103 HIS E N 1
ATOM 6035 C CA . HIS E 1 103 ? 55.420 51.435 -34.735 1.00 23.79 103 HIS E CA 1
ATOM 6036 C C . HIS E 1 103 ? 55.501 50.798 -33.337 1.00 23.17 103 HIS E C 1
ATOM 6037 O O . HIS E 1 103 ? 55.124 49.648 -33.172 1.00 23.10 103 HIS E O 1
ATOM 6044 N N . MET E 1 104 ? 55.962 51.564 -32.347 1.00 23.49 104 MET E N 1
ATOM 6045 C CA . MET E 1 104 ? 56.074 51.056 -30.963 1.00 23.51 104 MET E CA 1
ATOM 6046 C C . MET E 1 104 ? 54.698 50.849 -30.316 1.00 23.20 104 MET E C 1
ATOM 6047 O O . MET E 1 104 ? 54.474 49.857 -29.603 1.00 23.08 104 MET E O 1
ATOM 6052 N N . TYR E 1 105 ? 53.776 51.771 -30.570 1.00 22.99 105 TYR E N 1
ATOM 6053 C CA . TYR E 1 105 ? 52.408 51.604 -30.093 1.00 24.45 105 TYR E CA 1
ATOM 6054 C C . TYR E 1 105 ? 51.793 50.307 -30.613 1.00 24.29 105 TYR E C 1
ATOM 6055 O O . TYR E 1 105 ? 51.206 49.543 -29.852 1.00 23.31 105 TYR E O 1
ATOM 6064 N N . ARG E 1 106 ? 51.935 50.069 -31.917 1.00 23.73 106 ARG E N 1
ATOM 6065 C CA . ARG E 1 106 ? 51.333 48.914 -32.567 1.00 24.38 106 ARG E CA 1
ATOM 6066 C C . ARG E 1 106 ? 51.988 47.601 -32.168 1.00 22.23 106 ARG E C 1
ATOM 6067 O O . ARG E 1 106 ? 51.305 46.592 -32.020 1.00 22.55 106 ARG E O 1
ATOM 6075 N N . LEU E 1 107 ? 53.312 47.611 -32.025 1.00 21.42 107 LEU E N 1
ATOM 6076 C CA . LEU E 1 107 ? 54.038 46.416 -31.602 1.00 20.71 107 LEU E CA 1
ATOM 6077 C C . LEU E 1 107 ? 53.641 46.073 -30.164 1.00 19.93 107 LEU E C 1
ATOM 6078 O O . LEU E 1 107 ? 53.322 44.927 -29.866 1.00 19.32 107 LEU E O 1
ATOM 6083 N N . ASN E 1 108 ? 53.659 47.078 -29.297 1.00 20.29 108 ASN E N 1
ATOM 6084 C CA . ASN E 1 108 ? 53.208 46.914 -27.903 1.00 20.54 108 ASN E CA 1
ATOM 6085 C C . ASN E 1 108 ? 51.767 46.426 -27.795 1.00 20.75 108 ASN E C 1
ATOM 6086 O O . ASN E 1 108 ? 51.468 45.504 -27.035 1.00 20.26 108 ASN E O 1
ATOM 6091 N N . SER E 1 109 ? 50.873 47.057 -28.553 1.00 20.45 109 SER E N 1
ATOM 6092 C CA . SER E 1 109 ? 49.466 46.669 -28.536 1.00 20.24 109 SER E CA 1
ATOM 6093 C C . SER E 1 109 ? 49.264 45.199 -28.953 1.00 20.55 109 SER E C 1
ATOM 6094 O O . SER E 1 109 ? 48.491 44.455 -28.325 1.00 18.58 109 SER E O 1
ATOM 6097 N N . GLU E 1 110 ? 49.957 44.778 -30.011 1.00 20.51 110 GLU E N 1
ATOM 6098 C CA . GLU E 1 110 ? 49.890 43.379 -30.445 1.00 21.34 110 GLU E CA 1
ATOM 6099 C C . GLU E 1 110 ? 50.440 42.411 -29.414 1.00 19.85 110 GLU E C 1
ATOM 6100 O O . GLU E 1 110 ? 49.859 41.346 -29.185 1.00 19.89 110 GLU E O 1
ATOM 6106 N N . TYR E 1 111 ? 51.571 42.766 -28.805 1.00 19.41 111 TYR E N 1
ATOM 6107 C CA . TYR E 1 111 ? 52.183 41.932 -27.776 1.00 18.33 111 TYR E CA 1
ATOM 6108 C C . TYR E 1 111 ? 51.236 41.694 -26.579 1.00 17.52 111 TYR E C 1
ATOM 6109 O O . TYR E 1 111 ? 50.981 40.545 -26.182 1.00 17.12 111 TYR E O 1
ATOM 6118 N N . LYS E 1 112 ? 50.723 42.780 -26.024 1.00 18.64 112 LYS E N 1
ATOM 6119 C CA . LYS E 1 112 ? 49.939 42.708 -24.781 1.00 19.35 112 LYS E CA 1
ATOM 6120 C C . LYS E 1 112 ? 48.584 42.049 -25.032 1.00 19.85 112 LYS E C 1
ATOM 6121 O O . LYS E 1 112 ? 48.035 41.373 -24.167 1.00 19.89 112 LYS E O 1
ATOM 6127 N N . GLU E 1 113 ? 48.064 42.218 -26.241 1.00 20.25 113 GLU E N 1
ATOM 6128 C CA . GLU E 1 113 ? 46.848 41.533 -26.617 1.00 22.26 113 GLU E CA 1
ATOM 6129 C C . GLU E 1 113 ? 47.105 40.039 -26.686 1.00 20.81 113 GLU E C 1
ATOM 6130 O O . GLU E 1 113 ? 46.266 39.228 -26.265 1.00 20.95 113 GLU E O 1
ATOM 6136 N N . ARG E 1 114 ? 48.260 39.671 -27.233 1.00 19.64 114 ARG E N 1
ATOM 6137 C CA . ARG E 1 114 ? 48.612 38.260 -27.395 1.00 19.94 114 ARG E CA 1
ATOM 6138 C C . ARG E 1 114 ? 48.896 37.561 -26.073 1.00 19.11 114 ARG E C 1
ATOM 6139 O O . ARG E 1 114 ? 48.446 36.436 -25.852 1.00 19.60 114 ARG E O 1
ATOM 6147 N N . PHE E 1 115 ? 49.647 38.225 -25.198 1.00 17.18 115 PHE E N 1
ATOM 6148 C CA . PHE E 1 115 ? 50.126 37.576 -23.985 1.00 17.25 115 PHE E CA 1
ATOM 6149 C C . PHE E 1 115 ? 49.382 37.931 -22.706 1.00 16.39 115 PHE E C 1
ATOM 6150 O O . PHE E 1 115 ? 49.379 37.130 -21.767 1.00 17.28 115 PHE E O 1
ATOM 6158 N N . GLY E 1 116 ? 48.777 39.115 -22.663 1.00 17.65 116 GLY E N 1
ATOM 6159 C CA . GLY E 1 116 ? 48.105 39.583 -21.441 1.00 17.49 116 GLY E CA 1
ATOM 6160 C C . GLY E 1 116 ? 49.075 40.177 -20.389 1.00 17.64 116 GLY E C 1
ATOM 6161 O O . GLY E 1 116 ? 48.804 40.198 -19.172 1.00 17.06 116 GLY E O 1
ATOM 6162 N N . PHE E 1 117 ? 50.214 40.654 -20.870 1.00 16.70 117 PHE E N 1
ATOM 6163 C CA . PHE E 1 117 ? 51.176 41.385 -20.040 1.00 15.31 117 PHE E CA 1
ATOM 6164 C C . PHE E 1 117 ? 52.061 42.233 -20.953 1.00 15.31 117 PHE E C 1
ATOM 6165 O O . PHE E 1 117 ? 52.105 41.980 -22.161 1.00 16.13 117 PHE E O 1
ATOM 6173 N N . PRO E 1 118 ? 52.707 43.280 -20.403 1.00 14.81 118 PRO E N 1
ATOM 6174 C CA . PRO E 1 118 ? 53.518 44.151 -21.263 1.00 15.35 118 PRO E CA 1
ATOM 6175 C C . PRO E 1 118 ? 54.797 43.493 -21.741 1.00 15.30 118 PRO E C 1
ATOM 6176 O O . PRO E 1 118 ? 55.287 42.540 -21.109 1.00 16.08 118 PRO E O 1
ATOM 6180 N N . PHE E 1 119 ? 55.301 43.989 -22.874 1.00 16.82 119 PHE E N 1
ATOM 6181 C CA . PHE E 1 119 ? 56.640 43.641 -23.356 1.00 16.35 119 PHE E CA 1
ATOM 6182 C C . PHE E 1 119 ? 57.716 44.238 -22.457 1.00 15.12 119 PHE E C 1
ATOM 6183 O O . PHE E 1 119 ? 57.842 45.459 -22.320 1.00 16.21 119 PHE E O 1
ATOM 6191 N N . VAL E 1 120 ? 58.487 43.361 -21.833 1.00 16.22 120 VAL E N 1
ATOM 6192 C CA . VAL E 1 120 ? 59.557 43.797 -20.930 1.00 16.15 120 VAL E CA 1
ATOM 6193 C C . VAL E 1 120 ? 60.904 43.359 -21.461 1.00 16.14 120 VAL E C 1
ATOM 6194 O O . VAL E 1 120 ? 61.079 42.191 -21.796 1.00 16.49 120 VAL E O 1
ATOM 6198 N N . ILE E 1 121 ? 61.856 44.290 -21.502 1.00 17.25 121 ILE E N 1
ATOM 6199 C CA . ILE E 1 121 ? 63.223 43.982 -21.935 1.00 19.18 121 ILE E CA 1
ATOM 6200 C C . ILE E 1 121 ? 64.218 44.807 -21.111 1.00 19.83 121 ILE E C 1
ATOM 6201 O O . ILE E 1 121 ? 63.876 45.882 -20.593 1.00 20.80 121 ILE E O 1
ATOM 6206 N N . CYS E 1 122 ? 65.449 44.321 -20.984 1.00 21.61 122 CYS E N 1
ATOM 6207 C CA . CYS E 1 122 ? 66.472 45.088 -20.276 1.00 22.23 122 CYS E CA 1
ATOM 6208 C C . CYS E 1 122 ? 66.976 46.204 -21.183 1.00 23.13 122 CYS E C 1
ATOM 6209 O O . CYS E 1 122 ? 67.862 45.981 -22.015 1.00 23.92 122 CYS E O 1
ATOM 6212 N N . ALA E 1 123 ? 66.391 47.393 -21.039 1.00 23.35 123 ALA E N 1
ATOM 6213 C CA . ALA E 1 123 ? 66.690 48.517 -21.927 1.00 24.49 123 ALA E CA 1
ATOM 6214 C C . ALA E 1 123 ? 68.174 48.889 -21.901 1.00 25.49 123 ALA E C 1
ATOM 6215 O O . ALA E 1 123 ? 68.756 49.210 -22.937 1.00 26.76 123 ALA E O 1
ATOM 6217 N N . ARG E 1 124 ? 68.797 48.810 -20.729 1.00 25.49 124 ARG E N 1
ATOM 6218 C CA . ARG E 1 124 ? 70.205 49.209 -20.619 1.00 26.63 124 ARG E CA 1
ATOM 6219 C C . ARG E 1 124 ? 71.141 48.323 -21.439 1.00 26.82 124 ARG E C 1
ATOM 6220 O O . ARG E 1 124 ? 72.241 48.745 -21.780 1.00 28.20 124 ARG E O 1
ATOM 6228 N N . LEU E 1 125 ? 70.699 47.115 -21.775 1.00 26.77 125 LEU E N 1
ATOM 6229 C CA . LEU E 1 125 ? 71.510 46.207 -22.586 1.00 26.68 125 LEU E CA 1
ATOM 6230 C C . LEU E 1 125 ? 71.158 46.261 -24.064 1.00 27.64 125 LEU E C 1
ATOM 6231 O O . LEU E 1 125 ? 71.725 45.503 -24.861 1.00 27.03 125 LEU E O 1
ATOM 6236 N N . ASN E 1 126 ? 70.212 47.125 -24.422 1.00 28.38 126 ASN E N 1
ATOM 6237 C CA . ASN E 1 126 ? 69.702 47.156 -25.787 1.00 29.41 126 ASN E CA 1
ATOM 6238 C C . ASN E 1 126 ? 69.592 48.551 -26.380 1.00 29.50 126 ASN E C 1
ATOM 6239 O O . ASN E 1 126 ? 69.359 49.528 -25.664 1.00 30.43 126 ASN E O 1
ATOM 6244 N N . ASN E 1 127 ? 69.757 48.644 -27.695 1.00 29.83 127 ASN E N 1
ATOM 6245 C CA . ASN E 1 127 ? 69.466 49.891 -28.383 1.00 29.61 127 ASN E CA 1
ATOM 6246 C C . ASN E 1 127 ? 68.108 49.825 -29.059 1.00 28.86 127 ASN E C 1
ATOM 6247 O O . ASN E 1 127 ? 67.426 48.802 -28.985 1.00 28.19 127 ASN E O 1
ATOM 6252 N N . LYS E 1 128 ? 67.716 50.915 -29.709 1.00 29.09 128 LYS E N 1
ATOM 6253 C CA . LYS E 1 128 ? 66.400 51.019 -30.333 1.00 29.56 128 LYS E CA 1
ATOM 6254 C C . LYS E 1 128 ? 66.148 49.917 -31.374 1.00 29.21 128 LYS E C 1
ATOM 6255 O O . LYS E 1 128 ? 65.018 49.424 -31.502 1.00 28.83 128 LYS E O 1
ATOM 6261 N N . ALA E 1 129 ? 67.197 49.513 -32.095 1.00 28.30 129 ALA E N 1
ATOM 6262 C CA . ALA E 1 129 ? 67.070 48.474 -33.119 1.00 27.30 129 ALA E CA 1
ATOM 6263 C C . ALA E 1 129 ? 66.868 47.091 -32.507 1.00 26.79 129 ALA E C 1
ATOM 6264 O O . ALA E 1 129 ? 66.062 46.298 -32.996 1.00 25.65 129 ALA E O 1
ATOM 6266 N N . ASP E 1 130 ? 67.615 46.807 -31.443 1.00 26.90 130 ASP E N 1
ATOM 6267 C CA . ASP E 1 130 ? 67.511 45.532 -30.743 1.00 27.42 130 ASP E CA 1
ATOM 6268 C C . ASP E 1 130 ? 66.094 45.342 -30.209 1.00 26.44 130 ASP E C 1
ATOM 6269 O O . ASP E 1 130 ? 65.550 44.236 -30.244 1.00 26.65 130 ASP E O 1
ATOM 6274 N N . ILE E 1 131 ? 65.511 46.432 -29.717 1.00 26.44 131 ILE E N 1
ATOM 6275 C CA . ILE E 1 131 ? 64.180 46.399 -29.110 1.00 25.86 131 ILE E CA 1
ATOM 6276 C C . ILE E 1 131 ? 63.107 46.056 -30.141 1.00 25.92 131 ILE E C 1
ATOM 6277 O O . ILE E 1 131 ? 62.285 45.175 -29.907 1.00 25.66 131 ILE E O 1
ATOM 6282 N N . VAL E 1 132 ? 63.144 46.722 -31.294 1.00 25.54 132 VAL E N 1
ATOM 6283 C CA . VAL E 1 132 ? 62.212 46.432 -32.389 1.00 26.32 132 VAL E CA 1
ATOM 6284 C C . VAL E 1 132 ? 62.316 44.966 -32.807 1.00 26.07 132 VAL E C 1
ATOM 6285 O O . VAL E 1 132 ? 61.305 44.285 -32.980 1.00 25.60 132 VAL E O 1
ATOM 6289 N N . ARG E 1 133 ? 63.547 44.476 -32.954 1.00 27.36 133 ARG E N 1
ATOM 6290 C CA . ARG E 1 133 ? 63.781 43.093 -33.369 1.00 29.04 133 ARG E CA 1
ATOM 6291 C C . ARG E 1 133 ? 63.279 42.110 -32.313 1.00 28.43 133 ARG E C 1
ATOM 6292 O O . ARG E 1 133 ? 62.616 41.116 -32.642 1.00 28.02 133 ARG E O 1
ATOM 6300 N N . GLN E 1 134 ? 63.584 42.405 -31.049 1.00 27.80 134 GLN E N 1
ATOM 6301 C CA . GLN E 1 134 ? 63.145 41.572 -29.930 1.00 27.96 134 GLN E CA 1
ATOM 6302 C C . GLN E 1 134 ? 61.633 41.472 -29.826 1.00 26.90 134 GLN E C 1
ATOM 6303 O O . GLN E 1 134 ? 61.101 40.401 -29.550 1.00 26.57 134 GLN E O 1
ATOM 6309 N N . LEU E 1 135 ? 60.948 42.594 -30.022 1.00 26.55 135 LEU E N 1
ATOM 6310 C CA . LEU E 1 135 ? 59.493 42.611 -29.979 1.00 26.91 135 LEU E CA 1
ATOM 6311 C C . LEU E 1 135 ? 58.934 41.707 -31.059 1.00 27.36 135 LEU E C 1
ATOM 6312 O O . LEU E 1 135 ? 58.064 40.871 -30.814 1.00 27.47 135 LEU E O 1
ATOM 6317 N N . SER E 1 136 ? 59.462 41.876 -32.265 1.00 26.78 136 SER E N 1
ATOM 6318 C CA . SER E 1 136 ? 59.002 41.123 -33.413 1.00 26.89 136 SER E CA 1
ATOM 6319 C C . SER E 1 136 ? 59.224 39.628 -33.246 1.00 26.46 136 SER E C 1
ATOM 6320 O O . SER E 1 136 ? 58.358 38.837 -33.596 1.00 27.56 136 SER E O 1
ATOM 6323 N N . GLU E 1 137 ? 60.379 39.238 -32.715 1.00 26.78 137 GLU E N 1
ATOM 6324 C CA . GLU E 1 137 ? 60.693 37.825 -32.538 1.00 27.04 137 GLU E CA 1
ATOM 6325 C C . GLU E 1 137 ? 59.960 37.176 -31.362 1.00 26.01 137 GLU E C 1
ATOM 6326 O O . GLU E 1 137 ? 59.508 36.031 -31.452 1.00 24.40 137 GLU E O 1
ATOM 6332 N N . ARG E 1 138 ? 59.864 37.901 -30.254 1.00 24.79 138 ARG E N 1
ATOM 6333 C CA . ARG E 1 138 ? 59.206 37.358 -29.067 1.00 23.80 138 ARG E CA 1
ATOM 6334 C C . ARG E 1 138 ? 57.698 37.263 -29.266 1.00 23.49 138 ARG E C 1
ATOM 6335 O O . ARG E 1 138 ? 57.033 36.414 -28.673 1.00 24.17 138 ARG E O 1
ATOM 6343 N N . LEU E 1 139 ? 57.174 38.130 -30.119 1.00 24.74 139 LEU E N 1
ATOM 6344 C CA . LEU E 1 139 ? 55.784 38.063 -30.556 1.00 26.23 139 LEU E CA 1
ATOM 6345 C C . LEU E 1 139 ? 55.419 36.699 -31.134 1.00 25.85 139 LEU E C 1
ATOM 6346 O O . LEU E 1 139 ? 54.232 36.346 -31.203 1.00 26.09 139 LEU E O 1
ATOM 6351 N N . LYS E 1 140 ? 56.425 35.909 -31.519 1.00 26.20 140 LYS E N 1
ATOM 6352 C CA . LYS E 1 140 ? 56.163 34.570 -32.065 1.00 26.06 140 LYS E CA 1
ATOM 6353 C C . LYS E 1 140 ? 56.208 33.434 -31.036 1.00 25.50 140 LYS E C 1
ATOM 6354 O O . LYS E 1 140 ? 55.855 32.297 -31.349 1.00 25.32 140 LYS E O 1
ATOM 6360 N N . ASN E 1 141 ? 56.655 33.728 -29.819 1.00 24.14 141 ASN E N 1
ATOM 6361 C CA . ASN E 1 141 ? 56.768 32.704 -28.787 1.00 24.39 141 ASN E CA 1
ATOM 6362 C C . ASN E 1 141 ? 55.404 32.279 -28.270 1.00 23.85 141 ASN E C 1
ATOM 6363 O O . ASN E 1 141 ? 54.453 33.055 -28.344 1.00 24.17 141 ASN E O 1
ATOM 6368 N N . ARG E 1 142 ? 55.325 31.062 -27.743 1.00 24.36 142 ARG E N 1
ATOM 6369 C CA . ARG E 1 142 ? 54.143 30.638 -26.993 1.00 25.99 142 ARG E CA 1
ATOM 6370 C C . ARG E 1 142 ? 54.276 31.199 -25.587 1.00 23.81 142 ARG E C 1
ATOM 6371 O O . ARG E 1 142 ? 55.369 31.603 -25.170 1.00 21.86 142 ARG E O 1
ATOM 6379 N N . ARG E 1 143 ? 53.157 31.221 -24.869 1.00 23.24 143 ARG E N 1
ATOM 6380 C CA . ARG E 1 143 ? 53.054 31.851 -23.554 1.00 23.73 143 ARG E CA 1
ATOM 6381 C C . ARG E 1 143 ? 54.063 31.383 -22.523 1.00 22.67 143 ARG E C 1
ATOM 6382 O O . ARG E 1 143 ? 54.596 32.193 -21.753 1.00 22.89 143 ARG E O 1
ATOM 6390 N N . THR E 1 144 ? 54.267 30.072 -22.448 1.00 22.34 144 THR E N 1
ATOM 6391 C CA . THR E 1 144 ? 55.117 29.513 -21.404 1.00 23.26 144 THR E CA 1
ATOM 6392 C C . THR E 1 144 ? 56.562 29.958 -21.586 1.00 22.57 144 THR E C 1
ATOM 6393 O O . THR E 1 144 ? 57.214 30.356 -20.617 1.00 21.46 144 THR E O 1
ATOM 6397 N N . ALA E 1 145 ? 57.040 29.909 -22.832 1.00 21.29 145 ALA E N 1
ATOM 6398 C CA . ALA E 1 145 ? 58.413 30.329 -23.150 1.00 21.17 145 ALA E CA 1
ATOM 6399 C C . ALA E 1 145 ? 58.567 31.841 -23.037 1.00 20.00 145 ALA E C 1
ATOM 6400 O O . ALA E 1 145 ? 59.606 32.324 -22.594 1.00 20.43 145 ALA E O 1
ATOM 6402 N N . GLU E 1 146 ? 57.541 32.587 -23.439 1.00 18.61 146 GLU E N 1
ATOM 6403 C CA . GLU E 1 146 ? 57.589 34.039 -23.351 1.00 18.60 146 GLU E CA 1
ATOM 6404 C C . GLU E 1 146 ? 57.637 34.525 -21.906 1.00 17.92 146 GLU E C 1
ATOM 6405 O O . GLU E 1 146 ? 58.379 35.444 -21.611 1.00 17.45 146 GLU E O 1
ATOM 6411 N N . LEU E 1 147 ? 56.840 33.910 -21.032 1.00 18.24 147 LEU E N 1
ATOM 6412 C CA . LEU E 1 147 ? 56.883 34.238 -19.608 1.00 18.79 147 LEU E CA 1
ATOM 6413 C C . LEU E 1 147 ? 58.295 34.052 -19.072 1.00 19.10 147 LEU E C 1
ATOM 6414 O O . LEU E 1 147 ? 58.799 34.929 -18.377 1.00 17.79 147 LEU E O 1
ATOM 6419 N N . GLU E 1 148 ? 58.928 32.929 -19.417 1.00 20.05 148 GLU E N 1
ATOM 6420 C CA . GLU E 1 148 ? 60.276 32.614 -18.931 1.00 23.61 148 GLU E CA 1
ATOM 6421 C C . GLU E 1 148 ? 61.263 33.666 -19.439 1.00 21.55 148 GLU E C 1
ATOM 6422 O O . GLU E 1 148 ? 62.113 34.168 -18.691 1.00 20.52 148 GLU E O 1
ATOM 6428 N N . CYS E 1 149 ? 61.130 33.985 -20.722 1.00 22.95 149 CYS E N 1
ATOM 6429 C CA . CYS E 1 149 ? 61.938 34.992 -21.392 1.00 21.59 149 CYS E CA 1
ATOM 6430 C C . CYS E 1 149 ? 61.779 36.355 -20.716 1.00 19.59 149 CYS E C 1
ATOM 6431 O O . CYS E 1 149 ? 62.771 37.019 -20.382 1.00 17.79 149 CYS E O 1
ATOM 6434 N N . ALA E 1 150 ? 60.523 36.756 -20.493 1.00 17.56 150 ALA E N 1
ATOM 6435 C CA . ALA E 1 150 ? 60.240 38.054 -19.888 1.00 16.47 150 ALA E CA 1
ATOM 6436 C C . ALA E 1 150 ? 60.786 38.146 -18.469 1.00 15.62 150 ALA E C 1
ATOM 6437 O O . ALA E 1 150 ? 61.312 39.184 -18.081 1.00 16.40 150 ALA E O 1
ATOM 6439 N N . ILE E 1 151 ? 60.671 37.064 -17.703 1.00 15.34 151 ILE E N 1
ATOM 6440 C CA . ILE E 1 151 ? 61.165 37.041 -16.325 1.00 16.11 151 ILE E CA 1
ATOM 6441 C C . ILE E 1 151 ? 62.699 37.092 -16.257 1.00 15.93 151 ILE E C 1
ATOM 6442 O O . ILE E 1 151 ? 63.274 37.727 -15.365 1.00 16.71 151 ILE E O 1
ATOM 6447 N N . GLU E 1 152 ? 63.370 36.466 -17.217 1.00 16.63 152 GLU E N 1
ATOM 6448 C CA . GLU E 1 152 ? 64.832 36.611 -17.277 1.00 18.11 152 GLU E CA 1
ATOM 6449 C C . GLU E 1 152 ? 65.190 38.080 -17.486 1.00 16.42 152 GLU E C 1
ATOM 6450 O O . GLU E 1 152 ? 66.137 38.596 -16.885 1.00 16.27 152 GLU E O 1
ATOM 6456 N N . GLU E 1 153 ? 64.441 38.765 -18.345 1.00 15.39 153 GLU E N 1
ATOM 6457 C CA . GLU E 1 153 ? 64.691 40.194 -18.547 1.00 15.29 153 GLU E CA 1
ATOM 6458 C C . GLU E 1 153 ? 64.514 40.998 -17.245 1.00 15.10 153 GLU E C 1
ATOM 6459 O O . GLU E 1 153 ? 65.328 41.852 -16.912 1.00 14.54 153 GLU E O 1
ATOM 6465 N N . VAL E 1 154 ? 63.446 40.713 -16.507 1.00 15.23 154 VAL E N 1
ATOM 6466 C CA . VAL E 1 154 ? 63.234 41.362 -15.212 1.00 14.43 154 VAL E CA 1
ATOM 6467 C C . VAL E 1 154 ? 64.453 41.187 -14.298 1.00 13.94 154 VAL E C 1
ATOM 6468 O O . VAL E 1 154 ? 64.908 42.127 -13.652 1.00 14.80 154 VAL E O 1
ATOM 6472 N N . LYS E 1 155 ? 64.994 39.976 -14.282 1.00 15.12 155 LYS E N 1
ATOM 6473 C CA . LYS E 1 155 ? 66.138 39.650 -13.439 1.00 16.06 155 LYS E CA 1
ATOM 6474 C C . LYS E 1 155 ? 67.378 40.442 -13.898 1.00 15.96 155 LYS E C 1
ATOM 6475 O O . LYS E 1 155 ? 68.142 40.940 -13.070 1.00 15.51 155 LYS E O 1
ATOM 6481 N N . LYS E 1 156 ? 67.530 40.615 -15.212 1.00 16.46 156 LYS E N 1
ATOM 6482 C CA . LYS E 1 156 ? 68.638 41.433 -15.728 1.00 16.48 156 LYS E CA 1
ATOM 6483 C C . LYS E 1 156 ? 68.496 42.904 -15.314 1.00 16.10 156 LYS E C 1
ATOM 6484 O O . LYS E 1 156 ? 69.455 43.520 -14.843 1.00 16.67 156 LYS E O 1
ATOM 6490 N N . ILE E 1 157 ? 67.298 43.465 -15.484 1.00 15.87 157 ILE E N 1
ATOM 6491 C CA . ILE E 1 157 ? 66.989 44.837 -15.052 1.00 16.30 157 ILE E CA 1
ATOM 6492 C C . ILE E 1 157 ? 67.306 45.022 -13.569 1.00 16.78 157 ILE E C 1
ATOM 6493 O O . ILE E 1 157 ? 67.927 46.009 -13.185 1.00 16.00 157 ILE E O 1
ATOM 6498 N N . CYS E 1 158 ? 66.869 44.067 -12.745 1.00 17.40 158 CYS E N 1
ATOM 6499 C CA . CYS E 1 158 ? 67.113 44.094 -11.311 1.00 17.64 158 CYS E CA 1
ATOM 6500 C C . CYS E 1 158 ? 68.625 44.089 -11.007 1.00 18.04 158 CYS E C 1
ATOM 6501 O O . CYS E 1 158 ? 69.109 44.865 -10.182 1.00 17.34 158 CYS E O 1
ATOM 6504 N N . SER E 1 159 ? 69.368 43.226 -11.693 1.00 18.17 159 SER E N 1
ATOM 6505 C CA . SER E 1 159 ? 70.803 43.161 -11.490 1.00 19.33 159 SER E CA 1
ATOM 6506 C C . SER E 1 159 ? 71.456 44.514 -11.746 1.00 18.48 159 SER E C 1
ATOM 6507 O O . SER E 1 159 ? 72.254 44.986 -10.939 1.00 18.60 159 SER E O 1
ATOM 6510 N N . LEU E 1 160 ? 71.102 45.156 -12.854 1.00 17.90 160 LEU E N 1
ATOM 6511 C CA . LEU E 1 160 ? 71.699 46.453 -13.168 1.00 18.55 160 LEU E CA 1
ATOM 6512 C C . LEU E 1 160 ? 71.222 47.556 -12.234 1.00 18.56 160 LEU E C 1
ATOM 6513 O O . LEU E 1 160 ? 71.979 48.467 -11.916 1.00 19.04 160 LEU E O 1
ATOM 6518 N N . ARG E 1 161 ? 69.966 47.488 -11.783 1.00 17.83 161 ARG E N 1
ATOM 6519 C CA . ARG E 1 161 ? 69.471 48.497 -10.837 1.00 17.70 161 ARG E CA 1
ATOM 6520 C C . ARG E 1 161 ? 70.208 48.388 -9.517 1.00 16.86 161 ARG E C 1
ATOM 6521 O O . ARG E 1 161 ? 70.600 49.397 -8.937 1.00 18.03 161 ARG E O 1
ATOM 6529 N N . LEU E 1 162 ? 70.448 47.157 -9.076 1.00 18.19 162 LEU E N 1
ATOM 6530 C CA . LEU E 1 162 ? 71.182 46.892 -7.853 1.00 18.67 162 LEU E CA 1
ATOM 6531 C C . LEU E 1 162 ? 72.586 47.491 -7.954 1.00 19.93 162 LEU E C 1
ATOM 6532 O O . LEU E 1 162 ? 73.082 48.122 -7.024 1.00 19.17 162 LEU E O 1
ATOM 6537 N N . HIS E 1 163 ? 73.226 47.301 -9.096 1.00 21.67 163 HIS E N 1
ATOM 6538 C CA . HIS E 1 163 ? 74.601 47.790 -9.242 1.00 23.39 163 HIS E CA 1
ATOM 6539 C C . HIS E 1 163 ? 74.711 49.313 -9.365 1.00 24.32 163 HIS E C 1
ATOM 6540 O O . HIS E 1 163 ? 75.809 49.875 -9.242 1.00 25.94 163 HIS E O 1
ATOM 6547 N N . SER E 1 164 ? 73.579 49.986 -9.572 1.00 24.75 164 SER E N 1
ATOM 6548 C CA . SER E 1 164 ? 73.547 51.440 -9.668 1.00 25.75 164 SER E CA 1
ATOM 6549 C C . SER E 1 164 ? 73.183 52.101 -8.343 1.00 26.57 164 SER E C 1
ATOM 6550 O O . SER E 1 164 ? 73.142 53.325 -8.240 1.00 26.63 164 SER E O 1
ATOM 6553 N N . ILE E 1 165 ? 72.892 51.297 -7.330 1.00 26.97 165 ILE E N 1
ATOM 6554 C CA . ILE E 1 165 ? 72.501 51.860 -6.044 1.00 28.05 165 ILE E CA 1
ATOM 6555 C C . ILE E 1 165 ? 73.716 52.425 -5.313 1.00 28.26 165 ILE E C 1
ATOM 6556 O O . ILE E 1 165 ? 73.665 53.524 -4.750 1.00 29.50 165 ILE E O 1
ATOM 6561 N N . MET F 1 1 ? 28.955 48.444 -7.816 1.00 30.36 1 MET F N 1
ATOM 6562 C CA . MET F 1 1 ? 29.748 48.277 -9.073 1.00 30.71 1 MET F CA 1
ATOM 6563 C C . MET F 1 1 ? 29.373 46.975 -9.781 1.00 29.74 1 MET F C 1
ATOM 6564 O O . MET F 1 1 ? 29.048 45.968 -9.153 1.00 29.78 1 MET F O 1
ATOM 6569 N N . ASP F 1 2 ? 29.407 47.024 -11.105 1.00 29.52 2 ASP F N 1
ATOM 6570 C CA . ASP F 1 2 ? 29.019 45.911 -11.943 1.00 28.30 2 ASP F CA 1
ATOM 6571 C C . ASP F 1 2 ? 30.233 45.006 -12.114 1.00 26.85 2 ASP F C 1
ATOM 6572 O O . ASP F 1 2 ? 31.238 45.430 -12.671 1.00 25.24 2 ASP F O 1
ATOM 6577 N N . ILE F 1 3 ? 30.140 43.769 -11.632 1.00 25.48 3 ILE F N 1
ATOM 6578 C CA . ILE F 1 3 ? 31.248 42.824 -11.764 1.00 25.37 3 ILE F CA 1
ATOM 6579 C C . ILE F 1 3 ? 31.554 42.526 -13.240 1.00 25.61 3 ILE F C 1
ATOM 6580 O O . ILE F 1 3 ? 32.680 42.175 -13.585 1.00 24.57 3 ILE F O 1
ATOM 6585 N N . ASN F 1 4 ? 30.551 42.691 -14.108 1.00 25.13 4 ASN F N 1
ATOM 6586 C CA . ASN F 1 4 ? 30.760 42.487 -15.543 1.00 26.05 4 ASN F CA 1
ATOM 6587 C C . ASN F 1 4 ? 31.701 43.537 -16.132 1.00 25.03 4 ASN F C 1
ATOM 6588 O O . ASN F 1 4 ? 32.540 43.225 -16.984 1.00 25.64 4 ASN F O 1
ATOM 6593 N N . VAL F 1 5 ? 31.568 44.774 -15.663 1.00 23.45 5 VAL F N 1
ATOM 6594 C CA . VAL F 1 5 ? 32.433 45.872 -16.092 1.00 22.91 5 VAL F CA 1
ATOM 6595 C C . VAL F 1 5 ? 33.868 45.658 -15.590 1.00 21.82 5 VAL F C 1
ATOM 6596 O O . VAL F 1 5 ? 34.826 45.878 -16.333 1.00 19.68 5 VAL F O 1
ATOM 6600 N N . VAL F 1 6 ? 34.008 45.218 -14.335 1.00 20.26 6 VAL F N 1
ATOM 6601 C CA . VAL F 1 6 ? 35.333 44.851 -13.796 1.00 19.95 6 VAL F CA 1
ATOM 6602 C C . VAL F 1 6 ? 35.997 43.740 -14.607 1.00 20.21 6 VAL F C 1
ATOM 6603 O O . VAL F 1 6 ? 37.202 43.799 -14.905 1.00 19.74 6 VAL F O 1
ATOM 6607 N N . ASN F 1 7 ? 35.209 42.725 -14.948 1.00 20.04 7 ASN F N 1
ATOM 6608 C CA . ASN F 1 7 ? 35.709 41.563 -15.666 1.00 20.31 7 ASN F CA 1
ATOM 6609 C C . ASN F 1 7 ? 36.179 41.891 -17.073 1.00 20.67 7 ASN F C 1
ATOM 6610 O O . ASN F 1 7 ? 37.012 41.173 -17.621 1.00 20.82 7 ASN F O 1
ATOM 6615 N N . ALA F 1 8 ? 35.658 42.988 -17.621 1.00 21.18 8 ALA F N 1
ATOM 6616 C CA . ALA F 1 8 ? 35.995 43.467 -18.961 1.00 21.77 8 ALA F CA 1
ATOM 6617 C C . ALA F 1 8 ? 37.190 44.424 -19.001 1.00 21.22 8 ALA F C 1
ATOM 6618 O O . ALA F 1 8 ? 37.597 44.857 -20.077 1.00 20.65 8 ALA F O 1
ATOM 6620 N N . LEU F 1 9 ? 37.727 44.796 -17.839 1.00 20.21 9 LEU F N 1
ATOM 6621 C CA . LEU F 1 9 ? 38.863 45.717 -17.788 1.00 20.03 9 LEU F CA 1
ATOM 6622 C C . LEU F 1 9 ? 40.153 45.137 -18.367 1.00 19.40 9 LEU F C 1
ATOM 6623 O O . LEU F 1 9 ? 40.477 43.964 -18.142 1.00 20.13 9 LEU F O 1
ATOM 6628 N N . ALA F 1 10 ? 40.875 45.975 -19.107 1.00 19.17 10 ALA F N 1
ATOM 6629 C CA . ALA F 1 10 ? 42.242 45.672 -19.548 1.00 18.55 10 ALA F CA 1
ATOM 6630 C C . ALA F 1 10 ? 43.106 45.608 -18.303 1.00 17.74 10 ALA F C 1
ATOM 6631 O O . ALA F 1 10 ? 42.798 46.284 -17.318 1.00 16.98 10 ALA F O 1
ATOM 6633 N N . TYR F 1 11 ? 44.206 44.857 -18.338 1.00 17.38 11 TYR F N 1
ATOM 6634 C CA . TYR F 1 11 ? 45.010 44.729 -17.110 1.00 16.52 11 TYR F CA 1
ATOM 6635 C C . TYR F 1 11 ? 45.490 46.097 -16.628 1.00 17.45 11 TYR F C 1
ATOM 6636 O O . TYR F 1 11 ? 45.535 46.336 -15.418 1.00 17.12 11 TYR F O 1
ATOM 6645 N N . GLU F 1 12 ? 45.820 47.000 -17.557 1.00 17.78 12 GLU F N 1
ATOM 6646 C CA . GLU F 1 12 ? 46.302 48.332 -17.182 1.00 19.94 12 GLU F CA 1
ATOM 6647 C C . GLU F 1 12 ? 45.276 49.103 -16.341 1.00 18.08 12 GLU F C 1
ATOM 6648 O O . GLU F 1 12 ? 45.630 49.719 -15.339 1.00 17.46 12 GLU F O 1
ATOM 6654 N N . ASP F 1 13 ? 44.007 49.044 -16.743 1.00 17.41 13 ASP F N 1
ATOM 6655 C CA . ASP F 1 13 ? 42.939 49.718 -16.011 1.00 17.78 13 ASP F CA 1
ATOM 6656 C C . ASP F 1 13 ? 42.567 48.991 -14.711 1.00 17.32 13 ASP F C 1
ATOM 6657 O O . ASP F 1 13 ? 42.187 49.625 -13.731 1.00 17.81 13 ASP F O 1
ATOM 6662 N N . PHE F 1 14 ? 42.651 47.671 -14.723 1.00 15.69 14 PHE F N 1
ATOM 6663 C CA . PHE F 1 14 ? 42.429 46.894 -13.500 1.00 15.79 14 PHE F CA 1
ATOM 6664 C C . PHE F 1 14 ? 43.466 47.306 -12.433 1.00 15.84 14 PHE F C 1
ATOM 6665 O O . PHE F 1 14 ? 43.117 47.541 -11.266 1.00 16.17 14 PHE F O 1
ATOM 6673 N N . VAL F 1 15 ? 44.733 47.399 -12.832 1.00 16.84 15 VAL F N 1
ATOM 6674 C CA . VAL F 1 15 ? 45.812 47.750 -11.896 1.00 17.65 15 VAL F CA 1
ATOM 6675 C C . VAL F 1 15 ? 45.674 49.202 -11.419 1.00 17.68 15 VAL F C 1
ATOM 6676 O O . VAL F 1 15 ? 45.919 49.509 -10.252 1.00 16.93 15 VAL F O 1
ATOM 6680 N N . LYS F 1 16 ? 45.237 50.092 -12.302 1.00 18.80 16 LYS F N 1
ATOM 6681 C CA . LYS F 1 16 ? 45.031 51.486 -11.899 1.00 19.92 16 LYS F CA 1
ATOM 6682 C C . LYS F 1 16 ? 43.936 51.572 -10.837 1.00 19.83 16 LYS F C 1
ATOM 6683 O O . LYS F 1 16 ? 44.087 52.278 -9.835 1.00 20.31 16 LYS F O 1
ATOM 6689 N N . LEU F 1 17 ? 42.856 50.824 -11.047 1.00 18.59 17 LEU F N 1
ATOM 6690 C CA . LEU F 1 17 ? 41.699 50.860 -10.151 1.00 17.95 17 LEU F CA 1
ATOM 6691 C C . LEU F 1 17 ? 41.984 50.159 -8.816 1.00 17.16 17 LEU F C 1
ATOM 6692 O O . LEU F 1 17 ? 41.700 50.698 -7.748 1.00 16.67 17 LEU F O 1
ATOM 6697 N N . PHE F 1 18 ? 42.587 48.980 -8.880 1.00 15.79 18 PHE F N 1
ATOM 6698 C CA . PHE F 1 18 ? 42.745 48.139 -7.689 1.00 15.34 18 PHE F CA 1
ATOM 6699 C C . PHE F 1 18 ? 44.170 48.082 -7.133 1.00 15.11 18 PHE F C 1
ATOM 6700 O O . PHE F 1 18 ? 44.444 47.351 -6.168 1.00 14.90 18 PHE F O 1
ATOM 6708 N N . GLY F 1 19 ? 45.077 48.847 -7.726 1.00 14.22 19 GLY F N 1
ATOM 6709 C CA . GLY F 1 19 ? 46.508 48.698 -7.429 1.00 14.13 19 GLY F CA 1
ATOM 6710 C C . GLY F 1 19 ? 46.925 49.029 -6.002 1.00 14.72 19 GLY F C 1
ATOM 6711 O O . GLY F 1 19 ? 48.028 48.675 -5.579 1.00 14.98 19 GLY F O 1
ATOM 6712 N N . ASN F 1 20 ? 46.048 49.706 -5.263 1.00 13.20 20 ASN F N 1
ATOM 6713 C CA . ASN F 1 20 ? 46.358 50.064 -3.873 1.00 13.12 20 ASN F CA 1
ATOM 6714 C C . ASN F 1 20 ? 45.426 49.466 -2.816 1.00 12.16 20 ASN F C 1
ATOM 6715 O O . ASN F 1 20 ? 45.420 49.924 -1.682 1.00 12.09 20 ASN F O 1
ATOM 6720 N N . VAL F 1 21 ? 44.677 48.418 -3.159 1.00 10.79 21 VAL F N 1
ATOM 6721 C CA . VAL F 1 21 ? 43.863 47.776 -2.145 1.00 11.60 21 VAL F CA 1
ATOM 6722 C C . VAL F 1 21 ? 44.732 47.058 -1.110 1.00 12.11 21 VAL F C 1
ATOM 6723 O O . VAL F 1 21 ? 44.295 46.825 0.007 1.00 11.01 21 VAL F O 1
ATOM 6727 N N . VAL F 1 22 ? 45.958 46.702 -1.494 1.00 11.53 22 VAL F N 1
ATOM 6728 C CA . VAL F 1 22 ? 46.964 46.300 -0.501 1.00 11.87 22 VAL F CA 1
ATOM 6729 C C . VAL F 1 22 ? 48.052 47.368 -0.641 1.00 12.30 22 VAL F C 1
ATOM 6730 O O . VAL F 1 22 ? 48.595 47.559 -1.737 1.00 12.39 22 VAL F O 1
ATOM 6734 N N . GLU F 1 23 ? 48.303 48.093 0.449 1.00 11.98 23 GLU F N 1
ATOM 6735 C CA . GLU F 1 23 ? 49.157 49.288 0.457 1.00 12.37 23 GLU F CA 1
ATOM 6736 C C . GLU F 1 23 ? 50.483 49.102 -0.299 1.00 11.96 23 GLU F C 1
ATOM 6737 O O . GLU F 1 23 ? 51.310 48.241 0.058 1.00 11.92 23 GLU F O 1
ATOM 6743 N N . LYS F 1 24 ? 50.661 49.905 -1.342 1.00 11.32 24 LYS F N 1
ATOM 6744 C CA . LYS F 1 24 ? 51.885 49.907 -2.164 1.00 11.93 24 LYS F CA 1
ATOM 6745 C C . LYS F 1 24 ? 52.265 48.558 -2.773 1.00 13.06 24 LYS F C 1
ATOM 6746 O O . LYS F 1 24 ? 53.442 48.300 -3.073 1.00 13.90 24 LYS F O 1
ATOM 6752 N N . CYS F 1 25 ? 51.259 47.715 -2.997 1.00 12.31 25 CYS F N 1
ATOM 6753 C CA . CYS F 1 25 ? 51.447 46.384 -3.577 1.00 13.69 25 CYS F CA 1
ATOM 6754 C C . CYS F 1 25 ? 50.545 46.134 -4.805 1.00 13.57 25 CYS F C 1
ATOM 6755 O O . CYS F 1 25 ? 49.671 45.248 -4.783 1.00 12.34 25 CYS F O 1
ATOM 6758 N N . PRO F 1 26 ? 50.771 46.903 -5.887 1.00 12.79 26 PRO F N 1
ATOM 6759 C CA . PRO F 1 26 ? 49.991 46.712 -7.119 1.00 13.23 26 PRO F CA 1
ATOM 6760 C C . PRO F 1 26 ? 50.145 45.313 -7.704 1.00 13.13 26 PRO F C 1
ATOM 6761 O O . PRO F 1 26 ? 49.258 44.844 -8.426 1.00 13.45 26 PRO F O 1
ATOM 6765 N N . LEU F 1 27 ? 51.267 44.659 -7.386 1.00 12.81 27 LEU F N 1
ATOM 6766 C CA . LEU F 1 27 ? 51.551 43.303 -7.842 1.00 14.07 27 LEU F CA 1
ATOM 6767 C C . LEU F 1 27 ? 50.391 42.378 -7.550 1.00 12.91 27 LEU F C 1
ATOM 6768 O O . LEU F 1 27 ? 50.086 41.458 -8.309 1.00 12.53 27 LEU F O 1
ATOM 6773 N N . ILE F 1 28 ? 49.767 42.599 -6.410 1.00 14.16 28 ILE F N 1
ATOM 6774 C CA . ILE F 1 28 ? 48.697 41.716 -6.006 1.00 14.92 28 ILE F CA 1
ATOM 6775 C C . ILE F 1 28 ? 47.502 41.830 -6.953 1.00 13.54 28 ILE F C 1
ATOM 6776 O O . ILE F 1 28 ? 47.026 40.814 -7.466 1.00 13.90 28 ILE F O 1
ATOM 6781 N N . SER F 1 29 ? 47.043 43.052 -7.207 1.00 12.71 29 SER F N 1
ATOM 6782 C CA . SER F 1 29 ? 45.960 43.275 -8.149 1.00 14.60 29 SER F CA 1
ATOM 6783 C C . SER F 1 29 ? 46.404 42.806 -9.517 1.00 13.35 29 SER F C 1
ATOM 6784 O O . SER F 1 29 ? 45.630 42.175 -10.218 1.00 13.77 29 SER F O 1
ATOM 6787 N N . ALA F 1 30 ? 47.646 43.116 -9.897 1.00 13.00 30 ALA F N 1
ATOM 6788 C CA . ALA F 1 30 ? 48.167 42.691 -11.212 1.00 12.47 30 ALA F CA 1
ATOM 6789 C C . ALA F 1 30 ? 48.107 41.157 -11.416 1.00 13.59 30 ALA F C 1
ATOM 6790 O O . ALA F 1 30 ? 47.789 40.667 -12.516 1.00 13.69 30 ALA F O 1
ATOM 6792 N N . ALA F 1 31 ? 48.423 40.410 -10.361 1.00 12.84 31 ALA F N 1
ATOM 6793 C CA . ALA F 1 31 ? 48.436 38.952 -10.409 1.00 12.57 31 ALA F CA 1
ATOM 6794 C C . ALA F 1 31 ? 47.037 38.362 -10.462 1.00 14.32 31 ALA F C 1
ATOM 6795 O O . ALA F 1 31 ? 46.767 37.435 -11.250 1.00 14.67 31 ALA F O 1
ATOM 6797 N N . ILE F 1 32 ? 46.128 38.880 -9.637 1.00 14.16 32 ILE F N 1
ATOM 6798 C CA . ILE F 1 32 ? 44.795 38.267 -9.598 1.00 14.72 32 ILE F CA 1
ATOM 6799 C C . ILE F 1 32 ? 44.016 38.408 -10.922 1.00 14.03 32 ILE F C 1
ATOM 6800 O O . ILE F 1 32 ? 43.073 37.666 -11.167 1.00 13.69 32 ILE F O 1
ATOM 6805 N N . TRP F 1 33 ? 44.426 39.359 -11.754 1.00 13.74 33 TRP F N 1
ATOM 6806 C CA . TRP F 1 33 ? 43.781 39.617 -13.040 1.00 14.62 33 TRP F CA 1
ATOM 6807 C C . TRP F 1 33 ? 43.909 38.363 -13.920 1.00 15.47 33 TRP F C 1
ATOM 6808 O O . TRP F 1 33 ? 43.065 38.106 -14.779 1.00 15.87 33 TRP F O 1
ATOM 6819 N N . SER F 1 34 ? 44.939 37.562 -13.657 1.00 14.76 34 SER F N 1
ATOM 6820 C CA . SER F 1 34 ? 45.124 36.281 -14.360 1.00 16.96 34 SER F CA 1
ATOM 6821 C C . S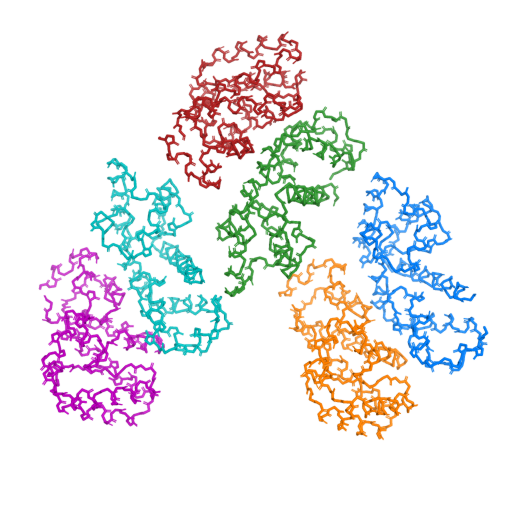ER F 1 34 ? 43.926 35.329 -14.203 1.00 18.24 34 SER F C 1
ATOM 6822 O O . SER F 1 34 ? 43.629 34.541 -15.110 1.00 16.89 34 SER F O 1
ATOM 6825 N N . TYR F 1 35 ? 43.231 35.422 -13.064 1.00 17.23 35 TYR F N 1
ATOM 6826 C CA . TYR F 1 35 ? 42.157 34.474 -12.740 1.00 19.72 35 TYR F CA 1
ATOM 6827 C C . TYR F 1 35 ? 40.749 34.936 -13.122 1.00 18.81 35 TYR F C 1
ATOM 6828 O O . TYR F 1 35 ? 39.784 34.242 -12.825 1.00 19.57 35 TYR F O 1
ATOM 6837 N N . ARG F 1 36 ? 40.638 36.086 -13.779 1.00 19.32 36 ARG F N 1
ATOM 6838 C CA . ARG F 1 36 ? 39.349 36.607 -14.246 1.00 19.49 36 ARG F CA 1
ATOM 6839 C C . ARG F 1 36 ? 38.668 35.609 -15.196 1.00 19.28 36 ARG F C 1
ATOM 6840 O O . ARG F 1 36 ? 39.347 34.824 -15.855 1.00 20.46 36 ARG F O 1
ATOM 6848 N N . PRO F 1 37 ? 37.322 35.623 -15.268 1.00 19.68 37 PRO F N 1
ATOM 6849 C CA . PRO F 1 37 ? 36.406 36.504 -14.548 1.00 19.24 37 PRO F CA 1
ATOM 6850 C C . PRO F 1 37 ? 36.248 36.150 -13.079 1.00 18.62 37 PRO F C 1
ATOM 6851 O O . PRO F 1 37 ? 36.510 35.020 -12.652 1.00 18.77 37 PRO F O 1
ATOM 6855 N N . PHE F 1 38 ? 35.839 37.150 -12.312 1.00 18.60 38 PHE F N 1
ATOM 6856 C CA . PHE F 1 38 ? 35.500 36.980 -10.912 1.00 17.99 38 PHE F CA 1
ATOM 6857 C C . PHE F 1 38 ? 33.986 36.796 -10.832 1.00 18.87 38 PHE F C 1
ATOM 6858 O O . PHE F 1 38 ? 33.240 37.466 -11.537 1.00 18.91 38 PHE F O 1
ATOM 6866 N N . LYS F 1 39 ? 33.529 35.890 -9.985 1.00 19.91 39 LYS F N 1
ATOM 6867 C CA . LYS F 1 39 ? 32.087 35.651 -9.881 1.00 22.19 39 LYS F CA 1
ATOM 6868 C C . LYS F 1 39 ? 31.392 36.850 -9.231 1.00 22.48 39 LYS F C 1
ATOM 6869 O O . LYS F 1 39 ? 30.231 37.168 -9.546 1.00 21.73 39 LYS F O 1
ATOM 6875 N N . ASP F 1 40 ? 32.121 37.510 -8.332 1.00 21.66 40 ASP F N 1
ATOM 6876 C CA . ASP F 1 40 ? 31.603 38.667 -7.584 1.00 21.48 40 ASP F CA 1
ATOM 6877 C C . ASP F 1 40 ? 32.725 39.314 -6.765 1.00 21.71 40 ASP F C 1
ATOM 6878 O O . ASP F 1 40 ? 33.886 38.890 -6.838 1.00 19.90 40 ASP F O 1
ATOM 6883 N N . LEU F 1 41 ? 32.372 40.324 -5.968 1.00 20.42 41 LEU F N 1
ATOM 6884 C CA . LEU F 1 41 ? 33.333 40.968 -5.086 1.00 21.01 41 LEU F CA 1
ATOM 6885 C C . LEU F 1 41 ? 33.984 39.992 -4.100 1.00 20.46 41 LEU F C 1
ATOM 6886 O O . LEU F 1 41 ? 35.193 40.040 -3.895 1.00 20.36 41 LEU F O 1
ATOM 6891 N N . ALA F 1 42 ? 33.196 39.101 -3.499 1.00 19.99 42 ALA F N 1
ATOM 6892 C CA . ALA F 1 42 ? 33.752 38.071 -2.612 1.00 19.61 42 ALA F CA 1
ATOM 6893 C C . ALA F 1 42 ? 34.846 37.250 -3.306 1.00 18.44 42 ALA F C 1
ATOM 6894 O O . ALA F 1 42 ? 35.805 36.837 -2.673 1.00 17.82 42 ALA F O 1
ATOM 6896 N N . ASP F 1 43 ? 34.676 37.004 -4.601 1.00 17.97 43 ASP F N 1
ATOM 6897 C CA . ASP F 1 43 ? 35.633 36.208 -5.378 1.00 18.27 43 ASP F CA 1
ATOM 6898 C C . ASP F 1 43 ? 36.963 36.959 -5.531 1.00 16.98 43 ASP F C 1
ATOM 6899 O O . ASP F 1 43 ? 38.032 36.367 -5.367 1.00 16.77 43 ASP F O 1
ATOM 6904 N N . ILE F 1 44 ? 36.892 38.260 -5.811 1.00 14.88 44 ILE F N 1
ATOM 6905 C CA . ILE F 1 44 ? 38.093 39.118 -5.826 1.00 15.55 44 ILE F CA 1
ATOM 6906 C C . ILE F 1 44 ? 38.847 38.981 -4.486 1.00 15.04 44 ILE F C 1
ATOM 6907 O O . ILE F 1 44 ? 40.056 38.739 -4.460 1.00 13.40 44 ILE F O 1
ATOM 6912 N N . GLU F 1 45 ? 38.126 39.090 -3.374 1.00 15.18 45 GLU F N 1
ATOM 6913 C CA . GLU F 1 45 ? 38.765 38.991 -2.057 1.00 15.36 45 GLU F CA 1
ATOM 6914 C C . GLU F 1 45 ? 39.408 37.640 -1.814 1.00 14.17 45 GLU F C 1
ATOM 6915 O O . GLU F 1 45 ? 40.505 37.548 -1.244 1.00 12.86 45 GLU F O 1
ATOM 6921 N N . ALA F 1 46 ? 38.724 36.584 -2.247 1.00 14.54 46 ALA F N 1
ATOM 6922 C CA . ALA F 1 46 ? 39.245 35.223 -2.113 1.00 14.66 46 ALA F CA 1
ATOM 6923 C C . ALA F 1 46 ? 40.544 35.027 -2.901 1.00 14.03 46 ALA F C 1
ATOM 6924 O O . ALA F 1 46 ? 41.472 34.405 -2.401 1.00 13.05 46 ALA F O 1
ATOM 6926 N N . ARG F 1 47 ? 40.590 35.533 -4.136 1.00 13.81 47 ARG F N 1
ATOM 6927 C CA . ARG F 1 47 ? 41.806 35.475 -4.965 1.00 13.44 47 ARG F CA 1
ATOM 6928 C C . ARG F 1 47 ? 42.971 36.215 -4.317 1.00 13.45 47 ARG F C 1
ATOM 6929 O O . ARG F 1 47 ? 44.123 35.745 -4.353 1.00 12.84 47 ARG F O 1
ATOM 6937 N N . ILE F 1 48 ? 42.676 37.394 -3.764 1.00 12.51 48 ILE F N 1
ATOM 6938 C CA . ILE F 1 48 ? 43.705 38.179 -3.079 1.00 12.86 48 ILE F CA 1
ATOM 6939 C C . ILE F 1 48 ? 44.269 37.371 -1.911 1.00 13.34 48 ILE F C 1
ATOM 6940 O O . ILE F 1 48 ? 45.492 37.256 -1.756 1.00 12.70 48 ILE F O 1
ATOM 6945 N N . SER F 1 49 ? 43.379 36.782 -1.114 1.00 13.38 49 SER F N 1
ATOM 6946 C CA . SER F 1 49 ? 43.777 35.994 0.053 1.00 15.33 49 SER F CA 1
ATOM 6947 C C . SER F 1 49 ? 44.630 34.801 -0.358 1.00 16.15 49 SER F C 1
ATOM 6948 O O . SER F 1 49 ? 45.688 34.512 0.231 1.00 14.86 49 SER F O 1
ATOM 6951 N N . GLU F 1 50 ? 44.170 34.111 -1.393 1.00 16.75 50 GLU F N 1
ATOM 6952 C CA . GLU F 1 50 ? 44.875 32.945 -1.901 1.00 18.91 50 GLU F CA 1
ATOM 6953 C C . GLU F 1 50 ? 46.277 33.307 -2.442 1.00 17.05 50 GLU F C 1
ATOM 6954 O O . GLU F 1 50 ? 47.249 32.559 -2.237 1.00 15.78 50 GLU F O 1
ATOM 6960 N N . PHE F 1 51 ? 46.392 34.451 -3.111 1.00 15.23 51 PHE F N 1
ATOM 6961 C CA . PHE F 1 51 ? 47.701 34.906 -3.587 1.00 15.71 51 PHE F CA 1
ATOM 6962 C C . PHE F 1 51 ? 48.638 35.189 -2.422 1.00 15.54 51 PHE F C 1
ATOM 6963 O O . PHE F 1 51 ? 49.774 34.697 -2.387 1.00 16.38 51 PHE F O 1
ATOM 6971 N N . ILE F 1 52 ? 48.161 35.956 -1.452 1.00 13.64 52 ILE F N 1
ATOM 6972 C CA . ILE F 1 52 ? 48.976 36.257 -0.264 1.00 14.84 52 ILE F CA 1
ATOM 6973 C C . ILE F 1 52 ? 49.437 34.984 0.448 1.00 16.64 52 ILE F C 1
ATOM 6974 O O . ILE F 1 52 ? 50.606 34.859 0.810 1.00 16.82 52 ILE F O 1
ATOM 6979 N N . HIS F 1 53 ? 48.533 34.019 0.600 1.00 18.23 53 HIS F N 1
ATOM 6980 C CA . HIS F 1 53 ? 48.882 32.712 1.175 1.00 21.35 53 HIS F CA 1
ATOM 6981 C C . HIS F 1 53 ? 49.945 31.917 0.402 1.00 20.77 53 HIS F C 1
ATOM 6982 O O . HIS F 1 53 ? 50.705 31.137 0.991 1.00 20.44 53 HIS F O 1
ATOM 6989 N N . SER F 1 54 ? 50.000 32.118 -0.909 1.00 20.28 54 SER F N 1
ATOM 6990 C CA . SER F 1 54 ? 50.975 31.428 -1.752 1.00 20.21 54 SER F CA 1
ATOM 6991 C C . SER F 1 54 ? 52.415 31.974 -1.611 1.00 20.55 54 SER F C 1
ATOM 6992 O O . SER F 1 54 ? 53.379 31.321 -2.026 1.00 20.22 54 SER F O 1
ATOM 6995 N N . LEU F 1 55 ? 52.555 33.163 -1.024 1.00 18.29 55 LEU F N 1
ATOM 6996 C CA . LEU F 1 55 ? 53.859 33.787 -0.835 1.00 18.04 55 LEU F CA 1
ATOM 6997 C C . LEU F 1 55 ? 54.655 33.138 0.292 1.00 18.74 55 LEU F C 1
ATOM 6998 O O . LEU F 1 55 ? 54.082 32.614 1.247 1.00 17.63 55 LEU F O 1
ATOM 7003 N N . PRO F 1 56 ? 55.991 33.155 0.171 1.00 19.99 56 PRO F N 1
ATOM 7004 C CA . PRO F 1 56 ? 56.787 32.789 1.328 1.00 19.35 56 PRO F CA 1
ATOM 7005 C C . PRO F 1 56 ? 56.484 33.734 2.486 1.00 18.32 56 PRO F C 1
ATOM 7006 O O . PRO F 1 56 ? 56.005 34.849 2.266 1.00 16.70 56 PRO F O 1
ATOM 7010 N N . ASP F 1 57 ? 56.751 33.280 3.699 1.00 18.39 57 ASP F N 1
ATOM 7011 C CA . ASP F 1 57 ? 56.614 34.132 4.876 1.00 18.77 57 ASP F CA 1
ATOM 7012 C C . ASP F 1 57 ? 57.368 35.441 4.692 1.00 17.12 57 ASP F C 1
ATOM 7013 O O . ASP F 1 57 ? 56.890 36.490 5.126 1.00 16.69 57 ASP F O 1
ATOM 7018 N N . SER F 1 58 ? 58.539 35.389 4.046 1.00 15.83 58 SER F N 1
ATOM 7019 C CA . SER F 1 58 ? 59.267 36.624 3.732 1.00 15.02 58 SER F CA 1
ATOM 7020 C C . SER F 1 58 ? 58.436 37.582 2.867 1.00 13.30 58 SER F C 1
ATOM 7021 O O . SER F 1 58 ? 58.507 38.790 3.042 1.00 12.53 58 SER F O 1
ATOM 7024 N N . GLY F 1 59 ? 57.656 37.030 1.939 1.00 13.13 59 GLY F N 1
ATOM 7025 C CA . GLY F 1 59 ? 56.765 37.847 1.094 1.00 13.02 59 GLY F CA 1
ATOM 7026 C C . GLY F 1 59 ? 55.668 38.512 1.907 1.00 12.67 59 GLY F C 1
ATOM 7027 O O . GLY F 1 59 ? 55.322 39.687 1.679 1.00 12.89 59 GLY F O 1
ATOM 7028 N N . LYS F 1 60 ? 55.130 37.769 2.867 1.00 12.05 60 LYS F N 1
ATOM 7029 C CA . LYS F 1 60 ? 54.160 38.314 3.806 1.00 12.60 60 LYS F CA 1
ATOM 7030 C C . LYS F 1 60 ? 54.780 39.467 4.615 1.00 12.15 60 LYS F C 1
ATOM 7031 O O . LYS F 1 60 ? 54.181 40.545 4.729 1.00 10.57 60 LYS F O 1
ATOM 7037 N N . GLU F 1 61 ? 55.997 39.267 5.124 1.00 12.84 61 GLU F N 1
ATOM 7038 C CA . GLU F 1 61 ? 56.707 40.342 5.849 1.00 13.39 61 GLU F CA 1
ATOM 7039 C C . GLU F 1 61 ? 56.988 41.522 4.909 1.00 12.13 61 GLU F C 1
ATOM 7040 O O . GLU F 1 61 ? 56.889 42.681 5.303 1.00 12.31 61 GLU F O 1
ATOM 7046 N N . GLY F 1 62 ? 57.322 41.216 3.655 1.00 11.65 62 GLY F N 1
ATOM 7047 C CA . GLY F 1 62 ? 57.527 42.242 2.650 1.00 11.12 62 GLY F CA 1
ATOM 7048 C C . GLY F 1 62 ? 56.289 43.128 2.491 1.00 11.44 62 GLY F C 1
ATOM 7049 O O . GLY F 1 62 ? 56.401 44.351 2.419 1.00 11.51 62 GLY F O 1
ATOM 7050 N N . ILE F 1 63 ? 55.112 42.504 2.415 1.00 10.63 63 ILE F N 1
ATOM 7051 C CA . ILE F 1 63 ? 53.844 43.234 2.333 1.00 10.22 63 ILE F CA 1
ATOM 7052 C C . ILE F 1 63 ? 53.711 44.205 3.527 1.00 10.93 63 ILE F C 1
ATOM 7053 O O . ILE F 1 63 ? 53.440 45.390 3.351 1.00 9.74 63 ILE F O 1
ATOM 7058 N N . LEU F 1 64 ? 53.942 43.703 4.734 1.00 8.84 64 LEU F N 1
ATOM 7059 C CA . LEU F 1 64 ? 53.843 44.545 5.916 1.00 10.61 64 LEU F CA 1
ATOM 7060 C C . LEU F 1 64 ? 54.810 45.711 5.841 1.00 10.37 64 LEU F C 1
ATOM 7061 O O . LEU F 1 64 ? 54.451 46.845 6.172 1.00 9.29 64 LEU F O 1
ATOM 7066 N N . ARG F 1 65 ? 56.023 45.438 5.367 1.00 10.82 65 ARG F N 1
ATOM 7067 C CA . ARG F 1 65 ? 57.068 46.473 5.279 1.00 11.79 65 ARG F CA 1
ATOM 7068 C C . ARG F 1 65 ? 56.786 47.559 4.249 1.00 12.77 65 ARG F C 1
ATOM 7069 O O . ARG F 1 65 ? 57.515 48.569 4.202 1.00 13.39 65 ARG F O 1
ATOM 7077 N N . CYS F 1 66 ? 55.775 47.341 3.404 1.00 11.90 66 CYS F N 1
ATOM 7078 C CA . CYS F 1 66 ? 55.285 48.368 2.483 1.00 13.65 66 CYS F CA 1
ATOM 7079 C C . CYS F 1 66 ? 54.312 49.382 3.125 1.00 14.37 66 CYS F C 1
ATOM 7080 O O . CYS F 1 66 ? 53.969 50.410 2.504 1.00 13.74 66 CYS F O 1
ATOM 7083 N N . HIS F 1 67 ? 53.874 49.085 4.349 1.00 12.50 67 HIS F N 1
ATOM 7084 C CA . HIS F 1 67 ? 52.909 49.926 5.073 1.00 12.97 67 HIS F CA 1
ATOM 7085 C C . HIS F 1 67 ? 53.623 50.977 5.919 1.00 13.13 67 HIS F C 1
ATOM 7086 O O . HIS F 1 67 ? 54.669 50.701 6.497 1.00 12.63 67 HIS F O 1
ATOM 7093 N N . PRO F 1 68 ? 53.046 52.183 5.987 1.00 14.09 68 PRO F N 1
ATOM 7094 C CA . PRO F 1 68 ? 53.544 53.291 6.815 1.00 14.48 68 PRO F CA 1
ATOM 7095 C C . PRO F 1 68 ? 53.087 53.152 8.263 1.00 15.08 68 PRO F C 1
ATOM 7096 O O . PRO F 1 68 ? 52.025 52.572 8.531 1.00 14.10 68 PRO F O 1
ATOM 7100 N N . ASP F 1 69 ? 53.872 53.703 9.188 1.00 14.59 69 ASP F N 1
ATOM 7101 C CA . ASP F 1 69 ? 53.494 53.710 10.599 1.00 14.32 69 ASP F CA 1
ATOM 7102 C C . ASP F 1 69 ? 52.253 54.569 10.808 1.00 14.64 69 ASP F C 1
ATOM 7103 O O . ASP F 1 69 ? 52.067 55.573 10.133 1.00 14.76 69 ASP F O 1
ATOM 7108 N N . LEU F 1 70 ? 51.432 54.187 11.774 1.00 14.33 70 LEU F N 1
ATOM 7109 C CA . LEU F 1 70 ? 50.360 55.052 12.244 1.00 14.78 70 LEU F CA 1
ATOM 7110 C C . LEU F 1 70 ? 50.999 56.268 12.909 1.00 15.13 70 LEU F C 1
ATOM 7111 O O . LEU F 1 70 ? 51.861 56.109 13.765 1.00 14.09 70 LEU F O 1
ATOM 7116 N N . ALA F 1 71 ? 50.572 57.461 12.507 1.00 16.05 71 ALA F N 1
ATOM 7117 C CA . ALA F 1 71 ? 51.048 58.721 13.109 1.00 16.69 71 ALA F CA 1
ATOM 7118 C C . ALA F 1 71 ? 52.535 59.016 12.893 1.00 17.73 71 ALA F C 1
ATOM 7119 O O . ALA F 1 71 ? 53.112 59.871 13.586 1.00 17.96 71 ALA F O 1
ATOM 7121 N N . GLY F 1 72 ? 53.147 58.317 11.943 1.00 17.86 72 GLY F N 1
ATOM 7122 C CA . GLY F 1 72 ? 54.580 58.424 11.711 1.00 19.00 72 GLY F CA 1
ATOM 7123 C C . GLY F 1 72 ? 55.000 59.481 10.708 1.00 19.78 72 GLY F C 1
ATOM 7124 O O . GLY F 1 72 ? 54.240 60.396 10.380 1.00 18.59 72 GLY F O 1
ATOM 7125 N N . ARG F 1 73 ? 56.224 59.325 10.212 1.00 21.26 73 ARG F N 1
ATOM 7126 C CA . ARG F 1 73 ? 56.875 60.293 9.336 1.00 24.60 73 ARG F CA 1
ATOM 7127 C C . ARG F 1 73 ? 56.029 60.678 8.117 1.00 23.15 73 ARG F C 1
ATOM 7128 O O . ARG F 1 73 ? 55.903 61.857 7.799 1.00 21.95 73 ARG F O 1
ATOM 7136 N N . ASP F 1 74 ? 55.436 59.684 7.448 1.00 22.74 74 ASP F N 1
ATOM 7137 C CA . ASP F 1 74 ? 54.648 59.947 6.234 1.00 22.66 74 ASP F CA 1
ATOM 7138 C C . ASP F 1 74 ? 53.362 60.733 6.510 1.00 22.73 74 ASP F C 1
ATOM 7139 O O . ASP F 1 74 ? 52.972 61.593 5.718 1.00 21.98 74 ASP F O 1
ATOM 7144 N N . LEU F 1 75 ? 52.700 60.427 7.624 1.00 23.26 75 LEU F N 1
ATOM 7145 C CA . LEU F 1 75 ? 51.549 61.209 8.071 1.00 25.06 75 LEU F CA 1
ATOM 7146 C C . LEU F 1 75 ? 51.967 62.653 8.332 1.00 26.23 75 LEU F C 1
ATOM 7147 O O . LEU F 1 75 ? 51.390 63.587 7.774 1.00 25.60 75 LEU F O 1
ATOM 7152 N N . GLN F 1 76 ? 52.973 62.828 9.186 1.00 27.50 76 GLN F N 1
ATOM 7153 C CA . GLN F 1 76 ? 53.435 64.169 9.548 1.00 29.56 76 GLN F CA 1
ATOM 7154 C C . GLN F 1 76 ? 53.922 64.962 8.326 1.00 29.45 76 GLN F C 1
ATOM 7155 O O . GLN F 1 76 ? 53.799 66.189 8.286 1.00 30.46 76 GLN F O 1
ATOM 7161 N N . SER F 1 77 ? 54.438 64.267 7.315 1.00 29.39 77 SER F N 1
ATOM 7162 C CA . SER F 1 77 ? 54.941 64.919 6.100 1.00 29.87 77 SER F CA 1
ATOM 7163 C C . SER F 1 77 ? 53.927 65.007 4.951 1.00 29.49 77 SER F C 1
ATOM 7164 O O . SER F 1 77 ? 54.241 65.536 3.883 1.00 29.78 77 SER F O 1
ATOM 7167 N N . GLY F 1 78 ? 52.719 64.494 5.168 1.00 28.17 78 GLY F N 1
ATOM 7168 C CA . GLY F 1 78 ? 51.688 64.481 4.128 1.00 27.28 78 GLY F CA 1
ATOM 7169 C C . GLY F 1 78 ? 52.035 63.670 2.886 1.00 26.71 78 GLY F C 1
ATOM 7170 O O . GLY F 1 78 ? 51.662 64.042 1.765 1.00 26.75 78 GLY F O 1
ATOM 7171 N N . THR F 1 79 ? 52.750 62.563 3.078 1.00 25.49 79 THR F N 1
ATOM 7172 C CA . THR F 1 79 ? 53.129 61.694 1.970 1.00 24.11 79 THR F CA 1
ATOM 7173 C C . THR F 1 79 ? 52.490 60.307 2.057 1.00 23.22 79 THR F C 1
ATOM 7174 O O . THR F 1 79 ? 53.022 59.343 1.508 1.00 22.17 79 THR F O 1
ATOM 7178 N N . LEU F 1 80 ? 51.348 60.205 2.729 1.00 20.95 80 LEU F N 1
ATOM 7179 C CA . LEU F 1 80 ? 50.620 58.935 2.728 1.00 19.46 80 LEU F CA 1
ATOM 7180 C C . LEU F 1 80 ? 49.834 58.808 1.434 1.00 19.93 80 LEU F C 1
ATOM 7181 O O . LEU F 1 80 ? 49.433 59.814 0.838 1.00 19.08 80 LEU F O 1
ATOM 7186 N N . THR F 1 81 ? 49.588 57.568 1.017 1.00 18.87 81 THR F N 1
ATOM 7187 C CA . THR F 1 81 ? 48.631 57.317 -0.045 1.00 18.62 81 THR F CA 1
ATOM 7188 C C . THR F 1 81 ? 47.270 57.900 0.366 1.00 18.24 81 THR F C 1
ATOM 7189 O O . THR F 1 81 ? 46.999 58.080 1.550 1.00 17.48 81 THR F O 1
ATOM 7193 N N . PRO F 1 82 ? 46.407 58.205 -0.613 1.00 19.20 82 PRO F N 1
ATOM 7194 C CA . PRO F 1 82 ? 45.114 58.791 -0.253 1.00 18.62 82 PRO F CA 1
ATOM 7195 C C . PRO F 1 82 ? 44.280 57.908 0.697 1.00 18.46 82 PRO F C 1
ATOM 7196 O O . PRO F 1 82 ? 43.626 58.427 1.597 1.00 17.13 82 PRO F O 1
ATOM 7200 N N . GLU F 1 83 ? 44.309 56.592 0.497 1.00 17.44 83 GLU F N 1
ATOM 7201 C CA . GLU F 1 83 ? 43.603 55.666 1.393 1.00 17.35 83 GLU F CA 1
ATOM 7202 C C . GLU F 1 83 ? 44.157 55.686 2.815 1.00 16.81 83 GLU F C 1
ATOM 7203 O O . GLU F 1 83 ? 43.396 55.788 3.781 1.00 15.30 83 GLU F O 1
ATOM 7209 N N . SER F 1 84 ? 45.478 55.582 2.949 1.00 15.23 84 SER F N 1
ATOM 7210 C CA . SER F 1 84 ? 46.088 55.677 4.277 1.00 16.78 84 SER F CA 1
ATOM 7211 C C . SER F 1 84 ? 45.753 56.991 4.969 1.00 16.94 84 SER F C 1
ATOM 7212 O O . SER F 1 84 ? 45.456 57.002 6.158 1.00 15.30 84 SER F O 1
ATOM 7215 N N . GLN F 1 85 ? 45.802 58.098 4.240 1.00 18.10 85 GLN F N 1
ATOM 7216 C CA . GLN F 1 85 ? 45.457 59.394 4.854 1.00 20.34 85 GLN F CA 1
ATOM 7217 C C . GLN F 1 85 ? 44.042 59.365 5.451 1.00 21.19 85 GLN F C 1
ATOM 7218 O O . GLN F 1 85 ? 43.840 59.750 6.605 1.00 20.46 85 GLN F O 1
ATOM 7224 N N . GLU F 1 86 ? 43.073 58.900 4.662 1.00 22.01 86 GLU F N 1
ATOM 7225 C CA . GLU F 1 86 ? 41.676 58.829 5.098 1.00 23.34 86 GLU F CA 1
ATOM 7226 C C . GLU F 1 86 ? 41.522 57.883 6.289 1.00 21.80 86 GLU F C 1
ATOM 7227 O O . GLU F 1 86 ? 40.819 58.205 7.251 1.00 20.94 86 GLU F O 1
ATOM 7233 N N . GLU F 1 87 ? 42.200 56.734 6.235 1.00 17.66 87 GLU F N 1
ATOM 7234 C CA . GLU F 1 87 ? 42.096 55.724 7.293 1.00 17.90 87 GLU F CA 1
ATOM 7235 C C . GLU F 1 87 ? 42.701 56.216 8.599 1.00 16.99 87 GLU F C 1
ATOM 7236 O O . GLU F 1 87 ? 42.091 56.101 9.646 1.00 17.96 87 GLU F O 1
ATOM 7242 N N . GLN F 1 88 ? 43.904 56.782 8.538 1.00 16.91 88 GLN F N 1
ATOM 7243 C CA . GLN F 1 88 ? 44.525 57.275 9.761 1.00 18.03 88 GLN F CA 1
ATOM 7244 C C . GLN F 1 88 ? 43.757 58.469 10.354 1.00 19.47 88 GLN F C 1
ATOM 7245 O O . GLN F 1 88 ? 43.699 58.644 11.576 1.00 18.99 88 GLN F O 1
ATOM 7251 N N . SER F 1 89 ? 43.165 59.284 9.489 1.00 21.40 89 SER F N 1
ATOM 7252 C CA . SER F 1 89 ? 42.390 60.418 9.973 1.00 23.95 89 SER F CA 1
ATOM 7253 C C . SER F 1 89 ? 41.141 59.915 10.699 1.00 24.97 89 SER F C 1
ATOM 7254 O O . SER F 1 89 ? 40.785 60.451 11.744 1.00 24.38 89 SER F O 1
ATOM 7257 N N . GLN F 1 90 ? 40.503 58.865 10.170 1.00 24.63 90 GLN F N 1
ATOM 7258 C CA . GLN F 1 90 ? 39.320 58.287 10.815 1.00 26.29 90 GLN F CA 1
ATOM 7259 C C . GLN F 1 90 ? 39.631 57.702 12.183 1.00 25.85 90 GLN F C 1
ATOM 7260 O O . GLN F 1 90 ? 38.810 57.776 13.100 1.00 25.57 90 GLN F O 1
ATOM 7266 N N . ALA F 1 91 ? 40.822 57.125 12.312 1.00 24.81 91 ALA F N 1
ATOM 7267 C CA . ALA F 1 91 ? 41.244 56.471 13.548 1.00 24.46 91 ALA F CA 1
ATOM 7268 C C . ALA F 1 91 ? 41.763 57.476 14.572 1.00 24.33 91 ALA F C 1
ATOM 7269 O O . ALA F 1 91 ? 42.161 57.086 15.674 1.00 24.10 91 ALA F O 1
ATOM 7271 N N . GLY F 1 92 ? 41.780 58.756 14.197 1.00 23.58 92 GLY F N 1
ATOM 7272 C CA . GLY F 1 92 ? 42.189 59.824 15.109 1.00 24.02 92 GLY F CA 1
ATOM 7273 C C . GLY F 1 92 ? 43.675 60.151 15.119 1.00 23.84 92 GLY F C 1
ATOM 7274 O O . GLY F 1 92 ? 44.158 60.817 16.031 1.00 22.83 92 GLY F O 1
ATOM 7275 N N . MET F 1 93 ? 44.405 59.693 14.102 1.00 23.14 93 MET F N 1
ATOM 7276 C CA . MET F 1 93 ? 45.857 59.891 14.055 1.00 23.49 93 MET F CA 1
ATOM 7277 C C . MET F 1 93 ? 46.296 61.310 13.683 1.00 24.78 93 MET F C 1
ATOM 7278 O O . MET F 1 93 ? 47.447 61.679 13.913 1.00 24.93 93 MET F O 1
ATOM 7283 N N . THR F 1 94 ? 45.392 62.101 13.115 1.00 25.99 94 THR F N 1
ATOM 7284 C CA . THR F 1 94 ? 45.767 63.424 12.633 1.00 27.30 94 THR F CA 1
ATOM 7285 C C . THR F 1 94 ? 45.537 64.536 13.656 1.00 28.07 94 THR F C 1
ATOM 7286 O O . THR F 1 94 ? 45.955 65.680 13.439 1.00 28.68 94 THR F O 1
ATOM 7290 N N . THR F 1 95 ? 44.888 64.197 14.767 1.00 27.64 95 THR F N 1
ATOM 7291 C CA . THR F 1 95 ? 44.583 65.176 15.806 1.00 28.08 95 THR F CA 1
ATOM 7292 C C . THR F 1 95 ? 45.224 64.843 17.145 1.00 26.21 95 THR F C 1
ATOM 7293 O O . THR F 1 95 ? 44.785 65.332 18.180 1.00 26.60 95 THR F O 1
ATOM 7297 N N . LEU F 1 96 ? 46.258 64.011 17.129 1.00 23.79 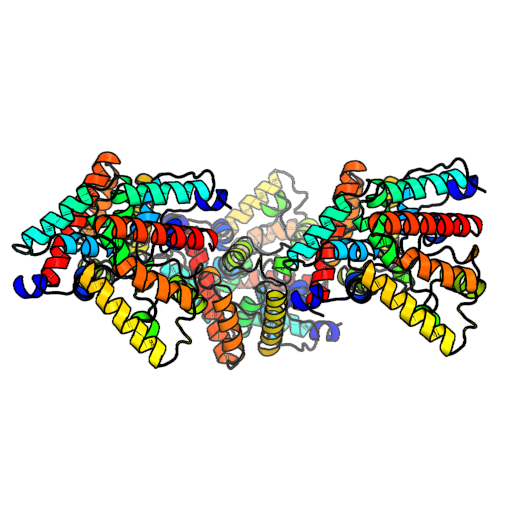96 LEU F N 1
ATOM 7298 C CA . LEU F 1 96 ? 46.977 63.700 18.351 1.00 22.29 96 LEU F CA 1
ATOM 7299 C C . LEU F 1 96 ? 47.686 64.943 18.886 1.00 21.70 96 LEU F C 1
ATOM 7300 O O . LEU F 1 96 ? 48.136 65.785 18.119 1.00 21.80 96 LEU F O 1
ATOM 7305 N N . ASP F 1 97 ? 47.784 65.056 20.200 1.00 22.28 97 ASP F N 1
ATOM 7306 C CA . ASP F 1 97 ? 48.577 66.142 20.772 1.00 22.62 97 ASP F CA 1
ATOM 7307 C C . ASP F 1 97 ? 50.040 65.707 20.853 1.00 22.15 97 ASP F C 1
ATOM 7308 O O . ASP F 1 97 ? 50.396 64.618 20.402 1.00 20.95 97 ASP F O 1
ATOM 7313 N N . SER F 1 98 ? 50.898 66.555 21.414 1.00 21.25 98 SER F N 1
ATOM 7314 C CA . SER F 1 98 ? 52.332 66.286 21.401 1.00 20.41 98 SER F CA 1
ATOM 7315 C C . SER F 1 98 ? 52.714 65.003 22.144 1.00 19.73 98 SER F C 1
ATOM 7316 O O . SER F 1 98 ? 53.552 64.234 21.683 1.00 18.95 98 SER F O 1
ATOM 7319 N N . ALA F 1 99 ? 52.079 64.765 23.287 1.00 18.95 99 ALA F N 1
ATOM 7320 C CA . ALA F 1 99 ? 52.382 63.597 24.101 1.00 18.35 99 ALA F CA 1
ATOM 7321 C C . ALA F 1 99 ? 51.947 62.329 23.357 1.00 18.13 99 ALA F C 1
ATOM 7322 O O . ALA F 1 99 ? 52.652 61.309 23.372 1.00 18.34 99 ALA F O 1
ATOM 7324 N N . GLU F 1 100 ? 50.791 62.413 22.713 1.00 17.72 100 GLU F N 1
ATOM 7325 C CA . GLU F 1 100 ? 50.249 61.279 21.955 1.00 17.48 100 GLU F CA 1
ATOM 7326 C C . GLU F 1 100 ? 51.109 60.942 20.736 1.00 17.32 100 GLU F C 1
ATOM 7327 O O . GLU F 1 100 ? 51.268 59.774 20.387 1.00 14.34 100 GLU F O 1
ATOM 7333 N N . ILE F 1 101 ? 51.646 61.971 20.083 1.00 16.08 101 ILE F N 1
ATOM 7334 C CA . ILE F 1 101 ? 52.480 61.750 18.902 1.00 16.25 101 ILE F CA 1
ATOM 7335 C C . ILE F 1 101 ? 53.736 61.021 19.337 1.00 15.89 101 ILE F C 1
ATOM 7336 O O . ILE F 1 101 ? 54.126 60.033 18.727 1.00 15.29 101 ILE F O 1
ATOM 7341 N N . VAL F 1 102 ? 54.364 61.495 20.412 1.00 15.66 102 VAL F N 1
ATOM 7342 C CA . VAL F 1 102 ? 55.520 60.807 20.968 1.00 14.60 102 VAL F CA 1
ATOM 7343 C C . VAL F 1 102 ? 55.182 59.374 21.448 1.00 15.03 102 VAL F C 1
ATOM 7344 O O . VAL F 1 102 ? 55.938 58.447 21.220 1.00 13.44 102 VAL F O 1
ATOM 7348 N N . HIS F 1 103 ? 54.032 59.206 22.094 1.00 14.16 103 HIS F N 1
ATOM 7349 C CA . HIS F 1 103 ? 53.581 57.890 22.526 1.00 16.00 103 HIS F CA 1
ATOM 7350 C C . HIS F 1 103 ? 53.506 56.904 21.352 1.00 14.45 103 HIS F C 1
ATOM 7351 O O . HIS F 1 103 ? 54.021 55.803 21.455 1.00 14.32 103 HIS F O 1
ATOM 7358 N N . MET F 1 104 ? 52.846 57.294 20.264 1.00 14.02 104 MET F N 1
ATOM 7359 C CA . MET F 1 104 ? 52.762 56.438 19.077 1.00 15.46 104 MET F CA 1
ATOM 7360 C C . MET F 1 104 ? 54.165 56.130 18.543 1.00 16.13 104 MET F C 1
ATOM 7361 O O . MET F 1 104 ? 54.461 55.003 18.147 1.00 15.46 104 MET F O 1
ATOM 7366 N N . TYR F 1 105 ? 55.027 57.141 18.511 1.00 15.73 105 TYR F N 1
ATOM 7367 C CA . TYR F 1 105 ? 56.398 56.898 18.079 1.00 17.32 105 TYR F CA 1
ATOM 7368 C C . TYR F 1 105 ? 57.063 55.817 18.939 1.00 16.78 105 TYR F C 1
ATOM 7369 O O . TYR F 1 105 ? 57.718 54.924 18.421 1.00 15.81 105 TYR F O 1
ATOM 7378 N N . ARG F 1 106 ? 56.912 55.917 20.254 1.00 16.28 106 ARG F N 1
ATOM 7379 C CA . ARG F 1 106 ? 57.549 54.965 21.161 1.00 16.81 106 ARG F CA 1
ATOM 7380 C C . ARG F 1 106 ? 57.007 53.550 20.987 1.00 16.12 106 ARG F C 1
ATOM 7381 O O . ARG F 1 106 ? 57.771 52.581 20.983 1.00 15.32 106 ARG F O 1
ATOM 7389 N N . LEU F 1 107 ? 55.688 53.454 20.853 1.00 14.19 107 LEU F N 1
ATOM 7390 C CA . LEU F 1 107 ? 55.007 52.173 20.652 1.00 15.03 107 LEU F CA 1
ATOM 7391 C C . LEU F 1 107 ? 55.414 51.531 19.331 1.00 14.28 107 LEU F C 1
ATOM 7392 O O . LEU F 1 107 ? 55.759 50.353 19.286 1.00 15.53 107 LEU F O 1
ATOM 7397 N N . ASN F 1 108 ? 55.356 52.311 18.258 1.00 13.45 108 ASN F N 1
ATOM 7398 C CA . ASN F 1 108 ? 55.832 51.829 16.959 1.00 14.14 108 ASN F CA 1
ATOM 7399 C C . ASN F 1 108 ? 57.283 51.373 17.013 1.00 14.43 108 ASN F C 1
ATOM 7400 O O . ASN F 1 108 ? 57.642 50.346 16.433 1.00 12.56 108 ASN F O 1
ATOM 7405 N N . SER F 1 109 ? 58.122 52.153 17.699 1.00 13.99 109 SER F N 1
ATOM 7406 C CA . SER F 1 109 ? 59.543 51.826 17.793 1.00 15.44 109 SER F CA 1
ATOM 7407 C C . SER F 1 109 ? 59.772 50.468 18.454 1.00 15.39 109 SER F C 1
ATOM 7408 O O . SER F 1 109 ? 60.528 49.639 17.928 1.00 14.82 109 SER F O 1
ATOM 7411 N N . GLU F 1 110 ? 59.107 50.237 19.583 1.00 15.56 110 GLU F N 1
ATOM 7412 C CA . GLU F 1 110 ? 59.253 48.974 20.310 1.00 17.20 110 GLU F CA 1
ATOM 7413 C C . GLU F 1 110 ? 58.777 47.800 19.451 1.00 15.70 110 GLU F C 1
ATOM 7414 O O . GLU F 1 110 ? 59.423 46.748 19.391 1.00 14.61 110 GLU F O 1
ATOM 7420 N N . TYR F 1 111 ? 57.643 48.006 18.798 1.00 14.04 111 TYR F N 1
ATOM 7421 C CA . TYR F 1 111 ? 57.031 46.967 17.963 1.00 15.21 111 TYR F CA 1
ATOM 7422 C C . TYR F 1 111 ? 57.934 46.586 16.788 1.00 14.21 111 TYR F C 1
ATOM 7423 O O . TYR F 1 111 ? 58.200 45.422 16.571 1.00 13.77 111 TYR F O 1
ATOM 7432 N N . LYS F 1 112 ? 58.394 47.566 16.018 1.00 14.19 112 LYS F N 1
ATOM 7433 C CA . LYS F 1 112 ? 59.167 47.242 14.822 1.00 14.47 112 LYS F CA 1
ATOM 7434 C C . LYS F 1 112 ? 60.519 46.654 15.211 1.00 15.82 112 LYS F C 1
ATOM 7435 O O . LYS F 1 112 ? 61.085 45.836 14.486 1.00 15.54 112 LYS F O 1
ATOM 7441 N N . GLU F 1 113 ? 61.024 47.044 16.378 1.00 15.91 113 GLU F N 1
ATOM 7442 C CA . GLU F 1 113 ? 62.285 46.465 16.834 1.00 17.67 113 GLU F CA 1
ATOM 7443 C C . GLU F 1 113 ? 62.118 44.977 17.132 1.00 17.12 113 GLU F C 1
ATOM 7444 O O . GLU F 1 113 ? 62.967 44.166 16.751 1.00 18.55 113 GLU F O 1
ATOM 7450 N N . ARG F 1 114 ? 61.010 44.622 17.779 1.00 16.45 114 ARG F N 1
ATOM 7451 C CA . ARG F 1 114 ? 60.726 43.228 18.113 1.00 15.73 114 ARG F CA 1
ATOM 7452 C C . ARG F 1 114 ? 60.465 42.359 16.875 1.00 15.10 114 ARG F C 1
ATOM 7453 O O . ARG F 1 114 ? 60.999 41.256 16.773 1.00 14.06 114 ARG F O 1
ATOM 7461 N N . PHE F 1 115 ? 59.661 42.870 15.948 1.00 14.05 115 PHE F N 1
ATOM 7462 C CA . PHE F 1 115 ? 59.114 42.029 14.875 1.00 14.06 115 PHE F CA 1
ATOM 7463 C C . PHE F 1 115 ? 59.751 42.211 13.511 1.00 13.73 115 PHE F C 1
ATOM 7464 O O . PHE F 1 115 ? 59.614 41.338 12.659 1.00 12.89 115 PHE F O 1
ATOM 7472 N N . GLY F 1 116 ? 60.418 43.346 13.294 1.00 13.12 116 GLY F N 1
ATOM 7473 C CA . GLY F 1 116 ? 61.130 43.579 12.038 1.00 14.22 116 GLY F CA 1
ATOM 7474 C C . GLY F 1 116 ? 60.176 43.865 10.871 1.00 14.32 116 GLY F C 1
ATOM 7475 O O . GLY F 1 116 ? 60.498 43.628 9.704 1.00 14.30 116 GLY F O 1
ATOM 7476 N N . PHE F 1 117 ? 58.994 44.349 11.230 1.00 13.13 117 PHE F N 1
ATOM 7477 C CA . PHE F 1 117 ? 58.035 44.960 10.296 1.00 13.02 117 PHE F CA 1
ATOM 7478 C C . PHE F 1 117 ? 57.120 45.947 11.045 1.00 12.39 117 PHE F C 1
ATOM 7479 O O . PHE F 1 117 ? 57.030 45.885 12.287 1.00 13.14 117 PHE F O 1
ATOM 7487 N N . PRO F 1 118 ? 56.448 46.867 10.311 1.00 12.10 118 PRO F N 1
ATOM 7488 C CA . PRO F 1 118 ? 55.560 47.880 10.940 1.00 12.52 118 PRO F CA 1
ATOM 7489 C C . PRO F 1 118 ? 54.317 47.279 11.588 1.00 11.51 118 PRO F C 1
ATOM 7490 O O . PRO F 1 118 ? 53.818 46.231 11.160 1.00 11.55 118 PRO F O 1
ATOM 7494 N N . PHE F 1 119 ? 53.834 47.941 12.626 1.00 11.64 119 PHE F N 1
ATOM 7495 C CA . PHE F 1 119 ? 52.548 47.610 13.189 1.00 11.62 119 PHE F CA 1
ATOM 7496 C C . PHE F 1 119 ? 51.449 48.003 12.211 1.00 12.52 119 PHE F C 1
ATOM 7497 O O . PHE F 1 119 ? 51.282 49.183 11.874 1.00 13.06 119 PHE F O 1
ATOM 7505 N N . VAL F 1 120 ? 50.720 46.986 11.762 1.00 12.99 120 VAL F N 1
ATOM 7506 C CA . VAL F 1 120 ? 49.613 47.136 10.813 1.00 12.87 120 VAL F CA 1
ATOM 7507 C C . VAL F 1 120 ? 48.281 46.735 11.458 1.00 12.81 120 VAL F C 1
ATOM 7508 O O . VAL F 1 120 ? 48.130 45.628 12.002 1.00 11.66 120 VAL F O 1
ATOM 7512 N N . ILE F 1 121 ? 47.307 47.630 11.348 1.00 12.81 121 ILE F N 1
ATOM 7513 C CA . ILE F 1 121 ? 45.966 47.341 11.858 1.00 14.77 121 ILE F CA 1
ATOM 7514 C C . ILE F 1 121 ? 44.953 47.960 10.918 1.00 15.63 121 ILE F C 1
ATOM 7515 O O . ILE F 1 121 ? 45.282 48.872 10.159 1.00 16.31 121 ILE F O 1
ATOM 7520 N N . CYS F 1 122 ? 43.732 47.448 10.938 1.00 16.58 122 CYS F N 1
ATOM 7521 C CA . CYS F 1 122 ? 42.681 48.049 10.139 1.00 17.68 122 CYS F CA 1
ATOM 7522 C C . CYS F 1 122 ? 42.207 49.308 10.878 1.00 19.18 122 CYS F C 1
ATOM 7523 O O . CYS F 1 122 ? 41.383 49.218 11.794 1.00 19.79 122 CYS F O 1
ATOM 7526 N N . ALA F 1 123 ? 42.774 50.460 10.507 1.00 18.61 123 ALA F N 1
ATOM 7527 C CA . ALA F 1 123 ? 42.505 51.720 11.206 1.00 20.38 123 ALA F CA 1
ATOM 7528 C C . ALA F 1 123 ? 41.022 52.094 11.174 1.00 21.37 123 ALA F C 1
ATOM 7529 O O . ALA F 1 123 ? 40.525 52.707 12.108 1.00 21.78 123 ALA F O 1
ATOM 7531 N N . ARG F 1 124 ? 40.318 51.728 10.103 1.00 21.63 124 ARG F N 1
ATOM 7532 C CA . ARG F 1 124 ? 38.885 52.050 10.017 1.00 22.97 124 ARG F CA 1
ATOM 7533 C C . ARG F 1 124 ? 38.013 51.293 11.033 1.00 23.49 124 ARG F C 1
ATOM 7534 O O . ARG F 1 124 ? 36.853 51.639 11.237 1.00 24.63 124 ARG F O 1
ATOM 7542 N N . LEU F 1 125 ? 38.573 50.281 11.694 1.00 23.49 125 LEU F N 1
ATOM 7543 C CA . LEU F 1 125 ? 37.803 49.527 12.687 1.00 23.68 125 LEU F CA 1
ATOM 7544 C C . LEU F 1 125 ? 38.230 49.841 14.110 1.00 24.11 125 LEU F C 1
ATOM 7545 O O . LEU F 1 125 ? 37.752 49.220 15.052 1.00 23.98 125 LEU F O 1
ATOM 7550 N N . ASN F 1 126 ? 39.140 50.795 14.266 1.00 23.98 126 ASN F N 1
ATOM 7551 C CA . ASN F 1 126 ? 39.729 51.072 15.567 1.00 24.89 126 ASN F CA 1
ATOM 7552 C C . ASN F 1 126 ? 39.842 52.578 15.815 1.00 25.88 126 ASN F C 1
ATOM 7553 O O . ASN F 1 126 ? 40.095 53.345 14.889 1.00 27.03 126 ASN F O 1
ATOM 7558 N N . ASN F 1 127 ? 39.640 52.994 17.061 1.00 25.52 127 ASN F N 1
ATOM 7559 C CA . ASN F 1 127 ? 39.919 54.373 17.467 1.00 25.27 127 ASN F CA 1
ATOM 7560 C C . ASN F 1 127 ? 41.297 54.414 18.111 1.00 24.75 127 ASN F C 1
ATOM 7561 O O . ASN F 1 127 ? 41.938 53.380 18.249 1.00 23.16 127 ASN F O 1
ATOM 7566 N N . LYS F 1 128 ? 41.770 55.590 18.502 1.00 23.70 128 LYS F N 1
ATOM 7567 C CA . LYS F 1 128 ? 43.138 55.672 19.007 1.00 24.30 128 LYS F CA 1
ATOM 7568 C C . LYS F 1 128 ? 43.376 54.843 20.278 1.00 23.75 128 LYS F C 1
ATOM 7569 O O . LYS F 1 128 ? 44.451 54.254 20.451 1.00 22.81 128 LYS F O 1
ATOM 7575 N N . ALA F 1 129 ? 42.377 54.761 21.160 1.00 22.27 129 ALA F N 1
ATOM 7576 C CA . ALA F 1 129 ? 42.530 53.919 22.355 1.00 22.24 129 ALA F CA 1
ATOM 7577 C C . ALA F 1 129 ? 42.666 52.433 21.977 1.00 21.53 129 ALA F C 1
ATOM 7578 O O . ALA F 1 129 ? 43.498 51.700 22.536 1.00 20.30 129 ALA F O 1
ATOM 7580 N N . ASP F 1 130 ? 41.841 51.994 21.031 1.00 21.97 130 ASP F N 1
ATOM 7581 C CA . ASP F 1 130 ? 41.914 50.617 20.528 1.00 22.83 130 ASP F CA 1
ATOM 7582 C C . ASP F 1 130 ? 43.308 50.344 19.985 1.00 22.29 130 ASP F C 1
ATOM 7583 O O . ASP F 1 130 ? 43.867 49.267 20.192 1.00 21.91 130 ASP F O 1
ATOM 7588 N N . ILE F 1 131 ? 43.845 51.330 19.269 1.00 20.84 131 ILE F N 1
ATOM 7589 C CA . ILE F 1 131 ? 45.167 51.222 18.654 1.00 19.78 131 ILE F CA 1
ATOM 7590 C C . ILE F 1 131 ? 46.265 51.061 19.709 1.00 20.34 131 ILE F C 1
ATOM 7591 O O . ILE F 1 131 ? 47.131 50.193 19.598 1.00 19.69 131 ILE F O 1
ATOM 7596 N N . VAL F 1 132 ? 46.213 51.874 20.758 1.00 19.62 132 VAL F N 1
ATOM 7597 C CA . VAL F 1 132 ? 47.185 51.734 21.840 1.00 20.26 132 VAL F CA 1
ATOM 7598 C C . VAL F 1 132 ? 47.100 50.351 22.483 1.00 21.05 132 VAL F C 1
ATOM 7599 O O . VAL F 1 132 ? 48.120 49.695 22.699 1.00 21.01 132 VAL F O 1
ATOM 7603 N N . ARG F 1 133 ? 45.878 49.907 22.771 1.00 21.94 133 ARG F N 1
ATOM 7604 C CA . ARG F 1 133 ? 45.647 48.607 23.392 1.00 24.15 133 ARG F CA 1
ATOM 7605 C C . ARG F 1 133 ? 46.216 47.490 22.524 1.00 23.27 133 ARG F C 1
ATOM 7606 O O . ARG F 1 133 ? 46.852 46.567 23.028 1.00 22.69 133 ARG F O 1
ATOM 7614 N N . GLN F 1 134 ? 46.000 47.592 21.216 1.00 23.03 134 GLN F N 1
ATOM 7615 C CA . GLN F 1 134 ? 46.402 46.523 20.294 1.00 23.19 134 GLN F CA 1
ATOM 7616 C C . GLN F 1 134 ? 47.917 46.463 20.097 1.00 22.45 134 GLN F C 1
ATOM 7617 O O . GLN F 1 134 ? 48.507 45.388 20.024 1.00 22.33 134 GLN F O 1
ATOM 7623 N N . LEU F 1 135 ? 48.534 47.634 20.031 1.00 22.50 135 LEU F N 1
ATOM 7624 C CA . LEU F 1 135 ? 49.972 47.763 19.940 1.00 23.87 135 LEU F CA 1
ATOM 7625 C C . LEU F 1 135 ? 50.635 47.115 21.153 1.00 24.45 135 LEU F C 1
ATOM 7626 O O . LEU F 1 135 ? 51.654 46.433 21.040 1.00 24.84 135 LEU F O 1
ATOM 7631 N N . SER F 1 136 ? 50.050 47.331 22.322 1.00 23.66 136 SER F N 1
ATOM 7632 C CA . SER F 1 136 ? 50.607 46.769 23.548 1.00 24.50 136 SER F CA 1
ATOM 7633 C C . SER F 1 136 ? 50.362 45.266 23.654 1.00 23.59 136 SER F C 1
ATOM 7634 O O . SER F 1 136 ? 51.256 44.511 24.032 1.00 23.13 136 SER F O 1
ATOM 7637 N N . GLU F 1 137 ? 49.158 44.840 23.295 1.00 23.99 137 GLU F N 1
ATOM 7638 C CA . GLU F 1 137 ? 48.789 43.422 23.338 1.00 23.33 137 GLU F CA 1
ATOM 7639 C C . GLU F 1 137 ? 49.569 42.606 22.313 1.00 21.46 137 GLU F C 1
ATOM 7640 O O . GLU F 1 137 ? 50.131 41.563 22.639 1.00 19.74 137 GLU F O 1
ATOM 7646 N N . ARG F 1 138 ? 49.627 43.089 21.070 1.00 18.63 138 ARG F N 1
ATOM 7647 C CA . ARG F 1 138 ? 50.323 42.342 20.020 1.00 17.36 138 ARG F CA 1
ATOM 7648 C C . ARG F 1 138 ? 51.833 42.259 20.210 1.00 17.13 138 ARG F C 1
ATOM 7649 O O . ARG F 1 138 ? 52.476 41.327 19.750 1.00 16.99 138 ARG F O 1
ATOM 7657 N N . LEU F 1 139 ? 52.394 43.236 20.908 1.00 17.83 139 LEU F N 1
ATOM 7658 C CA . LEU F 1 139 ? 53.786 43.173 21.315 1.00 17.69 139 LEU F CA 1
ATOM 7659 C C . LEU F 1 139 ? 54.098 41.880 22.068 1.00 18.24 139 LEU F C 1
ATOM 7660 O O . LEU F 1 139 ? 55.216 41.399 21.996 1.00 17.58 139 LEU F O 1
ATOM 7665 N N . LYS F 1 140 ? 53.109 41.326 22.782 1.00 18.83 140 LYS F N 1
ATOM 7666 C CA . LYS F 1 140 ? 53.292 40.082 23.557 1.00 20.94 140 LYS F CA 1
ATOM 7667 C C . LYS F 1 140 ? 53.372 38.823 22.695 1.00 21.28 140 LYS F C 1
ATOM 7668 O O . LYS F 1 140 ? 53.816 37.768 23.153 1.00 20.04 140 LYS F O 1
ATOM 7674 N N . ASN F 1 141 ? 52.919 38.925 21.448 1.00 19.94 141 ASN F N 1
ATOM 7675 C CA . ASN F 1 141 ? 52.874 37.760 20.573 1.00 19.67 141 ASN F CA 1
ATOM 7676 C C . ASN F 1 141 ? 54.235 37.213 20.150 1.00 18.93 141 ASN F C 1
ATOM 7677 O O . ASN F 1 141 ? 55.195 37.960 19.989 1.00 17.98 141 ASN F O 1
ATOM 7682 N N . ARG F 1 142 ? 54.309 35.896 19.959 1.00 17.70 142 ARG F N 1
ATOM 7683 C CA . ARG F 1 142 ? 55.437 35.309 19.239 1.00 17.45 142 ARG F CA 1
ATOM 7684 C C . ARG F 1 142 ? 55.423 35.840 17.804 1.00 16.92 142 ARG F C 1
ATOM 7685 O O . ARG F 1 142 ? 54.361 36.111 17.266 1.00 15.28 142 ARG F O 1
ATOM 7693 N N . ARG F 1 143 ? 56.599 35.966 17.201 1.00 17.36 143 ARG F N 1
ATOM 7694 C CA . ARG F 1 143 ? 56.756 36.482 15.836 1.00 20.23 143 ARG F CA 1
ATOM 7695 C C . ARG F 1 143 ? 55.938 35.690 14.811 1.00 18.50 143 ARG F C 1
ATOM 7696 O O . ARG F 1 143 ? 55.331 36.264 13.910 1.00 16.97 143 ARG F O 1
ATOM 7704 N N . THR F 1 144 ? 55.931 34.372 14.950 1.00 17.79 144 THR F N 1
ATOM 7705 C CA . THR F 1 144 ? 55.148 33.517 14.038 1.00 18.72 144 THR F CA 1
ATOM 7706 C C . THR F 1 144 ? 53.643 33.809 14.111 1.00 18.25 144 THR F C 1
ATOM 7707 O O . THR F 1 144 ? 52.974 33.955 13.079 1.00 18.98 144 THR F O 1
ATOM 7711 N N . ALA F 1 145 ? 53.119 33.913 15.323 1.00 17.82 145 ALA F N 1
ATOM 7712 C CA . ALA F 1 145 ? 51.727 34.278 15.555 1.00 17.44 145 ALA F CA 1
ATOM 7713 C C . ALA F 1 145 ? 51.430 35.701 15.080 1.00 16.83 145 ALA F C 1
ATOM 7714 O O . ALA F 1 145 ? 50.349 35.968 14.527 1.00 15.02 145 ALA F O 1
ATOM 7716 N N . GLU F 1 146 ? 52.381 36.609 15.304 1.00 14.29 146 GLU F N 1
ATOM 7717 C CA . GLU F 1 146 ? 52.162 38.006 14.947 1.00 14.29 146 GLU F CA 1
ATOM 7718 C C . GLU F 1 146 ? 52.065 38.209 13.445 1.00 14.01 146 GLU F C 1
ATOM 7719 O O . GLU F 1 146 ? 51.279 39.030 12.981 1.00 13.71 146 GLU F O 1
ATOM 7725 N N . LEU F 1 147 ? 52.878 37.486 12.692 1.00 12.82 147 LEU F N 1
ATOM 7726 C CA . LEU F 1 147 ? 52.848 37.592 11.237 1.00 14.15 147 LEU F CA 1
ATOM 7727 C C . LEU F 1 147 ? 51.455 37.204 10.702 1.00 14.82 147 LEU F C 1
ATOM 7728 O O . LEU F 1 147 ? 50.900 37.859 9.810 1.00 13.88 147 LEU F O 1
ATOM 7733 N N . GLU F 1 148 ? 50.872 36.160 11.280 1.00 16.95 148 GLU F N 1
ATOM 7734 C CA . GLU F 1 148 ? 49.511 35.768 10.919 1.00 18.65 148 GLU F CA 1
ATOM 7735 C C . GLU F 1 148 ? 48.466 36.837 11.288 1.00 17.17 148 GLU F C 1
ATOM 7736 O O . GLU F 1 148 ? 47.586 37.167 10.493 1.00 15.78 148 GLU F O 1
ATOM 7742 N N . CYS F 1 149 ? 48.573 37.373 12.495 1.00 16.90 149 CYS F N 1
ATOM 7743 C CA . CYS F 1 149 ? 47.673 38.425 12.981 1.00 16.07 149 CYS F CA 1
ATOM 7744 C C . CYS F 1 149 ? 47.714 39.639 12.051 1.00 14.13 149 CYS F C 1
ATOM 7745 O O . CYS F 1 149 ? 46.682 40.167 11.631 1.00 11.51 149 CYS F O 1
ATOM 7748 N N . ALA F 1 150 ? 48.933 40.078 11.746 1.00 11.63 150 ALA F N 1
ATOM 7749 C CA . ALA F 1 150 ? 49.136 41.254 10.902 1.00 11.44 150 ALA F CA 1
ATOM 7750 C C . ALA F 1 150 ? 48.571 41.055 9.491 1.00 11.21 150 ALA F C 1
ATOM 7751 O O . ALA F 1 150 ? 47.939 41.972 8.939 1.00 10.46 150 ALA F O 1
ATOM 7753 N N . ILE F 1 151 ? 48.818 39.881 8.904 1.00 10.93 151 ILE F N 1
ATOM 7754 C CA . ILE F 1 151 ? 48.302 39.583 7.553 1.00 12.19 151 ILE F CA 1
ATOM 7755 C C . ILE F 1 151 ? 46.752 39.560 7.552 1.00 12.21 151 ILE F C 1
ATOM 7756 O O . ILE F 1 151 ? 46.116 39.983 6.586 1.00 12.28 151 ILE F O 1
ATOM 7761 N N . GLU F 1 152 ? 46.141 39.081 8.633 1.00 12.63 152 GLU F N 1
ATOM 7762 C CA . GLU F 1 152 ? 44.678 39.202 8.737 1.00 13.93 152 GLU F CA 1
ATOM 7763 C C . GLU F 1 152 ? 44.248 40.672 8.711 1.00 12.73 152 GLU F C 1
ATOM 7764 O O . GLU F 1 152 ? 43.222 41.006 8.117 1.00 11.85 152 GLU F O 1
ATOM 7770 N N . GLU F 1 153 ? 45.022 41.559 9.343 1.00 10.35 153 GLU F N 1
ATOM 7771 C CA . GLU F 1 153 ? 44.637 42.978 9.310 1.00 11.31 153 GLU F CA 1
ATOM 7772 C C . GLU F 1 153 ? 44.767 43.519 7.883 1.00 11.45 153 GLU F C 1
ATOM 7773 O O . GLU F 1 153 ? 43.965 44.342 7.436 1.00 10.78 153 GLU F O 1
ATOM 7779 N N . VAL F 1 154 ? 45.800 43.076 7.177 1.00 11.09 154 VAL F N 1
ATOM 7780 C CA . VAL F 1 154 ? 45.977 43.526 5.797 1.00 11.21 154 VAL F CA 1
ATOM 7781 C C . VAL F 1 154 ? 44.736 43.147 4.971 1.00 11.05 154 VAL F C 1
ATOM 7782 O O . VAL F 1 154 ? 44.200 43.961 4.205 1.00 10.70 154 VAL F O 1
ATOM 7786 N N . LYS F 1 155 ? 44.288 41.907 5.122 1.00 10.78 155 LYS F N 1
ATOM 7787 C CA . LYS F 1 155 ? 43.089 41.465 4.412 1.00 13.48 155 LYS F CA 1
ATOM 7788 C C . LYS F 1 155 ? 41.821 42.259 4.795 1.00 12.43 155 LYS F C 1
ATOM 7789 O O . LYS F 1 155 ? 40.960 42.504 3.947 1.00 11.83 155 LYS F O 1
ATOM 7795 N N . LYS F 1 156 ? 41.723 42.689 6.054 1.00 12.23 156 LYS F N 1
ATOM 7796 C CA . LYS F 1 156 ? 40.644 43.608 6.470 1.00 13.16 156 LYS F CA 1
ATOM 7797 C C . LYS F 1 156 ? 40.748 44.974 5.804 1.00 12.19 156 LYS F C 1
ATOM 7798 O O . LYS F 1 156 ? 39.749 45.501 5.320 1.00 12.07 156 LYS F O 1
ATOM 7804 N N . ILE F 1 157 ? 41.954 45.548 5.789 1.00 11.57 157 ILE F N 1
ATOM 7805 C CA . ILE F 1 157 ? 42.184 46.844 5.157 1.00 10.93 157 ILE F CA 1
ATOM 7806 C C . ILE F 1 157 ? 41.748 46.754 3.703 1.00 11.88 157 ILE F C 1
ATOM 7807 O O . ILE F 1 157 ? 41.063 47.637 3.182 1.00 11.13 157 ILE F O 1
ATOM 7812 N N . CYS F 1 158 ? 42.155 45.661 3.070 1.00 13.46 158 CYS F N 1
ATOM 7813 C CA . CYS F 1 158 ? 41.883 45.421 1.661 1.00 13.78 158 CYS F CA 1
ATOM 7814 C C . CYS F 1 158 ? 40.368 45.328 1.419 1.00 15.06 158 CYS F C 1
ATOM 7815 O O . CYS F 1 158 ? 39.837 45.952 0.507 1.00 12.76 158 CYS F O 1
ATOM 7818 N N . SER F 1 159 ? 39.684 44.565 2.267 1.00 14.56 159 SER F N 1
ATOM 7819 C CA . SER F 1 159 ? 38.224 44.445 2.171 1.00 15.52 159 SER F CA 1
ATOM 7820 C C . SER F 1 159 ? 37.542 45.817 2.201 1.00 14.95 159 SER F C 1
ATOM 7821 O O . SER F 1 159 ? 36.648 46.097 1.394 1.00 13.94 159 SER F O 1
ATOM 7824 N N . LEU F 1 160 ? 37.939 46.666 3.146 1.00 14.06 160 LEU F N 1
ATOM 7825 C CA . LEU F 1 160 ? 37.346 48.011 3.220 1.00 14.32 160 LEU F CA 1
ATOM 7826 C C . LEU F 1 160 ? 37.768 48.936 2.067 1.00 14.70 160 LEU F C 1
ATOM 7827 O O . LEU F 1 160 ? 36.972 49.767 1.601 1.00 14.23 160 LEU F O 1
ATOM 7832 N N . ARG F 1 161 ? 39.009 48.812 1.590 1.00 12.20 161 ARG F N 1
ATOM 7833 C CA . ARG F 1 161 ? 39.380 49.578 0.405 1.00 11.95 161 ARG F CA 1
ATOM 7834 C C . ARG F 1 161 ? 38.564 49.143 -0.825 1.00 12.94 161 ARG F C 1
ATOM 7835 O O . ARG F 1 161 ? 38.131 49.989 -1.616 1.00 12.80 161 ARG F O 1
ATOM 7843 N N . LEU F 1 162 ? 38.324 47.836 -0.958 1.00 13.17 162 LEU F N 1
ATOM 7844 C CA . LEU F 1 162 ? 37.458 47.318 -2.023 1.00 14.85 162 LEU F CA 1
ATOM 7845 C C . LEU F 1 162 ? 36.030 47.881 -1.887 1.00 16.06 162 LEU F C 1
ATOM 7846 O O . LEU F 1 162 ? 35.449 48.341 -2.853 1.00 15.40 162 LEU F O 1
ATOM 7851 N N . HIS F 1 163 ? 35.513 47.882 -0.661 1.00 17.22 163 HIS F N 1
ATOM 7852 C CA . HIS F 1 163 ? 34.173 48.430 -0.369 1.00 19.37 163 HIS F CA 1
ATOM 7853 C C . HIS F 1 163 ? 34.076 49.905 -0.789 1.00 19.90 163 HIS F C 1
ATOM 7854 O O . HIS F 1 163 ? 33.103 50.334 -1.409 1.00 20.05 163 HIS F O 1
ATOM 7861 N N . SER F 1 164 ? 35.108 50.674 -0.479 1.00 19.93 164 SER F N 1
ATOM 7862 C CA . SER F 1 164 ? 35.144 52.083 -0.835 1.00 20.93 164 SER F CA 1
ATOM 7863 C C . SER F 1 164 ? 35.187 52.297 -2.350 1.00 21.22 164 SER F C 1
ATOM 7864 O O . SER F 1 164 ? 34.596 53.253 -2.865 1.00 20.78 164 SER F O 1
ATOM 7867 N N . ILE F 1 165 ? 35.879 51.414 -3.064 1.00 20.60 165 ILE F N 1
ATOM 7868 C CA . ILE F 1 165 ? 35.851 51.467 -4.529 1.00 20.55 165 ILE F CA 1
ATOM 7869 C C . ILE F 1 165 ? 34.420 51.227 -5.032 1.00 21.79 165 ILE F C 1
ATOM 7870 O O . ILE F 1 165 ? 33.942 51.933 -5.925 1.00 22.09 165 ILE F O 1
ATOM 7875 N N . VAL F 1 166 ? 33.745 50.248 -4.434 1.00 19.80 166 VAL F N 1
ATOM 7876 C CA . VAL F 1 166 ? 32.344 49.946 -4.765 1.00 20.84 166 VAL F CA 1
ATOM 7877 C C . VAL F 1 166 ? 31.458 51.178 -4.590 1.00 21.68 166 VAL F C 1
ATOM 7878 O O . VAL F 1 166 ? 30.595 51.448 -5.430 1.00 22.68 166 VAL F O 1
ATOM 7882 N N . LEU F 1 167 ? 31.682 51.928 -3.514 1.00 21.08 167 LEU F N 1
ATOM 7883 C CA . LEU F 1 167 ? 30.897 53.139 -3.211 1.00 23.30 167 LEU F CA 1
ATOM 7884 C C . LEU F 1 167 ? 31.387 54.456 -3.816 1.00 25.78 167 LEU F C 1
ATOM 7885 O O . LEU F 1 167 ? 30.754 55.498 -3.616 1.00 26.71 167 LEU F O 1
ATOM 7890 N N . SER F 1 168 ? 32.501 54.432 -4.538 1.00 26.97 168 SER F N 1
ATOM 7891 C CA . SER F 1 168 ? 33.123 55.686 -4.954 1.00 29.11 168 SER F CA 1
ATOM 7892 C C . SER F 1 168 ? 32.275 56.418 -5.995 1.00 30.36 168 SER F C 1
ATOM 7893 O O . SER F 1 168 ? 31.501 55.795 -6.728 1.00 31.51 168 SER F O 1
#

Radius of gyration: 36.65 Å; Cα contacts (8 Å, |Δi|>4): 1298; chains: 6; bounding box: 104×76×93 Å

Organism: Danio rerio (NCBI:txid7955)

Foldseek 3Di:
DLVVQLPDDLVVQLVLQCDLQPNRSVLSSVCNVVDDAPDPVSSLVSSVVVLVPDDLVSLLVSQQSDDAQLDPCLVVVNGDPLVVVLSVLQVSNPDDPVLSVVSVVLQVLQCVQQVGGDAARSNVHHPVRVVVCSVVLSPDDNVVSSVVRSVRSSVSSSVSSVVSD/DLVVLLPDDLVVQLVLQQPLQPNHSVLSSVCNVVDPAPDLVRVLVSSVVVLVVDDLVSLLVSQQSDDQQLDDCQVVVNGDPLVVVLSVLQVSNPADPVLSVVSVVLQVLQCVQAVGGDAARSNVHHSVVSVVCSVVLSPDDNVVSSVVRVVRSSVSSVVSSVVD/DALVVQLPDDLVVQLVQQCPLQPNRSVLSSVLNVVDDQPHLVSSLVSSVVVLVPDDLVVLLVSQQSDDAQLDDCQVVVNGDPLVVVLSVQQPSNPDDPVLNVLSVVLQVLQCVQAVGGQAARSNPHHSVRSSVVSVVLSPDDNVVSSVVRVVRSSVSSSVSSVVRND/DLVVLLPDDLVVQLVQQVDLQHNHSVLSSVLNVVDDAPDVVSVLVSSVVVLVPDDLVVLQVSQQSDDQQLDDCQVVVNGDPLVVVLSVLQPSNPDDDVVSVLSVVLQVLQCVQAVGGDAARSNVHHPVRVSVCSVVLSPDDRVVSSVVRSVRSSVSSVVSSVVD/DLVVLQVDDLVVQLVQLVDLQHPHSVLSSVCNVVDPAPDLVRSLVSSLVSLVPDDLVVLLVSQQSDDAQLDDCQVVVNGDPLCVVLSVLQPSNPDDPVLSVLSVVLQVLQCVQAVGGDAARSNVHHPVRSSVCSVVLSPDDRVVSSVVRVVRSSVSSSVSSVVD/DDLVVLLPDDLVVQLVLQVDLQPNHSVLSSVLNVVDDAPDPVSSLVSSVVVLVVDDLVVLLVSQQSDDQQLDDCQVVVNGDPLVVVLSVQQPSNPDDPVLSVVSVVLQVLQCVQQVGGDAARSNVHHSVRVSVCSVVLSPDDNVVSSVVRSVRSSVSSSVVSVVSVVD

B-factor: mean 22.5, std 7.96, range [7.75, 63.21]

CATH classification: 1.10.3330.10

Solvent-accessible surface area: 45256 Å² total; per-residue (Å²): 129,49,103,84,20,32,85,40,57,10,67,79,0,24,172,79,7,9,31,5,4,1,79,2,25,1,2,4,0,0,0,19,42,75,109,104,4,177,68,40,70,31,1,46,42,76,6,31,98,7,0,130,66,9,47,96,6,0,22,8,0,0,0,11,7,16,23,24,11,5,11,155,44,18,98,72,60,81,23,25,97,55,6,68,114,18,6,52,116,1,17,3,66,103,21,81,20,57,52,52,22,85,6,108,73,28,5,47,100,0,40,147,119,1,11,0,2,3,5,12,2,7,69,110,31,85,82,71,33,0,44,127,48,3,45,83,12,51,147,49,173,100,107,39,0,16,112,41,0,5,77,17,1,41,92,12,4,29,43,9,0,94,72,67,130,133,42,106,78,20,32,87,37,56,9,61,63,1,23,129,85,4,10,33,5,3,1,80,3,24,1,0,2,0,0,0,18,41,67,105,106,5,178,60,46,57,39,0,44,59,73,4,33,92,5,0,65,66,9,44,89,6,0,26,34,0,0,0,15,6,18,20,25,10,5,14,182,41,18,103,70,62,85,23,25,96,60,7,67,124,20,7,46,114,4,19,3,62,112,18,82,92,73,49,59,89,65,6,166,119,15,5,51,81,0,52,141,109,1,10,3,2,2,6,9,2,7,79,110,31,88,77,72,50,0,47,127,51,0,46,102,9,36,162,50,173,134,80,55,0,16,90,42,0,1,60,17,1,41,90,14,4,38,47,9,2,112,73,91,74,55,44,102,72,0,26,84,27,56,10,51,68,0,24,180,63,3,11,30,5,6,0,81,3,24,1,1,7,0,0,1,29,45,76,83,103,2,173,21,12,55,36,1,48,39,78,6,33,104,8,1,141,61,9,42,91,5,0,22,20,0,0,0,15,8,17,25,24,11,23,14,133,36,17,86,38,61,83,22,21,100,57,7,68,121,18,6,50,119,4,17,6,78,103,20,65,4,55,47,27,50,67,6,121,114,7,6,50,75,0,45,151,110,3,14,4,2,1,5,10,3,8,83,112,27,88,76,70,42,0,43,114,38,0,48,92,9,27,181,48,184,141,109,48,0,19,117,40,0,10,74,19,1,50,96,15,4,23,42,9,1,56,71,44,8,62,127,45,105,92,24,24,89,41,60,12,60,66,0,23,123,90,11,11,34,10,2,0,84,2,24,0,0,1,0,0,1,19,40,75,104,106,6,166,49,54,67,38,2,48,51,73,4,36,106,7,1,130,60,8,41,92,4,0,24,29,0,0,0,14,8,18,24,25,12,6,16,165,42,17,102,70,61,81,22,23,99,54,7,66,116,16,7,48,117,2,22,3,65,115,22,85,89,78,49,60,84,81,4,150,137,32,6,43,91,0,45,150,106,3,10,5,1,3,6,10,2,5,81,113,35,86,81,73,34,0,46,115,49,2,45,75,8,51,153,50,162,153,106,37,0,17,98,36,0,10,66,19,1,53,90,13,4,32,44,15,2,114,70,139,131,37,105,78,19,34,87,39,59,9,57,60,1,23,133,88,4,9,30,4,3,1,82,2,26,1,0,3,0,0,0,18,42,70,95,106,8,165,62,49,59,33,1,48,58,74,3,34,97,7,0,140,67,7,42,96,7,0,23,34,0,0,0,16,8,17,22,25,10,7,15,154,43,18,107,74,61,81,23,22,96,59,7,70,118,18,6,47,115,2,15,2,70,97,23,83,93,72,49,57,81,81,5,157,126,16,6,46,82,0,47,146,102,4,11,2,2,3,6,8,2,6,81,103,27,86,76,72,35,0,47,126,47,0,44,87,16,30,140,47,201,130,118,51,0,19,120,41,0,10,73,18,1,55,90,12,3,29,46,10,4,118,75,87,41,74,29,104,94,6,32,87,42,55,8,48,66,0,23,135,80,3,10,33,4,2,0,81,4,25,0,0,1,0,0,0,17,35,86,95,98,4,172,51,16,69,20,1,54,39,73,4,25,101,8,0,116,58,7,42,89,6,0,25,34,0,0,0,14,8,18,24,26,11,6,16,153,40,18,103,72,60,84,22,23,99,53,6,68,122,15,6,47,93,2,16,3,71,100,19,83,90,72,50,61,86,77,6,154,137,27,5,45,93,0,48,142,103,3,6,2,2,3,5,11,2,7,66,59,29,85,82,69,38,0,46,119,39,2,46,78,8,52,150,46,172,129,102,32,0,15,125,41,0,6,86,17,1,36,94,14,2,33,15,9,1,27,47,38,7,46,127

InterPro domains:
  IPR017580 2-oxo-4-hydroxy-4-carboxy-5-ureidoimidazoline decarboxylase, type 1 [TIGR03164] (11-164)
  IPR018020 Oxo-4-hydroxy-4-carboxy-5-ureidoimidazoline decarboxylase [PF09349] (7-162)
  IPR036778 Oxo-4-hydroxy-4-carboxy-5-ureidoimidazoline decarboxylase superfamily [G3DSA:1.10.3330.10] (1-174)
  IPR036778 Oxo-4-hydroxy-4-carboxy-5-ureidoimidazoline decarboxylase superfamily [SSF158694] (3-165)

Sequence (992 aa):
DINVVNALAYEDFVKLFGNVVEKCPLISAAIWSYRPFKDLADIEARISEFIHSLPDSGKEGILRCHPDLAGRDLQSGTLTPESQEEQSQAGMTTLDSAEIVHMYRLNSEYKERFGFPFVICARLNNKADIVRQLSERLKNRRTAELECAIEEVKKICSLRLHSIVDINVVNALAYEDFVKLFGNVVEKCPLISAAIWSYRPFKDLADIEARISEFIHSLPDSGKEGILRCHPDLAGRDLQSGTLTPESQEEQSQAGMTTLDSAEIVHMYRLNSEYKERFGFPFVICARLNNKADIVRQLSERLKNRRTAELECAIEEVKKICSLRLHSIMDINVVNALAYEDFVKLFGNVVEKCPLISAAIWSYRPFKDLADIEARISEFIHSLPDSGKEGILRCHPDLAGRDLQSGTLTPESQEEQSQAGMTTLDSAEIVHMYRLNSEYKERFGFPFVICARLNNKADIVRQLSERLKNRRTAELECAIEEVKKICSLRLHSIVLDINVVNALAYEDFVKLFGNVVEKCPLISAAIWSYRPFKDLADIEARISEFIHSLPDSGKEGILRCHPDLAGRDLQSGTLTPESQEEQSQAGMTTLDSAEIVHMYRLNSEYKERFGFPFVICARLNNKADIVRQLSERLKNRRTAELECAIEEVKKICSLRLHSIDINVVNALAYEDFVKLFGNVVEKCPLISAAIWSYRPFKDLADIEARISEFIHSLPDSGKEGILRCHPDLAGRDLQSGTLTPESQEEQSQAGMTTLDSAEIVHMYRLNSEYKERFGFPFVICARLNNKADIVRQLSERLKNRRTAELECAIEEVKKICSLRLHSIMDINVVNALAYEDFVKLFGNVVEKCPLISAAIWSYRPFKDLADIEARISEFIHSLPDSGKEGILRCHPDLAGRDLQSGTLTPESQEEQSQAGMTTLDSAEIVHMYRLNSEYKERFGFPFVICARLNNKADIVRQLSERLKNRRTAELECAIEEVKKICSLRLHSIVLS